Protein AF-A0A432JG42-F1 (afdb_monomer_lite)

Radius of gyration: 38.72 Å; chains: 1; bounding box: 128×67×94 Å

Sequence (882 aa):
MSSWCSWFSVNPLQRISSLVLLTAMLLICGASTAADAPFRRGDPNDDGNVDISDPIMILNYLFGAGGSISCFDSADINDDGALDVADPINLLTYIFGGGTLPPDPGPFDCGLDPTPDGLGCFDSSCDGAGDPQRTVAGHLLNRLVYGAGPEDVDRVINLGISTVVDALLQPQTGDEIGNTLLLALENVFTGSIPVNDEQFVLRPNGSFHYFLGFEEPPFDWTQPGFDDSGWQVGTGGFGRGDNDDVTQIEEFVTTDLASIYIRTHFVIGDPLGLPDMYLKMLYDDAFVAYINGVEVVRSTFDNGSPHLVGNPPPFNQYSAGNHEAGIPEYYLIPDSLLQPGINTLAIQGHDAPNNGDFTLDPTIVTQVSTGSPDRDVIFSDGNLQRFMFIRGIYSGRQLQTVLGEFWENHFTTDEQKLRDLLRNVRNRYNRRILGSNVASRMHSASLEFEEYDFFRDNALGYFGDLLLYSSTSVPMLVYLDSILNFAAEPNENYAREILELHTLGVDNGYTQTDIEEVARALTGWTVTRIPNGMIVPFPDYVTTPVTTSNHSWVTTELIAIGDDWQYFKGTEEPTPGPSGEATTAWTELGFDDSTWLTGPTGIGMGDNDDATVLTDMQNNYISFYARKTFTINDPATPDRLELEVDYDDGVVLYLNGTEVARSQTMADAPAPPPFTASSGGHEANGRPMLVDLDHFRHLMVAGTNVLAAQVHNVLITSNDTSFLPRITSNVPTSRHIDLNNRQGQWNFRFNPDQHDSGAKSIFAGTPYQLDIPSGRIGADGVLDGIELIDALAAHPGTAQFVCIKLIQKFVSDEISLATVADGSAPLELQGLLADMINAWYSTPQPGHIQTVLEVLFDPIGLGGPFWNTDNMKMKVKTPVEF

Foldseek 3Di:
DDDDDDDDDDDDDDDDDDDDPPPPPPDDDDDDPQDFWWEAQQCQVQLLARALVRLVQLVCVAVVVDHDRQFVNSQQQQLPQDSDNVRSVQSVCLFAVVHDFRDPVTRHAGGDNPRDHDGGHNDHPRNDGDDVQLVLLVLVCLQQAFPDDSVSSVVCSVCDVVNVLVCLLPPDVCLVVPLVVLVVLLVVFKDFAAPWDKAFQFDQFAKKFKDFLPAFDPPCPLAPPDDRVVGDIFTHKEKDQPPFGRHYDCCVVVHLGFKMKIKDKTAFADLPPFAWKWWWKQWWDWKWKHKNNATQDTDDPPRDDGDDPDDDDHRNDADPGGHHRAFIDIGTDDSVSDDHTMMMMMMMGGHHPPDNMIIIGITMIHTHRPVDGTDMWGQAPVSLVVSLVSCRVRPPNGNLSLLLVVLCVLLPFDLVLQLVVQQCDAAPVRHRLQNDSSSSRRQSSRLSVVLSVVCSVCSLFFLLQSLLCSLWRSRNCRRQVLQVAFQVDQRLRVLCCCCDRNFQHPPRQFDPQLSVLLSQLSWQKHKFWDDPVPDDDPPCCLLVPQADPDPPWPKDWQDAQFDKKFKFALLAAPDADPVRDHALPCQAPPHDSVVTDMGGAFCKFAPPPRRHHPPPQALRFFKMKIKDKGADQALVQFPFKKKWKQKWAWKWKDKNSHTQDIDPQCPPADVVHRRRDAGDTDHRDVHTDMGTCSSVSSSDDRTMIMMMMMGGHRDSNDGIIHITMIIMTTHGDPSDGRSNSSSTHMTIHGHQVRHDQDWGWRSPPDPLIDTDHGDQGGSSSSVSNSVVSQSSLVDLSRLLQVLQSVCVSQFNPQDDPVCVVVVVRPPLVVVLSVVLSVQQPVDPGGGSNSSSVCSVSVPVVLPHRSSDPVRSPSYSPDPVPD

Secondary structure (DSSP, 8-state):
-----------S--------SSTTS-SSS----PPPPPB-TT-SS-SS--STHHHHHHHHHHTTSS---S-HHHH-SS-SS--STHHHHHHHHHHHH-PPPPSTTTTTS-B--SS--S---S--TTSS---HHHHHHHHHHHHHSSS--HHHHHHHHHH-HHHHHHHHHSPPTTTTTT-HHHHHHHTTTEEEEP-EEEEEEE-TT-EEEEEETTSPPPTTTTSTT---TTSEEEES-EEESSS--SEE-THHHHS---EEEEEEEEEES-STTPPPEEEEEEEESEEEEEETTEEEEE--SS---S---PPPPPTTPPPSS-----SPEEEE--GGG--SEEEEEEEEEEPPTT-S-EEEEEEEEEEEE-SPPPEEEE--HHHHHHHHHHHHHH-S-HHHHHHHHHHHHHT---HHHHHHHH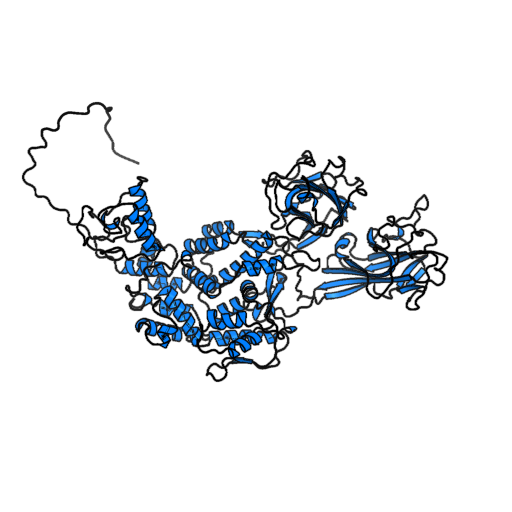HH-B-TTSSBTTSSHHHHHHHHHHHHHHHHHHHHHTTTSBHHHHHHHHHHSHHHHHHTTGGG-BTTB--HHHHHHIIIIIIS-TTSS--HHHHHHHHHHTTTEEEEEE-GGG---TTHHHHS-B---S--EEEEEEE-TT-EEEEEETTS-SS--TTS---SGGGSTT---TTSEEEES-EEBSSS--SEE-TT-TTT-SEEEEEEEEEES-TTS-SEEEEEEEEESEEEEEETTEEEEE-GGGTTS-SSPPTTPPPPP----S-PEEEEGGGGGGG--SEEEEEEEEEE-S-TT---BEEEEEEEEEEE-SS---TT-TTPEEEEEE-GGGS--S-EEESTTSTT-EEEPS---GGGGGHHHHHHHHHHHH-HHHHHHHHHHHHHHHT-SS--HHHHHTT-S-HHHHHHHHHHHHHHTSSSSS-BHHHHHHHHT--GGG-SGGG-GGG--SS---GGG-

Structure (mmCIF, N/CA/C/O backbone):
data_AF-A0A432JG42-F1
#
_entry.id   AF-A0A432JG42-F1
#
loop_
_atom_site.group_PDB
_atom_site.id
_atom_site.type_symbol
_atom_site.label_atom_id
_atom_site.label_alt_id
_atom_site.label_comp_id
_atom_site.label_asym_id
_atom_site.label_entity_id
_atom_site.label_seq_id
_atom_site.pdbx_PDB_ins_code
_atom_site.Cartn_x
_atom_site.Cartn_y
_atom_site.Cartn_z
_atom_site.occupancy
_atom_site.B_iso_or_equiv
_atom_site.auth_seq_id
_atom_site.auth_comp_id
_atom_site.auth_asym_id
_atom_site.auth_atom_id
_atom_site.pdbx_PDB_model_num
ATOM 1 N N . MET A 1 1 ? -61.488 10.079 -11.634 1.00 31.03 1 MET A N 1
ATOM 2 C CA . MET A 1 1 ? -62.694 9.411 -12.180 1.00 31.03 1 MET A CA 1
ATOM 3 C C . MET A 1 1 ? -63.757 9.425 -11.086 1.00 31.03 1 MET A C 1
ATOM 5 O O . MET A 1 1 ? -63.569 8.763 -10.084 1.00 31.03 1 MET A O 1
ATOM 9 N N . SER A 1 2 ? -64.634 10.438 -11.090 1.00 28.20 2 SER A N 1
ATOM 10 C CA . SER A 1 2 ? -66.068 10.394 -11.489 1.00 28.20 2 SER A CA 1
ATOM 11 C C . SER A 1 2 ? -66.951 10.210 -10.248 1.00 28.20 2 SER A C 1
ATOM 13 O O . SER A 1 2 ? -66.813 9.203 -9.578 1.00 28.20 2 SER A O 1
ATOM 15 N N . SER A 1 3 ? -67.874 11.082 -9.849 1.00 30.81 3 SER A N 1
ATOM 16 C CA . SER A 1 3 ? -68.659 12.147 -10.501 1.00 30.81 3 SER A CA 1
ATOM 17 C C . SER A 1 3 ? -69.493 12.780 -9.362 1.00 30.81 3 SER A C 1
ATOM 19 O O . SER A 1 3 ? -69.959 12.029 -8.513 1.00 30.81 3 SER A O 1
ATOM 21 N N . TRP A 1 4 ? -69.628 14.096 -9.195 1.00 27.80 4 TRP A N 1
ATOM 22 C CA . TRP A 1 4 ? -70.590 15.010 -9.842 1.00 27.80 4 TRP A CA 1
ATOM 23 C C . TRP A 1 4 ? -70.179 16.442 -9.415 1.00 27.80 4 TRP A C 1
ATOM 25 O O . TRP A 1 4 ? -69.970 16.675 -8.231 1.00 27.80 4 TRP A O 1
ATOM 35 N N . CYS A 1 5 ? -69.829 17.356 -10.332 1.00 26.95 5 CYS A N 1
ATOM 36 C CA . CYS A 1 5 ? -70.730 18.308 -11.017 1.00 26.95 5 CYS A CA 1
ATOM 37 C C . CYS A 1 5 ? -71.502 19.214 -10.040 1.00 26.95 5 CYS A C 1
ATOM 39 O O . CYS A 1 5 ? -72.209 18.711 -9.184 1.00 26.95 5 CYS A O 1
ATOM 41 N N . SER A 1 6 ? -71.581 20.538 -10.155 1.00 25.91 6 SER A N 1
ATOM 42 C CA . SER A 1 6 ? -71.151 21.555 -11.132 1.00 25.91 6 SER A CA 1
ATOM 43 C C . SER A 1 6 ? -71.909 22.838 -10.720 1.00 25.91 6 SER A C 1
ATOM 45 O O . SER A 1 6 ? -72.987 22.700 -10.150 1.00 25.91 6 SER A O 1
ATOM 47 N N . TRP A 1 7 ? -71.398 24.041 -11.004 1.00 24.78 7 TRP A N 1
ATOM 48 C CA . TRP A 1 7 ? -72.104 25.135 -11.712 1.00 24.78 7 TRP A CA 1
ATOM 49 C C . TRP A 1 7 ? -71.397 26.498 -11.531 1.00 24.78 7 TRP A C 1
ATOM 51 O O . TRP A 1 7 ? -71.511 27.143 -10.497 1.00 24.78 7 TRP A O 1
ATOM 61 N N . PHE A 1 8 ? -70.672 26.880 -12.594 1.00 26.36 8 PHE A N 1
ATOM 62 C CA . PHE A 1 8 ? -70.534 28.206 -13.236 1.00 26.36 8 PHE A CA 1
ATOM 63 C C . PHE A 1 8 ? -70.490 29.468 -12.346 1.00 26.36 8 PHE A C 1
ATOM 65 O O . PHE A 1 8 ? -71.478 29.869 -11.748 1.00 26.36 8 PHE A O 1
ATOM 72 N N . SER A 1 9 ? -69.331 30.121 -12.204 1.00 31.97 9 SER A N 1
ATOM 73 C CA . SER A 1 9 ? -68.728 31.121 -13.118 1.00 31.97 9 SER A CA 1
ATOM 74 C C . SER A 1 9 ? -69.519 32.430 -13.276 1.00 31.97 9 SER A C 1
ATOM 76 O O . SER A 1 9 ? -70.498 32.450 -14.017 1.00 31.97 9 SER A O 1
ATOM 78 N N . VAL A 1 10 ? -69.007 33.540 -12.725 1.00 30.22 10 VAL A N 1
ATOM 79 C CA . VAL A 1 10 ? -68.986 34.864 -13.384 1.00 30.22 10 VAL A CA 1
ATOM 80 C C . VAL A 1 10 ? -67.773 35.665 -12.871 1.00 30.22 10 VAL A C 1
ATOM 82 O O . VAL A 1 10 ? -67.407 35.574 -11.704 1.00 30.22 10 VAL A O 1
ATOM 85 N N . ASN A 1 11 ? -67.160 36.414 -13.790 1.00 29.28 11 ASN A N 1
ATOM 86 C CA . ASN A 1 11 ? -65.974 37.274 -13.689 1.00 29.28 11 ASN A CA 1
ATOM 87 C C . ASN A 1 11 ? -65.971 38.297 -12.516 1.00 29.28 11 ASN A C 1
ATOM 89 O O . ASN A 1 11 ? -67.032 38.704 -12.039 1.00 29.28 11 ASN A O 1
ATOM 93 N N . PRO A 1 12 ? -64.781 38.786 -12.108 1.00 39.56 12 PRO A N 1
ATOM 94 C CA . PRO A 1 12 ? -64.559 39.635 -10.952 1.00 39.56 12 PRO A CA 1
ATOM 95 C C . PRO A 1 12 ? -64.810 41.096 -11.323 1.00 39.56 12 PRO A C 1
ATOM 97 O O . PRO A 1 12 ? -64.154 41.616 -12.216 1.00 39.56 12 PRO A O 1
ATOM 100 N N . LEU A 1 13 ? -65.759 41.751 -10.653 1.00 32.50 13 LEU A N 1
ATOM 101 C CA . LEU A 1 13 ? -65.835 43.205 -10.416 1.00 32.50 13 LEU A CA 1
ATOM 102 C C . LEU A 1 13 ? -67.220 43.525 -9.842 1.00 32.50 13 LEU A C 1
ATOM 104 O O . LEU A 1 13 ? -68.050 44.155 -10.484 1.00 32.50 13 LEU A O 1
ATOM 108 N N . GLN A 1 14 ? -67.475 43.081 -8.614 1.00 29.53 14 GLN A N 1
ATOM 109 C CA . GLN A 1 14 ? -68.446 43.731 -7.728 1.00 29.53 14 GLN A CA 1
ATOM 110 C C . GLN A 1 14 ? -68.058 43.445 -6.275 1.00 29.53 14 GLN A C 1
ATOM 112 O O . GLN A 1 14 ? -68.705 42.740 -5.512 1.00 29.53 14 GLN A O 1
ATOM 117 N N . ARG A 1 15 ? -66.891 43.997 -5.939 1.00 42.47 15 ARG A N 1
ATOM 118 C CA . ARG A 1 15 ? -66.478 44.345 -4.584 1.00 42.47 15 ARG A CA 1
ATOM 119 C C . ARG A 1 15 ? -67.393 45.463 -4.059 1.00 42.47 15 ARG A C 1
ATOM 121 O O . ARG A 1 15 ? -67.717 46.378 -4.809 1.00 42.47 15 ARG A O 1
ATOM 128 N N . ILE A 1 16 ? -67.625 45.419 -2.745 1.00 37.00 16 ILE A N 1
ATOM 129 C CA . ILE A 1 16 ? -68.054 46.506 -1.843 1.00 37.00 16 ILE A CA 1
ATOM 130 C C . ILE A 1 16 ? -69.569 46.716 -1.729 1.00 37.00 16 ILE A C 1
ATOM 132 O O . ILE A 1 16 ? -70.197 47.178 -2.674 1.00 37.00 16 ILE A O 1
ATOM 136 N N . SER A 1 17 ? -70.057 46.490 -0.494 1.00 28.02 17 SER A N 1
ATOM 137 C CA . SER A 1 17 ? -71.342 46.846 0.159 1.00 28.02 17 SER A CA 1
ATOM 138 C C . SER A 1 17 ? -72.166 45.590 0.515 1.00 28.02 17 SER A C 1
ATOM 140 O O . SER A 1 17 ? -72.550 44.844 -0.370 1.00 28.02 17 SER A O 1
ATOM 142 N N . SER A 1 18 ? -72.458 45.195 1.761 1.00 33.84 18 SER A N 1
ATOM 143 C CA . SER A 1 18 ? -72.454 45.839 3.089 1.00 33.84 18 SER A CA 1
ATOM 144 C C . SER A 1 18 ? -72.697 44.710 4.118 1.00 33.84 18 SER A C 1
ATOM 146 O O . SER A 1 18 ? -73.701 44.019 4.005 1.00 33.84 18 SER A O 1
ATOM 148 N N . LEU A 1 19 ? -71.852 44.340 5.085 1.00 34.91 19 LEU A N 1
ATOM 149 C CA . LEU A 1 19 ? -71.116 45.070 6.131 1.00 34.91 19 LEU A CA 1
ATOM 150 C C . LEU A 1 19 ? -71.956 45.767 7.227 1.00 34.91 19 LEU A C 1
ATOM 152 O O . LEU A 1 19 ? -71.385 46.479 8.040 1.00 34.91 19 LEU A O 1
ATOM 156 N N . VAL A 1 20 ? -73.282 45.569 7.304 1.00 36.34 20 VAL A N 1
ATOM 157 C CA . VAL A 1 20 ? -74.104 46.258 8.340 1.00 36.34 20 VAL A CA 1
ATOM 158 C C . VAL A 1 20 ? -75.078 45.349 9.110 1.00 36.34 20 VAL A C 1
ATOM 160 O O . VAL A 1 20 ? -75.663 45.780 10.094 1.00 36.34 20 VAL A O 1
ATOM 163 N N . LEU A 1 21 ? -75.220 44.068 8.755 1.00 31.70 21 LEU A N 1
ATOM 164 C CA . LEU A 1 21 ? -76.162 43.162 9.443 1.00 31.70 21 LEU A CA 1
ATOM 165 C C . LEU A 1 21 ? -75.514 42.104 10.351 1.00 31.70 21 LEU A C 1
ATOM 167 O O . LEU A 1 21 ? -76.235 41.363 11.009 1.00 31.70 21 LEU A O 1
ATOM 171 N N . LEU A 1 22 ? -74.179 42.071 10.453 1.00 32.56 22 LEU A N 1
ATOM 172 C CA . LEU A 1 22 ? -73.458 41.120 11.316 1.00 32.56 22 LEU A CA 1
ATOM 173 C C . LEU A 1 22 ? -73.205 41.635 12.750 1.00 32.56 22 LEU A C 1
ATOM 175 O O . LEU A 1 22 ? -72.752 40.882 13.604 1.00 32.56 22 LEU A O 1
ATOM 179 N N . THR A 1 23 ? -73.504 42.903 13.046 1.00 35.09 23 THR A N 1
ATOM 180 C CA . THR A 1 23 ? -73.131 43.571 14.309 1.00 35.09 23 THR A CA 1
ATOM 181 C C . THR A 1 23 ? -74.168 43.481 15.437 1.00 35.09 23 THR A C 1
ATOM 183 O O . THR A 1 23 ? -73.963 44.087 16.483 1.00 35.09 23 THR A O 1
ATOM 186 N N . ALA A 1 24 ? -75.257 42.716 15.285 1.00 32.56 24 ALA A N 1
ATOM 187 C CA . ALA A 1 24 ? -76.301 42.599 16.319 1.00 32.56 24 ALA A CA 1
ATOM 188 C C . ALA A 1 24 ? -76.524 41.177 16.880 1.00 32.56 24 ALA A C 1
ATOM 190 O O . ALA A 1 24 ? -77.410 40.989 17.708 1.00 32.56 24 ALA A O 1
ATOM 191 N N . MET A 1 25 ? -75.714 40.188 16.481 1.00 30.62 25 MET A N 1
ATOM 192 C CA . MET A 1 25 ? -75.717 38.830 17.064 1.00 30.62 25 MET A CA 1
ATOM 193 C C . MET A 1 25 ? -74.458 38.528 17.899 1.00 30.62 25 MET A C 1
ATOM 195 O O . MET A 1 25 ? -74.200 37.385 18.256 1.00 30.62 25 MET A O 1
ATOM 199 N N . LEU A 1 26 ? -73.703 39.571 18.254 1.00 33.28 26 LEU A N 1
ATOM 200 C CA . LEU A 1 26 ? -72.637 39.549 19.257 1.00 33.28 26 LEU A CA 1
ATOM 201 C C . LEU A 1 26 ? -73.217 39.974 20.613 1.00 33.28 26 LEU A C 1
ATOM 203 O O . LEU A 1 26 ? -73.061 41.116 21.024 1.00 33.28 26 LEU A O 1
ATOM 207 N N . LEU A 1 27 ? -73.951 39.084 21.279 1.00 36.53 27 LEU A N 1
ATOM 208 C CA . LEU A 1 27 ? -74.196 39.131 22.728 1.00 36.53 27 LEU A CA 1
ATOM 209 C C . LEU A 1 27 ? -74.916 37.837 23.125 1.00 36.53 27 LEU A C 1
ATOM 211 O O . LEU A 1 27 ? -76.101 37.690 22.845 1.00 36.53 27 LEU A O 1
ATOM 215 N N . ILE A 1 28 ? -74.187 36.956 23.823 1.00 40.72 28 ILE A N 1
ATOM 216 C CA . ILE A 1 28 ? -74.557 35.618 24.341 1.00 40.72 28 ILE A CA 1
ATOM 217 C C . ILE A 1 28 ? -74.029 34.449 23.481 1.00 40.72 28 ILE A C 1
ATOM 219 O O . ILE A 1 28 ? -74.786 33.720 22.853 1.00 40.72 28 ILE A O 1
ATOM 223 N N . CYS A 1 29 ? -72.710 34.240 23.506 1.00 30.30 29 CYS A N 1
ATOM 224 C CA . CYS A 1 29 ? -72.085 32.922 23.687 1.00 30.30 29 CYS A CA 1
ATOM 225 C C . CYS A 1 29 ? -70.629 33.165 24.119 1.00 30.30 29 CYS A C 1
ATOM 227 O O . CYS A 1 29 ? -69.980 34.057 23.579 1.00 30.30 29 CYS A O 1
ATOM 229 N N . GLY A 1 30 ? -70.173 32.491 25.175 1.00 29.42 30 GLY A N 1
ATOM 230 C CA . GLY A 1 30 ? -68.921 32.806 25.865 1.00 29.42 30 GLY A CA 1
ATOM 231 C C . GLY A 1 30 ? -67.677 32.601 25.004 1.00 29.42 30 GLY A C 1
ATOM 232 O O . GLY A 1 30 ? -67.656 31.743 24.127 1.00 29.42 30 GLY A O 1
ATOM 233 N N . ALA A 1 31 ? -66.636 33.378 25.299 1.00 33.66 31 ALA A N 1
ATOM 234 C CA . ALA A 1 31 ? -65.276 33.017 24.943 1.00 33.66 31 ALA A CA 1
ATOM 235 C C . ALA A 1 31 ? -64.947 31.685 25.632 1.00 33.66 31 ALA A C 1
ATOM 237 O O . ALA A 1 31 ? -64.817 31.636 26.854 1.00 33.66 31 ALA A O 1
ATOM 238 N N . SER A 1 32 ? -64.865 30.605 24.861 1.00 31.16 32 SER A N 1
ATOM 239 C CA . SER A 1 32 ? -63.979 29.505 25.210 1.00 31.16 32 SER A CA 1
ATOM 240 C C . SER A 1 32 ? -62.582 29.948 24.793 1.00 31.16 32 SER A C 1
ATOM 242 O O . SER A 1 32 ? -62.308 30.070 23.601 1.00 31.16 32 SER A O 1
ATOM 244 N N . THR A 1 33 ? -61.716 30.237 25.759 1.00 39.75 33 THR A N 1
ATOM 245 C CA . THR A 1 33 ? -60.278 30.047 25.564 1.00 39.75 33 THR A CA 1
ATOM 246 C C . THR A 1 33 ? -60.112 28.597 25.108 1.00 39.75 33 THR A C 1
ATOM 248 O O . THR A 1 33 ? -60.512 27.696 25.851 1.00 39.75 33 THR A O 1
ATOM 251 N N . ALA A 1 34 ? -59.665 28.361 23.872 1.00 44.84 34 ALA A N 1
ATOM 252 C CA . ALA A 1 34 ? -59.168 27.035 23.521 1.00 44.84 34 ALA A CA 1
ATOM 253 C C . ALA A 1 34 ? -58.043 26.734 24.521 1.00 44.84 34 ALA A C 1
ATOM 255 O O . ALA A 1 34 ? -57.240 27.620 24.801 1.00 44.84 34 ALA A O 1
ATOM 256 N N . ALA A 1 35 ? -58.102 25.583 25.181 1.00 54.41 35 ALA A N 1
ATOM 257 C CA . ALA A 1 35 ? -56.999 25.155 26.029 1.00 54.41 35 ALA A CA 1
ATOM 258 C C . ALA A 1 35 ? -55.830 24.795 25.105 1.00 54.41 35 ALA A C 1
ATOM 260 O O . ALA A 1 35 ? -56.097 24.165 24.081 1.00 54.41 35 ALA A O 1
ATOM 261 N N . ASP A 1 36 ? -54.605 25.196 25.449 1.00 67.19 36 ASP A N 1
ATOM 262 C CA . ASP A 1 36 ? -53.418 24.716 24.736 1.00 67.19 36 ASP A CA 1
ATOM 263 C C . ASP A 1 36 ? -53.355 23.195 24.785 1.00 67.19 36 ASP A C 1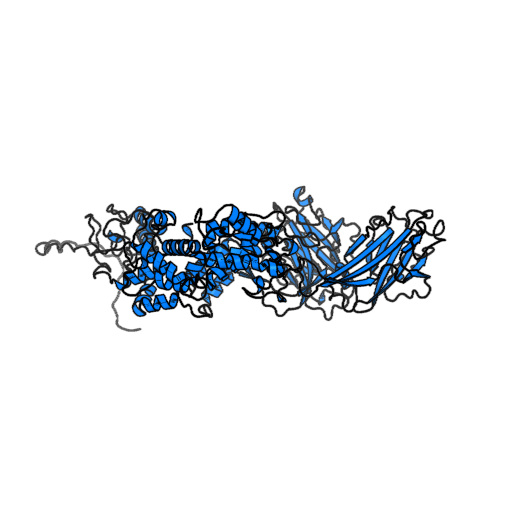
ATOM 265 O O . ASP A 1 36 ? -53.589 22.581 25.836 1.00 67.19 36 ASP A O 1
ATOM 269 N N . ALA A 1 37 ? -53.045 22.609 23.635 1.00 74.06 37 ALA A N 1
ATOM 270 C CA . ALA A 1 37 ? -52.626 21.227 23.537 1.00 74.06 37 ALA A CA 1
ATOM 271 C C . ALA A 1 37 ? -51.204 21.100 24.116 1.00 74.06 37 ALA A C 1
ATOM 273 O O . ALA A 1 37 ? -50.380 21.999 23.931 1.00 74.06 37 ALA A O 1
ATOM 274 N N . PRO A 1 38 ? -50.888 20.011 24.839 1.00 79.56 38 PRO A N 1
ATOM 275 C CA . PRO A 1 38 ? -49.504 19.723 25.202 1.00 79.56 38 PRO A CA 1
ATOM 276 C C . PRO A 1 38 ? -48.659 19.564 23.933 1.00 79.56 38 PRO A C 1
ATOM 278 O O . PRO A 1 38 ? -49.181 19.129 22.920 1.00 79.56 38 PRO A O 1
ATOM 281 N N . PHE A 1 39 ? -47.368 19.865 23.958 1.00 85.12 39 PHE A N 1
ATOM 282 C CA . PHE A 1 39 ? -46.486 19.757 22.788 1.00 85.12 39 PHE A CA 1
ATOM 283 C C . PHE A 1 39 ? -45.065 19.372 23.201 1.00 85.12 39 PHE A C 1
ATOM 285 O O . PHE A 1 39 ? -44.754 19.345 24.393 1.00 85.12 39 PHE A O 1
ATOM 292 N N . ARG A 1 40 ? -44.220 19.069 22.210 1.00 86.31 40 ARG A N 1
ATOM 293 C CA . ARG A 1 40 ? -42.766 18.911 22.363 1.00 86.31 40 ARG A CA 1
ATOM 294 C C . ARG A 1 40 ? -42.072 20.141 21.801 1.00 86.31 40 ARG A C 1
ATOM 296 O O . ARG A 1 40 ? -42.274 20.482 20.638 1.00 86.31 40 ARG A O 1
ATOM 303 N N . ARG A 1 41 ? -41.265 20.823 22.611 1.00 88.94 41 ARG A N 1
ATOM 304 C CA . ARG A 1 41 ? -40.533 22.015 22.166 1.00 88.94 41 ARG A CA 1
ATOM 305 C C . ARG A 1 41 ? -39.379 21.590 21.262 1.00 88.94 41 ARG A C 1
ATOM 307 O O . ARG A 1 41 ? -38.474 20.900 21.721 1.00 88.94 41 ARG A O 1
ATOM 314 N N . GLY A 1 42 ? -39.405 21.993 19.996 1.00 87.81 42 GLY A N 1
ATOM 315 C CA . GLY A 1 42 ? -38.496 21.473 18.972 1.00 87.81 42 GLY A CA 1
ATOM 316 C C . GLY A 1 42 ? -39.171 20.757 17.811 1.00 87.81 42 GLY A C 1
ATOM 317 O O . GLY A 1 42 ? -38.486 20.546 16.821 1.00 87.81 42 GLY A O 1
ATOM 318 N N . ASP A 1 43 ? -40.465 20.432 17.910 1.00 85.62 43 ASP A N 1
ATOM 319 C CA . ASP A 1 43 ? -41.223 19.647 16.917 1.00 85.62 43 ASP A CA 1
ATOM 320 C C . ASP A 1 43 ? -42.347 20.489 16.247 1.00 85.62 43 ASP A C 1
ATOM 322 O O . ASP A 1 43 ? -43.538 20.357 16.553 1.00 85.62 43 ASP A O 1
ATOM 326 N N . PRO A 1 44 ? -42.001 21.473 15.394 1.00 88.31 44 PRO A N 1
ATOM 327 C CA . PRO A 1 44 ? -42.933 22.314 14.637 1.00 88.31 44 PRO A CA 1
ATOM 328 C C . PRO A 1 44 ? -43.619 21.591 13.476 1.00 88.31 44 PRO A C 1
ATOM 330 O O . PRO A 1 44 ? -44.551 22.155 12.887 1.00 88.31 44 PRO A O 1
ATOM 333 N N . ASN A 1 45 ? -43.130 20.409 13.095 1.00 81.62 45 ASN A N 1
ATOM 334 C CA . ASN A 1 45 ? -43.708 19.592 12.037 1.00 81.62 45 ASN A CA 1
ATOM 335 C C . ASN A 1 45 ? -44.736 18.572 12.575 1.00 81.62 45 ASN A C 1
ATOM 337 O O . ASN A 1 45 ? -45.558 18.078 11.798 1.00 81.62 45 ASN A O 1
ATOM 341 N N . ASP A 1 46 ? -44.755 18.384 13.899 1.00 78.56 46 ASP A N 1
ATOM 342 C CA . ASP A 1 46 ? -45.624 17.504 14.676 1.00 78.56 46 ASP A CA 1
ATOM 343 C C . ASP A 1 46 ? -45.546 16.028 14.263 1.00 78.56 46 ASP A C 1
ATOM 345 O O . ASP A 1 46 ? -46.547 15.303 14.237 1.00 78.56 46 ASP A O 1
ATOM 349 N N . ASP A 1 47 ? -44.342 15.573 13.912 1.00 68.62 47 ASP A N 1
ATOM 350 C CA . ASP A 1 47 ? -44.051 14.177 13.580 1.00 68.62 47 ASP A CA 1
ATOM 351 C C . ASP A 1 47 ? -43.627 13.334 14.796 1.00 68.62 47 ASP A C 1
ATOM 353 O O . ASP A 1 47 ? -43.487 12.104 14.702 1.00 68.62 47 ASP A O 1
ATOM 357 N N . GLY A 1 48 ? -43.510 13.978 15.957 1.00 70.31 48 GLY A N 1
ATOM 358 C CA . GLY A 1 48 ? -43.148 13.384 17.231 1.00 70.31 48 GLY A CA 1
ATOM 359 C C . GLY A 1 48 ? -41.643 13.344 17.488 1.00 70.31 48 GLY A C 1
ATOM 360 O O . GLY A 1 48 ? -41.252 12.809 18.531 1.00 70.31 48 GLY A O 1
ATOM 361 N N . ASN A 1 49 ? -40.794 13.856 16.597 1.00 68.00 49 ASN A N 1
ATOM 362 C CA . ASN A 1 49 ? -39.341 13.890 16.758 1.00 68.00 49 ASN A CA 1
ATOM 363 C C . ASN A 1 49 ? -38.818 15.327 16.718 1.00 68.00 49 ASN A C 1
ATOM 365 O O . ASN A 1 49 ? -39.481 16.241 16.256 1.00 68.00 49 ASN A O 1
ATOM 369 N N . VAL A 1 50 ? -37.614 15.511 17.259 1.00 74.00 50 VAL A N 1
ATOM 370 C CA . VAL A 1 50 ? -36.881 16.775 17.183 1.00 74.00 50 VAL A CA 1
ATOM 371 C C . VAL A 1 50 ? -35.577 16.496 16.442 1.00 74.00 50 VAL A C 1
ATOM 373 O O . VAL A 1 50 ? -34.611 16.005 17.035 1.00 74.00 50 VAL A O 1
ATOM 376 N N . ASP A 1 51 ? -35.566 16.739 15.135 1.00 70.50 51 ASP A N 1
ATOM 377 C CA . ASP A 1 51 ? -34.471 16.443 14.213 1.00 70.50 51 ASP A CA 1
ATOM 378 C C . ASP A 1 51 ? -34.206 17.581 13.205 1.00 70.50 51 ASP A C 1
ATOM 380 O O . ASP A 1 51 ? -34.612 18.724 13.390 1.00 70.50 51 ASP A O 1
ATOM 384 N N . ILE A 1 52 ? -33.413 17.323 12.157 1.00 80.19 52 ILE A N 1
ATOM 385 C CA . ILE A 1 52 ? -33.017 18.357 11.185 1.00 80.19 52 ILE A CA 1
ATOM 386 C C . ILE A 1 52 ? -34.181 18.874 10.321 1.00 80.19 52 ILE A C 1
ATOM 388 O O . ILE A 1 52 ? -34.086 19.964 9.749 1.00 80.19 52 ILE A O 1
ATOM 392 N N . SER A 1 53 ? -35.274 18.125 10.204 1.00 76.56 53 SER A N 1
ATOM 393 C CA . SER A 1 53 ? -36.459 18.531 9.448 1.00 76.56 53 SER A CA 1
ATOM 394 C C . SER A 1 53 ? -37.199 19.703 10.110 1.00 76.56 53 SER A C 1
ATOM 396 O O . SER A 1 53 ? -37.755 20.555 9.410 1.00 76.56 53 SER A O 1
ATOM 398 N N . ASP A 1 54 ? -37.096 19.830 11.430 1.00 85.94 54 ASP A N 1
ATOM 399 C CA . ASP A 1 54 ? -37.738 20.861 12.243 1.00 85.94 54 ASP A CA 1
ATOM 400 C C . ASP A 1 54 ? -37.172 22.273 12.053 1.00 85.94 54 ASP A C 1
ATOM 402 O O . ASP A 1 54 ? -37.933 23.183 11.701 1.00 85.94 54 ASP A O 1
ATOM 406 N N . PRO A 1 55 ? -35.849 22.518 12.167 1.00 88.75 55 PRO A N 1
ATOM 407 C CA . PRO A 1 55 ? -35.297 23.829 11.858 1.00 88.75 55 PRO A CA 1
ATOM 408 C C . PRO A 1 55 ? -35.505 24.188 10.381 1.00 88.75 55 PRO A C 1
ATOM 410 O O . PRO A 1 55 ? -35.701 25.362 10.064 1.00 88.75 55 PRO A O 1
ATOM 413 N N . ILE A 1 56 ? -35.534 23.207 9.468 1.00 83.62 56 ILE A N 1
ATOM 414 C CA . ILE A 1 56 ? -35.892 23.440 8.059 1.00 83.62 56 ILE A CA 1
ATOM 415 C C . ILE A 1 56 ? -37.341 23.934 7.948 1.00 83.62 56 ILE A C 1
ATOM 417 O O . ILE A 1 56 ? -37.615 24.864 7.184 1.00 83.62 56 ILE A O 1
ATOM 421 N N . MET A 1 57 ? -38.266 23.360 8.716 1.00 86.56 57 MET A N 1
ATOM 422 C CA . MET A 1 57 ? -39.663 23.779 8.742 1.00 86.56 57 MET A CA 1
ATOM 423 C C . MET A 1 57 ? -39.838 25.203 9.275 1.00 86.56 57 MET A C 1
ATOM 425 O O . MET A 1 57 ? -40.540 26.003 8.646 1.00 86.56 57 MET A O 1
ATOM 429 N N . ILE A 1 58 ? -39.142 25.555 10.359 1.00 89.56 58 ILE A N 1
ATOM 430 C CA . ILE A 1 58 ? -39.147 26.920 10.905 1.00 89.56 58 ILE A CA 1
ATOM 431 C C . ILE A 1 58 ? -38.605 27.907 9.863 1.00 89.56 58 ILE A C 1
ATOM 433 O O . ILE A 1 58 ? -39.241 28.919 9.566 1.00 89.56 58 ILE A O 1
ATOM 437 N N . LEU A 1 59 ? -37.475 27.591 9.221 1.00 89.75 59 LEU A N 1
ATOM 438 C CA . LEU A 1 59 ? -36.892 28.429 8.167 1.00 89.75 59 LEU A CA 1
ATOM 439 C C . LEU A 1 59 ? -37.845 28.602 6.974 1.00 89.75 59 LEU A C 1
ATOM 441 O O . LEU A 1 59 ? -38.022 29.715 6.472 1.00 89.75 59 LEU A O 1
ATOM 445 N N . ASN A 1 60 ? -38.503 27.531 6.533 1.00 86.44 60 ASN A N 1
ATOM 446 C CA . ASN A 1 60 ? -39.465 27.589 5.434 1.00 86.44 60 ASN A CA 1
ATOM 447 C C . ASN A 1 60 ? -40.678 28.471 5.760 1.00 86.44 60 ASN A C 1
ATOM 449 O O . ASN A 1 60 ? -41.158 29.198 4.880 1.00 86.44 60 ASN A O 1
ATOM 453 N N . TYR A 1 61 ? -41.148 28.436 7.009 1.00 86.12 61 TYR A N 1
ATOM 454 C CA . TYR A 1 61 ? -42.204 29.315 7.502 1.00 86.12 61 TYR A CA 1
ATOM 455 C C . TYR A 1 61 ? -41.752 30.783 7.527 1.00 86.12 61 TYR A C 1
ATOM 457 O O . TYR A 1 61 ? -42.421 31.640 6.944 1.00 86.12 61 TYR A O 1
ATOM 465 N N . LEU A 1 62 ? -40.583 31.073 8.109 1.00 88.12 62 LEU A N 1
ATOM 466 C CA . LEU A 1 62 ? -40.043 32.434 8.237 1.00 88.12 62 LEU A CA 1
ATOM 467 C C . LEU A 1 62 ? -39.770 33.103 6.882 1.00 88.12 62 LEU A C 1
ATOM 469 O O . LEU A 1 62 ? -40.013 34.300 6.715 1.00 88.12 62 LEU A O 1
ATOM 473 N N . PHE A 1 63 ? -39.285 32.338 5.900 1.00 88.69 63 PHE A N 1
ATOM 474 C CA . PHE A 1 63 ? -38.902 32.857 4.583 1.00 88.69 63 PHE A CA 1
ATOM 475 C C . PHE A 1 63 ? -39.961 32.648 3.487 1.00 88.69 63 PHE A C 1
ATOM 477 O O . PHE A 1 63 ? -39.731 33.012 2.332 1.00 88.69 63 PHE A O 1
ATOM 484 N N . GLY A 1 64 ? -41.141 32.119 3.828 1.00 73.81 64 GLY A N 1
ATOM 485 C CA . GLY A 1 64 ? -42.280 32.002 2.911 1.00 73.81 64 GLY A CA 1
ATOM 486 C C . GLY A 1 64 ? -42.099 30.974 1.787 1.00 73.81 64 GLY A C 1
ATOM 487 O O . GLY A 1 64 ? -42.749 31.094 0.745 1.00 73.81 64 GLY A O 1
ATOM 488 N N . ALA A 1 65 ? -41.231 29.976 1.982 1.00 66.38 65 ALA A N 1
ATOM 489 C CA . ALA A 1 65 ? -40.941 28.915 1.011 1.00 66.38 65 ALA A CA 1
ATOM 490 C C . ALA A 1 65 ? -41.998 27.787 0.989 1.00 66.38 65 ALA A C 1
ATOM 492 O O . ALA A 1 65 ? -41.969 26.936 0.101 1.00 66.38 65 ALA A O 1
ATOM 493 N N . GLY A 1 66 ? -42.972 27.827 1.907 1.00 60.56 66 GLY A N 1
ATOM 494 C CA . GLY A 1 66 ? -44.056 26.850 2.034 1.00 60.56 66 GLY A CA 1
ATOM 495 C C . GLY A 1 66 ? -43.823 25.873 3.189 1.00 60.56 66 GLY A C 1
ATOM 496 O O . GLY A 1 66 ? -42.737 25.335 3.335 1.00 60.56 66 GLY A O 1
ATOM 497 N N . GLY A 1 67 ? -44.856 25.666 4.008 1.00 61.81 67 GLY A N 1
ATOM 498 C CA . GLY A 1 67 ? -44.825 24.889 5.254 1.00 61.81 67 GLY A CA 1
ATOM 499 C C . GLY A 1 67 ? -45.771 25.531 6.271 1.00 61.81 67 GLY A C 1
ATOM 500 O O . GLY A 1 67 ? -45.811 26.757 6.377 1.00 61.81 67 GLY A O 1
ATOM 501 N N . SER A 1 68 ? -46.601 24.739 6.948 1.00 75.88 68 SER A N 1
ATOM 502 C CA . SER A 1 68 ? -47.516 25.227 7.989 1.00 75.88 68 SER A CA 1
ATOM 503 C C . SER A 1 68 ? -47.090 24.656 9.326 1.00 75.88 68 SER A C 1
ATOM 505 O O . SER A 1 68 ? -47.232 23.454 9.515 1.00 75.88 68 SER A O 1
ATOM 507 N N . ILE A 1 69 ? -46.600 25.510 10.221 1.00 82.25 69 ILE A N 1
ATOM 508 C CA . ILE A 1 69 ? -46.308 25.132 11.604 1.00 82.25 69 ILE A CA 1
ATOM 509 C C . ILE A 1 69 ? -47.607 24.669 12.265 1.00 82.25 69 ILE A C 1
ATOM 511 O O . ILE A 1 69 ? -48.612 25.386 12.228 1.00 82.25 69 ILE A O 1
ATOM 515 N N . SER A 1 70 ? -47.587 23.441 12.777 1.00 76.38 70 SER A N 1
ATOM 516 C CA . SER A 1 70 ? -48.701 22.784 13.471 1.00 76.38 70 SER A CA 1
ATOM 517 C C . SER A 1 70 ? -48.950 23.428 14.835 1.00 76.38 70 SER A C 1
ATOM 519 O O . SER A 1 70 ? -50.083 23.787 15.157 1.00 76.38 70 SER A O 1
ATOM 521 N N . CYS A 1 71 ? -47.870 23.662 15.577 1.00 86.31 71 CYS A N 1
ATOM 522 C CA . CYS A 1 71 ? -47.853 24.228 16.914 1.00 86.31 71 CYS A CA 1
ATOM 523 C C . CYS A 1 71 ? -46.805 25.346 16.979 1.00 86.31 71 CYS A C 1
ATOM 525 O O . CYS A 1 71 ? -45.631 25.128 16.697 1.00 86.31 71 CYS A O 1
ATOM 527 N N . PHE A 1 72 ? -47.223 26.575 17.289 1.00 88.31 72 PHE A N 1
ATOM 528 C CA . PHE A 1 72 ? -46.284 27.703 17.295 1.00 88.31 72 PHE A CA 1
ATOM 529 C C . PHE A 1 72 ? -45.357 27.677 18.510 1.00 88.31 72 PHE A C 1
ATOM 531 O O . PHE A 1 72 ? -44.205 28.077 18.375 1.00 88.31 72 PHE A O 1
ATOM 538 N N . ASP A 1 73 ? -45.819 27.119 19.629 1.00 88.06 73 ASP A N 1
ATOM 539 C CA . ASP A 1 73 ? -45.007 26.966 20.842 1.00 88.06 73 ASP A CA 1
ATOM 540 C C . ASP A 1 73 ? -43.915 25.905 20.673 1.00 88.06 73 ASP A C 1
ATOM 542 O O . ASP A 1 73 ? -42.847 26.006 21.270 1.00 88.06 73 ASP A O 1
ATOM 546 N N . SER A 1 74 ? -44.127 24.900 19.810 1.00 90.06 74 SER A N 1
ATOM 547 C CA . SER A 1 74 ? -43.069 23.934 19.494 1.00 90.06 74 SER A CA 1
ATOM 548 C C . SER A 1 74 ? -41.985 24.516 18.589 1.00 90.06 74 SER A C 1
ATOM 550 O O . SER A 1 74 ? -40.863 24.010 18.585 1.00 90.06 74 SER A O 1
ATOM 552 N N . ALA A 1 75 ? -42.302 25.581 17.848 1.00 91.75 75 ALA A N 1
ATOM 553 C CA . ALA A 1 75 ? -41.386 26.278 16.954 1.00 91.75 75 ALA A CA 1
ATOM 554 C C . ALA A 1 75 ? -40.580 27.389 17.648 1.00 91.75 75 ALA A C 1
ATOM 556 O O . ALA A 1 75 ? -39.550 27.787 17.108 1.00 91.75 75 ALA A O 1
ATOM 557 N N . ASP A 1 76 ? -41.045 27.890 18.796 1.00 91.88 76 ASP A N 1
ATOM 558 C CA . ASP A 1 76 ? -40.325 28.837 19.655 1.00 91.88 76 ASP A CA 1
ATOM 559 C C . ASP A 1 76 ? -39.389 28.061 20.595 1.00 91.88 76 ASP A C 1
ATOM 561 O O . ASP A 1 76 ? -39.778 27.482 21.616 1.00 91.88 76 ASP A O 1
ATOM 565 N N . ILE A 1 77 ? -38.129 27.977 20.186 1.00 91.81 77 ILE A N 1
ATOM 566 C CA . ILE A 1 77 ? -37.136 27.070 20.766 1.00 91.81 77 ILE A CA 1
ATOM 567 C C . ILE A 1 77 ? -36.458 27.703 21.968 1.00 91.81 77 ILE A C 1
ATOM 569 O O . ILE A 1 77 ? -36.036 26.995 22.886 1.00 91.81 77 ILE A O 1
ATOM 573 N N . ASN A 1 78 ? -36.305 29.024 21.943 1.00 90.19 78 ASN A N 1
ATOM 574 C CA . ASN A 1 78 ? -35.656 29.773 23.007 1.00 90.19 78 ASN A CA 1
ATOM 575 C C . ASN A 1 78 ? -36.654 30.308 24.056 1.00 90.19 78 ASN A C 1
ATOM 577 O O . ASN A 1 78 ? -36.194 30.814 25.084 1.00 90.19 78 ASN A O 1
ATOM 581 N N . ASP A 1 79 ? -37.960 30.122 23.824 1.00 89.94 79 ASP A N 1
ATOM 582 C CA . ASP A 1 79 ? -39.065 30.446 24.730 1.00 89.94 79 ASP A CA 1
ATOM 583 C C . ASP A 1 79 ? -39.134 31.949 25.060 1.00 89.94 79 ASP A C 1
ATOM 585 O O . ASP A 1 79 ? -39.345 32.363 26.206 1.00 89.94 79 ASP A O 1
ATOM 589 N N . ASP A 1 80 ? -38.862 32.791 24.056 1.00 91.19 80 ASP A N 1
ATOM 590 C CA . ASP A 1 80 ? -38.874 34.252 24.186 1.00 91.19 80 ASP A CA 1
ATOM 591 C C . ASP A 1 80 ? -40.193 34.913 23.738 1.00 91.19 80 ASP A C 1
ATOM 593 O O . ASP A 1 80 ? -40.372 36.132 23.907 1.00 91.19 80 ASP A O 1
ATOM 597 N N . GLY A 1 81 ? -41.140 34.109 23.250 1.00 88.69 81 GLY A N 1
ATOM 598 C CA . GLY A 1 81 ? -42.462 34.503 22.779 1.00 88.69 81 GLY A CA 1
ATOM 599 C C . GLY A 1 81 ? -42.458 35.088 21.368 1.00 88.69 81 GLY A C 1
ATOM 600 O O . GLY A 1 81 ? -43.419 35.774 20.979 1.00 88.69 81 GLY A O 1
ATOM 601 N N . ALA A 1 82 ? -41.379 34.894 20.605 1.00 90.62 82 ALA A N 1
ATOM 602 C CA . ALA A 1 82 ? -41.235 35.367 19.240 1.00 90.62 82 ALA A CA 1
ATOM 603 C C . ALA A 1 82 ? -40.577 34.326 18.328 1.00 90.62 82 ALA A C 1
ATOM 605 O O . ALA A 1 82 ? -39.371 34.141 18.322 1.00 90.62 82 ALA A O 1
ATOM 606 N N . LEU A 1 83 ? -41.372 33.784 17.405 1.00 90.75 83 LEU A N 1
ATOM 607 C CA . LEU A 1 83 ? -40.857 32.912 16.355 1.00 90.75 83 LEU A CA 1
ATOM 608 C C . LEU A 1 83 ? -40.016 33.688 15.317 1.00 90.75 83 LEU A C 1
ATOM 610 O O . LEU A 1 83 ? -40.569 34.384 14.451 1.00 90.75 83 LEU A O 1
ATOM 614 N N . ASP A 1 84 ? -38.690 33.548 15.370 1.00 92.56 84 ASP A N 1
ATOM 615 C CA . ASP A 1 84 ? -37.729 34.195 14.480 1.00 92.56 84 ASP A CA 1
ATOM 616 C C . ASP A 1 84 ? -36.503 33.320 14.123 1.00 92.56 84 ASP A C 1
ATOM 618 O O . ASP A 1 84 ? -36.477 32.106 14.296 1.00 92.56 84 ASP A O 1
ATOM 622 N N . VAL A 1 85 ? -35.488 33.908 13.479 1.00 92.50 85 VAL A N 1
ATOM 623 C CA . VAL A 1 85 ? -34.299 33.167 13.013 1.00 92.50 85 VAL A CA 1
ATOM 624 C C . VAL A 1 85 ? -33.420 32.630 14.147 1.00 92.50 85 VAL A C 1
ATOM 626 O O . VAL A 1 85 ? -32.583 31.765 13.886 1.00 92.50 85 VAL A O 1
ATOM 629 N N . ALA A 1 86 ? -33.576 33.114 15.378 1.00 91.50 86 ALA A N 1
ATOM 630 C CA . ALA A 1 86 ? -32.899 32.567 16.541 1.00 91.50 86 ALA A CA 1
ATOM 631 C C . ALA A 1 86 ? -33.386 31.148 16.856 1.00 91.50 86 ALA A C 1
ATOM 633 O O . ALA A 1 86 ? -32.575 30.335 17.289 1.00 91.50 86 ALA A O 1
ATOM 634 N N . ASP A 1 87 ? -34.645 30.812 16.587 1.00 93.62 87 ASP A N 1
ATOM 635 C CA . ASP A 1 87 ? -35.217 29.495 16.879 1.00 93.62 87 ASP A CA 1
ATOM 636 C C . ASP A 1 87 ? -34.563 28.342 16.117 1.00 93.62 87 ASP A C 1
ATOM 638 O O . ASP A 1 87 ? -34.017 27.443 16.761 1.00 93.62 87 ASP A O 1
ATOM 642 N N . PRO A 1 88 ? -34.486 28.358 14.769 1.00 91.94 88 PRO A N 1
ATOM 643 C CA . PRO A 1 88 ? -33.806 27.296 14.043 1.00 91.94 88 PRO A CA 1
ATOM 644 C C . PRO A 1 88 ? -32.304 27.274 14.348 1.00 91.94 88 PRO A C 1
ATOM 646 O O . PRO A 1 88 ? -31.693 26.213 14.279 1.00 91.94 88 PRO A O 1
ATOM 649 N N . ILE A 1 89 ? -31.690 28.406 14.720 1.00 87.69 89 ILE A N 1
ATOM 650 C CA . ILE A 1 89 ? -30.286 28.438 15.159 1.00 87.69 89 ILE A CA 1
ATOM 651 C C . ILE A 1 89 ? -30.129 27.732 16.508 1.00 87.69 89 ILE A C 1
ATOM 653 O O . ILE A 1 89 ? -29.224 26.910 16.646 1.00 87.69 89 ILE A O 1
ATOM 657 N N . ASN A 1 90 ? -30.981 28.024 17.493 1.00 85.44 90 ASN A N 1
ATOM 658 C CA . ASN A 1 90 ? -30.956 27.366 18.800 1.00 85.44 90 ASN A CA 1
ATOM 659 C C . ASN A 1 90 ? -31.248 25.873 18.662 1.00 85.44 90 ASN A C 1
ATOM 661 O O . ASN A 1 90 ? -30.549 25.065 19.267 1.00 85.44 90 ASN A O 1
ATOM 665 N N . LEU A 1 91 ? -32.186 25.504 17.791 1.00 86.38 91 LEU A N 1
ATOM 666 C CA . LEU A 1 91 ? -32.520 24.114 17.519 1.00 86.38 91 LEU A CA 1
ATOM 667 C C . LEU A 1 91 ? -31.366 23.363 16.858 1.00 86.38 91 LEU A C 1
ATOM 669 O O . LEU A 1 91 ? -30.967 22.311 17.338 1.00 86.38 91 LEU A O 1
ATOM 673 N N . LEU A 1 92 ? -30.744 23.933 15.822 1.00 82.00 92 LEU A N 1
ATOM 674 C CA . LEU A 1 92 ? -29.546 23.353 15.204 1.00 82.00 92 LEU A CA 1
ATOM 675 C C . LEU A 1 92 ? -28.365 23.295 16.182 1.00 82.00 92 LEU A C 1
ATOM 677 O O . LEU A 1 92 ? -27.590 22.341 16.164 1.00 82.00 92 LEU A O 1
ATOM 681 N N . THR A 1 93 ? -28.227 24.294 17.057 1.00 78.50 93 THR A N 1
ATOM 682 C CA . THR A 1 93 ? -27.189 24.318 18.099 1.00 78.50 93 THR A CA 1
ATOM 683 C C . THR A 1 93 ? -27.440 23.247 19.156 1.00 78.50 93 THR A C 1
ATOM 685 O O . THR A 1 93 ? -26.491 22.650 19.657 1.00 78.50 93 THR A O 1
ATOM 688 N N . TYR A 1 94 ? -28.696 22.962 19.482 1.00 76.25 94 TYR A N 1
ATOM 689 C CA . TYR A 1 94 ? -29.072 21.835 20.325 1.00 76.25 94 TYR A CA 1
ATOM 690 C C . TYR A 1 94 ? -28.778 20.499 19.619 1.00 76.25 94 TYR A C 1
ATOM 692 O O . TYR A 1 94 ? -28.021 19.697 20.159 1.00 76.25 94 TYR A O 1
ATOM 700 N N . ILE A 1 95 ? -29.261 20.312 18.385 1.00 71.19 95 ILE A N 1
ATOM 701 C CA . ILE A 1 95 ? -29.124 19.068 17.605 1.00 71.19 95 ILE A CA 1
ATOM 702 C C . ILE A 1 95 ? -27.651 18.700 17.348 1.00 71.19 95 ILE A C 1
ATOM 704 O O . ILE A 1 95 ? -27.281 17.535 17.475 1.00 71.19 95 ILE A O 1
ATOM 708 N N . PHE A 1 96 ? -26.800 19.674 16.997 1.00 64.25 96 PHE A N 1
ATOM 709 C CA . PHE A 1 96 ? -25.410 19.424 16.574 1.00 64.25 96 PHE A CA 1
ATOM 710 C C . PHE A 1 96 ? -24.342 19.956 17.540 1.00 64.25 96 PHE A C 1
ATOM 712 O O . PHE A 1 96 ? -23.228 19.438 17.600 1.00 64.25 96 PHE A O 1
ATOM 719 N N . GLY A 1 97 ? -24.636 21.028 18.275 1.00 55.34 97 GLY A N 1
ATOM 720 C CA . GLY A 1 97 ? -23.634 21.812 19.007 1.00 55.34 97 GLY A CA 1
ATOM 721 C C . GLY A 1 97 ? -23.537 21.526 20.506 1.00 55.34 97 GLY A C 1
ATOM 722 O O . GLY A 1 97 ? -22.629 22.049 21.149 1.00 55.34 97 GLY A O 1
ATOM 723 N N . GLY A 1 98 ? -24.440 20.722 21.081 1.00 51.22 98 GLY A N 1
ATOM 724 C CA . GLY A 1 98 ? -24.539 20.563 22.538 1.00 51.22 98 GLY A CA 1
ATOM 725 C C . GLY A 1 98 ? -25.023 21.835 23.246 1.00 51.22 98 GLY A C 1
ATOM 726 O O . GLY A 1 98 ? -24.569 22.141 24.349 1.00 51.22 98 GLY A O 1
ATOM 727 N N . GLY A 1 99 ? -25.895 22.609 22.588 1.00 58.09 99 GLY A N 1
ATOM 728 C CA . GLY A 1 99 ? -26.568 23.767 23.179 1.00 58.09 99 GLY A CA 1
ATOM 729 C C . GLY A 1 99 ? -27.373 23.415 24.436 1.00 58.09 99 GLY A C 1
ATOM 730 O O . GLY A 1 99 ? -27.621 22.249 24.739 1.00 58.09 99 GLY A O 1
ATOM 731 N N . THR A 1 100 ? -27.785 24.436 25.190 1.00 62.69 100 THR A N 1
ATOM 732 C CA . THR A 1 100 ? -28.681 24.248 26.340 1.00 62.69 100 THR A CA 1
ATOM 733 C C . THR A 1 100 ? -29.979 23.584 25.892 1.00 62.69 100 THR A C 1
ATOM 735 O O . THR A 1 100 ? -30.519 23.965 24.855 1.00 62.69 100 THR A O 1
ATOM 738 N N . LEU A 1 101 ? -30.468 22.617 26.678 1.00 66.00 101 LEU A N 1
ATOM 739 C CA . LEU A 1 101 ? -31.761 21.970 26.450 1.00 66.00 101 LEU A CA 1
ATOM 740 C C . LEU A 1 101 ? -32.839 23.044 26.205 1.00 66.00 101 LEU A C 1
ATOM 742 O O . LEU A 1 101 ? -32.868 24.012 26.979 1.00 66.00 101 LEU A O 1
ATOM 746 N N . PRO A 1 102 ? -33.700 22.894 25.177 1.00 82.88 102 PRO A N 1
ATOM 747 C CA . PRO A 1 102 ? -34.865 23.752 25.030 1.00 82.88 102 PRO A CA 1
ATOM 748 C C . PRO A 1 102 ? -35.652 23.803 26.349 1.00 82.88 102 PRO A C 1
ATOM 750 O O . PRO A 1 102 ? -35.776 22.763 27.008 1.00 82.88 102 PRO A O 1
ATOM 753 N N . PRO A 1 103 ? -36.150 24.982 26.760 1.00 84.50 103 PRO A N 1
ATOM 754 C CA . PRO A 1 103 ? -36.955 25.121 27.969 1.00 84.50 103 PRO A CA 1
ATOM 755 C C . PRO A 1 103 ? -38.158 24.171 27.989 1.00 84.50 103 PRO A C 1
ATOM 757 O O . PRO A 1 103 ? -38.646 23.744 26.939 1.00 84.50 103 PRO A O 1
ATOM 760 N N . ASP A 1 104 ? -38.646 23.849 29.189 1.00 77.25 104 ASP A N 1
ATOM 761 C CA . ASP A 1 104 ? -39.825 22.996 29.390 1.00 77.25 104 ASP A CA 1
ATOM 762 C C . ASP A 1 104 ? -40.989 23.433 28.456 1.00 77.25 104 ASP A C 1
ATOM 764 O O . ASP A 1 104 ? -41.183 24.633 28.242 1.00 77.25 104 ASP A O 1
ATOM 768 N N . PRO A 1 105 ? -41.754 22.503 27.848 1.00 72.12 105 PRO A N 1
ATOM 769 C CA . PRO A 1 105 ? -41.749 21.048 28.059 1.00 72.12 105 PRO A CA 1
ATOM 770 C C . PRO A 1 105 ? -40.548 20.304 27.449 1.00 72.12 105 PRO A C 1
ATOM 772 O O . PRO A 1 105 ? -40.402 19.100 27.649 1.00 72.12 105 PRO A O 1
ATOM 775 N N . GLY A 1 106 ? -39.655 21.020 26.764 1.00 74.56 106 GLY A N 1
ATOM 776 C CA . GLY A 1 106 ? -38.445 20.460 26.187 1.00 74.56 106 GLY A CA 1
ATOM 777 C C . GLY A 1 106 ? -38.722 19.542 24.989 1.00 74.56 106 GLY A C 1
ATOM 778 O O . GLY A 1 106 ? -39.870 19.344 24.588 1.00 74.56 106 GLY A O 1
ATOM 779 N N . PRO A 1 107 ? -37.666 18.971 24.394 1.00 74.56 107 PRO A N 1
ATOM 780 C CA . PRO A 1 107 ? -37.779 18.201 23.154 1.00 74.56 107 PRO A CA 1
ATOM 781 C C . PRO A 1 107 ? -38.259 16.758 23.350 1.00 74.56 107 PRO A C 1
ATOM 783 O O . PRO A 1 107 ? -38.565 16.070 22.380 1.00 74.56 107 PRO A O 1
ATOM 786 N N . PHE A 1 108 ? -38.320 16.271 24.592 1.00 65.38 108 PHE A N 1
ATOM 787 C CA . PHE A 1 108 ? -38.580 14.858 24.887 1.00 65.38 108 PHE A CA 1
ATOM 788 C C . PHE A 1 108 ? -39.978 14.601 25.449 1.00 65.38 108 PHE A C 1
ATOM 790 O O . PHE A 1 108 ? -40.610 13.590 25.122 1.00 65.38 108 PHE A O 1
ATOM 797 N N . ASP A 1 109 ? -40.461 15.515 26.286 1.00 65.44 109 ASP A N 1
ATOM 798 C CA . ASP A 1 109 ? -41.716 15.361 26.997 1.00 65.44 109 ASP A CA 1
ATOM 799 C C . ASP A 1 109 ? -42.815 16.184 26.335 1.00 65.44 109 ASP A C 1
ATOM 801 O O . ASP A 1 109 ? -42.607 17.291 25.851 1.00 65.44 109 ASP A O 1
ATOM 805 N N . CYS A 1 110 ? -44.021 15.622 26.326 1.00 75.69 110 CYS A N 1
ATOM 806 C CA . CYS A 1 110 ? -45.210 16.392 26.000 1.00 75.69 110 CYS A CA 1
ATOM 807 C C . CYS A 1 110 ? -45.635 17.168 27.248 1.00 75.69 110 CYS A C 1
ATOM 809 O O . CYS A 1 110 ? -45.911 16.567 28.293 1.00 75.69 110 CYS A O 1
ATOM 811 N N . GLY A 1 111 ? -45.765 18.483 27.137 1.00 75.44 111 GLY A N 1
ATOM 812 C CA . GLY A 1 111 ? -46.261 19.308 28.231 1.00 75.44 111 GLY A CA 1
ATOM 813 C C . GLY A 1 111 ? -46.892 20.599 27.744 1.00 75.44 111 GLY A C 1
ATOM 814 O O . GLY A 1 111 ? -46.847 20.923 26.564 1.00 75.44 111 GLY A O 1
ATOM 815 N N . LEU A 1 112 ? -47.549 21.298 28.664 1.00 83.06 112 LEU A N 1
ATOM 816 C CA . LEU A 1 112 ? -48.081 22.630 28.388 1.00 83.06 112 LEU A CA 1
ATOM 817 C C . LEU A 1 112 ? -46.952 23.651 28.466 1.00 83.06 112 LEU A C 1
ATOM 819 O O . LEU A 1 112 ? -46.016 23.455 29.243 1.00 83.06 112 LEU A O 1
ATOM 823 N N . ASP A 1 113 ? -47.106 24.751 27.740 1.00 83.19 113 ASP A N 1
ATOM 824 C CA . ASP A 1 113 ? -46.201 25.888 27.831 1.00 83.19 113 ASP A CA 1
ATOM 825 C C . ASP A 1 113 ? -46.193 26.456 29.275 1.00 83.19 113 ASP A C 1
ATOM 827 O O . ASP A 1 113 ? -47.239 26.873 29.799 1.00 83.19 113 ASP A O 1
ATOM 831 N N . PRO A 1 114 ? -45.047 26.423 29.984 1.00 79.88 114 PRO A N 1
ATOM 832 C CA . PRO A 1 114 ? -44.928 26.956 31.338 1.00 79.88 114 PRO A CA 1
ATOM 833 C C . PRO A 1 114 ? -44.843 28.491 31.382 1.00 79.88 114 PRO A C 1
ATOM 835 O O . PRO A 1 114 ? -44.947 29.065 32.478 1.00 79.88 114 PRO A O 1
ATOM 838 N N . THR A 1 115 ? -44.671 29.156 30.239 1.00 81.69 115 THR A N 1
ATOM 839 C CA . THR A 1 115 ? -44.376 30.589 30.078 1.00 81.69 115 THR A CA 1
ATOM 840 C C . THR A 1 115 ? -45.428 31.273 29.208 1.00 81.69 115 THR A C 1
ATOM 842 O O . THR A 1 115 ? -45.149 31.659 28.085 1.00 81.69 115 THR A O 1
ATOM 845 N N . PRO A 1 116 ? -46.621 31.565 29.764 1.00 72.94 116 PRO A N 1
ATOM 846 C CA . PRO A 1 116 ? -47.752 32.028 28.970 1.00 72.94 116 PRO A CA 1
ATOM 847 C C . PRO A 1 116 ? -47.421 33.260 28.123 1.00 72.94 116 PRO A C 1
ATOM 849 O O . PRO A 1 116 ? -47.177 34.345 28.674 1.00 72.94 116 PRO A O 1
ATOM 852 N N . ASP A 1 117 ? -47.505 33.113 26.806 1.00 80.88 117 ASP A N 1
ATOM 853 C CA . ASP A 1 117 ? -47.258 34.188 25.855 1.00 80.88 117 ASP A CA 1
ATOM 854 C C . ASP A 1 117 ? -48.396 34.340 24.817 1.00 80.88 117 ASP A C 1
ATOM 856 O O . ASP A 1 117 ? -49.576 34.156 25.136 1.00 80.88 117 ASP A O 1
ATOM 860 N N . GLY A 1 118 ? -48.088 34.904 23.645 1.00 76.88 118 GLY A N 1
ATOM 861 C CA . GLY A 1 118 ? -49.055 35.153 22.571 1.00 76.88 118 GLY A CA 1
ATOM 862 C C . GLY A 1 118 ? -49.069 34.091 21.469 1.00 76.88 118 GLY A C 1
ATOM 863 O O . GLY A 1 118 ? -49.895 34.206 20.554 1.00 76.88 118 GLY A O 1
ATOM 864 N N . LEU A 1 119 ? -48.150 33.132 21.529 1.00 83.00 119 LEU A N 1
ATOM 865 C CA . LEU A 1 119 ? -48.126 31.920 20.732 1.00 83.00 119 LEU A CA 1
ATOM 866 C C . LEU A 1 119 ? -49.090 30.901 21.370 1.00 83.00 119 LEU A C 1
ATOM 868 O O . LEU A 1 119 ? -49.809 31.209 22.324 1.00 83.00 119 LEU A O 1
ATOM 872 N N . GLY A 1 120 ? -49.299 29.786 20.690 1.00 75.62 120 GLY A N 1
ATOM 873 C CA . GLY A 1 120 ? -50.292 28.817 21.125 1.00 75.62 120 GLY A CA 1
ATOM 874 C C . GLY A 1 120 ? -50.260 27.548 20.293 1.00 75.62 120 GLY A C 1
ATOM 875 O O . GLY A 1 120 ? -49.898 27.548 19.105 1.00 75.62 120 GLY A O 1
ATOM 876 N N . CYS A 1 121 ? -50.737 26.476 20.908 1.00 78.69 121 CYS A N 1
ATOM 877 C CA . CYS A 1 121 ? -50.762 25.139 20.357 1.00 78.69 121 CYS A CA 1
ATOM 878 C C . CYS A 1 121 ? -52.202 24.616 20.325 1.00 78.69 121 CYS A C 1
ATOM 880 O O . CYS A 1 121 ? -52.798 24.278 21.347 1.00 78.69 121 CYS A O 1
ATOM 882 N N . PHE A 1 122 ? -52.809 24.577 19.136 1.00 66.38 122 PHE A N 1
ATOM 883 C CA . PHE A 1 122 ? -54.228 24.212 18.996 1.00 66.38 122 PHE A CA 1
ATOM 884 C C . PHE A 1 122 ? -54.467 22.720 18.743 1.00 66.38 122 PHE A C 1
ATOM 886 O O . PHE A 1 122 ? -55.576 22.248 18.998 1.00 66.38 122 PHE A O 1
ATOM 893 N N . ASP A 1 123 ? -53.475 22.026 18.189 1.00 62.00 123 ASP A N 1
ATOM 894 C CA . ASP A 1 123 ? -53.506 20.609 17.824 1.00 62.00 123 ASP A CA 1
ATOM 895 C C . ASP A 1 123 ? -52.055 20.111 17.753 1.00 62.00 123 ASP A C 1
ATOM 897 O O . ASP A 1 123 ? -51.201 20.805 17.193 1.00 62.00 123 ASP A O 1
ATOM 901 N N . SER A 1 124 ? -51.780 18.958 18.353 1.00 69.50 124 SER A N 1
ATOM 902 C CA . SER A 1 124 ? -50.466 18.317 18.334 1.00 69.50 124 SER A CA 1
ATOM 903 C C . SER A 1 124 ? -50.604 16.799 18.508 1.00 69.50 124 SER A C 1
ATOM 905 O O . SER A 1 124 ? -51.529 16.284 19.144 1.00 69.50 124 SER A O 1
ATOM 907 N N . SER A 1 125 ? -49.622 16.057 18.018 1.00 64.19 125 SER A N 1
ATOM 908 C CA . SER A 1 125 ? -49.416 14.620 18.206 1.00 64.19 125 SER A CA 1
ATOM 909 C C . SER A 1 125 ? -49.317 14.216 19.684 1.00 64.19 125 SER A C 1
ATOM 911 O O . SER A 1 125 ? -49.504 13.045 20.026 1.00 64.19 125 SER A O 1
ATOM 913 N N . CYS A 1 126 ? -49.102 15.186 20.575 1.00 66.56 126 CYS A N 1
ATOM 914 C CA . CYS A 1 126 ? -49.064 15.035 22.024 1.00 66.56 126 CYS A CA 1
ATOM 915 C C . CYS A 1 126 ? -50.452 14.905 22.693 1.00 66.56 126 CYS A C 1
ATOM 917 O O . CYS A 1 126 ? -50.512 14.669 23.904 1.00 66.56 126 CYS A O 1
ATOM 919 N N . ASP A 1 127 ? -51.566 14.960 21.948 1.00 52.12 127 ASP A N 1
ATOM 920 C CA . ASP A 1 127 ? -52.938 14.752 22.463 1.00 52.12 127 ASP A CA 1
ATOM 921 C C . ASP A 1 127 ? -53.251 13.305 22.941 1.00 52.12 127 ASP A C 1
ATOM 923 O O . ASP A 1 127 ? -54.380 12.956 23.309 1.00 52.12 127 ASP A O 1
ATOM 927 N N . GLY A 1 128 ? -52.231 12.451 23.036 1.00 45.97 128 GLY A N 1
ATOM 928 C CA . GLY A 1 128 ? -52.219 11.210 23.803 1.00 45.97 128 GLY A CA 1
ATOM 929 C C . GLY A 1 128 ? -50.846 11.025 24.447 1.00 45.97 128 GLY A C 1
ATOM 930 O O . GLY A 1 128 ? -49.833 11.250 23.799 1.00 45.97 128 GLY A O 1
ATOM 931 N N . ALA A 1 129 ? -50.806 10.627 25.725 1.00 43.22 129 ALA A N 1
ATOM 932 C CA . ALA A 1 129 ? -49.562 10.355 26.451 1.00 43.22 129 ALA A CA 1
ATOM 933 C C . ALA A 1 129 ? -48.585 9.550 25.575 1.00 43.22 129 ALA A C 1
ATOM 935 O O . ALA A 1 129 ? -48.945 8.457 25.132 1.00 43.22 129 ALA A O 1
ATOM 936 N N . GLY A 1 130 ? -47.401 10.118 25.307 1.00 53.44 130 GLY A N 1
ATOM 937 C CA . GLY A 1 130 ? -46.428 9.585 24.353 1.00 53.44 130 GLY A CA 1
ATOM 938 C C . GLY A 1 130 ? -46.225 8.083 24.523 1.00 53.44 130 GLY A C 1
ATOM 939 O O . GLY A 1 130 ? -46.010 7.609 25.637 1.00 53.44 130 GLY A O 1
ATOM 940 N N . ASP A 1 131 ? -46.351 7.335 23.427 1.00 61.34 131 ASP A N 1
ATOM 941 C CA . ASP A 1 131 ? -46.188 5.883 23.425 1.00 61.34 131 ASP A CA 1
ATOM 942 C C . ASP A 1 131 ? -44.780 5.522 23.938 1.00 61.34 131 ASP A C 1
ATOM 944 O O . ASP A 1 131 ? -43.795 5.788 23.242 1.00 61.34 131 ASP A O 1
ATOM 948 N N . PRO A 1 132 ? -44.642 4.896 25.125 1.00 65.75 132 PRO A N 1
ATOM 949 C CA . PRO A 1 132 ? -43.334 4.544 25.671 1.00 65.75 132 PRO A CA 1
ATOM 950 C C . PRO A 1 132 ? -42.532 3.625 24.742 1.00 65.75 132 PRO A C 1
ATOM 952 O O . PRO A 1 132 ? -41.304 3.631 24.781 1.00 65.75 132 PRO A O 1
ATOM 955 N N . GLN A 1 133 ? -43.203 2.848 23.880 1.00 68.50 133 GLN A N 1
ATOM 956 C CA . GLN A 1 133 ? -42.532 1.999 22.897 1.00 68.50 133 GLN A CA 1
ATOM 957 C C . GLN A 1 133 ? -41.888 2.815 21.774 1.00 68.50 133 GLN A C 1
ATOM 959 O O . GLN A 1 133 ? -40.808 2.442 21.320 1.00 68.50 133 GLN A O 1
ATOM 964 N N . ARG A 1 134 ? -42.487 3.948 21.377 1.00 70.94 134 ARG A N 1
ATOM 965 C 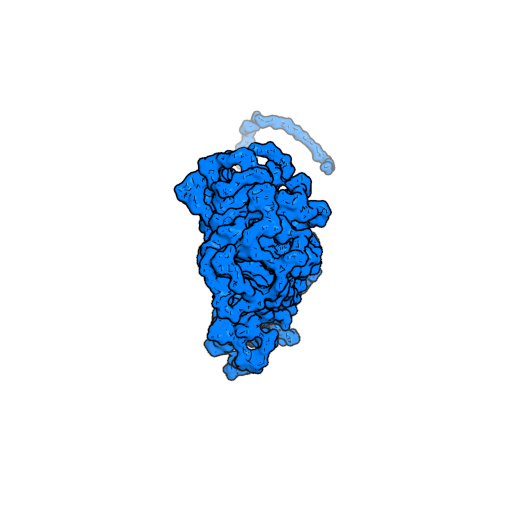CA . ARG A 1 134 ? -41.887 4.890 20.417 1.00 70.94 134 ARG A CA 1
ATOM 966 C C . ARG A 1 134 ? -40.637 5.546 20.979 1.00 70.94 134 ARG A C 1
ATOM 968 O O . ARG A 1 134 ? -39.627 5.562 20.286 1.00 70.94 134 ARG A O 1
ATOM 975 N N . THR A 1 135 ? -40.658 5.999 22.233 1.00 70.38 135 THR A N 1
ATOM 976 C CA . THR A 1 135 ? -39.473 6.597 22.875 1.00 70.38 135 THR A CA 1
ATOM 977 C C . THR A 1 135 ? -38.305 5.612 22.929 1.00 70.38 135 THR A C 1
ATOM 979 O O . THR A 1 135 ? -37.182 5.951 22.565 1.00 70.38 135 THR A O 1
ATOM 982 N N . VAL A 1 136 ? -38.567 4.363 23.324 1.00 74.81 136 VAL A N 1
ATOM 983 C CA . VAL A 1 136 ? -37.529 3.325 23.399 1.00 74.81 136 VAL A CA 1
ATOM 984 C C . VAL A 1 136 ? -37.018 2.928 22.008 1.00 74.81 136 VAL A C 1
ATOM 986 O O . VAL A 1 136 ? -35.813 2.756 21.825 1.00 74.81 136 VAL A O 1
ATOM 989 N N . ALA A 1 137 ? -37.908 2.803 21.019 1.00 75.12 137 ALA A N 1
ATOM 990 C CA . ALA A 1 137 ? -37.528 2.500 19.641 1.00 75.12 137 ALA A CA 1
ATOM 991 C C . ALA A 1 137 ? -36.706 3.633 19.001 1.00 75.12 137 ALA A C 1
ATOM 993 O O . ALA A 1 137 ? -35.696 3.357 18.357 1.00 75.12 137 ALA A O 1
ATOM 994 N N . GLY A 1 138 ? -37.085 4.894 19.226 1.00 73.81 138 GLY A N 1
ATOM 995 C CA . GLY A 1 138 ? -36.322 6.061 18.782 1.00 73.81 138 GLY A CA 1
ATOM 996 C C . GLY A 1 138 ? -34.939 6.130 19.432 1.00 73.81 138 GLY A C 1
ATOM 997 O O . GLY A 1 138 ? -33.943 6.312 18.737 1.00 73.81 138 GLY A O 1
ATOM 998 N N . HIS A 1 139 ? -34.849 5.886 20.745 1.00 75.19 139 HIS A N 1
ATOM 999 C CA . HIS A 1 139 ? -33.566 5.819 21.457 1.00 75.19 139 HIS A CA 1
ATOM 1000 C C . HIS A 1 139 ? -32.629 4.748 20.885 1.00 75.19 139 HIS A C 1
ATOM 1002 O O . HIS A 1 139 ? -31.455 5.023 20.639 1.00 75.19 139 HIS A O 1
ATOM 1008 N N . LEU A 1 140 ? -33.150 3.543 20.629 1.00 80.56 140 LEU A N 1
ATOM 1009 C CA . LEU A 1 140 ? -32.388 2.458 20.010 1.00 80.56 140 LEU A CA 1
ATOM 1010 C C . LEU A 1 140 ? -31.814 2.883 18.652 1.00 80.56 140 LEU A C 1
ATOM 1012 O O . LEU A 1 140 ? -30.617 2.732 18.404 1.00 80.56 140 LEU A O 1
ATOM 1016 N N . LEU A 1 141 ? -32.670 3.416 17.780 1.00 77.25 141 LEU A N 1
ATOM 1017 C CA . LEU A 1 141 ? -32.285 3.792 16.424 1.00 77.25 141 LEU A CA 1
ATOM 1018 C C . LEU A 1 141 ? -31.262 4.934 16.425 1.00 77.25 141 LEU A C 1
ATOM 1020 O O . LEU A 1 141 ? -30.235 4.816 15.766 1.00 77.25 141 LEU A O 1
ATOM 1024 N N . ASN A 1 142 ? -31.448 5.959 17.257 1.00 74.44 142 ASN A N 1
ATOM 1025 C CA . ASN A 1 142 ? -30.503 7.074 17.384 1.00 74.44 142 ASN A CA 1
ATOM 1026 C C . ASN A 1 142 ? -29.085 6.659 17.812 1.00 74.44 142 ASN A C 1
ATOM 1028 O O . ASN A 1 142 ? -28.141 7.430 17.640 1.00 74.44 142 ASN A O 1
ATOM 1032 N N . ARG A 1 143 ? -28.915 5.472 18.408 1.00 76.56 143 ARG A N 1
ATOM 1033 C CA . ARG A 1 143 ? -27.608 4.968 18.858 1.00 76.56 143 ARG A CA 1
ATOM 1034 C C . ARG A 1 143 ? -26.987 3.951 17.915 1.00 76.56 143 ARG A C 1
ATOM 1036 O O . ARG A 1 143 ? -25.761 3.860 17.884 1.00 76.56 143 ARG A O 1
ATOM 1043 N N . LEU A 1 144 ? -27.803 3.167 17.211 1.00 83.00 144 LEU A N 1
ATOM 1044 C CA . LEU A 1 144 ? -27.330 2.002 16.456 1.00 83.00 144 LEU A CA 1
ATOM 1045 C C . LEU A 1 144 ? -27.442 2.146 14.941 1.00 83.00 144 LEU A C 1
ATOM 1047 O O . LEU A 1 144 ? -26.908 1.295 14.231 1.00 83.00 144 LEU A O 1
ATOM 1051 N N . VAL A 1 145 ? -28.130 3.175 14.441 1.00 76.50 145 VAL A N 1
ATOM 1052 C CA . VAL A 1 145 ? -28.310 3.385 13.002 1.00 76.50 145 VAL A CA 1
ATOM 1053 C C . VAL A 1 145 ? -28.121 4.853 12.613 1.00 76.50 145 VAL A C 1
ATOM 1055 O O . VAL A 1 145 ? -28.284 5.757 13.431 1.00 76.50 145 VAL A O 1
ATOM 1058 N N . TYR A 1 146 ? -27.797 5.100 11.346 1.00 73.19 146 TYR A N 1
ATOM 1059 C CA . TYR A 1 146 ? -27.747 6.440 10.769 1.00 73.19 146 TYR A CA 1
ATOM 1060 C C . TYR A 1 146 ? -29.106 6.828 10.195 1.00 73.19 146 TYR A C 1
ATOM 1062 O O . TYR A 1 146 ? -29.694 6.084 9.414 1.00 73.19 146 TYR A O 1
ATOM 1070 N N . GLY A 1 147 ? -29.561 8.040 10.525 1.00 57.97 147 GLY A N 1
ATOM 1071 C CA . GLY A 1 147 ? -30.654 8.702 9.808 1.00 57.97 147 GLY A CA 1
ATOM 1072 C C . GLY A 1 147 ? -31.988 7.952 9.827 1.00 57.97 147 GLY A C 1
ATOM 1073 O O . GLY A 1 147 ? -32.698 7.983 8.825 1.00 57.97 147 GLY A O 1
ATOM 1074 N N . ALA A 1 148 ? -32.316 7.271 10.930 1.00 64.50 148 ALA A N 1
ATOM 1075 C CA . ALA A 1 148 ? -33.615 6.622 11.086 1.00 64.50 148 ALA A CA 1
ATOM 1076 C C . ALA A 1 148 ? -34.760 7.628 10.946 1.00 64.50 148 ALA A C 1
ATOM 1078 O O . ALA A 1 148 ? -34.758 8.665 11.606 1.00 64.50 148 ALA A O 1
ATOM 1079 N N . GLY A 1 149 ? -35.749 7.290 10.119 1.00 56.88 149 GLY A N 1
ATOM 1080 C CA . GLY A 1 149 ? -36.964 8.085 9.979 1.00 56.88 149 GLY A CA 1
ATOM 1081 C C . GLY A 1 149 ? -38.103 7.601 10.887 1.00 56.88 149 GLY A C 1
ATOM 1082 O O . GLY A 1 149 ? -38.034 6.511 11.465 1.00 56.88 149 GLY A O 1
ATOM 1083 N N . PRO A 1 150 ? -39.222 8.344 10.946 1.00 55.88 150 PRO A N 1
ATOM 1084 C CA . PRO A 1 150 ? -40.417 7.933 11.688 1.00 55.88 150 PRO A CA 1
ATOM 1085 C C . PRO A 1 150 ? -40.954 6.548 11.279 1.00 55.88 150 PRO A C 1
ATOM 1087 O O . PRO A 1 150 ? -41.424 5.778 12.118 1.00 55.88 150 PRO A O 1
ATOM 1090 N N . GLU A 1 151 ? -40.832 6.185 9.996 1.00 61.84 151 GLU A N 1
ATOM 1091 C CA . GLU A 1 151 ? -41.233 4.863 9.492 1.00 61.84 151 GLU A CA 1
ATOM 1092 C C . GLU A 1 151 ? -40.368 3.721 10.059 1.00 61.84 151 GLU A C 1
ATOM 1094 O O . GLU A 1 151 ? -40.863 2.606 10.257 1.00 61.84 151 GLU A O 1
ATOM 1099 N N . ASP A 1 152 ? -39.094 3.981 10.372 1.00 68.31 152 ASP A N 1
ATOM 1100 C CA . ASP A 1 152 ? -38.204 2.999 10.993 1.00 68.31 152 ASP A CA 1
ATOM 1101 C C . ASP A 1 152 ? -38.580 2.746 12.451 1.00 68.31 152 ASP A C 1
ATOM 1103 O O . ASP A 1 152 ? -38.560 1.596 12.892 1.00 68.31 152 ASP A O 1
ATOM 1107 N N . VAL A 1 153 ? -38.993 3.786 13.182 1.00 68.25 153 VAL A N 1
ATOM 1108 C CA . VAL A 1 153 ? -39.515 3.664 14.553 1.00 68.25 153 VAL A CA 1
ATOM 1109 C C . VAL A 1 153 ? -40.745 2.756 14.561 1.00 68.25 153 VAL A C 1
ATOM 1111 O O . VAL A 1 153 ? -40.809 1.791 15.329 1.00 68.25 153 VAL A O 1
ATOM 1114 N N . ASP A 1 154 ? -41.688 2.994 13.648 1.00 74.06 154 ASP A N 1
ATOM 1115 C CA . ASP A 1 154 ? -42.871 2.147 13.486 1.00 74.06 154 ASP A CA 1
ATOM 1116 C C . ASP A 1 154 ? -42.511 0.709 13.103 1.00 74.06 154 ASP A C 1
ATOM 1118 O O . ASP A 1 154 ? -43.109 -0.252 13.602 1.00 74.06 154 ASP A O 1
ATOM 1122 N N . ARG A 1 155 ? -41.502 0.523 12.250 1.00 78.25 155 ARG A N 1
ATOM 1123 C CA . ARG A 1 155 ? -40.987 -0.806 11.906 1.00 78.25 155 ARG A CA 1
ATOM 1124 C C . ARG A 1 155 ? -40.428 -1.526 13.134 1.00 78.25 155 ARG A C 1
ATOM 1126 O O . ARG A 1 155 ? -40.747 -2.700 13.324 1.00 78.25 155 ARG A O 1
ATOM 1133 N N . VAL A 1 156 ? -39.642 -0.849 13.974 1.00 82.81 156 VAL A N 1
ATOM 1134 C CA . VAL A 1 156 ? -39.075 -1.432 15.203 1.00 82.81 156 VAL A CA 1
ATOM 1135 C C . VAL A 1 156 ? -40.174 -1.858 16.168 1.00 82.81 156 VAL A C 1
ATOM 1137 O O . VAL A 1 156 ? -40.122 -2.968 16.695 1.00 82.81 156 VAL A O 1
ATOM 1140 N N . ILE A 1 157 ? -41.201 -1.031 16.358 1.00 82.25 157 ILE A N 1
ATOM 1141 C CA . ILE A 1 157 ? -42.341 -1.362 17.225 1.00 82.25 157 ILE A CA 1
ATOM 1142 C C . ILE A 1 157 ? -43.076 -2.599 16.707 1.00 82.25 157 ILE A C 1
ATOM 1144 O O . ILE A 1 157 ? -43.370 -3.515 17.475 1.00 82.25 157 ILE A O 1
ATOM 1148 N N . ASN A 1 158 ? -43.327 -2.660 15.397 1.00 85.38 158 ASN A N 1
ATOM 1149 C CA . ASN A 1 158 ? -44.031 -3.779 14.774 1.00 85.38 158 ASN A CA 1
ATOM 1150 C C . ASN A 1 158 ? -43.237 -5.097 14.820 1.00 85.38 158 ASN A C 1
ATOM 1152 O O . ASN A 1 158 ? -43.835 -6.163 14.970 1.00 85.38 158 ASN A O 1
ATOM 1156 N N . LEU A 1 159 ? -41.908 -5.043 14.678 1.00 89.25 159 LEU A N 1
ATOM 1157 C CA . LEU A 1 159 ? -41.025 -6.217 14.759 1.00 89.25 159 LEU A CA 1
ATOM 1158 C C . LEU A 1 159 ? -40.719 -6.638 16.206 1.00 89.25 159 LEU A C 1
ATOM 1160 O O . LEU A 1 159 ? -40.477 -7.819 16.474 1.00 89.25 159 LEU A O 1
ATOM 1164 N N . GLY A 1 160 ? -40.744 -5.679 17.129 1.00 89.19 160 GLY A N 1
ATOM 1165 C CA . GLY A 1 160 ? -40.320 -5.821 18.515 1.00 89.19 160 GLY A CA 1
ATOM 1166 C C . GLY A 1 160 ? -38.834 -5.501 18.709 1.00 89.19 160 GLY A C 1
ATOM 1167 O O . GLY A 1 160 ? -37.979 -5.962 17.954 1.00 89.19 160 GLY A O 1
ATOM 1168 N N . ILE A 1 161 ? -38.531 -4.758 19.779 1.00 88.38 161 ILE A N 1
ATOM 1169 C CA . ILE A 1 161 ? -37.180 -4.281 20.126 1.00 88.38 161 ILE A CA 1
ATOM 1170 C C . ILE A 1 161 ? -36.159 -5.422 20.174 1.00 88.38 161 ILE A C 1
ATOM 1172 O O . ILE A 1 161 ? -35.114 -5.322 19.541 1.00 88.38 161 ILE A O 1
ATOM 1176 N N . SER A 1 162 ? -36.466 -6.521 20.873 1.00 90.19 162 SER A N 1
ATOM 1177 C CA . SER A 1 162 ? -35.536 -7.651 20.998 1.00 90.19 162 SER A CA 1
ATOM 1178 C C . SER A 1 162 ? -35.183 -8.263 19.644 1.00 90.19 162 SER A C 1
ATOM 1180 O O . SER A 1 162 ? -34.014 -8.480 19.364 1.00 90.19 162 SER A O 1
ATOM 1182 N N . THR A 1 163 ? -36.177 -8.447 18.769 1.00 90.81 163 THR A N 1
ATOM 1183 C CA . THR A 1 163 ? -35.970 -8.968 17.411 1.00 90.81 163 THR A CA 1
ATOM 1184 C C . THR A 1 163 ? -35.034 -8.074 16.598 1.00 90.81 163 THR A C 1
ATOM 1186 O O . THR A 1 163 ? -34.219 -8.567 15.824 1.00 90.81 163 THR A O 1
ATOM 1189 N N . VAL A 1 164 ? -35.161 -6.753 16.751 1.00 89.19 164 VAL A N 1
ATOM 1190 C CA . VAL A 1 164 ? -34.326 -5.779 16.036 1.00 89.19 164 VAL A CA 1
ATOM 1191 C C . VAL A 1 164 ? -32.902 -5.766 16.583 1.00 89.19 164 VAL A C 1
ATOM 1193 O O . VAL A 1 164 ? -31.965 -5.776 15.791 1.00 89.19 164 VAL A O 1
ATOM 1196 N N . VAL A 1 165 ? -32.729 -5.782 17.908 1.00 91.44 165 VAL A N 1
ATOM 1197 C CA . VAL A 1 165 ? -31.404 -5.873 18.546 1.00 91.44 165 VAL A CA 1
ATOM 1198 C C . VAL A 1 165 ? -30.682 -7.147 18.098 1.00 91.44 165 VAL A C 1
ATOM 1200 O O . VAL A 1 165 ? -29.541 -7.066 17.645 1.00 91.44 165 VAL A O 1
ATOM 1203 N N . ASP A 1 166 ? -31.368 -8.294 18.120 1.00 90.69 166 ASP A N 1
ATOM 1204 C CA . ASP A 1 166 ? -30.817 -9.571 17.654 1.00 90.69 166 ASP A CA 1
ATOM 1205 C C . ASP A 1 166 ? -30.403 -9.500 16.176 1.00 90.69 166 ASP A C 1
ATOM 1207 O O . ASP A 1 166 ? -29.321 -9.957 15.811 1.00 90.69 166 ASP A O 1
ATOM 1211 N N . ALA A 1 167 ? -31.230 -8.890 15.319 1.00 88.56 167 ALA A N 1
ATOM 1212 C CA . ALA A 1 167 ? -30.927 -8.735 13.897 1.00 88.56 167 ALA A CA 1
ATOM 1213 C C . ALA A 1 167 ? -29.713 -7.825 13.637 1.00 88.56 167 ALA A C 1
ATOM 1215 O O . ALA A 1 167 ? -28.916 -8.114 12.748 1.00 88.56 167 ALA A O 1
ATOM 1216 N N . LEU A 1 168 ? -29.543 -6.747 14.412 1.00 88.81 168 LEU A N 1
ATOM 1217 C CA . LEU A 1 168 ? -28.395 -5.841 14.289 1.00 88.81 168 LEU A CA 1
ATOM 1218 C C . LEU A 1 168 ? -27.084 -6.509 14.731 1.00 88.81 168 LEU A C 1
ATOM 1220 O O . LEU A 1 168 ? -26.046 -6.306 14.098 1.00 88.81 168 LEU A O 1
ATOM 1224 N N . LEU A 1 169 ? -27.140 -7.321 15.791 1.00 92.44 169 LEU A N 1
ATOM 1225 C CA . LEU A 1 169 ? -25.998 -8.077 16.318 1.00 92.44 169 LEU A CA 1
ATOM 1226 C C . LEU A 1 169 ? -25.681 -9.341 15.504 1.00 92.44 169 LEU A C 1
ATOM 1228 O O . LEU A 1 169 ? -24.604 -9.908 15.662 1.00 92.44 169 LEU A O 1
ATOM 1232 N N . GLN A 1 170 ? -26.587 -9.781 14.629 1.00 88.38 170 GLN A N 1
ATOM 1233 C CA . GLN A 1 170 ? -26.421 -10.966 13.783 1.00 88.38 170 GLN A CA 1
ATOM 1234 C C . GLN A 1 170 ? -26.761 -10.644 12.318 1.00 88.38 170 GLN A C 1
ATOM 1236 O O . GLN A 1 170 ? -27.751 -11.162 11.780 1.00 88.38 170 GLN A O 1
ATOM 1241 N N . PRO A 1 171 ? -25.950 -9.796 11.653 1.00 79.19 171 PRO A N 1
ATOM 1242 C CA . PRO A 1 171 ? -26.179 -9.434 10.257 1.00 79.19 171 PRO A CA 1
ATOM 1243 C C . PRO A 1 171 ? -26.152 -10.693 9.385 1.00 79.19 171 PRO A C 1
ATOM 1245 O O . PRO A 1 171 ? -25.322 -11.587 9.582 1.00 79.19 171 PRO A O 1
ATOM 1248 N N . GLN A 1 172 ? -27.039 -10.789 8.396 1.00 67.81 172 GLN A N 1
ATOM 1249 C CA . GLN A 1 172 ? -26.996 -11.918 7.476 1.00 67.81 172 GLN A CA 1
ATOM 1250 C C . GLN A 1 172 ? -25.843 -11.727 6.487 1.00 67.81 172 GLN A C 1
ATOM 1252 O O . GLN A 1 172 ? -25.579 -10.644 5.948 1.00 67.81 172 GLN A O 1
ATOM 1257 N N . THR A 1 173 ? -25.134 -12.820 6.211 1.00 57.84 173 THR A N 1
ATOM 1258 C CA . THR A 1 173 ? -24.072 -12.819 5.208 1.00 57.84 173 THR A CA 1
ATOM 1259 C C . THR A 1 173 ? -24.670 -12.444 3.852 1.00 57.84 173 THR A C 1
ATOM 1261 O O . THR A 1 173 ? -25.570 -13.117 3.353 1.00 57.84 173 THR A O 1
ATOM 1264 N N . GLY A 1 174 ? -24.167 -11.365 3.250 1.00 57.25 174 GLY A N 1
ATOM 1265 C CA . GLY A 1 174 ? -24.668 -10.870 1.968 1.00 57.25 174 GLY A CA 1
ATOM 1266 C C . GLY A 1 174 ? -25.872 -9.922 2.026 1.00 57.25 174 GLY A C 1
ATOM 1267 O O . GLY A 1 174 ? -26.477 -9.710 0.984 1.00 57.25 174 GLY A O 1
ATOM 1268 N N . ASP A 1 175 ? -26.192 -9.306 3.171 1.00 62.50 175 ASP A N 1
ATOM 1269 C CA . ASP A 1 175 ? -27.256 -8.277 3.279 1.00 62.50 175 ASP A CA 1
ATOM 1270 C C . ASP A 1 175 ? -27.133 -7.094 2.294 1.00 62.50 175 ASP A C 1
ATOM 1272 O O . ASP A 1 175 ? -28.097 -6.376 2.037 1.00 62.50 175 ASP A O 1
ATOM 1276 N N . GLU A 1 176 ? -25.959 -6.900 1.698 1.00 68.12 176 GLU A N 1
ATOM 1277 C CA . GLU A 1 176 ? -25.706 -5.868 0.686 1.00 68.12 176 GLU A CA 1
ATOM 1278 C C . GLU A 1 176 ? -25.884 -6.380 -0.754 1.00 68.12 176 GLU A C 1
ATOM 1280 O O . GLU A 1 176 ? -26.012 -5.589 -1.692 1.00 68.12 176 GLU A O 1
ATOM 1285 N N . ILE A 1 177 ? -25.956 -7.704 -0.943 1.00 58.91 177 ILE A N 1
ATOM 1286 C CA . ILE A 1 177 ? -26.117 -8.356 -2.245 1.00 58.91 177 ILE A CA 1
ATOM 1287 C C . ILE A 1 177 ? -27.516 -8.033 -2.782 1.00 58.91 177 ILE A C 1
ATOM 1289 O O . ILE A 1 177 ? -28.515 -8.642 -2.405 1.00 58.91 177 ILE A O 1
ATOM 1293 N N . GLY A 1 178 ? -27.576 -7.065 -3.699 1.00 61.75 178 GLY A N 1
ATOM 1294 C CA . GLY A 1 178 ? -28.812 -6.600 -4.334 1.00 61.75 178 GLY A CA 1
ATOM 1295 C C . GLY A 1 178 ? -29.188 -5.152 -4.018 1.00 61.75 178 GLY A C 1
ATOM 1296 O O . GLY A 1 178 ? -30.149 -4.650 -4.602 1.00 61.75 178 GLY A O 1
ATOM 1297 N N . ASN A 1 179 ? -28.429 -4.450 -3.169 1.00 79.50 179 ASN A N 1
ATOM 1298 C CA . ASN A 1 179 ? -28.609 -3.016 -2.950 1.00 79.50 179 ASN A CA 1
ATOM 1299 C C . ASN A 1 179 ? -28.015 -2.208 -4.117 1.00 79.50 179 ASN A C 1
ATOM 1301 O O . ASN A 1 179 ? -26.918 -1.657 -4.046 1.00 79.50 179 ASN A O 1
ATOM 1305 N N . THR A 1 180 ? -28.749 -2.158 -5.231 1.00 81.50 180 THR A N 1
ATOM 1306 C CA . THR A 1 180 ? -28.289 -1.506 -6.466 1.00 81.50 180 THR A CA 1
ATOM 1307 C C . THR A 1 180 ? -28.074 -0.004 -6.313 1.00 81.50 180 THR A C 1
ATOM 1309 O O . THR A 1 180 ? -27.308 0.565 -7.081 1.00 81.50 180 THR A O 1
ATOM 1312 N N . LEU A 1 181 ? -28.759 0.643 -5.361 1.00 82.56 181 LEU A N 1
ATOM 1313 C CA . LEU A 1 181 ? -28.578 2.069 -5.087 1.00 82.56 181 LEU A CA 1
ATOM 1314 C C . LEU A 1 181 ? -27.249 2.319 -4.376 1.00 82.56 181 LEU A C 1
ATOM 1316 O O . LEU A 1 181 ? -26.493 3.169 -4.833 1.00 82.56 181 LEU A O 1
ATOM 1320 N N . LEU A 1 182 ? -26.954 1.561 -3.313 1.00 81.81 182 LEU A N 1
ATOM 1321 C CA . LEU A 1 182 ? -25.668 1.640 -2.621 1.00 81.81 182 LEU A CA 1
ATOM 1322 C C . LEU A 1 182 ? -24.521 1.377 -3.601 1.00 81.81 182 LEU A C 1
ATOM 1324 O O . LEU A 1 182 ? -23.656 2.228 -3.748 1.00 81.81 182 LEU A O 1
ATOM 1328 N N . LEU A 1 183 ? -24.590 0.283 -4.366 1.00 77.25 183 LEU A N 1
ATOM 1329 C CA . LEU A 1 183 ? -23.562 -0.057 -5.353 1.00 77.25 183 LEU A CA 1
ATOM 1330 C C . LEU A 1 183 ? -23.375 1.049 -6.408 1.00 77.25 183 LEU A C 1
ATOM 1332 O O . LEU A 1 183 ? -22.256 1.384 -6.778 1.00 77.25 183 LEU A O 1
ATOM 1336 N N . ALA A 1 184 ? -24.470 1.650 -6.888 1.00 79.88 184 ALA A N 1
ATOM 1337 C CA . ALA A 1 184 ? -24.394 2.753 -7.842 1.00 79.88 184 ALA A CA 1
ATOM 1338 C C . ALA A 1 184 ? -23.763 4.015 -7.238 1.00 79.88 184 ALA A C 1
ATOM 1340 O O . ALA A 1 184 ? -23.062 4.722 -7.954 1.00 79.88 184 ALA A O 1
ATOM 1341 N N . LEU A 1 185 ? -24.013 4.303 -5.956 1.00 81.50 185 LEU A N 1
ATOM 1342 C CA . LEU A 1 185 ? -23.418 5.435 -5.248 1.00 81.50 185 LEU A CA 1
ATOM 1343 C C . LEU A 1 185 ? -21.934 5.201 -4.961 1.00 81.50 185 LEU A C 1
ATOM 1345 O O . LEU A 1 185 ? -21.144 6.110 -5.181 1.00 81.50 185 LEU A O 1
ATOM 1349 N N . GLU A 1 186 ? -21.545 4.000 -4.531 1.00 77.44 186 GLU A N 1
ATOM 1350 C CA . GLU A 1 186 ? -20.142 3.629 -4.301 1.00 77.44 186 GLU A CA 1
ATOM 1351 C C . GLU A 1 186 ? -19.317 3.724 -5.597 1.00 77.44 186 GLU A C 1
ATOM 1353 O O . GLU A 1 186 ? -18.253 4.344 -5.599 1.00 77.44 186 GLU A O 1
ATOM 1358 N N . ASN A 1 187 ? -19.872 3.268 -6.726 1.00 74.31 187 ASN A N 1
ATOM 1359 C CA . ASN A 1 187 ? -19.252 3.363 -8.056 1.00 74.31 187 ASN A CA 1
ATOM 1360 C C . ASN A 1 187 ? -19.031 4.799 -8.568 1.00 74.31 187 ASN A C 1
ATOM 1362 O O . ASN A 1 187 ? -18.340 4.994 -9.563 1.00 74.31 187 ASN A O 1
ATOM 1366 N N . VAL A 1 188 ? -19.622 5.824 -7.940 1.00 72.94 188 VAL A N 1
ATOM 1367 C CA . VAL A 1 188 ? -19.299 7.230 -8.260 1.00 72.94 188 VAL A CA 1
ATOM 1368 C C . VAL A 1 188 ? -17.910 7.607 -7.733 1.00 72.94 188 VAL A C 1
ATOM 1370 O O . VAL A 1 188 ? -17.276 8.529 -8.246 1.00 72.94 188 VAL A O 1
ATOM 1373 N N . PHE A 1 189 ? -17.443 6.913 -6.696 1.00 69.12 189 PHE A N 1
ATOM 1374 C CA . PHE A 1 189 ? -16.232 7.241 -5.947 1.00 69.12 189 PHE A CA 1
ATOM 1375 C C . PHE A 1 189 ? -15.078 6.274 -6.209 1.00 69.12 189 PHE A C 1
ATOM 1377 O O . PHE A 1 189 ? -13.928 6.624 -5.919 1.00 69.12 189 PHE A O 1
ATOM 1384 N N . THR A 1 190 ? -15.383 5.110 -6.781 1.00 64.75 190 THR A N 1
ATOM 1385 C CA . THR A 1 190 ? -14.425 4.091 -7.202 1.00 64.75 190 THR A CA 1
ATOM 1386 C C . THR A 1 190 ? -14.268 4.065 -8.723 1.00 64.75 190 THR A C 1
ATOM 1388 O O . THR A 1 190 ? -15.187 4.386 -9.476 1.00 64.75 190 THR A O 1
ATOM 1391 N N . GLY A 1 191 ? -13.079 3.704 -9.194 1.00 59.06 191 GLY A N 1
ATOM 1392 C CA . GLY A 1 191 ? -12.791 3.449 -10.600 1.00 59.06 191 GLY A CA 1
ATOM 1393 C C . GLY A 1 191 ? -12.072 2.132 -10.772 1.00 59.06 191 GLY A C 1
ATOM 1394 O O . GLY A 1 191 ? -11.192 1.815 -9.986 1.00 59.06 191 GLY A O 1
ATOM 1395 N N . SER A 1 192 ? -12.407 1.383 -11.811 1.00 55.91 192 SER A N 1
ATOM 1396 C CA . SER A 1 192 ? -11.785 0.088 -12.061 1.00 55.91 192 SER A CA 1
ATOM 1397 C C . SER A 1 192 ? -10.551 0.254 -12.958 1.00 55.91 192 SER A C 1
ATOM 1399 O O . SER A 1 192 ? -10.635 0.808 -14.056 1.00 55.91 192 SER A O 1
ATOM 1401 N N . ILE A 1 193 ? -9.390 -0.211 -12.496 1.00 54.34 193 ILE A N 1
ATOM 1402 C CA . ILE A 1 193 ? -8.159 -0.295 -13.289 1.00 54.34 193 ILE A CA 1
ATOM 1403 C C . ILE A 1 193 ? -8.010 -1.737 -13.796 1.00 54.34 193 ILE A C 1
ATOM 1405 O O . ILE A 1 193 ? -7.917 -2.654 -12.972 1.00 54.34 193 ILE A O 1
ATOM 1409 N N . PRO A 1 194 ? -7.929 -1.957 -15.121 1.00 50.19 194 PRO A N 1
ATOM 1410 C CA . PRO A 1 194 ? -7.711 -3.283 -15.686 1.00 50.19 194 PRO A CA 1
ATOM 1411 C C . PRO A 1 194 ? -6.413 -3.934 -15.203 1.00 50.19 194 PRO A C 1
ATOM 1413 O O . PRO A 1 194 ? -5.345 -3.320 -15.228 1.00 50.19 194 PRO A O 1
ATOM 1416 N N . VAL A 1 195 ? -6.491 -5.210 -14.819 1.00 52.16 195 VAL A N 1
ATOM 1417 C CA . VAL A 1 195 ? -5.352 -6.015 -14.336 1.00 52.16 195 VAL A CA 1
ATOM 1418 C C . VAL A 1 195 ? -4.809 -6.896 -15.475 1.00 52.16 195 VAL A C 1
ATOM 1420 O O . VAL A 1 195 ? -4.805 -8.127 -15.406 1.00 52.16 195 VAL A O 1
ATOM 1423 N N . ASN A 1 196 ? -4.402 -6.266 -16.581 1.00 55.53 196 ASN A N 1
ATOM 1424 C CA . ASN A 1 196 ? -3.811 -6.956 -17.735 1.00 55.53 196 ASN A CA 1
ATOM 1425 C C . ASN A 1 196 ? -2.285 -7.003 -17.625 1.00 55.53 196 ASN A C 1
ATOM 1427 O O . ASN A 1 196 ? -1.669 -5.964 -17.392 1.00 55.53 196 ASN A O 1
ATOM 1431 N N . ASP A 1 197 ? -1.673 -8.166 -17.878 1.00 55.25 197 ASP A N 1
ATOM 1432 C CA . ASP A 1 197 ? -0.218 -8.303 -17.983 1.00 55.25 197 ASP A CA 1
ATOM 1433 C C . ASP A 1 197 ? 0.286 -7.474 -19.159 1.00 55.25 197 ASP A C 1
ATOM 1435 O O . ASP A 1 197 ? -0.130 -7.660 -20.305 1.00 55.25 197 ASP A O 1
ATOM 1439 N N . GLU A 1 198 ? 1.178 -6.535 -18.857 1.00 60.62 198 GLU A N 1
ATOM 1440 C CA . GLU A 1 198 ? 1.760 -5.642 -19.845 1.00 60.62 198 GLU A CA 1
ATOM 1441 C C . GLU A 1 198 ? 3.117 -6.169 -20.287 1.00 60.62 198 GLU A C 1
ATOM 1443 O O . GLU A 1 198 ? 4.030 -6.343 -19.477 1.00 60.62 198 GLU A O 1
ATOM 1448 N N . GLN A 1 199 ? 3.284 -6.345 -21.592 1.00 60.03 199 GLN A N 1
ATOM 1449 C CA . GLN A 1 199 ? 4.601 -6.523 -22.191 1.00 60.03 199 GLN A CA 1
ATOM 1450 C C . GLN A 1 199 ? 4.988 -5.240 -22.913 1.00 60.03 199 GLN A C 1
ATOM 1452 O O . GLN A 1 199 ? 4.260 -4.755 -23.774 1.00 60.03 199 GLN A O 1
ATOM 1457 N N . PHE A 1 200 ? 6.136 -4.671 -22.558 1.00 58.72 200 PHE A N 1
ATOM 1458 C CA . PHE A 1 200 ? 6.618 -3.450 -23.192 1.00 58.72 200 PHE A CA 1
ATOM 1459 C C . PHE A 1 200 ? 7.157 -3.727 -24.600 1.00 58.72 200 PHE A C 1
ATOM 1461 O O . PHE A 1 200 ? 8.083 -4.519 -24.770 1.00 58.72 200 PHE A O 1
ATOM 1468 N N . VAL A 1 201 ? 6.627 -3.003 -25.584 1.00 67.25 201 VAL A N 1
ATOM 1469 C CA . VAL A 1 201 ? 7.158 -2.887 -26.952 1.00 67.25 201 VAL A CA 1
ATOM 1470 C C . VAL A 1 201 ? 8.122 -1.702 -27.033 1.00 67.25 201 VAL A C 1
ATOM 1472 O O . VAL A 1 201 ? 9.224 -1.827 -27.560 1.00 67.25 201 VAL A O 1
ATOM 1475 N N . LEU A 1 202 ? 7.735 -0.571 -26.437 1.00 66.88 202 LEU A N 1
ATOM 1476 C CA . LEU A 1 202 ? 8.587 0.591 -26.196 1.00 66.88 202 LEU A CA 1
ATOM 1477 C C . LEU A 1 202 ? 8.566 0.872 -24.694 1.00 66.88 202 LEU A C 1
ATOM 1479 O O . LEU A 1 202 ? 7.518 1.195 -24.137 1.00 66.88 202 LEU A O 1
ATOM 1483 N N . ARG A 1 203 ? 9.711 0.704 -24.031 1.00 55.91 203 ARG A N 1
ATOM 1484 C CA . ARG A 1 203 ? 9.845 0.899 -22.581 1.00 55.91 203 ARG A CA 1
ATOM 1485 C C . ARG A 1 203 ? 10.000 2.389 -22.217 1.00 55.91 203 ARG A C 1
ATOM 1487 O O . ARG A 1 203 ? 10.509 3.148 -23.038 1.00 55.91 203 ARG A O 1
ATOM 1494 N N . PRO A 1 204 ? 9.676 2.784 -20.968 1.00 51.06 204 PRO A N 1
ATOM 1495 C CA . PRO A 1 204 ? 9.686 4.187 -20.524 1.00 51.06 204 PRO A CA 1
ATOM 1496 C C . PRO A 1 204 ? 11.039 4.910 -20.688 1.00 51.06 204 PRO A C 1
ATOM 1498 O O . PRO A 1 204 ? 11.075 6.119 -20.872 1.00 51.06 204 PRO A O 1
ATOM 1501 N N . ASN A 1 205 ? 12.162 4.179 -20.671 1.00 49.06 205 ASN A N 1
ATOM 1502 C CA . ASN A 1 205 ? 13.524 4.727 -20.788 1.00 49.06 205 ASN A CA 1
ATOM 1503 C C . ASN A 1 205 ? 14.119 4.601 -22.204 1.00 49.06 205 ASN A C 1
ATOM 1505 O O . ASN A 1 205 ? 15.334 4.476 -22.356 1.00 49.06 205 ASN A O 1
ATOM 1509 N N . GLY A 1 206 ? 13.279 4.571 -23.241 1.00 60.81 206 GLY A N 1
ATOM 1510 C CA . GLY A 1 206 ? 13.764 4.654 -24.618 1.00 60.81 206 GLY A CA 1
ATOM 1511 C C . GLY A 1 206 ? 14.571 5.936 -24.846 1.00 60.81 206 GLY A C 1
ATOM 1512 O O . GLY A 1 206 ? 14.312 6.956 -24.206 1.00 60.81 206 GLY A O 1
ATOM 1513 N N . SER A 1 207 ? 15.544 5.881 -25.755 1.00 73.94 207 SER A N 1
ATOM 1514 C CA . SER A 1 207 ? 16.184 7.090 -26.276 1.00 73.94 207 SER A CA 1
ATOM 1515 C C . SER A 1 207 ? 15.219 7.770 -27.243 1.00 73.94 207 SER A C 1
ATOM 1517 O O . SER A 1 207 ? 14.699 7.130 -28.164 1.00 73.94 207 SER A O 1
ATOM 1519 N N . PHE A 1 208 ? 14.958 9.050 -27.019 1.00 85.88 208 PHE A N 1
ATOM 1520 C CA . PHE A 1 208 ? 14.133 9.889 -27.872 1.00 85.88 208 PHE A CA 1
ATOM 1521 C C . PHE A 1 208 ? 14.983 11.020 -28.425 1.00 85.88 208 PHE A C 1
ATOM 1523 O O . PHE A 1 208 ? 15.730 11.678 -27.699 1.00 85.88 208 PHE A O 1
ATOM 1530 N N . HIS A 1 209 ? 14.799 11.297 -29.707 1.00 89.19 209 HIS A N 1
ATOM 1531 C CA . HIS A 1 209 ? 15.182 12.581 -30.253 1.00 89.19 209 HIS A CA 1
ATOM 1532 C C . HIS A 1 209 ? 14.084 13.596 -29.946 1.00 89.19 209 HIS A C 1
ATOM 1534 O O . HIS A 1 209 ? 12.901 13.298 -30.119 1.00 89.19 209 HIS A O 1
ATOM 1540 N N . TYR A 1 210 ? 14.456 14.791 -29.502 1.00 94.62 210 TYR A N 1
ATOM 1541 C CA . TYR A 1 210 ? 13.516 15.850 -29.176 1.00 94.62 210 TYR A CA 1
ATOM 1542 C C . TYR A 1 210 ? 13.913 17.212 -29.741 1.00 94.62 210 TYR A C 1
ATOM 1544 O O . TYR A 1 210 ? 15.086 17.550 -29.921 1.00 94.62 210 TYR A O 1
ATOM 1552 N N . PHE A 1 211 ? 12.889 18.009 -30.014 1.00 94.75 211 PHE A N 1
ATOM 1553 C CA . PHE A 1 211 ? 12.976 19.344 -30.573 1.00 94.75 211 PHE A CA 1
ATOM 1554 C C . PHE A 1 211 ? 12.069 20.277 -29.773 1.00 94.75 211 PHE A C 1
ATOM 1556 O O . PHE A 1 211 ? 10.882 20.006 -29.586 1.00 94.75 211 PHE A O 1
ATOM 1563 N N . LEU A 1 212 ? 12.634 21.375 -29.277 1.00 94.44 212 LEU A N 1
ATOM 1564 C CA . LEU A 1 212 ? 11.882 22.377 -28.526 1.00 94.44 212 LEU A CA 1
ATOM 1565 C C . LEU A 1 212 ? 11.096 23.251 -29.505 1.00 94.44 212 LEU A C 1
ATOM 1567 O O . LEU A 1 212 ? 11.676 23.810 -30.438 1.00 94.44 212 LEU A O 1
ATOM 1571 N N . GLY A 1 213 ? 9.787 23.389 -29.293 1.00 92.06 213 GLY A N 1
ATOM 1572 C CA . GLY A 1 213 ? 8.888 24.181 -30.128 1.00 92.06 213 GLY A CA 1
ATOM 1573 C C . GLY A 1 213 ? 9.089 25.688 -29.978 1.00 92.06 213 GLY A C 1
ATOM 1574 O O . GLY A 1 213 ? 8.200 26.388 -29.512 1.00 92.06 213 GLY A O 1
ATOM 1575 N N . PHE A 1 214 ? 10.247 26.206 -30.389 1.00 92.75 214 PHE A N 1
ATOM 1576 C CA . PHE A 1 214 ? 10.460 27.639 -30.643 1.00 92.75 214 PHE A CA 1
ATOM 1577 C C . PHE A 1 214 ? 10.156 28.025 -32.095 1.00 92.75 214 PHE A C 1
ATOM 1579 O O . PHE A 1 214 ? 9.993 29.204 -32.413 1.00 92.75 214 PHE A O 1
ATOM 1586 N N . GLU A 1 215 ? 10.080 27.025 -32.968 1.00 92.44 215 GLU A N 1
ATOM 1587 C CA . GLU A 1 215 ? 9.682 27.126 -34.364 1.00 92.44 215 GLU A CA 1
ATOM 1588 C C . GLU A 1 215 ? 9.008 25.821 -34.812 1.00 92.44 215 GLU A C 1
ATOM 1590 O O . GLU A 1 215 ? 8.966 24.839 -34.070 1.00 92.44 215 GLU A O 1
ATOM 1595 N N . GLU A 1 216 ? 8.442 25.817 -36.019 1.00 90.44 216 GLU A N 1
ATOM 1596 C CA . GLU A 1 216 ? 7.788 24.630 -36.571 1.00 90.44 216 GLU A CA 1
ATOM 1597 C C . GLU A 1 216 ? 8.846 23.626 -37.068 1.00 90.44 216 GLU A C 1
ATOM 1599 O O . GLU A 1 216 ? 9.731 24.023 -37.839 1.00 90.44 216 GLU A O 1
ATOM 1604 N N . PRO A 1 217 ? 8.767 22.333 -36.702 1.00 90.75 217 PRO A N 1
ATOM 1605 C CA . PRO A 1 217 ? 9.621 21.322 -37.310 1.00 90.75 217 PRO A CA 1
ATOM 1606 C C . PRO A 1 217 ? 9.271 21.131 -38.800 1.00 90.75 217 PRO A C 1
ATOM 1608 O O . PRO A 1 217 ? 8.193 21.528 -39.259 1.00 90.75 217 PRO A O 1
ATOM 1611 N N . PRO A 1 218 ? 10.156 20.501 -39.595 1.00 91.50 218 PRO A N 1
ATOM 1612 C CA . PRO A 1 218 ? 9.846 20.138 -40.976 1.00 91.50 218 PRO A CA 1
ATOM 1613 C C . PRO A 1 218 ? 8.538 19.344 -41.081 1.00 91.50 218 PRO A C 1
ATOM 1615 O O . PRO A 1 218 ? 8.240 18.514 -40.230 1.00 91.50 218 PRO A O 1
ATOM 1618 N N . PHE A 1 219 ? 7.748 19.581 -42.132 1.00 87.19 219 PHE A N 1
ATOM 1619 C CA . PHE A 1 219 ? 6.383 19.040 -42.255 1.00 87.19 219 PHE A CA 1
ATOM 1620 C C . PHE A 1 219 ? 6.298 17.501 -42.232 1.00 87.19 219 PHE A C 1
ATOM 1622 O O . PHE A 1 219 ? 5.220 16.945 -42.028 1.00 87.19 219 PHE A O 1
ATOM 1629 N N . ASP A 1 220 ? 7.408 16.816 -42.494 1.00 89.62 220 ASP A N 1
ATOM 1630 C CA . ASP A 1 220 ? 7.547 15.368 -42.529 1.00 89.62 220 ASP A CA 1
ATOM 1631 C C . ASP A 1 220 ? 8.118 14.773 -41.229 1.00 89.62 220 ASP A C 1
ATOM 1633 O O . ASP A 1 220 ? 8.362 13.572 -41.195 1.00 89.62 220 ASP A O 1
ATOM 1637 N N . TRP A 1 221 ? 8.269 15.549 -40.146 1.00 92.38 221 TRP A N 1
ATOM 1638 C CA . TRP A 1 221 ? 8.888 15.109 -38.880 1.00 92.38 221 TRP A CA 1
ATOM 1639 C C . TRP A 1 221 ? 8.272 13.840 -38.256 1.00 92.38 221 TRP A C 1
ATOM 1641 O O . TRP A 1 221 ? 8.958 13.064 -37.582 1.00 92.38 221 TRP A O 1
ATOM 1651 N N . THR A 1 222 ? 6.983 13.596 -38.510 1.00 91.69 222 THR A N 1
ATOM 1652 C CA . THR A 1 222 ? 6.249 12.409 -38.039 1.00 91.69 222 THR A CA 1
ATOM 1653 C C . THR A 1 222 ? 6.466 11.168 -38.909 1.00 91.69 222 THR A C 1
ATOM 1655 O O . THR A 1 222 ? 6.096 10.063 -38.511 1.00 91.69 222 THR A O 1
ATOM 1658 N N . GLN A 1 223 ? 7.040 11.322 -40.105 1.00 89.44 223 GLN A N 1
ATOM 1659 C CA . GLN A 1 223 ? 7.216 10.241 -41.070 1.00 89.44 223 GLN A CA 1
ATOM 1660 C C . GLN A 1 223 ? 8.397 9.333 -40.686 1.00 89.44 223 GLN A C 1
ATOM 1662 O O . GLN A 1 223 ? 9.405 9.820 -40.164 1.00 89.44 223 GLN A O 1
ATOM 1667 N N . PRO A 1 224 ? 8.343 8.025 -41.011 1.00 83.94 224 PRO A N 1
ATOM 1668 C CA . PRO A 1 224 ? 9.429 7.094 -40.698 1.00 83.94 224 PRO A CA 1
ATOM 1669 C C . PRO A 1 224 ? 10.791 7.471 -41.287 1.00 83.94 224 PRO A C 1
ATOM 1671 O O . PRO A 1 224 ? 11.815 7.181 -40.684 1.00 83.94 224 PRO A O 1
ATOM 1674 N N . GLY A 1 225 ? 10.804 8.115 -42.458 1.00 82.69 225 GLY A N 1
ATOM 1675 C CA . GLY A 1 225 ? 12.029 8.484 -43.174 1.00 82.69 225 GLY A CA 1
ATOM 1676 C C . GLY A 1 225 ? 12.624 9.846 -42.808 1.00 82.69 225 GLY A C 1
ATOM 1677 O O . GLY A 1 225 ? 13.569 10.262 -43.474 1.00 82.69 225 GLY A O 1
ATOM 1678 N N . PHE A 1 226 ? 12.066 10.560 -41.826 1.00 88.62 226 PHE A N 1
ATOM 1679 C CA . PHE A 1 226 ? 12.602 11.855 -41.406 1.00 88.62 226 PHE A CA 1
ATOM 1680 C C . PHE A 1 226 ? 13.920 11.693 -40.640 1.00 88.62 226 PHE A C 1
ATOM 1682 O O . PHE A 1 226 ? 14.003 10.879 -39.715 1.00 88.62 226 PHE A O 1
ATOM 1689 N N . ASP A 1 227 ? 14.917 12.487 -41.036 1.00 86.50 227 ASP A N 1
ATOM 1690 C CA . ASP A 1 227 ? 16.240 12.562 -40.415 1.00 86.50 227 ASP A CA 1
ATOM 1691 C C . ASP A 1 227 ? 16.218 13.540 -39.236 1.00 86.50 227 ASP A C 1
ATOM 1693 O O . ASP A 1 227 ? 16.111 14.755 -39.408 1.00 86.50 227 ASP A O 1
ATOM 1697 N N . ASP A 1 228 ? 16.326 12.991 -38.034 1.00 85.94 228 ASP A N 1
ATOM 1698 C CA . ASP A 1 228 ? 16.336 13.713 -36.767 1.00 85.94 228 ASP A CA 1
ATOM 1699 C C . ASP A 1 228 ? 17.704 13.734 -36.095 1.00 85.94 228 ASP A C 1
ATOM 1701 O O . ASP A 1 228 ? 17.805 14.121 -34.937 1.00 85.94 228 ASP A O 1
ATOM 1705 N N . SER A 1 229 ? 18.774 13.389 -36.811 1.00 83.19 229 SER A N 1
ATOM 1706 C CA . SER A 1 229 ? 20.138 13.415 -36.266 1.00 83.19 229 SER A CA 1
ATOM 1707 C C . SER A 1 229 ? 20.579 14.796 -35.755 1.00 83.19 229 SER A C 1
ATOM 1709 O O . SER A 1 229 ? 21.537 14.903 -34.993 1.00 83.19 229 SER A O 1
ATOM 1711 N N . GLY A 1 230 ? 19.889 15.864 -36.173 1.00 83.00 230 GLY A N 1
ATOM 1712 C CA . GLY A 1 230 ? 20.088 17.229 -35.682 1.00 83.00 230 GLY A CA 1
ATOM 1713 C C . GLY A 1 230 ? 19.248 17.610 -34.456 1.00 83.00 230 GLY A C 1
ATOM 1714 O O . GLY A 1 230 ? 19.363 18.742 -33.987 1.00 83.00 230 GLY A O 1
ATOM 1715 N N . TRP A 1 231 ? 18.374 16.727 -33.972 1.00 90.94 231 TRP A N 1
ATOM 1716 C CA . TRP A 1 231 ? 17.565 16.941 -32.772 1.00 90.94 231 TRP A CA 1
ATOM 1717 C C . TRP A 1 231 ? 18.371 16.589 -31.518 1.00 90.94 231 TRP A C 1
ATOM 1719 O O . TRP A 1 231 ? 19.388 15.899 -31.573 1.00 90.94 231 TRP A O 1
ATOM 1729 N N . GLN A 1 232 ? 17.935 17.097 -30.368 1.00 91.12 232 GLN A N 1
ATOM 1730 C CA . GLN A 1 232 ? 18.563 16.760 -29.091 1.00 91.12 232 GLN A CA 1
ATOM 1731 C C . GLN A 1 232 ? 18.210 15.317 -28.710 1.00 91.12 232 GLN A C 1
ATOM 1733 O O . GLN A 1 232 ? 17.190 14.804 -29.154 1.00 91.12 232 GLN A O 1
ATOM 1738 N N . VAL A 1 233 ? 19.031 14.654 -27.896 1.00 80.94 233 VAL A N 1
ATOM 1739 C CA . VAL A 1 233 ? 18.780 13.278 -27.434 1.00 80.94 233 VAL A CA 1
ATOM 1740 C C . VAL A 1 233 ? 18.453 13.312 -25.948 1.00 80.94 233 VAL A C 1
ATOM 1742 O O . VAL A 1 233 ? 19.218 13.872 -25.165 1.00 80.94 233 VAL A O 1
ATOM 1745 N N . GLY A 1 234 ? 17.335 12.707 -25.562 1.00 72.00 234 GLY A N 1
ATOM 1746 C CA . GLY A 1 234 ? 16.882 12.603 -24.180 1.00 72.00 234 GLY A CA 1
ATOM 1747 C C . GLY A 1 234 ? 16.283 11.231 -23.899 1.00 72.00 234 GLY A C 1
ATOM 1748 O O . GLY A 1 234 ? 15.846 10.523 -24.804 1.00 72.00 234 GLY A O 1
ATOM 1749 N N . THR A 1 235 ? 16.260 10.842 -22.633 1.00 74.44 235 THR A N 1
ATOM 1750 C CA . THR A 1 235 ? 15.566 9.624 -22.198 1.00 74.44 235 THR A CA 1
ATOM 1751 C C . THR A 1 235 ? 14.078 9.935 -22.013 1.00 74.44 235 THR A C 1
ATOM 1753 O O . THR A 1 235 ? 13.740 11.017 -21.537 1.00 74.44 235 THR A O 1
ATOM 1756 N N . GLY A 1 236 ? 13.184 9.006 -22.365 1.00 72.88 236 GLY A N 1
ATOM 1757 C CA . GLY A 1 236 ? 11.736 9.167 -22.147 1.00 72.88 236 GLY A CA 1
ATOM 1758 C C . GLY A 1 236 ? 11.376 9.540 -20.700 1.00 72.88 236 GLY A C 1
ATOM 1759 O O . GLY A 1 236 ? 12.136 9.239 -19.780 1.00 72.88 236 GLY A O 1
ATOM 1760 N N . GLY A 1 237 ? 10.222 10.178 -20.487 1.00 75.31 237 GLY A N 1
ATOM 1761 C CA . GLY A 1 237 ? 9.895 10.878 -19.237 1.00 75.31 237 GLY A CA 1
ATOM 1762 C C . GLY A 1 237 ? 10.422 12.310 -19.286 1.00 75.31 237 GLY A C 1
ATOM 1763 O O . GLY A 1 237 ? 11.432 12.620 -18.654 1.00 75.31 237 GLY A O 1
ATOM 1764 N N . PHE A 1 238 ? 9.787 13.122 -20.131 1.00 86.62 238 PHE A N 1
ATOM 1765 C CA . PHE A 1 238 ? 10.108 14.529 -20.345 1.00 86.62 238 PHE A CA 1
ATOM 1766 C C . PHE A 1 238 ? 9.218 15.394 -19.467 1.00 86.62 238 PHE A C 1
ATOM 1768 O O . PHE A 1 238 ? 8.004 15.240 -19.542 1.00 86.62 238 PHE A O 1
ATOM 1775 N N . GLY A 1 239 ? 9.779 16.344 -18.730 1.00 86.00 239 GLY A N 1
ATOM 1776 C CA . GLY A 1 239 ? 8.936 17.194 -17.901 1.00 86.00 239 GLY A CA 1
ATOM 1777 C C . GLY A 1 239 ? 9.660 18.262 -17.105 1.00 86.00 239 GLY A C 1
ATOM 1778 O O . GLY A 1 239 ? 10.821 18.580 -17.389 1.00 86.00 239 GLY A O 1
ATOM 1779 N N . ARG A 1 240 ? 8.937 18.865 -16.160 1.00 82.94 240 ARG A N 1
ATOM 1780 C CA . ARG A 1 240 ? 9.466 19.821 -15.185 1.00 82.94 240 ARG A CA 1
ATOM 1781 C C . ARG A 1 240 ? 8.613 19.840 -13.912 1.00 82.94 240 ARG A C 1
ATOM 1783 O O . ARG A 1 240 ? 7.411 19.612 -13.942 1.00 82.94 240 ARG A O 1
ATOM 1790 N N . GLY A 1 241 ? 9.203 20.379 -12.844 1.00 68.25 241 GLY A N 1
ATOM 1791 C CA . GLY A 1 241 ? 8.455 20.985 -11.730 1.00 68.25 241 GLY A CA 1
ATOM 1792 C C . GLY A 1 241 ? 8.199 20.062 -10.539 1.00 68.25 241 GLY A C 1
ATOM 1793 O O . GLY A 1 241 ? 8.118 20.546 -9.409 1.00 68.25 241 GLY A O 1
ATOM 1794 N N . ASP A 1 242 ? 8.194 18.746 -10.741 1.00 63.34 242 ASP A N 1
ATOM 1795 C CA . ASP A 1 242 ? 7.937 17.749 -9.692 1.00 63.34 242 ASP A CA 1
ATOM 1796 C C . ASP A 1 242 ? 9.159 16.872 -9.328 1.00 63.34 242 ASP A C 1
ATOM 1798 O O . ASP A 1 242 ? 9.085 16.033 -8.414 1.00 63.34 242 ASP A O 1
ATOM 1802 N N . ASN A 1 243 ? 10.300 17.129 -9.987 1.00 62.12 243 ASN A N 1
ATOM 1803 C CA . ASN A 1 243 ? 11.578 16.421 -9.858 1.00 62.12 243 ASN A CA 1
ATOM 1804 C C . ASN A 1 243 ? 11.465 14.898 -10.051 1.00 62.12 243 ASN A C 1
ATOM 1806 O O . ASN A 1 243 ? 12.170 14.141 -9.367 1.00 62.12 243 ASN A O 1
ATOM 1810 N N . ASP A 1 244 ? 10.570 14.423 -10.916 1.00 58.53 244 ASP A N 1
ATOM 1811 C CA . ASP A 1 244 ? 10.485 12.997 -11.237 1.00 58.53 244 ASP A CA 1
ATOM 1812 C C . ASP A 1 244 ? 10.707 12.627 -12.710 1.00 58.53 244 ASP A C 1
ATOM 1814 O O . ASP A 1 244 ? 10.938 11.445 -12.994 1.00 58.53 244 ASP A O 1
ATOM 1818 N N . ASP A 1 245 ? 10.816 13.621 -13.595 1.00 70.25 245 ASP A N 1
ATOM 1819 C CA . ASP A 1 245 ? 11.190 13.408 -14.993 1.00 70.25 245 ASP A CA 1
ATOM 1820 C C . ASP A 1 245 ? 12.675 13.089 -15.182 1.00 70.25 245 ASP A C 1
ATOM 1822 O O . ASP A 1 245 ? 13.566 13.639 -14.521 1.00 70.25 245 ASP A O 1
ATOM 1826 N N . VAL A 1 246 ? 12.954 12.221 -16.156 1.00 69.12 246 VAL A N 1
ATOM 1827 C CA . VAL A 1 246 ? 14.319 11.819 -16.513 1.00 69.12 246 VAL A CA 1
ATOM 1828 C C . VAL A 1 246 ? 14.983 12.883 -17.382 1.00 69.12 246 VAL A C 1
ATOM 1830 O O . VAL A 1 246 ? 16.150 13.215 -17.162 1.00 69.12 246 VAL A O 1
ATOM 1833 N N . THR A 1 247 ? 14.244 13.430 -18.349 1.00 79.56 247 THR A N 1
ATOM 1834 C CA . THR A 1 247 ? 14.698 14.545 -19.183 1.00 79.56 247 THR A CA 1
ATOM 1835 C C . THR A 1 247 ? 13.971 15.814 -18.759 1.00 79.56 247 THR A C 1
ATOM 1837 O O . THR A 1 247 ? 12.801 16.011 -19.069 1.00 79.56 247 THR A O 1
ATOM 1840 N N . GLN A 1 248 ? 14.685 16.678 -18.043 1.00 86.00 248 GLN A N 1
ATOM 1841 C CA . GLN A 1 248 ? 14.155 17.943 -17.536 1.00 86.00 248 GLN A CA 1
ATOM 1842 C C . GLN A 1 248 ? 14.159 19.015 -18.636 1.00 86.00 248 GLN A C 1
ATOM 1844 O O . GLN A 1 248 ? 15.197 19.251 -19.259 1.00 86.00 248 GLN A O 1
ATOM 1849 N N . ILE A 1 249 ? 13.016 19.673 -18.855 1.00 87.44 249 ILE A N 1
ATOM 1850 C CA . ILE A 1 249 ? 12.826 20.738 -19.854 1.00 87.44 249 ILE A CA 1
ATOM 1851 C C . ILE A 1 249 ? 12.618 22.085 -19.145 1.00 87.44 249 ILE A C 1
ATOM 1853 O O . ILE A 1 249 ? 11.506 22.593 -18.985 1.00 87.44 249 ILE A O 1
ATOM 1857 N N . GLU A 1 250 ? 13.725 22.686 -18.713 1.00 83.25 250 GLU A N 1
ATOM 1858 C CA . GLU A 1 250 ? 13.756 23.966 -17.982 1.00 83.25 250 GLU A CA 1
ATOM 1859 C C . GLU A 1 250 ? 13.316 25.167 -18.846 1.00 83.25 250 GLU A C 1
ATOM 1861 O O . GLU A 1 250 ? 12.983 26.249 -18.345 1.00 83.25 250 GLU A O 1
ATOM 1866 N N . GLU A 1 251 ? 13.301 25.007 -20.171 1.00 86.69 251 GLU A N 1
ATOM 1867 C CA . GLU A 1 251 ? 12.877 26.033 -21.120 1.00 86.69 251 GLU A CA 1
ATOM 1868 C C . GLU A 1 251 ? 11.416 26.438 -20.940 1.00 86.69 251 GLU A C 1
ATOM 1870 O O . GLU A 1 251 ? 11.101 27.610 -21.153 1.00 86.69 251 GLU A O 1
ATOM 1875 N N . PHE A 1 252 ? 10.548 25.541 -20.464 1.00 81.81 252 PHE A N 1
ATOM 1876 C CA . PHE A 1 252 ? 9.174 25.906 -20.118 1.00 81.81 252 PHE A CA 1
ATOM 1877 C C . PHE A 1 252 ? 9.128 26.992 -19.021 1.00 81.81 252 PHE A C 1
ATOM 1879 O O . PHE A 1 252 ? 8.190 27.784 -18.981 1.00 81.81 252 PHE A O 1
ATOM 1886 N N . VAL A 1 253 ? 10.114 27.049 -18.110 1.00 76.06 253 VAL A N 1
ATOM 1887 C CA . VAL A 1 253 ? 10.156 28.040 -17.009 1.00 76.06 253 VAL A CA 1
ATOM 1888 C C . VAL A 1 253 ? 10.747 29.364 -17.478 1.00 76.06 253 VAL A C 1
ATOM 1890 O O . VAL A 1 253 ? 10.354 30.447 -17.043 1.00 76.06 253 VAL A O 1
ATOM 1893 N N . THR A 1 254 ? 11.771 29.275 -18.320 1.00 76.81 254 THR A N 1
ATOM 1894 C CA . THR A 1 254 ? 12.626 30.414 -18.668 1.00 76.81 254 THR A CA 1
ATOM 1895 C C . THR A 1 254 ? 12.176 31.143 -19.932 1.00 76.81 254 THR A C 1
ATOM 1897 O O . THR A 1 254 ? 12.704 32.218 -20.233 1.00 76.81 254 THR A O 1
ATOM 1900 N N . THR A 1 255 ? 11.204 30.591 -20.664 1.00 81.25 255 THR A N 1
ATOM 1901 C CA . THR A 1 255 ? 10.734 31.095 -21.960 1.00 81.25 255 THR A CA 1
ATOM 1902 C C . THR A 1 255 ? 9.221 30.903 -22.139 1.00 81.25 255 THR A C 1
ATOM 1904 O O . THR A 1 255 ? 8.579 30.252 -21.326 1.00 81.25 255 THR A O 1
ATOM 1907 N N . ASP A 1 256 ? 8.656 31.431 -23.231 1.00 79.75 256 ASP A N 1
ATOM 1908 C CA . ASP A 1 256 ? 7.257 31.198 -23.635 1.00 79.75 256 ASP A CA 1
ATOM 1909 C C . ASP A 1 256 ? 7.108 29.891 -24.456 1.00 79.75 256 ASP A C 1
ATOM 1911 O O . ASP A 1 256 ? 6.417 29.859 -25.478 1.00 79.75 256 ASP A O 1
ATOM 1915 N N . LEU A 1 257 ? 7.818 28.821 -24.079 1.00 89.00 257 LEU A N 1
ATOM 1916 C CA . LEU A 1 257 ? 7.730 27.528 -24.766 1.00 89.00 257 LEU A CA 1
ATOM 1917 C C . LEU A 1 257 ? 6.329 26.934 -24.551 1.00 89.00 257 LEU A C 1
ATOM 1919 O O . LEU A 1 257 ? 5.881 26.818 -23.417 1.00 89.00 257 LEU A O 1
ATOM 1923 N N . ALA A 1 258 ? 5.633 26.581 -25.634 1.00 88.81 258 ALA A N 1
ATOM 1924 C CA . ALA A 1 258 ? 4.271 26.035 -25.562 1.00 88.81 258 ALA A CA 1
ATOM 1925 C C . ALA A 1 258 ? 4.208 24.532 -25.855 1.00 88.81 258 ALA A C 1
ATOM 1927 O O . ALA A 1 258 ? 3.273 23.857 -25.429 1.00 88.81 258 ALA A O 1
ATOM 1928 N N . SER A 1 259 ? 5.177 24.008 -26.612 1.00 92.06 259 SER A N 1
ATOM 1929 C CA . SER A 1 259 ? 5.210 22.596 -26.976 1.00 92.06 259 SER A CA 1
ATOM 1930 C C . SER A 1 259 ? 6.622 22.050 -27.155 1.00 92.06 259 SER A C 1
ATOM 1932 O O . SER A 1 259 ? 7.571 22.785 -27.450 1.00 92.06 259 SER A O 1
ATOM 1934 N N . ILE A 1 260 ? 6.742 20.733 -27.015 1.00 94.88 260 ILE A N 1
ATOM 1935 C CA . ILE A 1 260 ? 7.923 19.956 -27.394 1.00 94.88 260 ILE A CA 1
ATOM 1936 C C . ILE A 1 260 ? 7.533 18.871 -28.390 1.00 94.88 260 ILE A C 1
ATOM 1938 O O . ILE A 1 260 ? 6.404 18.383 -28.391 1.00 94.88 260 ILE A O 1
ATOM 1942 N N . TYR A 1 261 ? 8.489 18.463 -29.212 1.00 96.31 261 TYR A N 1
ATOM 1943 C CA . TYR A 1 261 ? 8.340 17.372 -30.162 1.00 96.31 261 TYR A CA 1
ATOM 1944 C C . TYR A 1 261 ? 9.317 16.274 -29.784 1.00 96.31 261 TYR A C 1
ATOM 1946 O O . TYR A 1 261 ? 10.506 16.545 -29.651 1.00 96.31 261 TYR A O 1
ATOM 1954 N N . ILE A 1 262 ? 8.837 15.046 -29.634 1.00 95.12 262 ILE A N 1
ATOM 1955 C CA . ILE A 1 262 ? 9.668 13.880 -29.330 1.00 95.12 262 ILE A CA 1
ATOM 1956 C C . ILE A 1 262 ? 9.427 12.787 -30.365 1.00 95.12 262 ILE A C 1
ATOM 1958 O O . ILE A 1 262 ? 8.317 12.631 -30.881 1.00 95.12 262 ILE A O 1
ATOM 1962 N N . ARG A 1 263 ? 10.464 12.014 -30.676 1.00 93.25 263 ARG A N 1
ATOM 1963 C CA . ARG A 1 263 ? 10.367 10.877 -31.588 1.00 93.25 263 ARG A CA 1
ATOM 1964 C C . ARG A 1 263 ? 11.340 9.765 -31.232 1.00 93.25 263 ARG A C 1
ATOM 1966 O O . ARG A 1 263 ? 12.428 10.007 -30.719 1.00 93.25 263 ARG A O 1
ATOM 1973 N N . THR A 1 264 ? 10.929 8.535 -31.504 1.00 88.12 264 THR A N 1
ATOM 1974 C CA . THR A 1 264 ? 11.759 7.345 -31.319 1.00 88.12 264 THR A CA 1
ATOM 1975 C C . THR A 1 264 ? 11.337 6.238 -32.277 1.00 88.12 264 THR A C 1
ATOM 1977 O O . THR A 1 264 ? 10.255 6.276 -32.877 1.00 88.12 264 THR A O 1
ATOM 1980 N N . HIS A 1 265 ? 12.197 5.235 -32.403 1.00 82.50 265 HIS A N 1
ATOM 1981 C CA . HIS A 1 265 ? 11.951 4.049 -33.201 1.00 82.50 265 HIS A CA 1
ATOM 1982 C C . HIS A 1 265 ? 11.724 2.832 -32.308 1.00 82.50 265 HIS A C 1
ATOM 1984 O O . HIS A 1 265 ? 12.378 2.657 -31.283 1.00 82.50 265 HIS A O 1
ATOM 1990 N N . PHE A 1 266 ? 10.817 1.959 -32.731 1.00 74.81 266 PHE A N 1
ATOM 1991 C CA . PHE A 1 266 ? 10.592 0.656 -32.112 1.00 74.81 266 PHE A CA 1
ATOM 1992 C C . PHE A 1 266 ? 10.416 -0.398 -33.201 1.00 74.81 266 PHE A C 1
ATOM 1994 O O . PHE A 1 266 ? 9.941 -0.098 -34.295 1.00 74.81 266 PHE A O 1
ATOM 2001 N N . VAL A 1 267 ? 10.830 -1.634 -32.937 1.00 66.50 267 VAL A N 1
ATOM 2002 C CA . VAL A 1 267 ? 10.825 -2.699 -33.947 1.00 66.50 267 VAL A CA 1
ATOM 2003 C C . VAL A 1 267 ? 9.728 -3.713 -33.639 1.00 66.50 267 VAL A C 1
ATOM 2005 O O . VAL A 1 267 ? 9.583 -4.157 -32.503 1.00 66.50 267 VAL A O 1
ATOM 2008 N N . ILE A 1 268 ? 8.975 -4.105 -34.667 1.00 66.50 268 ILE A N 1
ATOM 2009 C CA . ILE A 1 268 ? 7.961 -5.161 -34.611 1.00 66.50 268 ILE A CA 1
ATOM 2010 C C . ILE A 1 268 ? 8.410 -6.323 -35.497 1.00 66.50 268 ILE A C 1
ATOM 2012 O O . ILE A 1 268 ? 8.665 -6.130 -36.679 1.00 66.50 268 ILE A O 1
ATOM 2016 N N . GLY A 1 269 ? 8.481 -7.540 -34.955 1.00 57.94 269 GLY A N 1
ATOM 2017 C CA . GLY A 1 269 ? 8.849 -8.733 -35.730 1.00 57.94 269 GLY A CA 1
ATOM 2018 C C . GLY A 1 269 ? 7.774 -9.151 -36.743 1.00 57.94 269 GLY A C 1
ATOM 2019 O O . GLY A 1 269 ? 8.012 -9.130 -37.949 1.00 57.94 269 GLY A O 1
ATOM 2020 N N . ASP A 1 270 ? 6.583 -9.502 -36.252 1.00 63.09 270 ASP A N 1
ATOM 2021 C CA . ASP A 1 270 ? 5.402 -9.823 -37.063 1.00 63.09 270 ASP A CA 1
ATOM 2022 C C . ASP A 1 270 ? 4.168 -9.134 -36.454 1.00 63.09 270 ASP A C 1
ATOM 2024 O O . ASP A 1 270 ? 3.798 -9.460 -35.326 1.00 63.09 270 ASP A O 1
ATOM 2028 N N . PRO A 1 271 ? 3.537 -8.166 -37.144 1.00 56.31 271 PRO A N 1
ATOM 2029 C CA . PRO A 1 271 ? 2.336 -7.510 -36.637 1.00 56.31 271 PRO A CA 1
ATOM 2030 C C . PRO A 1 271 ? 1.105 -8.436 -36.649 1.00 56.31 271 PRO A C 1
ATOM 2032 O O . PRO A 1 271 ? 0.148 -8.177 -35.926 1.00 56.31 271 PRO A O 1
ATOM 2035 N N . LEU A 1 272 ? 1.099 -9.525 -37.434 1.00 51.22 272 LEU A N 1
ATOM 2036 C CA . LEU A 1 272 ? -0.030 -10.455 -37.521 1.00 51.22 272 LEU A CA 1
ATOM 2037 C C . LEU A 1 272 ? 0.074 -11.545 -36.445 1.00 51.22 272 LEU A C 1
ATOM 2039 O O . LEU A 1 272 ? 0.547 -12.650 -36.699 1.00 51.22 272 LEU A O 1
ATOM 2043 N N . GLY A 1 273 ? -0.428 -11.253 -35.244 1.00 52.44 273 GLY A N 1
ATOM 2044 C CA . GLY A 1 273 ? -0.524 -12.235 -34.154 1.00 52.44 273 GLY A CA 1
ATOM 2045 C C . GLY A 1 273 ? -0.152 -11.720 -32.766 1.00 52.44 273 GLY A C 1
ATOM 2046 O O . GLY A 1 273 ? -0.114 -12.519 -31.830 1.00 52.44 273 GLY A O 1
ATOM 2047 N N . LEU A 1 274 ? 0.120 -10.420 -32.624 1.00 57.12 274 LEU A N 1
ATOM 2048 C CA . LEU A 1 274 ? 0.317 -9.793 -31.320 1.00 57.12 274 LEU A CA 1
ATOM 2049 C C . LEU A 1 274 ? -1.032 -9.592 -30.596 1.00 57.12 274 LEU A C 1
ATOM 2051 O O . LEU A 1 274 ? -2.057 -9.418 -31.257 1.00 57.12 274 LEU A O 1
ATOM 2055 N N . PRO A 1 275 ? -1.054 -9.621 -29.250 1.00 64.31 275 PRO A N 1
ATOM 2056 C CA . PRO A 1 275 ? -2.160 -9.069 -28.468 1.00 64.31 275 PRO A CA 1
ATOM 2057 C C . PRO A 1 275 ? -2.355 -7.576 -28.780 1.00 64.31 275 PRO A C 1
ATOM 2059 O O . PRO A 1 275 ? -1.416 -6.929 -29.249 1.00 64.31 275 PRO A O 1
ATOM 2062 N N . ASP A 1 276 ? -3.537 -7.029 -28.470 1.00 74.44 276 ASP A N 1
ATOM 2063 C CA . ASP A 1 27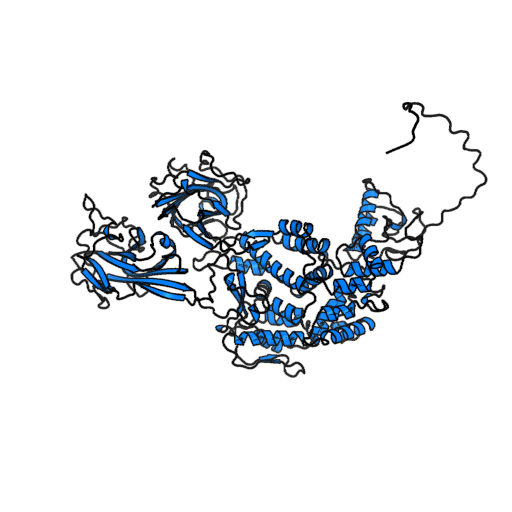6 ? -3.846 -5.608 -28.680 1.00 74.44 276 ASP A CA 1
ATOM 2064 C C . ASP A 1 276 ? -2.722 -4.706 -28.131 1.00 74.44 276 ASP A C 1
ATOM 2066 O O . ASP A 1 276 ? -2.263 -4.859 -26.988 1.00 74.44 276 ASP A O 1
ATOM 2070 N N . MET A 1 277 ? -2.259 -3.777 -28.974 1.00 79.69 277 MET A N 1
ATOM 2071 C CA . MET A 1 277 ? -1.164 -2.859 -28.672 1.00 79.69 277 MET A CA 1
ATOM 2072 C C . MET A 1 277 ? -1.706 -1.487 -28.278 1.00 79.69 277 MET A C 1
ATOM 2074 O O . MET A 1 277 ? -2.585 -0.935 -28.936 1.00 79.69 277 MET A O 1
ATOM 2078 N N . TYR A 1 278 ? -1.138 -0.901 -27.231 1.00 83.31 278 TYR A N 1
ATOM 2079 C CA . TYR A 1 278 ? -1.570 0.374 -26.680 1.00 83.31 278 TYR A CA 1
ATOM 2080 C C . TYR A 1 278 ? -0.396 1.340 -26.552 1.00 83.31 278 TYR A C 1
ATOM 2082 O O . TYR A 1 278 ? 0.667 0.983 -26.038 1.00 83.31 278 TYR A O 1
ATOM 2090 N N . LEU A 1 279 ? -0.620 2.587 -26.961 1.00 87.12 279 LEU A N 1
ATOM 2091 C CA . LEU A 1 279 ? 0.147 3.730 -26.498 1.00 87.12 279 LEU A CA 1
ATOM 2092 C C . LEU A 1 279 ? -0.329 4.046 -25.079 1.00 87.12 279 LEU A C 1
ATOM 2094 O O . LEU A 1 279 ? -1.453 4.498 -24.868 1.00 87.12 279 LEU A O 1
ATOM 2098 N N . LYS A 1 280 ? 0.535 3.770 -24.113 1.00 82.25 280 LYS A N 1
ATOM 2099 C CA . LYS A 1 280 ? 0.367 4.093 -22.704 1.00 82.25 280 LYS A CA 1
ATOM 2100 C C . LYS A 1 280 ? 0.986 5.463 -22.443 1.00 82.25 280 LYS A C 1
ATOM 2102 O O . LYS A 1 280 ? 2.179 5.643 -22.680 1.00 82.25 280 LYS A O 1
ATOM 2107 N N . MET A 1 281 ? 0.189 6.402 -21.952 1.00 82.62 281 MET A N 1
ATOM 2108 C CA . MET A 1 281 ? 0.595 7.789 -21.735 1.00 82.62 281 MET A CA 1
ATOM 2109 C C . MET A 1 281 ? 0.386 8.193 -20.285 1.00 82.62 281 MET A C 1
ATOM 2111 O O . MET A 1 281 ? -0.721 8.088 -19.765 1.00 82.62 281 MET A O 1
ATOM 2115 N N . LEU A 1 282 ? 1.439 8.706 -19.658 1.00 79.62 282 LEU A N 1
ATOM 2116 C CA . LEU A 1 282 ? 1.322 9.605 -18.516 1.00 79.62 282 LEU A CA 1
ATOM 2117 C C . LEU A 1 282 ? 1.709 10.996 -19.023 1.00 79.62 282 LEU A C 1
ATOM 2119 O O . LEU A 1 282 ? 2.784 11.152 -19.605 1.00 79.62 282 LEU A O 1
ATOM 2123 N N . TYR A 1 283 ? 0.805 11.962 -18.911 1.00 83.69 283 TYR A N 1
ATOM 2124 C CA . TYR A 1 283 ? 1.000 13.280 -19.500 1.00 83.69 283 TYR A CA 1
ATOM 2125 C C . TYR A 1 283 ? 0.326 14.373 -18.679 1.00 83.69 283 TYR A C 1
ATOM 2127 O O . TYR A 1 283 ? -0.619 14.083 -17.952 1.00 83.69 283 TYR A O 1
ATOM 2135 N N . ASP A 1 284 ? 0.848 15.582 -18.835 1.00 83.25 284 ASP A N 1
ATOM 2136 C CA . ASP A 1 284 ? 0.370 16.852 -18.302 1.00 83.25 284 ASP A CA 1
ATOM 2137 C C . ASP A 1 284 ? 0.970 17.959 -19.199 1.00 83.25 284 ASP A C 1
ATOM 2139 O O . ASP A 1 284 ? 2.189 18.033 -19.339 1.00 83.25 284 ASP A O 1
ATOM 2143 N N . ASP A 1 285 ? 0.223 18.769 -19.947 1.00 79.75 285 ASP A N 1
ATOM 2144 C CA . ASP A 1 285 ? -1.237 18.928 -19.940 1.00 79.75 285 ASP A CA 1
ATOM 2145 C C . ASP A 1 285 ? -1.936 18.291 -21.151 1.00 79.75 285 ASP A C 1
ATOM 2147 O O . ASP A 1 285 ? -3.130 17.987 -21.133 1.00 79.75 285 ASP A O 1
ATOM 2151 N N . ALA A 1 286 ? -1.243 18.171 -22.282 1.00 88.44 286 ALA A N 1
ATOM 2152 C CA . ALA A 1 286 ? -1.832 17.622 -23.497 1.00 88.44 286 ALA A CA 1
ATOM 2153 C C . ALA A 1 286 ? -0.785 17.082 -24.467 1.00 88.44 286 ALA A C 1
ATOM 2155 O O . ALA A 1 286 ? 0.381 17.466 -24.452 1.00 88.44 286 ALA A O 1
ATOM 2156 N N . PHE A 1 287 ? -1.214 16.213 -25.377 1.00 91.00 287 PHE A N 1
ATOM 2157 C CA . PHE A 1 287 ? -0.367 15.684 -26.431 1.00 91.00 287 PHE A CA 1
ATOM 2158 C C . PHE A 1 287 ? -1.149 15.318 -27.698 1.00 91.00 287 PHE A C 1
ATOM 2160 O O . PHE A 1 287 ? -2.368 15.113 -27.695 1.00 91.00 287 PHE A O 1
ATOM 2167 N N . VAL A 1 288 ? -0.409 15.187 -28.798 1.00 90.81 288 VAL A N 1
ATOM 2168 C CA . VAL A 1 288 ? -0.851 14.555 -30.045 1.00 90.81 288 VAL A CA 1
ATOM 2169 C C . VAL A 1 288 ? 0.191 13.526 -30.457 1.00 90.81 288 VAL A C 1
ATOM 2171 O O . VAL A 1 288 ? 1.367 13.865 -30.593 1.00 90.81 288 VAL A O 1
ATOM 2174 N N . ALA A 1 289 ? -0.225 12.276 -30.663 1.00 92.62 289 ALA A N 1
ATOM 2175 C CA . ALA A 1 289 ? 0.671 11.174 -30.999 1.00 92.62 289 ALA A CA 1
ATOM 2176 C C . ALA A 1 289 ? 0.415 10.607 -32.398 1.00 92.62 289 ALA A C 1
ATOM 2178 O O . ALA A 1 289 ? -0.727 10.456 -32.845 1.00 92.62 289 ALA A O 1
ATOM 2179 N N . TYR A 1 290 ? 1.505 10.226 -33.057 1.00 92.75 290 TYR A N 1
ATOM 2180 C CA . TYR A 1 290 ? 1.547 9.695 -34.409 1.00 92.75 290 TYR A CA 1
ATOM 2181 C C . TYR A 1 290 ? 2.322 8.378 -34.440 1.00 92.75 290 TYR A C 1
ATOM 2183 O O . TYR A 1 290 ? 3.394 8.260 -33.844 1.00 92.75 290 TYR A O 1
ATOM 2191 N N . ILE A 1 291 ? 1.810 7.417 -35.205 1.00 92.56 291 ILE A N 1
ATOM 2192 C CA . ILE A 1 291 ? 2.506 6.177 -35.550 1.00 92.56 291 ILE A CA 1
ATOM 2193 C C . ILE A 1 291 ? 2.733 6.178 -37.054 1.00 92.56 291 ILE A C 1
ATOM 2195 O O . ILE A 1 291 ? 1.786 6.301 -37.833 1.00 92.56 291 ILE A O 1
ATOM 2199 N N . ASN A 1 292 ? 3.997 6.076 -37.465 1.00 91.94 292 ASN A N 1
ATOM 2200 C CA . ASN A 1 292 ? 4.404 6.061 -38.872 1.00 91.94 292 ASN A CA 1
ATOM 2201 C C . ASN A 1 292 ? 3.779 7.202 -39.703 1.00 91.94 292 ASN A C 1
ATOM 2203 O O . ASN A 1 292 ? 3.353 7.007 -40.841 1.00 91.94 292 ASN A O 1
ATOM 2207 N N . GLY A 1 293 ? 3.710 8.403 -39.124 1.00 89.25 293 GLY A N 1
ATOM 2208 C CA . GLY A 1 293 ? 3.176 9.593 -39.783 1.00 89.25 293 GLY A CA 1
ATOM 2209 C C . GLY A 1 293 ? 1.653 9.747 -39.755 1.00 89.25 293 GLY A C 1
ATOM 2210 O O . GLY A 1 293 ? 1.147 10.726 -40.304 1.00 89.25 293 GLY A O 1
ATOM 2211 N N . VAL A 1 294 ? 0.917 8.822 -39.129 1.00 88.94 294 VAL A N 1
ATOM 2212 C CA . VAL A 1 294 ? -0.547 8.876 -38.988 1.00 88.94 294 VAL A CA 1
ATOM 2213 C C . VAL A 1 294 ? -0.920 9.191 -37.542 1.00 88.94 294 VAL A C 1
ATOM 2215 O O . VAL A 1 294 ? -0.455 8.515 -36.630 1.00 88.94 294 VAL A O 1
ATOM 2218 N N . GLU A 1 295 ? -1.766 10.205 -37.332 1.00 89.50 295 GLU A N 1
ATOM 2219 C CA . GLU A 1 295 ? -2.276 10.569 -36.002 1.00 89.50 295 GLU A CA 1
ATOM 2220 C C . GLU A 1 295 ? -3.115 9.419 -35.424 1.00 89.50 295 GLU A C 1
ATOM 2222 O O . GLU A 1 295 ? -4.059 8.941 -36.063 1.00 89.50 295 GLU A O 1
ATOM 2227 N N . VAL A 1 296 ? -2.760 8.981 -34.216 1.00 86.19 296 VAL A N 1
ATOM 2228 C CA . VAL A 1 296 ? -3.450 7.905 -33.488 1.00 86.19 296 VAL A CA 1
ATOM 2229 C C . VAL A 1 296 ? -4.376 8.477 -32.426 1.00 86.19 296 VAL A C 1
ATOM 2231 O O . VAL A 1 296 ? -5.493 7.991 -32.261 1.00 86.19 296 VAL A O 1
ATOM 2234 N N . VAL A 1 297 ? -3.932 9.524 -31.730 1.00 85.94 297 VAL A N 1
ATOM 2235 C CA . VAL A 1 297 ? -4.658 10.122 -30.608 1.00 85.94 297 VAL A CA 1
ATOM 2236 C C . VAL A 1 297 ? -4.266 11.588 -30.415 1.00 85.94 297 VAL A C 1
ATOM 2238 O O . VAL A 1 297 ? -3.118 11.974 -30.643 1.00 85.94 297 VAL A O 1
ATOM 2241 N N . ARG A 1 298 ? -5.232 12.376 -29.935 1.00 85.50 298 ARG A N 1
ATOM 2242 C CA . ARG A 1 298 ? -5.032 13.682 -29.300 1.00 85.50 298 ARG A CA 1
ATOM 2243 C C . ARG A 1 298 ? -5.774 13.724 -27.966 1.00 85.50 298 ARG A C 1
ATOM 2245 O O . ARG A 1 298 ? -6.913 13.263 -27.896 1.00 85.50 298 ARG A O 1
ATOM 2252 N N . SER A 1 299 ? -5.177 14.316 -26.941 1.00 79.69 299 SER A N 1
ATOM 2253 C CA . SER A 1 299 ? -5.843 14.540 -25.656 1.00 79.69 299 SER A CA 1
ATOM 2254 C C . SER A 1 299 ? -6.748 15.783 -25.742 1.00 79.69 299 SER A C 1
ATOM 2256 O O . SER A 1 299 ? -6.301 16.920 -25.589 1.00 79.69 299 SER A O 1
ATOM 2258 N N . THR A 1 300 ? -8.036 15.605 -26.041 1.00 61.47 300 THR A N 1
ATOM 2259 C CA . THR A 1 300 ? -9.067 16.642 -25.827 1.00 61.47 300 THR A CA 1
ATOM 2260 C C . THR A 1 300 ? -10.122 16.106 -24.860 1.00 61.47 300 THR A C 1
ATOM 2262 O O . THR A 1 300 ? -10.387 14.913 -24.884 1.00 61.47 300 THR A O 1
ATOM 2265 N N . PHE A 1 301 ? -10.723 16.973 -24.031 1.00 43.94 301 PHE A N 1
ATOM 2266 C CA . PHE A 1 301 ? -11.619 16.644 -22.895 1.00 43.94 301 PHE A CA 1
ATOM 2267 C C . PHE A 1 301 ? -12.760 15.643 -23.184 1.00 43.94 301 PHE A C 1
ATOM 2269 O O . PHE A 1 301 ? -13.245 14.988 -22.267 1.00 43.94 301 PHE A O 1
ATOM 2276 N N . ASP A 1 302 ? -13.167 15.500 -24.446 1.00 40.75 302 ASP A N 1
ATOM 2277 C CA . ASP A 1 302 ? -13.969 14.371 -24.903 1.00 40.75 302 ASP A CA 1
ATOM 2278 C C . ASP A 1 302 ? -13.032 13.395 -25.610 1.00 40.75 302 ASP A C 1
ATOM 2280 O O . ASP A 1 302 ? -12.423 13.771 -26.615 1.00 40.75 302 ASP A O 1
ATOM 2284 N N . ASN A 1 303 ? -12.940 12.168 -25.084 1.00 43.75 303 ASN A N 1
ATOM 2285 C CA . ASN A 1 303 ? -12.161 11.028 -25.585 1.00 43.75 303 ASN A CA 1
ATOM 2286 C C . ASN A 1 303 ? -12.583 10.679 -27.035 1.00 43.75 303 ASN A C 1
ATOM 2288 O O . ASN A 1 303 ? -13.353 9.753 -27.304 1.00 43.75 303 ASN A O 1
ATOM 2292 N N . GLY A 1 304 ? -12.188 11.544 -27.966 1.00 39.16 304 GLY A N 1
ATOM 2293 C CA . GLY A 1 304 ? -12.705 11.644 -29.319 1.00 39.16 304 GLY A CA 1
ATOM 2294 C C . GLY A 1 304 ? -12.182 10.507 -30.173 1.00 39.16 304 GLY A C 1
ATOM 2295 O O . GLY A 1 304 ? -11.012 10.147 -30.097 1.00 39.16 304 GLY A O 1
ATOM 2296 N N . SER A 1 305 ? -13.079 9.935 -30.977 1.00 42.44 305 SER A N 1
ATOM 2297 C CA . SER A 1 305 ? -12.821 8.752 -31.793 1.00 42.44 305 SER A CA 1
ATOM 2298 C C . SER A 1 305 ? -11.474 8.804 -32.534 1.00 42.44 305 SER A C 1
ATOM 2300 O O . SER A 1 305 ? -11.163 9.832 -33.144 1.00 42.44 305 SER A O 1
ATOM 2302 N N . PRO A 1 306 ? -10.716 7.688 -32.556 1.00 44.88 306 PRO A N 1
ATOM 2303 C CA . PRO A 1 306 ? -9.490 7.593 -33.333 1.00 44.88 306 PRO A CA 1
ATOM 2304 C C . PRO A 1 306 ? -9.811 7.822 -34.815 1.00 44.88 306 PRO A C 1
ATOM 2306 O O . PRO A 1 306 ? -10.855 7.389 -35.310 1.00 44.88 306 PRO A O 1
ATOM 2309 N N . HIS A 1 307 ? -8.888 8.483 -35.515 1.00 50.72 307 HIS A N 1
ATOM 2310 C CA . HIS A 1 307 ? -8.934 8.819 -36.944 1.00 50.72 307 HIS A CA 1
ATOM 2311 C C . HIS A 1 307 ? -9.754 10.058 -37.334 1.00 50.72 307 HIS A C 1
ATOM 2313 O O . HIS A 1 307 ? -10.778 9.975 -38.016 1.00 50.72 307 HIS A O 1
ATOM 2319 N N . LEU A 1 308 ? -9.207 11.240 -37.061 1.00 48.22 308 LEU A N 1
ATOM 2320 C CA . LEU A 1 308 ? -9.433 12.400 -37.921 1.00 48.22 308 LEU A CA 1
ATOM 2321 C C . LEU A 1 308 ? -8.074 12.912 -38.396 1.00 48.22 308 LEU A C 1
ATOM 2323 O O . LEU A 1 308 ? -7.183 13.140 -37.590 1.00 48.22 308 LEU A O 1
ATOM 2327 N N . VAL A 1 309 ? -7.916 13.100 -39.710 1.00 47.59 309 VAL A N 1
ATOM 2328 C CA . VAL A 1 309 ? -6.809 13.892 -40.264 1.00 47.59 309 VAL A CA 1
ATOM 2329 C C . VAL A 1 309 ? -7.057 15.338 -39.834 1.00 47.59 309 VAL A C 1
ATOM 2331 O O . VAL A 1 309 ? -7.741 16.095 -40.525 1.00 47.59 309 VAL A O 1
ATOM 2334 N N . GLY A 1 310 ? -6.599 15.689 -38.635 1.00 55.62 310 GLY A N 1
ATOM 2335 C CA . GLY A 1 310 ? -6.484 17.069 -38.194 1.00 55.62 310 GLY A CA 1
ATOM 2336 C C . GLY A 1 310 ? -5.259 17.715 -38.835 1.00 55.62 310 GLY A C 1
ATOM 2337 O O . GLY A 1 310 ? -4.308 17.035 -39.215 1.00 55.62 310 GLY A O 1
ATOM 2338 N N . ASN A 1 311 ? -5.265 19.041 -38.960 1.00 65.88 311 ASN A N 1
ATOM 2339 C CA . ASN A 1 311 ? -3.998 19.744 -39.143 1.00 65.88 311 ASN A CA 1
ATOM 2340 C C . ASN A 1 311 ? -3.210 19.625 -37.825 1.00 65.88 311 ASN A C 1
ATOM 2342 O O . ASN A 1 311 ? -3.831 19.816 -36.770 1.00 65.88 311 ASN A O 1
ATOM 2346 N N . PRO A 1 312 ? -1.898 19.327 -37.868 1.00 74.06 312 PRO A N 1
ATOM 2347 C CA . PRO A 1 312 ? -1.053 19.370 -36.681 1.00 74.06 312 PRO A CA 1
ATOM 2348 C C . PRO A 1 312 ? -1.201 20.724 -35.967 1.00 74.06 312 PRO A C 1
ATOM 2350 O O . PRO A 1 312 ? -1.296 21.753 -36.650 1.00 74.06 312 PRO A O 1
ATOM 2353 N N . PRO A 1 313 ? -1.274 20.747 -34.626 1.00 84.25 313 PRO A N 1
ATOM 2354 C CA . PRO A 1 313 ? -1.191 21.986 -33.862 1.00 84.25 313 PRO A CA 1
ATOM 2355 C C . PRO A 1 313 ? 0.102 22.752 -34.195 1.00 84.25 313 PRO A C 1
ATOM 2357 O O . PRO A 1 313 ? 1.158 22.124 -34.282 1.00 84.25 313 PRO A O 1
ATOM 2360 N N . PRO A 1 314 ? 0.065 24.088 -34.351 1.00 87.81 314 PRO A N 1
ATOM 2361 C CA . PRO A 1 314 ? 1.287 24.864 -34.520 1.00 87.81 314 PRO A CA 1
ATOM 2362 C C . PRO A 1 314 ? 2.152 24.797 -33.254 1.00 87.81 314 PRO A C 1
ATOM 2364 O O . PRO A 1 314 ? 1.636 24.651 -32.143 1.00 87.81 314 PRO A O 1
ATOM 2367 N N . PHE A 1 315 ? 3.464 24.984 -33.406 1.00 89.62 315 PHE A N 1
ATOM 2368 C CA . PHE A 1 315 ? 4.442 24.884 -32.312 1.00 89.62 315 PHE A CA 1
ATOM 2369 C C . PHE A 1 315 ? 4.146 25.766 -31.090 1.00 89.62 315 PHE A C 1
ATOM 2371 O O . PHE A 1 315 ? 4.543 25.448 -29.972 1.00 89.62 315 PHE A O 1
ATOM 2378 N N . ASN A 1 316 ? 3.463 26.891 -31.293 1.00 89.56 316 ASN A N 1
ATOM 2379 C CA . ASN A 1 316 ? 3.157 27.870 -30.254 1.00 89.56 316 ASN A CA 1
ATOM 2380 C C . ASN A 1 316 ? 1.750 27.705 -29.656 1.00 89.56 316 ASN A C 1
ATOM 2382 O O . ASN A 1 316 ? 1.253 28.617 -28.991 1.00 89.56 316 ASN A O 1
ATOM 2386 N N . GLN A 1 317 ? 1.072 26.591 -29.935 1.00 88.06 317 GLN A N 1
ATOM 2387 C CA . GLN A 1 317 ? -0.212 26.286 -29.325 1.00 88.06 317 GLN A CA 1
ATOM 2388 C C . GLN A 1 317 ? -0.004 25.710 -27.922 1.00 88.06 317 GLN A C 1
ATOM 2390 O O . GLN A 1 317 ? 0.604 24.655 -27.773 1.00 88.06 317 GLN A O 1
ATOM 2395 N N . TYR A 1 318 ? -0.570 26.378 -26.920 1.00 85.69 318 TYR A N 1
ATOM 2396 C CA . TYR A 1 318 ? -0.723 25.831 -25.573 1.00 85.69 318 TYR A CA 1
ATOM 2397 C C . TYR A 1 318 ? -1.910 24.860 -25.491 1.00 85.69 318 TYR A C 1
ATOM 2399 O O . TYR A 1 318 ? -2.842 24.927 -26.308 1.00 85.69 318 TYR A O 1
ATOM 2407 N N . SER A 1 319 ? -1.905 24.001 -24.473 1.00 83.50 319 SER A N 1
ATOM 2408 C CA . SER A 1 319 ? -3.068 23.207 -24.086 1.00 83.50 319 SER A CA 1
ATOM 2409 C C . SER A 1 319 ? -4.266 24.110 -23.757 1.00 83.50 319 SER A C 1
ATOM 2411 O O . SER A 1 319 ? -4.126 25.233 -23.268 1.00 83.50 319 SER A O 1
ATOM 2413 N N . ALA A 1 320 ? -5.469 23.618 -24.061 1.00 73.19 320 ALA A N 1
ATOM 2414 C CA . ALA A 1 320 ? -6.733 24.266 -23.703 1.00 73.19 320 ALA A CA 1
ATOM 2415 C C . ALA A 1 320 ? -7.399 23.637 -22.463 1.00 73.19 320 ALA A C 1
ATOM 2417 O O . ALA A 1 320 ? -8.458 24.110 -22.046 1.00 73.19 320 ALA A O 1
ATOM 2418 N N . GLY A 1 321 ? -6.824 22.558 -21.925 1.00 65.38 321 GLY A N 1
ATOM 2419 C CA . GLY A 1 321 ? -7.281 21.860 -20.724 1.00 65.38 321 GLY A CA 1
ATOM 2420 C C . GLY A 1 321 ? -6.172 21.779 -19.678 1.00 65.38 321 GLY A C 1
ATOM 2421 O O . GLY A 1 321 ? -5.013 21.988 -20.015 1.00 65.38 321 GLY A O 1
ATOM 2422 N N . ASN A 1 322 ? -6.563 21.467 -18.442 1.00 70.25 322 ASN A N 1
ATOM 2423 C CA . ASN A 1 322 ? -5.674 21.331 -17.286 1.00 70.25 322 ASN A CA 1
ATOM 2424 C C . ASN A 1 322 ? -5.675 19.855 -16.857 1.00 70.25 322 ASN A C 1
ATOM 2426 O O . ASN A 1 322 ? -6.326 19.496 -15.871 1.00 70.25 322 ASN A O 1
ATOM 2430 N N . HIS A 1 323 ? -5.146 18.979 -17.713 1.00 78.69 323 HIS A N 1
ATOM 2431 C CA . HIS A 1 323 ? -5.081 17.549 -17.406 1.00 78.69 323 HIS A CA 1
ATOM 2432 C C . HIS A 1 323 ? -3.841 17.306 -16.560 1.00 78.69 323 HIS A C 1
ATOM 2434 O O . HIS A 1 323 ? -2.759 17.704 -16.954 1.00 78.69 323 HIS A O 1
ATOM 2440 N N . GLU A 1 324 ? -4.026 16.646 -15.424 1.00 75.56 324 GLU A N 1
ATOM 2441 C CA . GLU A 1 324 ? -2.945 16.354 -14.491 1.00 75.56 324 GLU A CA 1
ATOM 2442 C C . GLU A 1 324 ? -2.497 14.909 -14.669 1.00 75.56 324 GLU A C 1
ATOM 2444 O O . GLU A 1 324 ? -3.332 13.992 -14.727 1.00 75.56 324 GLU A O 1
ATOM 2449 N N . ALA A 1 325 ? -1.184 14.683 -14.654 1.00 68.88 325 ALA A N 1
ATOM 2450 C CA . ALA A 1 325 ? -0.614 13.345 -14.730 1.00 68.88 325 ALA A CA 1
ATOM 2451 C C . ALA A 1 325 ? -1.129 12.467 -13.569 1.00 68.88 325 ALA A C 1
ATOM 2453 O O . ALA A 1 325 ? -0.673 12.534 -12.427 1.00 68.88 325 ALA A O 1
ATOM 2454 N N . GLY A 1 326 ? -2.117 11.620 -13.865 1.00 66.00 326 GLY A N 1
ATOM 2455 C CA . GLY A 1 326 ? -2.793 10.722 -12.933 1.00 66.00 326 GLY A CA 1
ATOM 2456 C C . GLY A 1 326 ? -2.242 9.300 -12.952 1.00 66.00 326 GLY A C 1
ATOM 2457 O O . GLY A 1 326 ? -1.059 9.044 -12.743 1.00 66.00 326 GLY A O 1
ATOM 2458 N N . ILE A 1 327 ? -3.133 8.353 -13.222 1.00 63.22 327 ILE A N 1
ATOM 2459 C CA . ILE A 1 327 ? -2.751 7.013 -13.669 1.00 63.22 327 ILE A CA 1
ATOM 2460 C C . ILE A 1 327 ? -2.484 7.036 -15.183 1.00 63.22 327 ILE A C 1
ATOM 2462 O O . ILE A 1 327 ? -3.103 7.831 -15.887 1.00 63.22 327 ILE A O 1
ATOM 2466 N N . PRO A 1 328 ? -1.601 6.169 -15.713 1.00 71.12 328 PRO A N 1
ATOM 2467 C CA . PRO A 1 328 ? -1.385 6.094 -17.151 1.00 71.12 328 PRO A CA 1
ATOM 2468 C C . PRO A 1 328 ? -2.670 5.755 -17.916 1.00 71.12 328 PRO A C 1
ATOM 2470 O O . PRO A 1 328 ? -3.386 4.818 -17.554 1.00 71.12 328 PRO A O 1
ATOM 2473 N N . GLU A 1 329 ? -2.910 6.471 -19.007 1.00 77.06 329 GLU A N 1
ATOM 2474 C CA . GLU A 1 329 ? -4.016 6.248 -19.935 1.00 77.06 329 GLU A CA 1
ATOM 2475 C C . GLU A 1 329 ? -3.578 5.370 -21.111 1.00 77.06 329 GLU A C 1
ATOM 2477 O O . GLU A 1 329 ? -2.416 5.396 -21.518 1.00 77.06 329 GLU A O 1
ATOM 2482 N N . TYR A 1 330 ? -4.508 4.592 -21.671 1.00 77.31 330 TYR A N 1
ATOM 2483 C CA . TYR A 1 330 ? -4.230 3.635 -22.744 1.00 77.31 330 TYR A CA 1
ATOM 2484 C C . TYR A 1 330 ? -4.998 3.988 -24.009 1.00 77.31 330 TYR A C 1
ATOM 2486 O O . TYR A 1 330 ? -6.226 4.070 -24.008 1.00 77.31 330 TYR A O 1
ATOM 2494 N N . TYR A 1 331 ? -4.267 4.103 -25.111 1.00 83.62 331 TYR A N 1
ATOM 2495 C CA . TYR A 1 331 ? -4.806 4.422 -26.423 1.00 83.62 331 TYR A CA 1
ATOM 2496 C C . TYR A 1 331 ? -4.451 3.309 -27.400 1.00 83.62 331 TYR A C 1
ATOM 2498 O O . TYR A 1 331 ? -3.277 3.031 -27.628 1.00 83.62 331 TYR A O 1
ATOM 2506 N N . LEU A 1 332 ? -5.463 2.647 -27.962 1.00 83.31 332 LEU A N 1
ATOM 2507 C CA . LEU A 1 332 ? -5.261 1.544 -28.903 1.00 83.31 332 LEU A CA 1
ATOM 2508 C C . LEU A 1 332 ? -4.454 2.022 -30.120 1.00 83.31 332 LEU A C 1
ATOM 2510 O O . LEU A 1 332 ? -4.832 3.000 -30.765 1.00 83.31 332 LEU A O 1
ATOM 2514 N N . ILE A 1 333 ? -3.380 1.307 -30.458 1.00 86.62 333 ILE A N 1
ATOM 2515 C CA . ILE A 1 333 ? -2.631 1.484 -31.703 1.00 86.62 333 ILE A CA 1
ATOM 2516 C C . ILE A 1 333 ? -3.182 0.474 -32.714 1.00 86.62 333 ILE A C 1
ATOM 2518 O O . ILE A 1 333 ? -2.985 -0.726 -32.535 1.00 86.62 333 ILE A O 1
ATOM 2522 N N . PRO A 1 334 ? -3.864 0.914 -33.786 1.00 85.00 334 PRO A N 1
ATOM 2523 C CA . PRO A 1 334 ? -4.412 -0.012 -34.767 1.00 85.00 334 PRO A CA 1
ATOM 2524 C C . PRO A 1 334 ? -3.308 -0.738 -35.538 1.00 85.00 334 PRO A C 1
ATOM 2526 O O . PRO A 1 334 ? -2.436 -0.088 -36.120 1.00 85.00 334 PRO A O 1
ATOM 2529 N N . ASP A 1 335 ? -3.420 -2.062 -35.662 1.00 82.00 335 ASP A N 1
ATOM 2530 C CA . ASP A 1 335 ? -2.479 -2.908 -36.416 1.00 82.00 335 ASP A CA 1
ATOM 2531 C C . ASP A 1 335 ? -2.238 -2.415 -37.850 1.00 82.00 335 ASP A C 1
ATOM 2533 O O . ASP A 1 335 ? -1.159 -2.587 -38.408 1.00 82.00 335 ASP A O 1
ATOM 2537 N N . SER A 1 336 ? -3.230 -1.750 -38.456 1.00 85.19 336 SER A N 1
ATOM 2538 C CA . SER A 1 336 ? -3.123 -1.170 -39.800 1.00 85.19 336 SER A CA 1
ATOM 2539 C C . SER A 1 336 ? -2.076 -0.060 -39.933 1.00 85.19 336 SER A C 1
ATOM 2541 O O . SER A 1 336 ? -1.733 0.304 -41.056 1.00 85.19 336 SER A O 1
ATOM 2543 N N . LEU A 1 337 ? -1.627 0.524 -38.819 1.00 87.69 337 LEU A N 1
ATOM 2544 C CA . LEU A 1 337 ? -0.584 1.552 -38.795 1.00 87.69 337 LEU A CA 1
ATOM 2545 C C . LEU A 1 337 ? 0.813 0.965 -38.576 1.00 87.69 337 LEU A C 1
ATOM 2547 O O . LEU A 1 337 ? 1.796 1.687 -38.724 1.00 87.69 337 LEU A O 1
ATOM 2551 N N . LEU A 1 338 ? 0.904 -0.320 -38.230 1.00 85.88 338 LEU A N 1
ATOM 2552 C CA . LEU A 1 338 ? 2.145 -1.004 -37.893 1.00 85.88 338 LEU A CA 1
ATOM 2553 C C . LEU A 1 338 ? 2.717 -1.733 -39.113 1.00 85.88 338 LEU A C 1
ATOM 2555 O O . LEU A 1 338 ? 1.987 -2.232 -39.972 1.00 85.88 338 LEU A O 1
ATOM 2559 N N . GLN A 1 339 ? 4.043 -1.821 -39.177 1.00 80.38 339 GLN A N 1
ATOM 2560 C CA . GLN A 1 339 ? 4.760 -2.577 -40.205 1.00 80.38 339 GLN A CA 1
ATOM 2561 C C . GLN A 1 339 ? 5.795 -3.529 -39.586 1.00 80.38 339 GLN A C 1
ATOM 2563 O O . GLN A 1 339 ? 6.333 -3.223 -38.520 1.00 80.38 339 GLN A O 1
ATOM 2568 N N . PRO A 1 340 ? 6.115 -4.665 -40.238 1.00 71.38 340 PRO A N 1
ATOM 2569 C CA . PRO A 1 340 ? 7.262 -5.479 -39.850 1.00 71.38 340 PRO A CA 1
ATOM 2570 C C . PRO A 1 340 ? 8.557 -4.659 -39.929 1.00 71.38 340 PRO A C 1
ATOM 2572 O O . PRO A 1 340 ? 8.774 -3.915 -40.888 1.00 71.38 340 PRO A O 1
ATOM 2575 N N . GLY A 1 341 ? 9.436 -4.821 -38.949 1.00 69.31 341 GLY A N 1
ATOM 2576 C CA . GLY A 1 341 ? 10.655 -4.039 -38.797 1.00 69.31 341 GLY A CA 1
ATOM 2577 C C . GLY A 1 341 ? 10.430 -2.731 -38.035 1.00 69.31 341 GLY A C 1
ATOM 2578 O O . GLY A 1 341 ? 9.688 -2.681 -37.056 1.00 69.31 341 GLY A O 1
ATOM 2579 N N . ILE A 1 342 ? 11.137 -1.679 -38.447 1.00 75.31 342 ILE A N 1
ATOM 2580 C CA . ILE A 1 342 ? 11.177 -0.391 -37.746 1.00 75.31 342 ILE A CA 1
ATOM 2581 C C . ILE A 1 342 ? 9.853 0.364 -37.917 1.00 75.31 342 ILE A C 1
ATOM 2583 O O . ILE A 1 342 ? 9.368 0.557 -39.031 1.00 75.31 342 ILE A O 1
ATOM 2587 N N . ASN A 1 343 ? 9.312 0.846 -36.806 1.00 85.56 343 ASN A N 1
ATOM 2588 C CA . ASN A 1 343 ? 8.179 1.756 -36.707 1.00 85.56 343 ASN A CA 1
ATOM 2589 C C . ASN A 1 343 ? 8.623 3.028 -35.978 1.00 85.56 343 ASN A C 1
ATOM 2591 O O . ASN A 1 343 ? 9.576 3.007 -35.196 1.00 85.56 343 ASN A O 1
ATOM 2595 N N . THR A 1 344 ? 7.926 4.132 -36.219 1.00 90.69 344 THR A N 1
ATOM 2596 C CA . THR A 1 344 ? 8.212 5.434 -35.609 1.00 90.69 344 THR A CA 1
ATOM 2597 C C . THR A 1 344 ? 7.048 5.874 -34.742 1.00 90.69 344 THR A C 1
ATOM 2599 O O . THR A 1 344 ? 5.917 5.957 -35.224 1.00 90.69 344 THR A O 1
ATOM 2602 N N . LEU A 1 345 ? 7.349 6.201 -33.486 1.00 93.75 345 LEU A N 1
ATOM 2603 C CA . LEU A 1 345 ? 6.478 6.971 -32.606 1.00 93.75 345 LEU A CA 1
ATOM 2604 C C . LEU A 1 345 ? 6.942 8.428 -32.638 1.00 93.75 345 LEU A C 1
ATOM 2606 O O . LEU A 1 345 ? 8.123 8.703 -32.433 1.00 93.75 345 LEU A O 1
ATOM 2610 N N . ALA A 1 346 ? 6.015 9.347 -32.876 1.00 94.62 346 ALA A N 1
ATOM 2611 C CA . ALA A 1 346 ? 6.257 10.784 -32.842 1.00 94.62 346 ALA A CA 1
ATOM 2612 C C . ALA A 1 346 ? 5.151 11.459 -32.023 1.00 94.62 346 ALA A C 1
ATOM 2614 O O . ALA A 1 346 ? 3.980 11.122 -32.188 1.00 94.62 346 ALA A O 1
ATOM 2615 N N . ILE A 1 347 ? 5.503 12.375 -31.124 1.00 95.12 347 ILE A N 1
ATOM 2616 C CA . ILE A 1 347 ? 4.553 13.025 -30.215 1.00 95.12 347 ILE A CA 1
ATOM 2617 C C . ILE A 1 347 ? 4.870 14.512 -30.118 1.00 95.12 347 ILE A C 1
ATOM 2619 O O . ILE A 1 347 ? 6.029 14.893 -29.979 1.00 95.12 347 ILE A O 1
ATOM 2623 N N . GLN A 1 348 ? 3.832 15.339 -30.177 1.00 94.12 348 GLN A N 1
ATOM 2624 C CA . GLN A 1 348 ? 3.887 16.744 -29.795 1.00 94.12 348 GLN A CA 1
ATOM 2625 C C . GLN A 1 348 ? 3.214 16.887 -28.427 1.00 94.12 348 GLN A C 1
ATOM 2627 O O . GLN A 1 348 ? 2.029 16.581 -28.310 1.00 94.12 348 GLN A O 1
ATOM 2632 N N . GLY A 1 349 ? 3.962 17.290 -27.402 1.00 92.62 349 GLY A N 1
ATOM 2633 C CA . GLY A 1 349 ? 3.440 17.592 -26.066 1.00 92.62 349 GLY A CA 1
ATOM 2634 C C . GLY A 1 349 ? 3.193 19.087 -25.909 1.00 92.62 349 GLY A C 1
ATOM 2635 O O . GLY A 1 349 ? 3.972 19.880 -26.430 1.00 92.62 349 GLY A O 1
ATOM 2636 N N . HIS A 1 350 ? 2.128 19.464 -25.212 1.00 90.31 350 HIS A N 1
ATOM 2637 C CA . HIS A 1 350 ? 1.664 20.836 -25.035 1.00 90.31 350 HIS A CA 1
ATOM 2638 C C . HIS A 1 350 ? 1.521 21.164 -23.549 1.00 90.31 350 HIS A C 1
ATOM 2640 O O . HIS A 1 350 ? 0.813 20.458 -22.836 1.00 90.31 350 HIS A O 1
ATOM 2646 N N . ASP A 1 351 ? 2.147 22.257 -23.129 1.00 87.81 351 ASP A N 1
ATOM 2647 C CA . ASP A 1 351 ? 2.018 22.831 -21.784 1.00 87.81 351 ASP A CA 1
ATOM 2648 C C . ASP A 1 351 ? 0.779 23.746 -21.719 1.00 87.81 351 ASP A C 1
ATOM 2650 O O . ASP A 1 351 ? 0.326 24.269 -22.752 1.00 87.81 351 ASP A O 1
ATOM 2654 N N . ALA A 1 352 ? 0.206 23.955 -20.537 1.00 83.81 352 ALA A N 1
ATOM 2655 C CA . ALA A 1 352 ? -0.822 24.956 -20.285 1.00 83.81 352 ALA A CA 1
ATOM 2656 C C . ALA A 1 352 ? -0.204 26.303 -19.858 1.00 83.81 352 ALA A C 1
ATOM 2658 O O . ALA A 1 352 ? 0.812 26.390 -19.164 1.00 83.81 352 ALA A O 1
ATOM 2659 N N . PRO A 1 353 ? -0.814 27.435 -20.250 1.00 73.25 353 PRO A N 1
ATOM 2660 C CA . PRO A 1 353 ? -0.236 28.737 -19.961 1.00 73.25 353 PRO A CA 1
ATOM 2661 C C . PRO A 1 353 ? -0.312 29.043 -18.456 1.00 73.25 353 PRO A C 1
ATOM 2663 O O . PRO A 1 353 ? -1.401 29.157 -17.892 1.00 73.25 353 PRO A O 1
ATOM 2666 N N . ASN A 1 354 ? 0.843 29.318 -17.842 1.00 66.06 354 ASN A N 1
ATOM 2667 C CA . ASN A 1 354 ? 1.029 29.528 -16.397 1.00 66.06 354 ASN A CA 1
ATOM 2668 C C . ASN A 1 354 ? 0.877 28.260 -15.530 1.00 66.06 354 ASN A C 1
ATOM 2670 O O . ASN A 1 354 ? 0.586 28.405 -14.339 1.00 66.06 354 ASN A O 1
ATOM 2674 N N . ASN A 1 355 ? 1.076 27.059 -16.089 1.00 66.25 355 ASN A N 1
ATOM 2675 C CA . ASN A 1 355 ? 1.151 25.836 -15.291 1.00 66.25 355 ASN A CA 1
ATOM 2676 C C . ASN A 1 355 ? 2.481 25.746 -14.510 1.00 66.25 355 ASN A C 1
ATOM 2678 O O . ASN A 1 355 ? 3.474 26.392 -14.868 1.00 66.25 355 ASN A O 1
ATOM 2682 N N . GLY A 1 356 ? 2.483 25.036 -13.379 1.00 71.44 356 GLY A N 1
ATOM 2683 C CA . GLY A 1 356 ? 3.648 24.824 -12.518 1.00 71.44 356 GLY A CA 1
ATOM 2684 C C . GLY A 1 356 ? 4.582 23.729 -13.038 1.00 71.44 356 GLY A C 1
ATOM 2685 O O . GLY A 1 356 ? 5.804 23.869 -12.917 1.00 71.44 356 GLY A O 1
ATOM 2686 N N . ASP A 1 357 ? 4.020 22.721 -13.686 1.00 78.50 357 ASP A N 1
ATOM 2687 C CA . ASP A 1 357 ? 4.622 21.466 -14.130 1.00 78.50 357 ASP A CA 1
ATOM 2688 C C . ASP A 1 357 ? 4.255 21.132 -15.586 1.00 78.50 357 ASP A C 1
ATOM 2690 O O . ASP A 1 357 ? 3.528 21.868 -16.243 1.00 78.50 357 ASP A O 1
ATOM 2694 N N . PHE A 1 358 ? 4.905 20.099 -16.120 1.00 86.06 358 PHE A N 1
ATOM 2695 C CA . PHE A 1 358 ? 4.665 19.514 -17.440 1.00 86.06 358 PHE A CA 1
ATOM 2696 C C . PHE A 1 358 ? 5.196 18.080 -17.389 1.00 86.06 358 PHE A C 1
ATOM 2698 O O . PHE A 1 358 ? 6.295 17.870 -16.875 1.00 86.06 358 PHE A O 1
ATOM 2705 N N . THR A 1 359 ? 4.478 17.115 -17.958 1.00 85.81 359 THR A N 1
ATOM 2706 C CA . THR A 1 359 ? 4.889 15.706 -18.013 1.00 85.81 359 THR A CA 1
ATOM 2707 C C . THR A 1 359 ? 4.541 15.103 -19.370 1.00 85.81 359 THR A C 1
ATOM 2709 O O . THR A 1 359 ? 3.444 15.262 -19.903 1.00 85.81 359 THR A O 1
ATOM 2712 N N . LEU A 1 360 ? 5.466 14.337 -19.939 1.00 88.75 360 LEU A N 1
ATOM 2713 C CA . LEU A 1 360 ? 5.262 13.560 -21.153 1.00 88.75 360 LEU A CA 1
ATOM 2714 C C . LEU A 1 360 ? 6.085 12.267 -21.092 1.00 88.75 360 LEU A C 1
ATOM 2716 O O . LEU A 1 360 ? 7.275 12.230 -21.420 1.00 88.75 360 LEU A O 1
ATOM 2720 N N . ASP A 1 361 ? 5.427 11.178 -20.698 1.00 83.56 361 ASP A N 1
ATOM 2721 C CA . ASP A 1 361 ? 6.032 9.853 -20.533 1.00 83.56 361 ASP A CA 1
ATOM 2722 C C . ASP A 1 361 ? 5.299 8.800 -21.385 1.00 83.56 361 ASP A C 1
ATOM 2724 O O . ASP A 1 361 ? 4.375 8.121 -20.915 1.00 83.56 361 ASP A O 1
ATOM 2728 N N . PRO A 1 362 ? 5.671 8.674 -22.674 1.00 87.31 362 PRO A N 1
ATOM 2729 C CA . PRO A 1 362 ? 5.082 7.691 -23.569 1.00 87.31 362 PRO A CA 1
ATOM 2730 C C . PRO A 1 362 ? 5.717 6.309 -23.418 1.00 87.31 362 PRO A C 1
ATOM 2732 O O . PRO A 1 362 ? 6.929 6.137 -23.305 1.00 87.31 362 PRO A O 1
ATOM 2735 N N . THR A 1 363 ? 4.884 5.282 -23.506 1.00 79.50 363 THR A N 1
ATOM 2736 C CA . THR A 1 363 ? 5.274 3.872 -23.488 1.00 79.50 363 THR A CA 1
ATOM 2737 C C . THR A 1 363 ? 4.386 3.109 -24.471 1.00 79.50 363 THR A C 1
ATOM 2739 O O . THR A 1 363 ? 3.216 3.438 -24.621 1.00 79.50 363 THR A O 1
ATOM 2742 N N . ILE A 1 364 ? 4.891 2.064 -25.128 1.00 81.62 364 ILE A N 1
ATOM 2743 C CA . ILE A 1 364 ? 4.044 1.150 -25.914 1.00 81.62 364 ILE A CA 1
ATOM 2744 C C . ILE A 1 364 ? 4.036 -0.211 -25.236 1.00 81.62 364 ILE A C 1
ATOM 2746 O O . ILE A 1 364 ? 5.098 -0.771 -24.956 1.00 81.62 364 ILE A O 1
ATOM 2750 N N . VAL A 1 365 ? 2.844 -0.747 -24.991 1.00 71.75 365 VAL A N 1
ATOM 2751 C CA . VAL A 1 365 ? 2.642 -2.059 -24.369 1.00 71.75 365 VAL A CA 1
ATOM 2752 C C . VAL A 1 365 ? 1.689 -2.914 -25.196 1.00 71.75 365 VAL A C 1
ATOM 2754 O O . VAL A 1 365 ? 0.790 -2.392 -25.847 1.00 71.75 365 VAL A O 1
ATOM 2757 N N . THR A 1 366 ? 1.846 -4.231 -25.138 1.00 70.75 366 THR A N 1
ATOM 2758 C CA . THR A 1 366 ? 0.771 -5.175 -25.460 1.00 70.75 366 THR A CA 1
ATOM 2759 C C . THR A 1 366 ? 0.152 -5.664 -24.162 1.00 70.75 366 THR A C 1
ATOM 2761 O O . THR A 1 366 ? 0.884 -5.955 -23.211 1.00 70.75 366 THR A O 1
ATOM 2764 N N . GLN A 1 367 ? -1.171 -5.777 -24.122 1.00 64.94 367 GLN A N 1
ATOM 2765 C CA . GLN A 1 367 ? -1.883 -6.287 -22.954 1.00 64.94 367 GLN A CA 1
ATOM 2766 C C . GLN A 1 367 ? -2.347 -7.725 -23.188 1.00 64.94 367 GLN A C 1
ATOM 2768 O O . GLN A 1 367 ? -2.996 -8.028 -24.188 1.00 64.94 367 GLN A O 1
ATOM 2773 N N . VAL A 1 368 ? -2.037 -8.615 -22.246 1.00 57.97 368 VAL A N 1
ATOM 2774 C CA . VAL A 1 368 ? -2.577 -9.977 -22.203 1.00 57.97 368 VAL A CA 1
ATOM 2775 C C . VAL A 1 368 ? -3.572 -10.052 -21.052 1.00 57.97 368 VAL A C 1
ATOM 2777 O O . VAL A 1 368 ? -3.233 -9.772 -19.902 1.00 57.97 368 VAL A O 1
ATOM 2780 N N . SER A 1 369 ? -4.819 -10.419 -21.356 1.00 54.81 369 SER A N 1
ATOM 2781 C CA . SER A 1 369 ? -5.835 -10.607 -20.320 1.00 54.81 369 SER A CA 1
ATOM 2782 C C . SER A 1 369 ? -5.413 -11.733 -19.378 1.00 54.81 369 SER A C 1
ATOM 2784 O O . SER A 1 369 ? -5.227 -12.873 -19.807 1.00 54.81 369 SER A O 1
ATOM 2786 N N . THR A 1 370 ? -5.279 -11.416 -18.091 1.00 49.44 370 THR A N 1
ATOM 2787 C CA . THR A 1 370 ? -4.893 -12.387 -17.054 1.00 49.44 370 THR A CA 1
ATOM 2788 C C . THR A 1 370 ? -6.091 -13.177 -16.519 1.00 49.44 370 THR A C 1
ATOM 2790 O O . THR A 1 370 ? -5.921 -14.113 -15.741 1.00 49.44 370 THR A O 1
ATOM 2793 N N . GLY A 1 371 ? -7.317 -12.805 -16.912 1.00 47.41 371 GLY A N 1
ATOM 2794 C CA . GLY A 1 371 ? -8.550 -13.303 -16.299 1.00 47.41 371 GLY A CA 1
ATOM 2795 C C . GLY A 1 371 ? -8.783 -12.804 -14.865 1.00 47.41 371 GLY A C 1
ATOM 2796 O O . GLY A 1 371 ? -9.734 -13.260 -14.230 1.00 47.41 371 GLY A O 1
ATOM 2797 N N . SER A 1 372 ? -7.943 -11.894 -14.356 1.00 46.16 372 SER A N 1
ATOM 2798 C CA . SER A 1 372 ? -8.118 -11.262 -13.043 1.00 46.16 372 SER A CA 1
ATOM 2799 C C . SER A 1 372 ? -9.179 -10.158 -13.118 1.00 46.16 372 SER A C 1
ATOM 2801 O O . SER A 1 372 ? -9.240 -9.464 -14.135 1.00 46.16 372 SER A O 1
ATOM 2803 N N . PRO A 1 373 ? -10.021 -9.987 -12.082 1.00 48.94 373 PRO A N 1
ATOM 2804 C CA . PRO A 1 373 ? -10.971 -8.879 -12.033 1.00 48.94 373 PRO A CA 1
ATOM 2805 C C . PRO A 1 373 ? -10.233 -7.535 -11.983 1.00 48.94 373 PRO A C 1
ATOM 2807 O O . PRO A 1 373 ? -9.120 -7.461 -11.455 1.00 48.94 373 PRO A O 1
ATOM 2810 N N . ASP A 1 374 ? -10.858 -6.489 -12.524 1.00 52.41 374 ASP A N 1
ATOM 2811 C CA . ASP A 1 374 ? -10.352 -5.120 -12.421 1.00 52.41 374 ASP A CA 1
ATOM 2812 C C . ASP A 1 374 ? -10.202 -4.714 -10.946 1.00 52.41 374 ASP A C 1
ATOM 2814 O O . ASP A 1 374 ? -10.952 -5.175 -10.081 1.00 52.41 374 ASP A O 1
ATOM 2818 N N . ARG A 1 375 ? -9.224 -3.853 -10.648 1.00 53.84 375 ARG A N 1
ATOM 2819 C CA . ARG A 1 375 ? -9.046 -3.314 -9.297 1.00 53.84 375 ARG A CA 1
ATOM 2820 C C . ARG A 1 375 ? -9.832 -2.022 -9.148 1.00 53.84 375 ARG A C 1
ATOM 2822 O O . ARG A 1 375 ? -9.513 -1.053 -9.831 1.00 53.84 375 ARG A O 1
ATOM 2829 N N . ASP A 1 376 ? -10.756 -1.978 -8.200 1.00 58.31 376 ASP A N 1
ATOM 2830 C CA . ASP A 1 376 ? -11.399 -0.728 -7.810 1.00 58.31 376 ASP A CA 1
ATOM 2831 C C . ASP A 1 376 ? -10.428 0.139 -6.992 1.00 58.31 376 ASP A C 1
ATOM 2833 O O . ASP A 1 376 ? -9.803 -0.321 -6.037 1.00 58.31 376 ASP A O 1
ATOM 2837 N N . VAL A 1 377 ? -10.260 1.394 -7.404 1.00 62.25 377 VAL A N 1
ATOM 2838 C CA . VAL A 1 377 ? -9.434 2.406 -6.737 1.00 62.25 377 VAL A CA 1
ATOM 2839 C C . VAL A 1 377 ? -10.261 3.636 -6.407 1.00 62.25 377 VAL A C 1
ATOM 2841 O O . VAL A 1 377 ? -11.150 4.023 -7.163 1.00 62.25 377 VAL A O 1
ATOM 2844 N N . ILE A 1 378 ? -9.943 4.291 -5.297 1.00 65.38 378 ILE A N 1
ATOM 2845 C CA . ILE A 1 378 ? -10.626 5.513 -4.870 1.00 65.38 378 ILE A CA 1
ATOM 2846 C C . ILE A 1 378 ? -9.918 6.735 -5.437 1.00 65.38 378 ILE A C 1
ATOM 2848 O O . ILE A 1 378 ? -8.708 6.892 -5.307 1.00 65.38 378 ILE A O 1
ATOM 2852 N N . PHE A 1 379 ? -10.684 7.628 -6.061 1.00 56.78 379 PHE A N 1
ATOM 2853 C CA . PHE A 1 379 ? -10.118 8.755 -6.804 1.00 56.78 379 PHE A CA 1
ATOM 2854 C C . PHE A 1 379 ? -9.582 9.915 -5.938 1.00 56.78 379 PHE A C 1
ATOM 2856 O O . PHE A 1 379 ? -8.769 10.690 -6.437 1.00 56.78 379 PHE A O 1
ATOM 2863 N N . SER A 1 380 ? -10.026 10.090 -4.681 1.00 56.62 380 SER A N 1
ATOM 2864 C CA . SER A 1 380 ? -9.525 11.169 -3.797 1.00 56.62 380 SER A CA 1
ATOM 2865 C C . SER A 1 380 ? -9.917 11.028 -2.315 1.00 56.62 380 SER A C 1
ATOM 2867 O O . SER A 1 380 ? -10.939 10.421 -2.001 1.00 56.62 380 SER A O 1
ATOM 2869 N N . ASP A 1 381 ? -9.177 11.694 -1.420 1.00 53.44 381 ASP A N 1
ATOM 2870 C CA . ASP A 1 381 ? -9.408 11.759 0.040 1.00 53.44 381 ASP A CA 1
ATOM 2871 C C . ASP A 1 381 ? -10.811 12.297 0.400 1.00 53.44 381 ASP A C 1
ATOM 2873 O O . ASP A 1 381 ? -11.471 11.819 1.321 1.00 53.44 381 ASP A O 1
ATOM 2877 N N . GLY A 1 382 ? -11.332 13.253 -0.382 1.00 56.50 382 GLY A N 1
ATOM 2878 C CA . GLY A 1 382 ? -12.688 13.788 -0.199 1.00 56.50 382 GLY A CA 1
ATOM 2879 C C . GLY A 1 382 ? -13.799 12.772 -0.496 1.00 56.50 382 GLY A C 1
ATOM 2880 O O . GLY A 1 382 ? -14.945 12.977 -0.093 1.00 56.50 382 GLY A O 1
ATOM 2881 N N . ASN A 1 383 ? -13.474 11.678 -1.189 1.00 64.75 383 ASN A N 1
ATOM 2882 C CA . ASN A 1 383 ? -14.405 10.597 -1.484 1.00 64.75 383 ASN A CA 1
ATOM 2883 C C . ASN A 1 383 ? -14.474 9.565 -0.348 1.00 64.75 383 ASN A C 1
ATOM 2885 O O . ASN A 1 383 ? -15.561 9.051 -0.098 1.00 64.75 383 ASN A O 1
ATOM 2889 N N . LEU A 1 384 ? -13.376 9.330 0.383 1.00 64.75 384 LEU A N 1
ATOM 2890 C CA . LEU A 1 384 ? -13.333 8.435 1.553 1.00 64.75 384 LEU A CA 1
ATOM 2891 C C . LEU A 1 384 ? -14.339 8.857 2.632 1.00 64.75 384 LEU A C 1
ATOM 2893 O O . LEU A 1 384 ? -15.179 8.065 3.050 1.00 64.75 384 LEU A O 1
ATOM 2897 N N . GLN A 1 385 ? -14.339 10.138 3.015 1.00 70.50 385 GLN A N 1
ATOM 2898 C CA . GLN A 1 385 ? -15.280 10.647 4.021 1.00 70.50 385 GLN A CA 1
ATOM 2899 C C . GLN A 1 385 ? -16.741 10.526 3.567 1.00 70.50 385 GLN A C 1
ATOM 2901 O O . GLN A 1 385 ? -17.616 10.156 4.346 1.00 70.50 385 GLN A O 1
ATOM 2906 N N . ARG A 1 386 ? -17.023 10.796 2.286 1.00 74.69 386 ARG A N 1
ATOM 2907 C CA . ARG A 1 386 ? -18.376 10.681 1.706 1.00 74.69 386 ARG A CA 1
ATOM 2908 C C . ARG A 1 386 ? -18.876 9.246 1.679 1.00 74.69 386 ARG A C 1
ATOM 2910 O O . ARG A 1 386 ? -20.077 9.014 1.803 1.00 74.69 386 ARG A O 1
ATOM 2917 N N . PHE A 1 387 ? -17.962 8.305 1.514 1.00 73.50 387 PHE A N 1
ATOM 2918 C CA . PHE A 1 387 ? -18.277 6.897 1.434 1.00 73.50 387 PHE A CA 1
ATOM 2919 C C . PHE A 1 387 ? -18.862 6.363 2.747 1.00 73.50 387 PHE A C 1
ATOM 2921 O O . PHE A 1 387 ? -19.892 5.686 2.725 1.00 73.50 387 PHE A O 1
ATOM 2928 N N . MET A 1 388 ? -18.287 6.757 3.888 1.00 75.19 388 MET A N 1
ATOM 2929 C CA . MET A 1 388 ? -18.828 6.423 5.211 1.00 75.19 388 MET A CA 1
ATOM 2930 C C . MET A 1 388 ? -20.271 6.921 5.371 1.00 75.19 388 MET A C 1
ATOM 2932 O O . MET A 1 388 ? -21.137 6.155 5.782 1.00 75.19 388 MET A O 1
ATOM 2936 N N . PHE A 1 389 ? -20.580 8.146 4.925 1.00 75.56 389 PHE A N 1
ATOM 2937 C CA . PHE A 1 389 ? -21.954 8.669 4.950 1.00 75.56 389 PHE A CA 1
ATOM 2938 C C . PHE A 1 389 ? -22.910 7.902 4.033 1.00 75.56 389 PHE A C 1
ATOM 2940 O O . PHE A 1 389 ? -24.056 7.653 4.403 1.00 75.56 389 PHE A O 1
ATOM 2947 N N . ILE A 1 390 ? -22.461 7.518 2.838 1.00 80.00 390 ILE A N 1
ATOM 2948 C CA . ILE A 1 390 ? -23.274 6.738 1.897 1.00 80.00 390 ILE A CA 1
ATOM 2949 C C . ILE A 1 390 ? -23.607 5.373 2.487 1.00 80.00 390 ILE A C 1
ATOM 2951 O O . ILE A 1 390 ? -24.772 4.974 2.478 1.00 80.00 390 ILE A O 1
ATOM 2955 N N . ARG A 1 391 ? -22.621 4.677 3.056 1.00 81.50 391 ARG A N 1
ATOM 2956 C CA . ARG A 1 391 ? -22.872 3.420 3.763 1.00 81.50 391 ARG A CA 1
ATOM 2957 C C . ARG A 1 391 ? -23.711 3.634 5.015 1.00 81.50 391 ARG A C 1
ATOM 2959 O O . ARG A 1 391 ? -24.583 2.814 5.277 1.00 81.50 391 ARG A O 1
ATOM 2966 N N . GLY A 1 392 ? -23.523 4.735 5.735 1.00 79.44 392 GLY A N 1
ATOM 2967 C CA . GLY A 1 392 ? -24.370 5.119 6.860 1.00 79.44 392 GLY A CA 1
ATOM 2968 C C . GLY A 1 392 ? -25.831 5.192 6.438 1.00 79.44 392 GLY A C 1
ATOM 2969 O O . GLY A 1 392 ? -26.668 4.512 7.003 1.00 79.44 392 GLY A O 1
ATOM 2970 N N . ILE A 1 393 ? -26.152 5.918 5.373 1.00 76.44 393 ILE A N 1
ATOM 2971 C CA . ILE A 1 393 ? -27.545 6.135 4.958 1.00 76.44 393 ILE A CA 1
ATOM 2972 C C . ILE A 1 393 ? -28.154 4.903 4.270 1.00 76.44 393 ILE A C 1
ATOM 2974 O O . ILE A 1 393 ? -29.323 4.589 4.480 1.00 76.44 393 ILE A O 1
ATOM 2978 N N . TYR A 1 394 ? -27.392 4.215 3.416 1.00 80.06 394 TYR A N 1
ATOM 2979 C CA . TYR A 1 394 ? -27.956 3.242 2.473 1.00 80.06 394 TYR A CA 1
ATOM 2980 C C . TYR A 1 394 ? -27.615 1.781 2.777 1.00 80.06 394 TYR A C 1
ATOM 2982 O O . TYR A 1 394 ? -28.175 0.899 2.125 1.00 80.06 394 TYR A O 1
ATOM 2990 N N . SER A 1 395 ? -26.723 1.484 3.727 1.00 83.25 395 SER A N 1
ATOM 2991 C CA . SER A 1 395 ? -26.385 0.098 4.073 1.00 83.25 395 SER A CA 1
ATOM 2992 C C . SER A 1 395 ? -27.494 -0.596 4.864 1.00 83.25 395 SER A C 1
ATOM 2994 O O . SER A 1 395 ? -28.135 -0.003 5.727 1.00 83.25 395 SER A O 1
ATOM 2996 N N . GLY A 1 396 ? -27.678 -1.898 4.629 1.00 80.81 396 GLY A N 1
ATOM 2997 C CA . GLY A 1 396 ? -28.487 -2.748 5.511 1.00 80.81 396 GLY A CA 1
ATOM 2998 C C . GLY A 1 396 ? -27.787 -3.084 6.836 1.00 80.81 396 GLY A C 1
ATOM 2999 O O . GLY A 1 396 ? -28.449 -3.443 7.806 1.00 80.81 396 GLY A O 1
ATOM 3000 N N . ARG A 1 397 ? -26.459 -2.932 6.898 1.00 85.75 397 ARG A N 1
ATOM 3001 C CA . ARG A 1 397 ? -25.597 -3.271 8.040 1.00 85.75 397 ARG A CA 1
ATOM 3002 C C . ARG A 1 397 ? -25.314 -2.054 8.922 1.00 85.75 397 ARG A C 1
ATOM 3004 O O . ARG A 1 397 ? -24.175 -1.627 9.084 1.00 85.75 397 ARG A O 1
ATOM 3011 N N . GLN A 1 398 ? -26.376 -1.452 9.448 1.00 84.31 398 GLN A N 1
ATOM 3012 C CA . GLN A 1 398 ? -26.308 -0.168 10.152 1.00 84.31 398 GLN A CA 1
ATOM 3013 C C . GLN A 1 398 ? -25.381 -0.188 11.377 1.00 84.31 398 GLN A C 1
ATOM 3015 O O . GLN A 1 398 ? -24.504 0.668 11.493 1.00 84.31 398 GLN A O 1
ATOM 3020 N N . LEU A 1 399 ? -25.510 -1.201 12.242 1.00 88.94 399 LEU A N 1
ATOM 3021 C CA . LEU A 1 399 ? -24.663 -1.320 13.433 1.00 88.94 399 LEU A CA 1
ATOM 3022 C C . LEU A 1 399 ? -23.188 -1.525 13.061 1.00 88.94 399 LEU A C 1
ATOM 3024 O O . LEU A 1 399 ? -22.308 -0.952 13.696 1.00 88.94 399 LEU A O 1
ATOM 3028 N N . GLN A 1 400 ? -22.911 -2.307 12.018 1.00 89.75 400 GLN A N 1
ATOM 3029 C CA . GLN A 1 400 ? -21.557 -2.538 11.517 1.00 89.75 400 GLN A CA 1
ATOM 3030 C C . GLN A 1 400 ? -20.959 -1.258 10.948 1.00 89.75 400 GLN A C 1
ATOM 3032 O O . GLN A 1 400 ? -19.777 -1.026 11.142 1.00 89.75 400 GLN A O 1
ATOM 3037 N N . THR A 1 401 ? -21.749 -0.404 10.294 1.00 87.06 401 THR A N 1
ATOM 3038 C CA . THR A 1 401 ? -21.267 0.906 9.839 1.00 87.06 401 THR A CA 1
ATOM 3039 C C . THR A 1 401 ? -20.918 1.813 11.024 1.00 87.06 401 THR A C 1
ATOM 3041 O O . THR A 1 401 ? -19.829 2.382 11.041 1.00 87.06 401 THR A O 1
ATOM 3044 N N . VAL A 1 402 ? -21.773 1.882 12.057 1.00 88.06 402 VAL A N 1
ATOM 3045 C CA . VAL A 1 402 ? -21.488 2.640 13.296 1.00 88.06 402 VAL A CA 1
ATOM 3046 C C . VAL A 1 402 ? -20.229 2.118 13.996 1.00 88.06 402 VAL A C 1
ATOM 3048 O O . VAL A 1 402 ? -19.414 2.900 14.489 1.00 88.06 402 VAL A O 1
ATOM 3051 N N . LEU A 1 403 ? -20.070 0.796 14.069 1.00 91.69 403 LEU A N 1
ATOM 3052 C CA . LEU A 1 403 ? -18.906 0.169 14.687 1.00 91.69 403 LEU A CA 1
ATOM 3053 C C . LEU A 1 403 ? -17.653 0.258 13.811 1.00 91.69 403 LEU A C 1
ATOM 3055 O O . LEU A 1 403 ? -16.568 0.391 14.356 1.00 91.69 403 LEU A O 1
ATOM 3059 N N . GLY A 1 404 ? -17.782 0.226 12.487 1.00 89.94 404 GLY A N 1
ATOM 3060 C CA . GLY A 1 404 ? -16.675 0.415 11.551 1.00 89.94 404 GLY A CA 1
ATOM 3061 C C . GLY A 1 404 ? -16.016 1.774 11.754 1.00 89.94 404 GLY A C 1
ATOM 3062 O O . GLY A 1 404 ? -14.803 1.841 11.883 1.00 89.94 404 GLY A O 1
ATOM 3063 N N . GLU A 1 405 ? -16.812 2.836 11.917 1.00 85.88 405 GLU A N 1
ATOM 3064 C CA . GLU A 1 405 ? -16.295 4.159 12.301 1.00 85.88 405 GLU A CA 1
ATOM 3065 C C . GLU A 1 405 ? -15.699 4.178 13.714 1.00 85.88 405 GLU A C 1
ATOM 3067 O O . GLU A 1 405 ? -14.685 4.825 13.960 1.00 85.88 405 GLU A O 1
ATOM 3072 N N . PHE A 1 406 ? -16.316 3.476 14.671 1.00 91.19 406 PHE A N 1
ATOM 3073 C CA . PHE A 1 406 ? -15.748 3.359 16.015 1.00 91.19 406 PHE A CA 1
ATOM 3074 C C . PHE A 1 406 ? -14.363 2.698 15.987 1.00 91.19 406 PHE A C 1
ATOM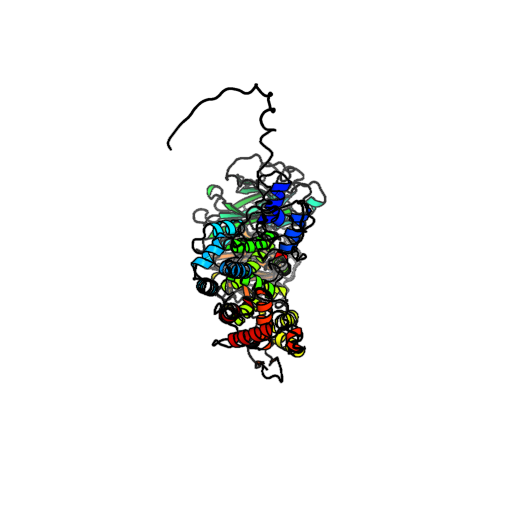 3076 O O . PHE A 1 406 ? -13.466 3.155 16.693 1.00 91.19 406 PHE A O 1
ATOM 3083 N N . TRP A 1 407 ? -14.191 1.643 15.189 1.00 94.88 407 TRP A N 1
ATOM 3084 C CA . TRP A 1 407 ? -12.933 0.916 15.055 1.00 94.88 407 TRP A CA 1
ATOM 3085 C C . TRP A 1 407 ? -11.899 1.682 14.235 1.00 94.88 407 TRP A C 1
ATOM 3087 O O . TRP A 1 407 ? -10.750 1.731 14.655 1.00 94.88 407 TRP A O 1
ATOM 3097 N N . GLU A 1 408 ? -12.295 2.346 13.152 1.00 88.00 408 GLU A N 1
ATOM 3098 C CA . GLU A 1 408 ? -11.412 3.237 12.388 1.00 88.00 408 GLU A CA 1
ATOM 3099 C C . GLU A 1 408 ? -10.867 4.367 13.277 1.00 88.00 408 GLU A C 1
ATOM 3101 O O . GLU A 1 408 ? -9.661 4.590 13.321 1.00 88.00 408 GLU A O 1
ATOM 3106 N N . ASN A 1 409 ? -11.708 4.981 14.114 1.00 88.94 409 ASN A N 1
ATOM 3107 C CA . ASN A 1 409 ? -11.252 5.975 15.091 1.00 88.94 409 ASN A CA 1
ATOM 3108 C C . ASN A 1 409 ? -10.354 5.341 16.173 1.00 88.94 409 ASN A C 1
ATOM 3110 O O . ASN A 1 409 ? -9.374 5.913 16.647 1.00 88.94 409 ASN A O 1
ATOM 3114 N N . HIS A 1 410 ? -10.673 4.116 16.593 1.00 94.88 410 HIS A N 1
ATOM 3115 C CA . HIS A 1 410 ? -9.864 3.402 17.574 1.00 94.88 410 HIS A CA 1
ATOM 3116 C C . HIS A 1 410 ? -8.459 3.057 17.050 1.00 94.88 410 HIS A C 1
ATOM 3118 O O . HIS A 1 410 ? -7.515 3.039 17.843 1.00 94.88 410 HIS A O 1
ATOM 3124 N N . PHE A 1 411 ? -8.333 2.799 15.749 1.00 95.69 411 PHE A N 1
ATOM 3125 C CA . PHE A 1 411 ? -7.115 2.396 15.049 1.00 95.69 411 PHE A CA 1
ATOM 3126 C C . PHE A 1 411 ? -6.682 3.432 14.002 1.00 95.69 411 PHE A C 1
ATOM 3128 O O . PHE A 1 411 ? -6.178 3.055 12.951 1.00 95.69 411 PHE A O 1
ATOM 3135 N N . THR A 1 412 ? -6.885 4.724 14.277 1.00 90.44 412 THR A N 1
ATOM 3136 C CA . THR A 1 412 ? -6.685 5.787 13.281 1.00 90.44 412 THR A CA 1
ATOM 3137 C C . THR A 1 412 ? -5.283 5.793 12.690 1.00 90.44 412 THR A C 1
ATOM 3139 O O . THR A 1 412 ? -4.277 5.665 13.393 1.00 90.44 412 THR A O 1
ATOM 3142 N N . THR A 1 413 ? -5.251 6.012 11.383 1.00 91.00 413 THR A N 1
ATOM 3143 C CA . THR A 1 413 ? -4.081 6.069 10.511 1.00 91.00 413 THR A CA 1
ATOM 3144 C C . THR A 1 413 ? -3.955 7.448 9.861 1.00 91.00 413 THR A C 1
ATOM 3146 O O . THR A 1 413 ? -4.822 8.315 9.993 1.00 91.00 413 THR A O 1
ATOM 3149 N N . ASP A 1 414 ? -2.826 7.690 9.191 1.00 88.38 414 ASP A N 1
ATOM 3150 C CA . ASP A 1 414 ? -2.580 8.928 8.449 1.00 88.38 414 ASP A CA 1
ATOM 3151 C C . ASP A 1 414 ? -2.246 8.616 6.989 1.00 88.38 414 ASP A C 1
ATOM 3153 O O . ASP A 1 414 ? -1.106 8.273 6.633 1.00 88.38 414 ASP A O 1
ATOM 3157 N N . GLU A 1 415 ? -3.252 8.820 6.138 1.00 87.44 415 GLU A N 1
ATOM 3158 C CA . GLU A 1 415 ? -3.155 8.673 4.689 1.00 87.44 415 GLU A CA 1
ATOM 3159 C C . GLU A 1 415 ? -1.989 9.486 4.119 1.00 87.44 415 GLU A C 1
ATOM 3161 O O . GLU A 1 415 ? -1.316 9.028 3.191 1.00 87.44 415 GLU A O 1
ATOM 3166 N N . GLN A 1 416 ? -1.688 10.668 4.674 1.00 86.44 416 GLN A N 1
ATOM 3167 C CA . GLN A 1 416 ? -0.642 11.533 4.143 1.00 86.44 416 GLN A CA 1
ATOM 3168 C C . GLN A 1 416 ? 0.733 10.888 4.301 1.00 86.44 416 GLN A C 1
ATOM 3170 O O . GLN A 1 416 ? 1.556 10.972 3.383 1.00 86.44 416 GLN A O 1
ATOM 3175 N N . LYS A 1 417 ? 0.983 10.217 5.429 1.00 88.50 417 LYS A N 1
ATOM 3176 C CA . LYS A 1 417 ? 2.244 9.511 5.672 1.00 88.50 417 LYS A CA 1
ATOM 3177 C C . LYS A 1 417 ? 2.379 8.293 4.760 1.00 88.50 417 LYS A C 1
ATOM 3179 O O . LYS A 1 417 ? 3.448 8.078 4.180 1.00 88.50 417 LYS A O 1
ATOM 3184 N N . LEU A 1 418 ? 1.288 7.550 4.558 1.00 88.38 418 LEU A N 1
ATOM 3185 C CA . LEU A 1 418 ? 1.239 6.454 3.590 1.00 88.38 418 LEU A CA 1
ATOM 3186 C C . LEU A 1 418 ? 1.516 6.952 2.166 1.00 88.38 418 LEU A C 1
ATOM 3188 O O . LEU A 1 418 ? 2.379 6.420 1.466 1.00 88.38 418 LEU A O 1
ATOM 3192 N N . ARG A 1 419 ? 0.843 8.021 1.749 1.00 84.69 419 ARG A N 1
ATOM 3193 C CA . ARG A 1 419 ? 1.039 8.667 0.452 1.00 84.69 419 ARG A CA 1
ATOM 3194 C C . ARG A 1 419 ? 2.468 9.140 0.245 1.00 84.69 419 ARG A C 1
ATOM 3196 O O . ARG A 1 419 ? 3.005 8.958 -0.844 1.00 84.69 419 ARG A O 1
ATOM 3203 N N . ASP A 1 420 ? 3.090 9.742 1.254 1.00 84.69 420 ASP A N 1
ATOM 3204 C CA . ASP A 1 420 ? 4.472 10.213 1.166 1.00 84.69 420 ASP A CA 1
ATOM 3205 C C . ASP A 1 420 ? 5.452 9.052 0.955 1.00 84.69 420 ASP A C 1
ATOM 3207 O O . ASP A 1 420 ? 6.375 9.180 0.142 1.00 84.69 420 ASP A O 1
ATOM 3211 N N . LEU A 1 421 ? 5.231 7.908 1.615 1.00 84.31 421 LEU A N 1
ATOM 3212 C CA . LEU A 1 421 ? 5.978 6.682 1.334 1.00 84.31 421 LEU A CA 1
ATOM 3213 C C . LEU A 1 421 ? 5.758 6.250 -0.117 1.00 84.31 421 LEU A C 1
ATOM 3215 O O . LEU A 1 421 ? 6.729 6.154 -0.867 1.00 84.31 421 LEU A O 1
ATOM 3219 N N . LEU A 1 422 ? 4.501 6.028 -0.518 1.00 78.75 422 LEU A N 1
ATOM 3220 C CA . LEU A 1 422 ? 4.125 5.524 -1.844 1.00 78.75 422 LEU A CA 1
ATOM 3221 C C . LEU A 1 422 ? 4.644 6.413 -2.981 1.00 78.75 422 LEU A C 1
ATOM 3223 O O . LEU A 1 422 ? 5.191 5.901 -3.961 1.00 78.75 422 LEU A O 1
ATOM 3227 N N . ARG A 1 423 ? 4.569 7.738 -2.810 1.00 74.06 423 ARG A N 1
ATOM 3228 C CA . ARG A 1 423 ? 5.129 8.737 -3.730 1.00 74.06 423 ARG A CA 1
ATOM 3229 C C . ARG A 1 423 ? 6.628 8.568 -3.898 1.00 74.06 423 ARG A C 1
ATOM 3231 O O . ARG A 1 423 ? 7.151 8.788 -4.988 1.00 74.06 423 ARG A O 1
ATOM 3238 N N . ASN A 1 424 ? 7.339 8.226 -2.829 1.00 75.19 424 ASN A N 1
ATOM 3239 C CA . ASN A 1 424 ? 8.794 8.155 -2.808 1.00 75.19 424 ASN A CA 1
ATOM 3240 C C . ASN A 1 424 ? 9.342 6.777 -3.182 1.00 75.19 424 ASN A C 1
ATOM 3242 O O . ASN A 1 424 ? 10.535 6.673 -3.472 1.00 75.19 424 ASN A O 1
ATOM 3246 N N . VAL A 1 425 ? 8.508 5.735 -3.256 1.00 71.50 425 VAL A N 1
ATOM 3247 C CA . VAL A 1 425 ? 8.992 4.417 -3.671 1.00 71.50 425 VAL A CA 1
ATOM 3248 C C . VAL A 1 425 ? 9.444 4.476 -5.124 1.00 71.50 425 VAL A C 1
ATOM 3250 O O . VAL A 1 425 ? 8.693 4.839 -6.038 1.00 71.50 425 VAL A O 1
ATOM 3253 N N . ARG A 1 426 ? 10.715 4.137 -5.328 1.00 66.00 426 ARG A N 1
ATOM 3254 C CA . ARG A 1 426 ? 11.330 4.047 -6.643 1.00 66.00 426 ARG A CA 1
ATOM 3255 C C . ARG A 1 426 ? 11.517 2.591 -7.031 1.00 66.00 426 ARG A C 1
ATOM 3257 O O . ARG A 1 426 ? 11.825 1.740 -6.200 1.00 66.00 426 ARG A O 1
ATOM 3264 N N . ASN A 1 427 ? 11.319 2.312 -8.308 1.00 56.88 427 ASN A N 1
ATOM 3265 C CA . ASN A 1 427 ? 11.650 1.023 -8.888 1.00 56.88 427 ASN A CA 1
ATOM 3266 C C . ASN A 1 427 ? 13.169 0.931 -9.160 1.00 56.88 427 ASN A C 1
ATOM 3268 O O . ASN A 1 427 ? 13.917 1.881 -8.916 1.00 56.88 427 ASN A O 1
ATOM 3272 N N . ARG A 1 428 ? 13.650 -0.199 -9.699 1.00 54.06 428 ARG A N 1
ATOM 3273 C CA . ARG A 1 428 ? 15.095 -0.395 -9.968 1.00 54.06 428 ARG A CA 1
ATOM 3274 C C . ARG A 1 428 ? 15.673 0.581 -11.000 1.00 54.06 428 ARG A C 1
ATOM 3276 O O . ARG A 1 428 ? 16.882 0.754 -11.076 1.00 54.06 428 ARG A O 1
ATOM 3283 N N . TYR A 1 429 ? 14.796 1.218 -11.769 1.00 50.50 429 TYR A N 1
ATOM 3284 C CA . TYR A 1 429 ? 15.108 2.230 -12.772 1.00 50.50 429 TYR A CA 1
ATOM 3285 C C . TYR A 1 429 ? 15.051 3.657 -12.218 1.00 50.50 429 TYR A C 1
ATOM 3287 O O . TYR A 1 429 ? 15.046 4.608 -12.992 1.00 50.50 429 TYR A O 1
ATOM 3295 N N . ASN A 1 430 ? 14.976 3.809 -10.892 1.00 55.69 430 ASN A N 1
ATOM 3296 C CA . ASN A 1 430 ? 14.875 5.088 -10.196 1.00 55.69 430 ASN A CA 1
ATOM 3297 C C . ASN A 1 430 ? 13.624 5.922 -10.561 1.00 55.69 430 ASN A C 1
ATOM 3299 O O . ASN A 1 430 ? 13.623 7.136 -10.374 1.00 55.69 430 ASN A O 1
ATOM 3303 N N . ARG A 1 431 ? 12.534 5.294 -11.033 1.00 52.78 431 ARG A N 1
ATOM 3304 C CA . ARG A 1 431 ? 11.242 5.967 -11.283 1.00 52.78 431 ARG A CA 1
ATOM 3305 C C . ARG A 1 431 ? 10.234 5.717 -10.184 1.00 52.78 431 ARG A C 1
ATOM 3307 O O . ARG A 1 431 ? 10.244 4.646 -9.577 1.00 52.78 431 ARG A O 1
ATOM 3314 N N . ARG A 1 432 ? 9.318 6.669 -9.983 1.00 61.47 432 ARG A N 1
ATOM 3315 C CA . ARG A 1 432 ? 8.146 6.471 -9.120 1.00 61.47 432 ARG A CA 1
ATOM 3316 C C . ARG A 1 432 ? 7.387 5.236 -9.596 1.00 61.47 432 ARG A C 1
ATOM 3318 O O . ARG A 1 432 ? 7.066 5.124 -10.777 1.00 61.47 432 ARG A O 1
ATOM 3325 N N . ILE A 1 433 ? 7.094 4.305 -8.691 1.00 60.72 433 ILE A N 1
ATOM 3326 C CA . ILE A 1 433 ? 6.345 3.090 -9.052 1.00 60.72 433 ILE A CA 1
ATOM 3327 C C . ILE A 1 433 ? 4.949 3.448 -9.573 1.00 60.72 433 ILE A C 1
ATOM 3329 O O . ILE A 1 433 ? 4.486 2.858 -10.549 1.00 60.72 433 ILE A O 1
ATOM 3333 N N . LEU A 1 434 ? 4.305 4.420 -8.926 1.00 62.44 434 LEU A N 1
ATOM 3334 C CA . LEU A 1 434 ? 2.950 4.863 -9.247 1.00 62.44 434 LEU A CA 1
ATOM 3335 C C . LEU A 1 434 ? 2.913 5.953 -10.329 1.00 62.44 434 LEU A C 1
ATOM 3337 O O . LEU A 1 434 ? 1.836 6.333 -10.761 1.00 62.44 434 LEU A O 1
ATOM 3341 N N . GLY A 1 435 ? 4.067 6.415 -10.817 1.00 55.88 435 GLY A N 1
ATOM 3342 C CA . GLY A 1 435 ? 4.152 7.423 -11.875 1.00 55.88 435 GLY A CA 1
ATOM 3343 C C . GLY A 1 435 ? 3.946 8.851 -11.376 1.00 55.88 435 GLY A C 1
ATOM 3344 O O . GLY A 1 435 ? 4.815 9.666 -11.626 1.00 55.88 435 GLY A O 1
ATOM 3345 N N . SER A 1 436 ? 2.882 9.135 -10.616 1.00 60.41 436 SER A N 1
ATOM 3346 C CA . SER A 1 436 ? 2.544 10.508 -10.216 1.00 60.41 436 SER A CA 1
ATOM 3347 C C . SER A 1 436 ? 2.070 10.674 -8.766 1.00 60.41 436 SER A C 1
ATOM 3349 O O . SER A 1 436 ? 1.806 9.710 -8.032 1.00 60.41 436 SER A O 1
ATOM 3351 N N . ASN A 1 437 ? 1.924 11.936 -8.351 1.00 68.38 437 ASN A N 1
ATOM 3352 C CA . ASN A 1 437 ? 1.338 12.312 -7.063 1.00 68.38 437 ASN A CA 1
ATOM 3353 C C . ASN A 1 437 ? -0.137 11.899 -6.954 1.00 68.38 437 ASN A C 1
ATOM 3355 O O . ASN A 1 437 ? -0.566 11.430 -5.899 1.00 68.38 437 ASN A O 1
ATOM 3359 N N . VAL A 1 438 ? -0.905 12.054 -8.033 1.00 67.50 438 VAL A N 1
ATOM 3360 C CA . VAL A 1 438 ? -2.326 11.687 -8.083 1.00 67.50 438 VAL A CA 1
ATOM 3361 C C . VAL A 1 438 ? -2.487 10.173 -7.959 1.00 67.50 438 VAL A C 1
ATOM 3363 O O . VAL A 1 438 ? -3.273 9.714 -7.136 1.00 67.50 438 VAL A O 1
ATOM 3366 N N . ALA A 1 439 ? -1.681 9.379 -8.669 1.00 67.69 439 ALA A N 1
ATOM 3367 C CA . ALA A 1 439 ? -1.702 7.924 -8.525 1.00 67.69 439 ALA A CA 1
ATOM 3368 C C . ALA A 1 439 ? -1.299 7.469 -7.112 1.00 67.69 439 ALA A C 1
ATOM 3370 O O . ALA A 1 439 ? -1.862 6.510 -6.584 1.00 67.69 439 ALA A O 1
ATOM 3371 N N . SER A 1 440 ? -0.361 8.180 -6.478 1.00 73.50 440 SER A N 1
ATOM 3372 C CA . SER A 1 440 ? 0.023 7.925 -5.085 1.00 73.50 440 SER A CA 1
ATOM 3373 C C . SER A 1 440 ? -1.134 8.174 -4.117 1.00 73.50 440 SER A C 1
ATOM 3375 O O . SER A 1 440 ? -1.376 7.315 -3.278 1.00 73.50 440 SER A O 1
ATOM 3377 N N . ARG A 1 441 ? -1.885 9.276 -4.295 1.00 75.56 441 ARG A N 1
ATOM 3378 C CA . ARG A 1 441 ? -3.118 9.588 -3.539 1.00 75.56 441 ARG A CA 1
ATOM 3379 C C . ARG A 1 441 ? -4.197 8.531 -3.718 1.00 75.56 441 ARG A C 1
ATOM 3381 O O . ARG A 1 441 ? -4.784 8.070 -2.752 1.00 75.56 441 ARG A O 1
ATOM 3388 N N . MET A 1 442 ? -4.458 8.130 -4.960 1.00 73.38 442 MET A N 1
ATOM 3389 C CA . MET A 1 442 ? -5.487 7.126 -5.236 1.00 73.38 442 MET A CA 1
ATOM 3390 C C . MET A 1 442 ? -5.162 5.793 -4.556 1.00 73.38 442 MET A C 1
ATOM 3392 O O . MET A 1 442 ? -6.043 5.102 -4.047 1.00 73.38 442 MET A O 1
ATOM 3396 N N . HIS A 1 443 ? -3.881 5.426 -4.530 1.00 76.19 443 HIS A N 1
ATOM 3397 C CA . HIS A 1 443 ? -3.438 4.168 -3.952 1.00 76.19 443 HIS A CA 1
ATOM 3398 C C . HIS A 1 443 ? -3.435 4.175 -2.422 1.00 76.19 443 HIS A C 1
ATOM 3400 O O . HIS A 1 443 ? -3.871 3.191 -1.829 1.00 76.19 443 HIS A O 1
ATOM 3406 N N . SER A 1 444 ? -2.970 5.257 -1.790 1.00 81.50 444 SER A N 1
ATOM 3407 C CA . SER A 1 444 ? -3.067 5.422 -0.336 1.00 81.50 444 SER A CA 1
ATOM 3408 C C . SER A 1 444 ? -4.528 5.426 0.103 1.00 81.50 444 SER A C 1
ATOM 3410 O O . SER A 1 444 ? -4.888 4.635 0.966 1.00 81.50 444 SER A O 1
ATOM 3412 N N . ALA A 1 445 ? -5.389 6.189 -0.578 1.00 79.38 445 ALA A N 1
ATOM 3413 C CA . ALA A 1 445 ? -6.822 6.221 -0.293 1.00 79.38 445 ALA A CA 1
ATOM 3414 C C . ALA A 1 445 ? -7.495 4.842 -0.419 1.00 79.38 445 ALA A C 1
ATOM 3416 O O . ALA A 1 445 ? -8.376 4.503 0.365 1.00 79.38 445 ALA A O 1
ATOM 3417 N N . SER A 1 446 ? -7.074 4.031 -1.393 1.00 78.75 446 SER A N 1
ATOM 3418 C CA . SER A 1 446 ? -7.607 2.674 -1.566 1.00 78.75 446 SER A CA 1
ATOM 3419 C C . SER A 1 446 ? -7.169 1.725 -0.444 1.00 78.75 446 SER A C 1
ATOM 3421 O O . SER A 1 446 ? -7.953 0.885 -0.028 1.00 78.75 446 SER A O 1
ATOM 3423 N N . LEU A 1 447 ? -5.944 1.861 0.075 1.00 84.50 447 LEU A N 1
ATOM 3424 C CA . LEU A 1 447 ? -5.456 1.034 1.187 1.00 84.50 447 LEU A CA 1
ATOM 3425 C C . LEU A 1 447 ? -6.133 1.391 2.519 1.00 84.50 447 LEU A C 1
ATOM 3427 O O . LEU A 1 447 ? -6.487 0.490 3.272 1.00 84.50 447 LEU A O 1
ATOM 3431 N N . GLU A 1 448 ? -6.353 2.681 2.782 1.00 85.31 448 GLU A N 1
ATOM 3432 C CA . GLU A 1 448 ? -7.136 3.154 3.941 1.00 85.31 448 GLU A CA 1
ATOM 3433 C C . GLU A 1 448 ? -8.573 2.625 3.892 1.00 85.31 448 GLU A C 1
ATOM 3435 O O . GLU A 1 448 ? -9.158 2.196 4.884 1.00 85.31 448 GLU A O 1
ATOM 3440 N N . PHE A 1 449 ? -9.147 2.598 2.693 1.00 82.81 449 PHE A N 1
ATOM 3441 C CA . PHE A 1 449 ? -10.469 2.042 2.482 1.00 82.81 449 PHE A CA 1
ATOM 3442 C C . PHE A 1 449 ? -10.543 0.536 2.718 1.00 82.81 449 PHE A C 1
ATOM 3444 O O . PHE A 1 449 ? -11.470 0.067 3.371 1.00 82.81 449 PHE A O 1
ATOM 3451 N N . GLU A 1 450 ? -9.580 -0.224 2.191 1.00 83.12 450 GLU A N 1
ATOM 3452 C CA . GLU A 1 450 ? -9.480 -1.668 2.425 1.00 83.12 450 GLU A CA 1
ATOM 3453 C C . GLU A 1 450 ? -9.376 -1.971 3.936 1.00 83.12 450 GLU A C 1
ATOM 3455 O O . GLU A 1 450 ? -9.925 -2.966 4.414 1.00 83.12 450 GLU A O 1
ATOM 3460 N N . GLU A 1 451 ? -8.732 -1.094 4.713 1.00 88.62 451 GLU A N 1
ATOM 3461 C CA . GLU A 1 451 ? -8.694 -1.179 6.173 1.00 88.62 451 GLU A CA 1
ATOM 3462 C C . GLU A 1 451 ? -10.047 -0.873 6.836 1.00 88.62 451 GLU A C 1
ATOM 3464 O O . GLU A 1 451 ? -10.523 -1.677 7.645 1.00 88.62 451 GLU A O 1
ATOM 3469 N N . TYR A 1 452 ? -10.718 0.218 6.454 1.00 88.06 452 TYR A N 1
ATOM 3470 C CA . TYR A 1 452 ? -12.074 0.522 6.927 1.00 88.06 452 TYR A CA 1
ATOM 3471 C C . TYR A 1 452 ? -13.067 -0.612 6.624 1.00 88.06 452 TYR A C 1
ATOM 3473 O O . TYR A 1 452 ? -13.858 -0.998 7.492 1.00 88.06 452 TYR A O 1
ATOM 3481 N N . ASP A 1 453 ? -13.023 -1.173 5.412 1.00 86.00 453 ASP A N 1
ATOM 3482 C CA . ASP A 1 453 ? -13.895 -2.273 4.994 1.00 86.00 453 ASP A CA 1
ATOM 3483 C C . ASP A 1 453 ? -13.692 -3.500 5.877 1.00 86.00 453 ASP A C 1
ATOM 3485 O O . ASP A 1 453 ? -14.673 -4.084 6.348 1.00 86.00 453 ASP A O 1
ATOM 3489 N N . PHE A 1 454 ? -12.438 -3.837 6.190 1.00 90.62 454 PHE A N 1
ATOM 3490 C CA . PHE A 1 454 ? -12.143 -4.914 7.126 1.00 90.62 454 PHE A CA 1
ATOM 3491 C C . PHE A 1 454 ? -12.749 -4.649 8.508 1.00 90.62 454 PHE A C 1
ATOM 3493 O O . PHE A 1 454 ? -13.408 -5.536 9.062 1.00 90.62 454 PHE A O 1
ATOM 3500 N N . PHE A 1 455 ? -12.561 -3.451 9.069 1.00 93.19 455 PHE A N 1
ATOM 3501 C CA . PHE A 1 455 ? -13.091 -3.117 10.392 1.00 93.19 455 PHE A CA 1
ATOM 3502 C C . PHE A 1 455 ? -14.614 -3.131 10.437 1.00 93.19 455 PHE A C 1
ATOM 3504 O O . PHE A 1 455 ? -15.189 -3.613 11.411 1.00 93.19 455 PHE A O 1
ATOM 3511 N N . ARG A 1 456 ? -15.283 -2.652 9.388 1.00 89.94 456 ARG A N 1
ATOM 3512 C CA . ARG A 1 456 ? -16.743 -2.705 9.271 1.00 89.94 456 ARG A CA 1
ATOM 3513 C C . ARG A 1 456 ? -17.246 -4.143 9.165 1.00 89.94 456 ARG A C 1
ATOM 3515 O O . ARG A 1 456 ? -18.166 -4.521 9.890 1.00 89.94 456 ARG A O 1
ATOM 3522 N N . ASP A 1 457 ? -16.653 -4.952 8.294 1.00 89.06 457 ASP A N 1
ATOM 3523 C CA . ASP A 1 457 ? -17.101 -6.329 8.063 1.00 89.06 457 ASP A CA 1
ATOM 3524 C C . ASP A 1 457 ? -16.834 -7.248 9.261 1.00 89.06 457 ASP A C 1
ATOM 3526 O O . ASP A 1 457 ? -17.615 -8.166 9.519 1.00 89.06 457 ASP A O 1
ATOM 3530 N N . ASN A 1 458 ? -15.783 -6.964 10.034 1.00 92.38 458 ASN A N 1
ATOM 3531 C CA . ASN A 1 458 ? -15.399 -7.728 11.223 1.00 92.38 458 ASN A CA 1
ATOM 3532 C C . ASN A 1 458 ? -15.755 -7.016 12.537 1.00 92.38 458 ASN A C 1
ATOM 3534 O O . ASN A 1 458 ? -15.337 -7.455 13.606 1.00 92.38 458 ASN A O 1
ATOM 3538 N N . ALA A 1 459 ? -16.572 -5.960 12.485 1.00 93.94 459 ALA A N 1
ATOM 3539 C CA . ALA A 1 459 ? -16.871 -5.072 13.611 1.00 93.94 459 ALA A CA 1
ATOM 3540 C C . ALA A 1 459 ? -17.388 -5.773 14.880 1.00 93.94 459 ALA A C 1
ATOM 3542 O O . ALA A 1 459 ? -17.242 -5.245 15.984 1.00 93.94 459 ALA A O 1
ATOM 3543 N N . LEU A 1 460 ? -18.029 -6.932 14.715 1.00 95.69 460 LEU A N 1
ATOM 3544 C CA . LEU A 1 460 ? -18.616 -7.748 15.781 1.00 95.69 460 LEU A CA 1
ATOM 3545 C C . LEU A 1 460 ? -17.757 -8.970 16.160 1.00 95.69 460 LEU A C 1
ATOM 3547 O O . LEU A 1 460 ? -18.151 -9.733 17.042 1.00 95.69 460 LEU A O 1
ATOM 3551 N N . GLY A 1 461 ? -16.613 -9.161 15.500 1.00 94.94 461 GLY A N 1
ATOM 3552 C CA . GLY A 1 461 ? -15.721 -10.305 15.670 1.00 94.94 461 GLY A CA 1
ATOM 3553 C C . GLY A 1 461 ? -14.872 -10.247 16.941 1.00 94.94 461 GLY A C 1
ATOM 3554 O O . GLY A 1 461 ? -15.251 -9.651 17.951 1.00 94.94 461 GLY A O 1
ATOM 3555 N N . TYR A 1 462 ? -13.714 -10.903 16.906 1.00 97.69 462 TYR A N 1
ATOM 3556 C CA . TYR A 1 462 ? -12.769 -10.892 18.017 1.00 97.69 462 TYR A CA 1
ATOM 3557 C C . TYR A 1 462 ? -11.894 -9.640 17.987 1.00 97.69 462 TYR A C 1
ATOM 3559 O O . TYR A 1 462 ? -11.283 -9.318 16.972 1.00 97.69 462 TYR A O 1
ATOM 3567 N N . PHE A 1 463 ? -11.761 -8.968 19.130 1.00 98.50 463 PHE A N 1
ATOM 3568 C CA . PHE A 1 463 ? -10.865 -7.822 19.275 1.00 98.50 463 PHE A CA 1
ATOM 3569 C C . PHE A 1 463 ? -9.410 -8.169 18.935 1.00 98.50 463 PHE A C 1
ATOM 3571 O O . PHE A 1 463 ? -8.717 -7.346 18.351 1.00 98.50 463 PHE A O 1
ATOM 3578 N N . GLY A 1 464 ? -8.956 -9.388 19.251 1.00 97.62 464 GLY A N 1
ATOM 3579 C CA . GLY A 1 464 ? -7.621 -9.858 18.867 1.00 97.62 464 GLY A CA 1
ATOM 3580 C C . GLY A 1 464 ? -7.401 -9.867 17.351 1.00 97.62 464 GLY A C 1
ATOM 3581 O O . GLY A 1 464 ? -6.333 -9.467 16.902 1.00 97.62 464 GLY A O 1
ATOM 3582 N N . ASP A 1 465 ? -8.421 -10.222 16.564 1.00 97.12 465 ASP A N 1
ATOM 3583 C CA . ASP A 1 465 ? -8.349 -10.201 15.098 1.00 97.12 465 ASP A CA 1
ATOM 3584 C C . ASP A 1 465 ? -8.338 -8.765 14.558 1.00 97.12 465 ASP A C 1
ATOM 3586 O O . ASP A 1 465 ? -7.558 -8.455 13.660 1.00 97.12 465 ASP A O 1
ATOM 3590 N N . LEU A 1 466 ? -9.157 -7.873 15.133 1.00 98.12 466 LEU A N 1
ATOM 3591 C CA . LEU A 1 466 ? -9.158 -6.444 14.789 1.00 98.12 466 LEU A CA 1
ATOM 3592 C C . LEU A 1 466 ? -7.797 -5.801 15.090 1.00 98.12 466 LEU A C 1
ATOM 3594 O O . LEU A 1 466 ? -7.251 -5.084 14.253 1.00 98.12 466 LEU A O 1
ATOM 3598 N N . LEU A 1 467 ? -7.232 -6.106 16.261 1.00 98.38 467 LEU A N 1
ATOM 3599 C CA . LEU A 1 467 ? -5.921 -5.628 16.679 1.00 98.38 467 LEU A CA 1
ATOM 3600 C C . LEU A 1 467 ? -4.817 -6.196 15.778 1.00 98.38 467 LEU A C 1
ATOM 3602 O O . LEU A 1 467 ? -3.984 -5.432 15.309 1.00 98.38 467 LEU A O 1
ATOM 3606 N N . LEU A 1 468 ? -4.833 -7.500 15.474 1.00 98.06 468 LEU A N 1
ATOM 3607 C CA . LEU A 1 468 ? -3.851 -8.132 14.588 1.00 98.06 468 LEU A CA 1
ATOM 3608 C C . LEU A 1 468 ? -3.903 -7.559 13.170 1.00 98.06 468 LEU A C 1
ATOM 3610 O O . LEU A 1 468 ? -2.856 -7.323 12.561 1.00 98.06 468 LEU A O 1
ATOM 3614 N N . TYR A 1 469 ? -5.106 -7.345 12.635 1.00 97.50 469 TYR A N 1
ATOM 3615 C CA . TYR A 1 469 ? -5.270 -6.739 11.321 1.00 97.50 469 TYR A CA 1
ATOM 3616 C C . TYR A 1 469 ? -4.731 -5.313 11.318 1.00 97.50 469 TYR A C 1
ATOM 3618 O O . TYR A 1 469 ? -3.874 -5.014 10.494 1.00 97.50 469 TYR A O 1
ATOM 3626 N N . SER A 1 470 ? -5.128 -4.482 12.290 1.00 96.94 470 SER A N 1
ATOM 3627 C CA . SER A 1 470 ? -4.572 -3.136 12.458 1.00 96.94 470 SER A CA 1
ATOM 3628 C C . SER A 1 470 ? -3.043 -3.179 12.535 1.00 96.94 470 SER A C 1
ATOM 3630 O O . SER A 1 470 ? -2.371 -2.525 11.751 1.00 96.94 470 SER A O 1
ATOM 3632 N N . SER A 1 471 ? -2.453 -4.037 13.373 1.00 96.94 471 SER A N 1
ATOM 3633 C CA . SER A 1 471 ? -0.993 -4.156 13.504 1.00 96.94 471 SER A CA 1
ATOM 3634 C C . SER A 1 471 ? -0.261 -4.599 12.234 1.00 96.94 471 SER A C 1
ATOM 3636 O O . SER A 1 471 ? 0.961 -4.469 12.163 1.00 96.94 471 SER A O 1
ATOM 3638 N N . THR A 1 472 ? -0.967 -5.159 11.251 1.00 96.44 472 THR A N 1
ATOM 3639 C CA . THR A 1 472 ? -0.380 -5.693 10.014 1.00 96.44 472 THR A CA 1
ATOM 3640 C C . THR A 1 472 ? -0.891 -5.010 8.751 1.00 96.44 472 THR A C 1
ATOM 3642 O O . THR A 1 472 ? -0.435 -5.352 7.656 1.00 96.44 472 THR A O 1
ATOM 3645 N N . SER A 1 473 ? -1.792 -4.036 8.883 1.00 95.06 473 SER A N 1
ATOM 3646 C CA . SER A 1 473 ? -2.291 -3.255 7.765 1.00 95.06 473 SER A CA 1
ATOM 3647 C C . SER A 1 473 ? -1.179 -2.357 7.228 1.00 95.06 473 SER A C 1
ATOM 3649 O O . SER A 1 473 ? -0.298 -1.878 7.952 1.00 95.06 473 SER A O 1
ATOM 3651 N N . VAL A 1 474 ? -1.183 -2.147 5.913 1.00 93.19 474 VAL A N 1
ATOM 3652 C CA . VAL A 1 474 ? -0.196 -1.275 5.270 1.00 93.19 474 VAL A CA 1
ATOM 3653 C C . VAL A 1 474 ? -0.296 0.163 5.803 1.00 93.19 474 VAL A C 1
ATOM 3655 O O . VAL A 1 474 ? 0.761 0.709 6.131 1.00 93.19 474 VAL A O 1
ATOM 3658 N N . PRO A 1 475 ? -1.493 0.774 5.944 1.00 94.38 475 PRO A N 1
ATOM 3659 C CA . PRO A 1 475 ? -1.618 2.104 6.537 1.00 94.38 475 PRO A CA 1
ATOM 3660 C C . PRO A 1 475 ? -1.005 2.212 7.940 1.00 94.38 475 PRO A C 1
ATOM 3662 O O . PRO A 1 475 ? -0.137 3.061 8.156 1.00 94.38 475 PRO A O 1
ATOM 3665 N N . MET A 1 476 ? -1.341 1.306 8.865 1.00 96.56 476 MET A N 1
ATOM 3666 C CA . MET A 1 476 ? -0.870 1.363 10.255 1.00 96.56 476 MET A CA 1
ATOM 3667 C C . MET A 1 476 ? 0.644 1.157 10.385 1.00 96.56 476 MET A C 1
ATOM 3669 O O . MET A 1 476 ? 1.333 1.900 11.094 1.00 96.56 476 MET A O 1
ATOM 3673 N N . LEU A 1 477 ? 1.199 0.182 9.657 1.00 96.12 477 LEU A N 1
ATOM 3674 C CA . LEU A 1 477 ? 2.639 -0.090 9.675 1.00 96.12 477 LEU A CA 1
ATOM 3675 C C . LEU A 1 477 ? 3.471 1.111 9.221 1.00 96.12 477 LEU A C 1
ATOM 3677 O O . LEU A 1 477 ? 4.588 1.314 9.708 1.00 96.12 477 LEU A O 1
ATOM 3681 N N . VAL A 1 478 ? 2.946 1.882 8.269 1.00 94.00 478 VAL A N 1
ATOM 3682 C CA . VAL A 1 478 ? 3.591 3.096 7.767 1.00 94.00 478 VAL A CA 1
ATOM 3683 C C . VAL A 1 478 ? 3.336 4.267 8.710 1.00 94.00 478 VAL A C 1
ATOM 3685 O O . VAL A 1 478 ? 4.268 5.016 9.009 1.00 94.00 478 VAL A O 1
ATOM 3688 N N . TYR A 1 479 ? 2.112 4.408 9.220 1.00 95.06 479 TYR A N 1
ATOM 3689 C CA . TYR A 1 479 ? 1.724 5.508 10.092 1.00 95.06 479 TYR A CA 1
ATOM 3690 C C . TYR A 1 479 ? 2.570 5.570 11.368 1.00 95.06 479 TYR A C 1
ATOM 3692 O O . TYR A 1 479 ? 3.137 6.620 11.677 1.00 95.06 479 TYR A O 1
ATOM 3700 N N . LEU A 1 480 ? 2.748 4.446 12.064 1.00 95.50 480 LEU A N 1
ATOM 3701 C CA . LEU A 1 480 ? 3.460 4.397 13.350 1.00 95.50 480 LEU A CA 1
ATOM 3702 C C . LEU A 1 480 ? 4.902 3.886 13.239 1.00 95.50 480 LEU A C 1
ATOM 3704 O O . LEU A 1 480 ? 5.483 3.408 14.211 1.00 95.50 480 LEU A O 1
ATOM 3708 N N . ASP A 1 481 ? 5.499 4.044 12.052 1.00 93.75 481 ASP A N 1
ATOM 3709 C CA . ASP A 1 481 ? 6.913 3.764 11.767 1.00 93.75 481 ASP A CA 1
ATOM 3710 C C . ASP A 1 481 ? 7.354 2.320 12.049 1.00 93.75 481 ASP A C 1
ATOM 3712 O O . ASP A 1 481 ? 8.546 2.056 12.230 1.00 93.75 481 ASP A O 1
ATOM 3716 N N . SER A 1 482 ? 6.431 1.357 12.019 1.00 94.06 482 SER A N 1
ATOM 3717 C CA . SER A 1 482 ? 6.776 -0.063 12.151 1.00 94.06 482 SER A CA 1
ATOM 3718 C C . SER A 1 482 ? 7.711 -0.514 11.027 1.00 94.06 482 SER A C 1
ATOM 3720 O O . SER A 1 482 ? 8.639 -1.279 11.270 1.00 94.06 482 SER A O 1
ATOM 3722 N N . ILE A 1 483 ? 7.581 0.057 9.819 1.00 92.06 483 ILE A N 1
ATOM 3723 C CA . ILE A 1 483 ? 8.521 -0.179 8.706 1.00 92.06 483 ILE A CA 1
ATOM 3724 C C . ILE A 1 483 ? 9.973 0.242 9.017 1.00 92.06 483 ILE A C 1
ATOM 3726 O O . ILE A 1 483 ? 10.888 -0.168 8.300 1.00 92.06 483 ILE A O 1
ATOM 3730 N N . LEU A 1 484 ? 10.184 1.057 10.058 1.00 93.56 484 LEU A N 1
ATOM 3731 C CA . LEU A 1 484 ? 11.483 1.506 10.564 1.00 93.56 484 LEU A CA 1
ATOM 3732 C C . LEU A 1 484 ? 11.873 0.805 11.880 1.00 93.56 484 LEU A C 1
ATOM 3734 O O . LEU A 1 484 ? 12.861 1.191 12.493 1.00 93.56 484 LEU A O 1
ATOM 3738 N N . ASN A 1 485 ? 11.127 -0.211 12.326 1.00 96.25 485 ASN A N 1
ATOM 3739 C CA . ASN A 1 485 ? 11.400 -0.953 13.554 1.00 96.25 485 ASN A CA 1
ATOM 3740 C C . ASN A 1 485 ? 12.256 -2.201 13.269 1.00 96.25 485 ASN A C 1
ATOM 3742 O O . ASN A 1 485 ? 11.754 -3.239 12.825 1.00 96.25 485 ASN A O 1
ATOM 3746 N N . PHE A 1 486 ? 13.562 -2.127 13.527 1.00 94.25 486 PHE A N 1
ATOM 3747 C CA . PHE A 1 486 ? 14.497 -3.232 13.288 1.00 94.25 486 PHE A CA 1
ATOM 3748 C C . PHE A 1 486 ? 15.364 -3.525 14.514 1.00 94.25 486 PHE A C 1
ATOM 3750 O O . PHE A 1 486 ? 15.621 -2.659 15.334 1.00 94.25 486 PHE A O 1
ATOM 3757 N N . ALA A 1 487 ? 15.868 -4.755 14.630 1.00 94.31 487 ALA A N 1
ATOM 3758 C CA . ALA A 1 487 ? 16.565 -5.266 15.815 1.00 94.31 487 ALA A CA 1
ATOM 3759 C C . ALA A 1 487 ? 17.718 -4.383 16.323 1.00 94.31 487 ALA A C 1
ATOM 3761 O O . ALA A 1 487 ? 17.990 -4.340 17.519 1.00 94.31 487 ALA A O 1
ATOM 3762 N N . ALA A 1 488 ? 18.427 -3.708 15.412 1.00 92.88 488 ALA A N 1
ATOM 3763 C CA . ALA A 1 488 ? 19.537 -2.824 15.763 1.00 92.88 488 ALA A CA 1
ATOM 3764 C C . ALA A 1 488 ? 19.083 -1.460 16.314 1.00 92.88 488 ALA A C 1
ATOM 3766 O O . ALA A 1 488 ? 19.856 -0.810 17.017 1.00 92.88 488 ALA A O 1
ATOM 3767 N N . GLU A 1 489 ? 17.861 -1.037 15.995 1.00 93.31 489 GLU A N 1
ATOM 3768 C CA . GLU A 1 489 ? 17.251 0.222 16.421 1.00 93.31 489 GLU A CA 1
ATOM 3769 C C . GLU A 1 489 ? 15.739 0.001 16.622 1.00 93.31 489 GLU A C 1
ATOM 3771 O O . GLU A 1 489 ? 14.938 0.342 15.748 1.00 93.31 489 GLU A O 1
ATOM 3776 N N . PRO A 1 490 ? 15.332 -0.644 17.736 1.00 95.25 490 PRO A N 1
ATOM 3777 C CA . PRO A 1 490 ? 13.919 -0.833 18.029 1.00 95.25 490 PRO A CA 1
ATOM 3778 C C . PRO A 1 490 ? 13.200 0.516 18.134 1.00 95.25 490 PRO A C 1
ATOM 3780 O O . PRO A 1 490 ? 13.671 1.425 18.819 1.00 95.25 490 PRO A O 1
ATOM 3783 N N . ASN A 1 491 ? 12.060 0.635 17.460 1.00 97.12 491 ASN A N 1
ATOM 3784 C CA . ASN A 1 491 ? 11.247 1.844 17.433 1.00 97.12 491 ASN A CA 1
ATOM 3785 C C . ASN A 1 491 ? 10.026 1.680 18.347 1.00 97.12 491 ASN A C 1
ATOM 3787 O O . ASN A 1 491 ? 9.190 0.801 18.139 1.00 97.12 491 ASN A O 1
ATOM 3791 N N . GLU A 1 492 ? 9.925 2.542 19.357 1.00 96.88 492 GLU A N 1
ATOM 3792 C CA . GLU A 1 492 ? 8.867 2.492 20.365 1.00 96.88 492 GLU A CA 1
ATOM 3793 C C . GLU A 1 492 ? 7.544 3.131 19.931 1.00 96.88 492 GLU A C 1
ATOM 3795 O O . GLU A 1 492 ? 6.574 2.998 20.671 1.00 96.88 492 GLU A O 1
ATOM 3800 N N . ASN A 1 493 ? 7.471 3.816 18.782 1.00 95.94 493 ASN A N 1
ATOM 3801 C CA . ASN A 1 493 ? 6.274 4.565 18.381 1.00 95.94 493 ASN A CA 1
ATOM 3802 C C . ASN A 1 493 ? 5.028 3.670 18.403 1.00 95.94 493 ASN A C 1
ATOM 3804 O O . ASN A 1 493 ? 4.140 3.880 19.224 1.00 95.94 493 ASN A O 1
ATOM 3808 N N . TYR A 1 494 ? 4.998 2.606 17.593 1.00 97.19 494 TYR A N 1
ATOM 3809 C CA . TYR A 1 494 ? 3.849 1.700 17.606 1.00 97.19 494 TYR A CA 1
ATOM 3810 C C . TYR A 1 494 ? 3.698 0.927 18.923 1.00 97.19 494 TYR A C 1
ATOM 3812 O O . TYR A 1 494 ? 2.585 0.693 19.381 1.00 97.19 494 TYR A O 1
ATOM 3820 N N . ALA A 1 495 ? 4.809 0.568 19.572 1.00 97.50 495 ALA A N 1
ATOM 3821 C CA . ALA A 1 495 ? 4.786 -0.130 20.857 1.00 97.50 495 ALA A CA 1
ATOM 3822 C C . ALA A 1 495 ? 4.107 0.683 21.970 1.00 97.50 495 ALA A C 1
ATOM 3824 O O . ALA A 1 495 ? 3.463 0.124 22.857 1.00 97.50 495 ALA A O 1
ATOM 3825 N N . ARG A 1 496 ? 4.246 2.007 21.918 1.00 97.12 496 ARG A N 1
ATOM 3826 C CA . ARG A 1 496 ? 3.570 2.929 22.819 1.00 97.12 496 ARG A CA 1
ATOM 3827 C C . ARG A 1 496 ? 2.091 3.009 22.487 1.00 97.12 496 ARG A C 1
ATOM 3829 O O . ARG A 1 496 ? 1.283 2.752 23.369 1.00 97.12 496 ARG A O 1
ATOM 3836 N N . GLU A 1 497 ? 1.744 3.277 21.230 1.00 96.62 497 GLU A N 1
ATOM 3837 C CA . GLU A 1 497 ? 0.343 3.443 20.824 1.00 96.62 497 GLU A CA 1
ATOM 3838 C C . GLU A 1 497 ? -0.480 2.161 20.999 1.00 96.62 497 GLU A C 1
ATOM 3840 O O . GLU A 1 497 ? -1.630 2.222 21.439 1.00 96.62 497 GLU A O 1
ATOM 3845 N N . ILE A 1 498 ? 0.105 0.984 20.742 1.00 97.56 498 ILE A N 1
ATOM 3846 C CA . ILE A 1 498 ? -0.606 -0.279 20.945 1.00 97.56 498 ILE A CA 1
ATOM 3847 C C . ILE A 1 498 ? -0.992 -0.465 22.413 1.00 97.56 498 ILE A C 1
ATOM 3849 O O . ILE A 1 498 ? -2.127 -0.840 22.688 1.00 97.56 498 ILE A O 1
ATOM 3853 N N . LEU A 1 499 ? -0.113 -0.110 23.356 1.00 98.19 499 LEU A N 1
ATOM 3854 C CA . LEU A 1 499 ? -0.413 -0.162 24.788 1.00 98.19 499 LEU A CA 1
ATOM 3855 C C . LEU A 1 499 ? -1.325 0.994 25.236 1.00 98.19 499 LEU A C 1
ATOM 3857 O O . LEU A 1 499 ? -2.252 0.773 26.014 1.00 98.19 499 LEU A O 1
ATOM 3861 N N . GLU A 1 500 ? -1.085 2.213 24.754 1.00 96.25 500 GLU A N 1
ATOM 3862 C CA . GLU A 1 500 ? -1.713 3.449 25.241 1.00 96.25 500 GLU A CA 1
ATOM 3863 C C . GLU A 1 500 ? -3.070 3.750 24.611 1.00 96.25 500 GLU A C 1
ATOM 3865 O O . GLU A 1 500 ? -4.003 4.121 25.324 1.00 96.25 500 GLU A O 1
ATOM 3870 N N . LEU A 1 501 ? -3.199 3.615 23.294 1.00 95.06 501 LEU A N 1
ATOM 3871 C CA . LEU A 1 501 ? -4.388 4.037 22.552 1.00 95.06 501 LEU A CA 1
ATOM 3872 C C . LEU A 1 501 ? -5.278 2.875 22.134 1.00 95.06 501 LEU A C 1
ATOM 3874 O O . LEU A 1 501 ? -6.504 3.045 22.101 1.00 95.06 501 LEU A O 1
ATOM 3878 N N . HIS A 1 502 ? -4.676 1.720 21.838 1.00 96.81 502 HIS A N 1
ATOM 3879 C CA . HIS A 1 502 ? -5.397 0.574 21.291 1.00 96.81 502 HIS A CA 1
ATOM 3880 C C . HIS A 1 502 ? -5.776 -0.463 22.355 1.00 96.81 502 HIS A C 1
ATOM 3882 O O . HIS A 1 502 ? -6.832 -1.077 22.250 1.00 96.81 502 HIS A O 1
ATOM 3888 N N . THR A 1 503 ? -4.972 -0.667 23.408 1.00 98.12 503 THR A N 1
ATOM 3889 C CA . THR A 1 503 ? -5.259 -1.743 24.374 1.00 98.12 503 THR A CA 1
ATOM 3890 C C . THR A 1 503 ? -5.473 -1.285 25.805 1.00 98.12 503 THR A C 1
ATOM 3892 O O . THR A 1 503 ? -6.597 -1.333 26.281 1.00 98.12 503 THR A O 1
ATOM 3895 N N . LEU A 1 504 ? -4.442 -0.899 26.550 1.00 97.00 504 LEU A N 1
ATOM 3896 C CA . LEU A 1 504 ? -4.550 -0.745 28.005 1.00 97.00 504 LEU A CA 1
ATOM 3897 C C . LEU A 1 504 ? -5.091 0.626 28.411 1.00 97.00 504 LEU A C 1
ATOM 3899 O O . LEU A 1 504 ? -5.705 0.742 29.473 1.00 97.00 504 LEU A O 1
ATOM 3903 N N . GLY A 1 505 ? -4.894 1.647 27.581 1.00 94.19 505 GLY A N 1
ATOM 3904 C CA . GLY A 1 505 ? -5.080 3.029 28.000 1.00 94.19 505 GLY A CA 1
ATOM 3905 C C . GLY A 1 505 ? -3.827 3.568 28.692 1.00 94.19 505 GLY A C 1
ATOM 3906 O O . GLY A 1 505 ? -3.066 2.819 29.307 1.00 94.19 505 GLY A O 1
ATOM 3907 N N . VAL A 1 506 ? -3.630 4.884 28.623 1.00 91.25 506 VAL A N 1
ATOM 3908 C CA . VAL A 1 506 ? -2.486 5.576 29.239 1.00 91.25 506 VAL A CA 1
ATOM 3909 C C . VAL A 1 506 ? -2.371 5.258 30.735 1.00 91.25 506 VAL A C 1
ATOM 3911 O O . VAL A 1 506 ? -3.360 5.312 31.470 1.00 91.25 506 VAL A O 1
ATOM 3914 N N . ASP A 1 507 ? -1.149 4.946 31.178 1.00 82.06 507 ASP A N 1
ATOM 3915 C CA . ASP A 1 507 ? -0.781 4.671 32.576 1.00 82.06 507 ASP A CA 1
ATOM 3916 C C . ASP A 1 507 ? -1.528 3.486 33.235 1.00 82.06 507 ASP A C 1
ATOM 3918 O O . ASP A 1 507 ? -1.604 3.390 34.465 1.00 82.06 507 ASP A O 1
ATOM 3922 N N . ASN A 1 508 ? -2.056 2.537 32.452 1.00 87.88 508 ASN A N 1
ATOM 3923 C CA . ASN A 1 508 ? -2.879 1.435 32.965 1.00 87.88 508 ASN A CA 1
ATOM 3924 C C . ASN A 1 508 ? -2.135 0.089 33.092 1.00 87.88 508 ASN A C 1
ATOM 3926 O O . ASN A 1 508 ? -2.501 -0.918 32.483 1.00 87.88 508 ASN A O 1
ATOM 3930 N N . GLY A 1 509 ? -1.095 0.049 33.931 1.00 85.75 509 GLY A N 1
ATOM 3931 C CA . GLY A 1 509 ? -0.494 -1.215 34.387 1.00 85.75 509 GLY A CA 1
ATOM 3932 C C . GLY A 1 509 ? 0.662 -1.771 33.547 1.00 85.75 509 GLY A C 1
ATOM 3933 O O . GLY A 1 509 ? 1.019 -2.933 33.730 1.00 85.75 509 GLY A O 1
ATOM 3934 N N . TYR A 1 510 ? 1.272 -0.948 32.693 1.00 95.44 510 TYR A N 1
ATOM 3935 C CA . TYR A 1 510 ? 2.515 -1.242 31.971 1.00 95.44 510 TYR A CA 1
ATOM 3936 C C . TYR A 1 510 ? 3.615 -0.233 32.346 1.00 95.44 510 TYR A C 1
ATOM 3938 O O . TYR A 1 510 ? 3.367 0.788 32.991 1.00 95.44 510 TYR A O 1
ATOM 3946 N N . THR A 1 511 ? 4.854 -0.534 31.977 1.00 96.25 511 THR A N 1
ATOM 3947 C CA . THR A 1 511 ? 6.048 0.267 32.260 1.00 96.25 511 THR A CA 1
ATOM 3948 C C . THR A 1 511 ? 6.781 0.650 30.978 1.00 96.25 511 THR A C 1
ATOM 3950 O O . THR A 1 511 ? 6.546 0.077 29.920 1.00 96.25 511 THR A O 1
ATOM 3953 N N . GLN A 1 512 ? 7.739 1.579 31.074 1.00 97.12 512 GLN A N 1
ATOM 3954 C CA . GLN A 1 512 ? 8.632 1.894 29.952 1.00 97.12 512 GLN A CA 1
ATOM 3955 C C . GLN A 1 512 ? 9.384 0.652 29.440 1.00 97.12 512 GLN A C 1
ATOM 3957 O O . GLN A 1 512 ? 9.571 0.505 28.240 1.00 97.12 512 GLN A O 1
ATOM 3962 N N . THR A 1 513 ? 9.766 -0.272 30.327 1.00 97.50 513 THR A N 1
ATOM 3963 C CA . THR A 1 513 ? 10.403 -1.532 29.918 1.00 97.50 513 THR A CA 1
ATOM 3964 C C . THR A 1 513 ? 9.454 -2.410 29.104 1.00 97.50 513 THR A C 1
ATOM 3966 O O . THR A 1 513 ? 9.894 -3.064 28.169 1.00 97.50 513 THR A O 1
ATOM 3969 N N . ASP A 1 514 ? 8.153 -2.395 29.399 1.00 98.38 514 ASP A N 1
ATOM 3970 C CA . ASP A 1 514 ? 7.181 -3.137 28.592 1.00 98.38 514 ASP A CA 1
ATOM 3971 C C . ASP A 1 514 ? 7.077 -2.554 27.179 1.00 98.38 514 ASP A C 1
ATOM 3973 O O . ASP A 1 514 ? 7.012 -3.315 26.222 1.00 98.38 514 ASP A O 1
ATOM 3977 N N . ILE A 1 515 ? 7.152 -1.225 27.029 1.00 98.19 515 ILE A N 1
ATOM 3978 C CA . ILE A 1 515 ? 7.199 -0.562 25.714 1.00 98.19 515 ILE A CA 1
ATOM 3979 C C . ILE A 1 515 ? 8.443 -1.005 24.932 1.00 98.19 515 ILE A C 1
ATOM 3981 O O . ILE A 1 515 ? 8.334 -1.374 23.765 1.00 98.19 515 ILE A O 1
ATOM 3985 N N . GLU A 1 516 ? 9.614 -1.015 25.574 1.00 98.31 516 GLU A N 1
ATOM 3986 C CA . GLU A 1 516 ? 10.868 -1.473 24.961 1.00 98.31 516 GLU A CA 1
ATOM 3987 C C . GLU A 1 516 ? 10.765 -2.941 24.503 1.00 98.31 516 GLU A C 1
ATOM 3989 O O . GLU A 1 516 ? 11.156 -3.287 23.387 1.00 98.31 516 GLU A O 1
ATOM 3994 N N . GLU A 1 517 ? 10.197 -3.820 25.330 1.00 98.44 517 GLU A N 1
ATOM 3995 C CA . GLU A 1 517 ? 10.042 -5.245 25.018 1.00 98.44 517 GLU A CA 1
ATOM 3996 C C . GLU A 1 517 ? 8.981 -5.505 23.935 1.00 98.44 517 GLU A C 1
ATOM 3998 O O . GLU A 1 517 ? 9.184 -6.360 23.067 1.00 98.44 517 GLU A O 1
ATOM 4003 N N . VAL A 1 518 ? 7.894 -4.728 23.919 1.00 98.56 518 VAL A N 1
ATOM 4004 C CA . VAL A 1 518 ? 6.893 -4.726 22.841 1.00 98.56 518 VAL A CA 1
ATOM 4005 C C . VAL A 1 518 ? 7.517 -4.255 21.526 1.00 98.56 518 VAL A C 1
ATOM 4007 O O . VAL A 1 518 ? 7.344 -4.915 20.500 1.00 98.56 518 VAL A O 1
ATOM 4010 N N . ALA A 1 519 ? 8.312 -3.180 21.544 1.00 98.56 519 ALA A N 1
ATOM 4011 C CA . ALA A 1 519 ? 9.022 -2.696 20.361 1.00 98.56 519 ALA A CA 1
ATOM 4012 C C . ALA A 1 519 ? 9.926 -3.788 19.783 1.00 98.56 519 ALA A C 1
ATOM 4014 O O . ALA A 1 519 ? 9.884 -4.055 18.580 1.00 98.56 519 ALA A O 1
ATOM 4015 N N . ARG A 1 520 ? 10.673 -4.491 20.647 1.00 98.38 520 ARG A N 1
ATOM 4016 C CA . ARG A 1 520 ? 11.507 -5.639 20.260 1.00 98.38 520 ARG A CA 1
ATOM 4017 C C . ARG A 1 520 ? 10.680 -6.774 19.649 1.00 98.38 520 ARG A C 1
ATOM 4019 O O . ARG A 1 520 ? 11.112 -7.340 18.645 1.00 98.38 520 ARG A O 1
ATOM 4026 N N . ALA A 1 521 ? 9.516 -7.112 20.210 1.00 98.25 521 ALA A N 1
ATOM 4027 C CA . ALA A 1 521 ? 8.635 -8.176 19.699 1.00 98.25 521 ALA A CA 1
ATOM 4028 C C . ALA A 1 521 ? 8.116 -7.894 18.280 1.00 98.25 521 ALA A C 1
ATOM 4030 O O . ALA A 1 521 ? 7.968 -8.819 17.483 1.00 98.25 521 ALA A O 1
ATOM 4031 N N . LEU A 1 522 ? 7.912 -6.619 17.949 1.00 98.00 522 LEU A N 1
ATOM 4032 C CA . LEU A 1 522 ? 7.392 -6.167 16.655 1.00 98.00 522 LEU A CA 1
ATOM 4033 C C . LEU A 1 522 ? 8.493 -5.852 15.622 1.00 98.00 522 LEU A C 1
ATOM 4035 O O . LEU A 1 522 ? 8.191 -5.445 14.501 1.00 98.00 522 LEU A O 1
ATOM 4039 N N . THR A 1 523 ? 9.777 -6.033 15.957 1.00 97.94 523 THR A N 1
ATOM 4040 C CA . THR A 1 523 ? 10.877 -5.779 15.006 1.00 97.94 523 THR A CA 1
ATOM 4041 C C . THR A 1 523 ? 10.767 -6.660 13.758 1.00 97.94 523 THR A C 1
ATOM 4043 O O . THR A 1 523 ? 10.399 -7.834 13.827 1.00 97.94 523 THR A O 1
ATOM 4046 N N . GLY A 1 524 ? 11.111 -6.106 12.595 1.00 94.00 524 GLY A N 1
ATOM 4047 C CA . GLY A 1 524 ? 11.048 -6.812 11.312 1.00 94.00 524 GLY A CA 1
ATOM 4048 C C . GLY A 1 524 ? 9.653 -6.861 10.679 1.00 94.00 524 GLY A C 1
ATOM 4049 O O . GLY A 1 524 ? 9.535 -7.340 9.552 1.00 94.00 524 GLY A O 1
ATOM 4050 N N . TRP A 1 525 ? 8.610 -6.356 11.340 1.00 96.44 525 TRP A N 1
ATOM 4051 C CA . TRP A 1 525 ? 7.297 -6.154 10.726 1.00 96.44 525 TRP A CA 1
ATOM 4052 C C . TRP A 1 525 ? 7.384 -4.988 9.743 1.00 96.44 525 TRP A C 1
ATOM 4054 O O . TRP A 1 525 ? 7.766 -3.879 10.097 1.00 96.44 525 TRP A O 1
ATOM 4064 N N . THR A 1 526 ? 7.099 -5.240 8.473 1.00 92.31 526 THR A N 1
ATOM 4065 C CA . THR A 1 526 ? 7.264 -4.251 7.410 1.00 92.31 526 THR A CA 1
ATOM 4066 C C . THR A 1 526 ? 6.245 -4.488 6.303 1.00 92.31 526 THR A C 1
ATOM 4068 O O . THR A 1 526 ? 5.395 -5.371 6.392 1.00 92.31 526 THR A O 1
ATOM 4071 N N . VAL A 1 527 ? 6.314 -3.691 5.246 1.00 88.81 527 VAL A N 1
ATOM 4072 C CA . VAL A 1 527 ? 5.428 -3.810 4.090 1.00 88.81 527 VAL A CA 1
ATOM 4073 C C . VAL A 1 527 ? 6.218 -4.249 2.873 1.00 88.81 527 VAL A C 1
ATOM 4075 O O . VAL A 1 527 ? 7.422 -4.008 2.732 1.00 88.81 527 VAL A O 1
ATOM 4078 N N . THR A 1 528 ? 5.538 -4.918 1.960 1.00 82.00 528 THR A N 1
ATOM 4079 C CA . THR A 1 528 ? 6.107 -5.243 0.668 1.00 82.00 528 THR A CA 1
ATOM 4080 C C . THR A 1 528 ? 5.048 -5.320 -0.398 1.00 82.00 528 THR A C 1
ATOM 4082 O O . THR A 1 528 ? 3.858 -5.331 -0.112 1.00 82.00 528 THR A O 1
ATOM 4085 N N . ARG A 1 529 ? 5.497 -5.392 -1.642 1.00 77.62 529 ARG A N 1
ATOM 4086 C CA . ARG A 1 529 ? 4.614 -5.561 -2.776 1.00 77.62 529 ARG A CA 1
ATOM 4087 C C . ARG A 1 529 ? 4.643 -7.004 -3.250 1.00 77.62 529 ARG A C 1
ATOM 4089 O O . ARG A 1 529 ? 5.720 -7.519 -3.551 1.00 77.62 529 ARG A O 1
ATOM 4096 N N . ILE A 1 530 ? 3.476 -7.633 -3.340 1.00 72.19 530 ILE A N 1
ATOM 4097 C CA . ILE A 1 530 ? 3.340 -9.025 -3.776 1.00 72.19 530 ILE A CA 1
ATOM 4098 C C . ILE A 1 530 ? 2.521 -9.127 -5.070 1.00 72.19 530 ILE A C 1
ATOM 4100 O O . ILE A 1 530 ? 1.598 -8.337 -5.273 1.00 72.19 530 ILE A O 1
ATOM 4104 N N . PRO A 1 531 ? 2.826 -10.085 -5.962 1.00 66.62 531 PRO A N 1
ATOM 4105 C CA . PRO A 1 531 ? 1.979 -10.381 -7.115 1.00 66.62 531 PRO A CA 1
ATOM 4106 C C . PRO A 1 531 ? 0.575 -10.838 -6.694 1.00 66.62 531 PRO A C 1
ATOM 4108 O O . PRO A 1 531 ? 0.428 -11.520 -5.680 1.00 66.62 531 PRO A O 1
ATOM 4111 N N . ASN A 1 532 ? -0.438 -10.569 -7.523 1.00 66.00 532 ASN A N 1
ATOM 4112 C CA . ASN A 1 532 ? -1.832 -10.912 -7.207 1.00 66.00 532 ASN A CA 1
ATOM 4113 C C . ASN A 1 532 ? -2.048 -12.410 -6.927 1.00 66.00 532 ASN A C 1
ATOM 4115 O O . ASN A 1 532 ? -2.796 -12.775 -6.026 1.00 66.00 532 ASN A O 1
ATOM 4119 N N . GLY A 1 533 ? -1.330 -13.293 -7.629 1.00 63.31 533 GLY A N 1
ATOM 4120 C CA . GLY A 1 533 ? -1.398 -14.743 -7.405 1.00 63.31 533 GLY A CA 1
ATOM 4121 C C . GLY A 1 533 ? -0.814 -15.234 -6.071 1.00 63.31 533 GLY A C 1
ATOM 4122 O O . GLY A 1 533 ? -0.922 -16.420 -5.771 1.00 63.31 533 GLY A O 1
ATOM 4123 N N . MET A 1 534 ? -0.174 -14.359 -5.287 1.00 69.62 534 MET A N 1
ATOM 4124 C CA . MET A 1 534 ? 0.357 -14.664 -3.952 1.00 69.62 534 MET A CA 1
ATOM 4125 C C . MET A 1 534 ? -0.512 -14.118 -2.814 1.00 69.62 534 MET A C 1
ATOM 4127 O O . MET A 1 534 ? -0.192 -14.360 -1.651 1.00 69.62 534 MET A O 1
ATOM 4131 N N . ILE A 1 535 ? -1.578 -13.377 -3.126 1.00 73.62 535 ILE A N 1
ATOM 4132 C CA . ILE A 1 535 ? -2.483 -12.849 -2.109 1.00 73.62 535 ILE A CA 1
ATOM 4133 C C . ILE A 1 535 ? -3.208 -14.023 -1.455 1.00 73.62 535 ILE A C 1
ATOM 4135 O O . ILE A 1 535 ? -3.831 -14.850 -2.122 1.00 73.62 535 ILE A O 1
ATOM 4139 N N . VAL A 1 536 ? -3.130 -14.072 -0.132 1.00 80.00 536 VAL A N 1
ATOM 4140 C CA . VAL A 1 536 ? -3.929 -14.962 0.706 1.00 80.00 536 VAL A CA 1
ATOM 4141 C C . VAL A 1 536 ? -4.738 -14.093 1.672 1.00 80.00 536 VAL A C 1
ATOM 4143 O O . VAL A 1 536 ? -4.264 -13.017 2.047 1.00 80.00 536 VAL A O 1
ATOM 4146 N N . PRO A 1 537 ? -5.965 -14.497 2.037 1.00 83.06 537 PRO A N 1
ATOM 4147 C CA . PRO A 1 537 ? -6.821 -13.693 2.902 1.00 83.06 537 PRO A CA 1
ATOM 4148 C C . PRO A 1 537 ? -6.248 -13.582 4.320 1.00 83.06 537 PRO A C 1
ATOM 4150 O O . PRO A 1 537 ? -5.398 -14.370 4.735 1.00 83.06 537 PRO A O 1
ATOM 4153 N N . PHE A 1 538 ? -6.739 -12.615 5.090 1.00 88.88 538 PHE A N 1
ATOM 4154 C CA . PHE A 1 538 ? -6.517 -12.587 6.534 1.00 88.88 538 PHE A CA 1
ATOM 4155 C C . PHE A 1 538 ? -7.127 -13.844 7.198 1.00 88.88 538 PHE A C 1
ATOM 4157 O O . PHE A 1 538 ? -8.210 -14.264 6.781 1.00 88.88 538 PHE A O 1
ATOM 4164 N N . PRO A 1 539 ? -6.489 -14.447 8.224 1.00 91.81 539 PRO A N 1
ATOM 4165 C CA . PRO A 1 539 ? -5.199 -14.091 8.833 1.00 91.81 539 PRO A CA 1
ATOM 4166 C C . PRO A 1 539 ? -3.992 -14.816 8.208 1.00 91.81 539 PRO A C 1
ATOM 4168 O O . PRO A 1 539 ? -2.875 -14.748 8.730 1.00 91.81 539 PRO A O 1
ATOM 4171 N N . ASP A 1 540 ? -4.180 -15.538 7.102 1.00 88.69 540 ASP A N 1
ATOM 4172 C CA . ASP A 1 540 ? -3.151 -16.407 6.519 1.00 88.69 540 ASP A CA 1
ATOM 4173 C C . ASP A 1 540 ? -1.908 -15.622 6.079 1.00 88.69 540 ASP A C 1
ATOM 4175 O O . ASP A 1 540 ? -0.786 -16.104 6.252 1.00 88.69 540 ASP A O 1
ATOM 4179 N N . TYR A 1 541 ? -2.070 -14.390 5.580 1.00 86.62 541 TYR A N 1
ATOM 4180 C CA . TYR A 1 541 ? -0.923 -13.573 5.158 1.00 86.62 541 TYR A CA 1
ATOM 4181 C C . TYR A 1 541 ? -0.050 -13.121 6.339 1.00 86.62 541 TYR A C 1
ATOM 4183 O O . TYR A 1 541 ? 1.120 -12.798 6.142 1.00 86.62 541 TYR A O 1
ATOM 4191 N N . VAL A 1 542 ? -0.596 -13.110 7.560 1.00 91.62 542 VAL A N 1
ATOM 4192 C CA . VAL A 1 542 ? 0.134 -12.768 8.789 1.00 91.62 542 VAL A CA 1
ATOM 4193 C C . VAL A 1 542 ? 0.789 -14.005 9.385 1.00 91.62 542 VAL A C 1
ATOM 4195 O O . VAL A 1 542 ? 1.963 -13.980 9.743 1.00 91.62 542 VAL A O 1
ATOM 4198 N N . THR A 1 543 ? 0.038 -15.104 9.474 1.00 88.56 543 THR A N 1
ATOM 4199 C CA . THR A 1 543 ? 0.504 -16.361 10.083 1.00 88.56 543 THR A CA 1
ATOM 4200 C C . THR A 1 543 ? 1.480 -17.127 9.190 1.00 88.56 543 THR A C 1
ATOM 4202 O O . THR A 1 543 ? 2.301 -17.904 9.681 1.00 88.56 543 THR A O 1
ATOM 4205 N N . THR A 1 544 ? 1.445 -16.884 7.877 1.00 85.88 544 THR A N 1
ATOM 4206 C CA . THR A 1 544 ? 2.395 -17.425 6.897 1.00 85.88 544 THR A CA 1
ATOM 4207 C C . THR A 1 544 ? 2.985 -16.311 6.027 1.00 85.88 544 THR A C 1
ATOM 4209 O O . THR A 1 544 ? 2.796 -16.289 4.809 1.00 85.88 544 THR A O 1
ATOM 4212 N N . PRO A 1 545 ? 3.725 -15.365 6.632 1.00 87.50 545 PRO A N 1
ATOM 4213 C CA . PRO A 1 545 ? 4.076 -14.135 5.954 1.00 87.50 545 PRO A CA 1
ATOM 4214 C C . PRO A 1 545 ? 5.133 -14.364 4.882 1.00 87.50 545 PRO A C 1
ATOM 4216 O O . PRO A 1 545 ? 5.943 -15.300 4.922 1.00 87.50 545 PRO A O 1
ATOM 4219 N N . VAL A 1 546 ? 5.179 -13.438 3.931 1.00 83.69 546 VAL A N 1
ATOM 4220 C CA . VAL A 1 546 ? 6.326 -13.326 3.035 1.00 83.69 546 VAL A CA 1
ATOM 4221 C C . VAL A 1 546 ? 7.536 -12.929 3.876 1.00 83.69 546 VAL A C 1
ATOM 4223 O O . VAL A 1 546 ? 7.504 -11.912 4.564 1.00 83.69 546 VAL A O 1
ATOM 4226 N N . THR A 1 547 ? 8.598 -13.741 3.833 1.00 81.62 547 THR A N 1
ATOM 4227 C CA . THR A 1 547 ? 9.798 -13.531 4.664 1.00 81.62 547 THR A CA 1
ATOM 4228 C C . THR A 1 547 ? 11.061 -13.156 3.915 1.00 81.62 547 THR A C 1
ATOM 4230 O O . THR A 1 547 ? 11.985 -12.557 4.464 1.00 81.62 547 THR A O 1
ATOM 4233 N N . THR A 1 548 ? 11.124 -13.484 2.635 1.00 65.62 548 THR A N 1
ATOM 4234 C CA . THR A 1 548 ? 12.318 -13.293 1.821 1.00 65.62 548 THR A CA 1
ATOM 4235 C C . THR A 1 548 ? 12.413 -11.849 1.331 1.00 65.62 548 THR A C 1
ATOM 4237 O O . THR A 1 548 ? 11.513 -11.369 0.656 1.00 65.62 548 THR A O 1
ATOM 4240 N N . SER A 1 549 ? 13.515 -11.157 1.649 1.00 56.50 549 SER A N 1
ATOM 4241 C CA . SER A 1 549 ? 13.954 -9.908 0.987 1.00 56.50 549 SER A CA 1
ATOM 4242 C C . SER A 1 549 ? 14.495 -10.164 -0.419 1.00 56.50 549 SER A C 1
ATOM 4244 O O . SER A 1 549 ? 14.515 -9.274 -1.265 1.00 56.50 549 SER A O 1
ATOM 4246 N N . ASN A 1 550 ? 14.957 -11.384 -0.680 1.00 45.16 550 ASN A N 1
ATOM 4247 C CA . ASN A 1 550 ? 15.663 -11.687 -1.908 1.00 45.16 550 ASN A CA 1
ATOM 4248 C C . ASN A 1 550 ? 14.656 -11.995 -3.015 1.00 45.16 550 ASN A C 1
ATOM 4250 O O . ASN A 1 550 ? 13.991 -13.027 -2.999 1.00 45.16 550 ASN A O 1
ATOM 4254 N N . HIS A 1 551 ? 14.589 -11.111 -4.007 1.00 49.66 551 HIS A N 1
ATOM 4255 C CA . HIS A 1 551 ? 15.124 -11.352 -5.356 1.00 49.66 551 HIS A CA 1
ATOM 4256 C C . HIS A 1 551 ? 15.862 -12.707 -5.547 1.00 49.66 551 HIS A C 1
ATOM 4258 O O . HIS A 1 551 ? 17.008 -12.743 -5.989 1.00 49.66 551 HIS A O 1
ATOM 4264 N N . SER A 1 552 ? 15.280 -13.848 -5.170 1.00 48.94 552 SER A N 1
ATOM 4265 C CA . SER A 1 552 ? 15.844 -15.145 -5.516 1.00 48.94 552 SER A CA 1
ATOM 4266 C C . SER A 1 552 ? 15.451 -15.374 -6.958 1.00 48.94 552 SER A C 1
ATOM 4268 O O . SER A 1 552 ? 14.324 -15.758 -7.267 1.00 48.94 552 SER A O 1
ATOM 4270 N N . TRP A 1 553 ? 16.383 -15.023 -7.831 1.00 59.94 553 TRP A N 1
ATOM 4271 C CA . TRP A 1 553 ? 16.324 -15.334 -9.239 1.00 59.94 553 TRP A CA 1
ATOM 4272 C C . TRP A 1 553 ? 16.925 -16.716 -9.444 1.00 59.94 553 TRP A C 1
ATOM 4274 O O . TRP A 1 553 ? 17.952 -17.065 -8.856 1.00 59.94 553 TRP A O 1
ATOM 4284 N N . VAL A 1 554 ? 16.322 -17.495 -10.326 1.00 70.19 554 VAL A N 1
ATOM 4285 C CA . VAL A 1 554 ? 17.078 -18.496 -11.062 1.00 70.19 554 VAL A CA 1
ATOM 4286 C C . VAL A 1 554 ? 17.865 -17.727 -12.121 1.00 70.19 554 VAL A C 1
ATOM 4288 O O . VAL A 1 554 ? 17.311 -17.336 -13.149 1.00 70.19 554 VAL A O 1
ATOM 4291 N N . THR A 1 555 ? 19.140 -17.457 -11.834 1.00 81.44 555 THR A N 1
ATOM 4292 C CA . THR A 1 555 ? 20.066 -16.838 -12.788 1.00 81.44 555 THR A CA 1
ATOM 4293 C C . THR A 1 555 ? 20.644 -17.908 -13.707 1.00 81.44 555 THR A C 1
ATOM 4295 O O . THR A 1 555 ? 21.230 -18.888 -13.252 1.00 81.44 555 THR A O 1
ATOM 4298 N N . THR A 1 556 ? 20.485 -17.711 -15.010 1.00 90.38 556 THR A N 1
ATOM 4299 C CA . THR A 1 556 ? 21.085 -18.525 -16.068 1.00 90.38 556 THR A CA 1
ATOM 4300 C C . THR A 1 556 ? 22.058 -17.652 -16.849 1.00 90.38 556 THR A C 1
ATOM 4302 O O . THR A 1 556 ? 21.656 -16.616 -17.376 1.00 90.38 556 THR A O 1
ATOM 4305 N N . GLU A 1 557 ? 23.325 -18.051 -16.941 1.00 93.31 557 GLU A N 1
ATOM 4306 C CA . GLU A 1 557 ? 24.272 -17.415 -17.861 1.00 93.31 557 GLU A CA 1
ATOM 4307 C C . GLU A 1 557 ? 23.944 -17.868 -19.288 1.00 93.31 557 GLU A C 1
ATOM 4309 O O . GLU A 1 557 ? 24.020 -19.053 -19.611 1.00 93.31 557 GLU A O 1
ATOM 4314 N N . LEU A 1 558 ? 23.525 -16.924 -20.132 1.00 95.38 558 LEU A N 1
ATOM 4315 C CA . LEU A 1 558 ? 23.301 -17.166 -21.559 1.00 95.38 558 LEU A CA 1
ATOM 4316 C C . LEU A 1 558 ? 24.613 -17.048 -22.346 1.00 95.38 558 LEU A C 1
ATOM 4318 O O . LEU A 1 558 ? 24.794 -17.728 -23.355 1.00 95.38 558 LEU A O 1
ATOM 4322 N N . ILE A 1 559 ? 25.521 -16.197 -21.861 1.00 96.62 559 ILE A N 1
ATOM 4323 C CA . ILE A 1 559 ? 26.923 -16.098 -22.272 1.00 96.62 559 ILE A CA 1
ATOM 4324 C C . ILE A 1 559 ? 27.750 -15.952 -20.997 1.00 96.62 559 ILE A C 1
ATOM 4326 O O . ILE A 1 559 ? 27.481 -15.036 -20.219 1.00 96.62 559 ILE A O 1
ATOM 4330 N N . ALA A 1 560 ? 28.744 -16.813 -20.798 1.00 94.62 560 ALA A N 1
ATOM 4331 C CA . ALA A 1 560 ? 29.631 -16.778 -19.638 1.00 94.62 560 ALA A CA 1
ATOM 4332 C C . ALA A 1 560 ? 30.976 -16.097 -19.954 1.00 94.62 560 ALA A C 1
ATOM 4334 O O . ALA A 1 560 ? 31.398 -16.015 -21.107 1.00 94.62 560 ALA A O 1
ATOM 4335 N N . ILE A 1 561 ? 31.695 -15.651 -18.921 1.00 91.31 561 ILE A N 1
ATOM 4336 C CA . ILE A 1 561 ? 33.109 -15.270 -19.075 1.00 91.31 561 ILE A CA 1
ATOM 4337 C C . ILE A 1 561 ? 33.941 -16.546 -19.285 1.00 91.31 561 ILE A C 1
ATOM 4339 O O . ILE A 1 561 ? 33.738 -17.547 -18.600 1.00 91.31 561 ILE A O 1
ATOM 4343 N N . GLY A 1 562 ? 34.883 -16.509 -20.228 1.00 90.94 562 GLY A N 1
ATOM 4344 C CA . GLY A 1 562 ? 35.710 -17.645 -20.642 1.00 90.94 562 GLY A CA 1
ATOM 4345 C C . GLY A 1 562 ? 35.071 -18.536 -21.711 1.00 90.94 562 GLY A C 1
ATOM 4346 O O . GLY A 1 562 ? 35.689 -19.506 -22.145 1.00 90.94 562 GLY A O 1
ATOM 4347 N N . ASP A 1 563 ? 33.858 -18.217 -22.156 1.00 94.88 563 ASP A N 1
ATOM 4348 C CA . ASP A 1 563 ? 33.225 -18.869 -23.296 1.00 94.88 563 ASP A CA 1
ATOM 4349 C C . ASP A 1 563 ? 34.014 -18.633 -24.591 1.00 94.88 563 ASP A C 1
ATOM 4351 O O . ASP A 1 563 ? 34.523 -17.536 -24.801 1.00 94.88 563 ASP A O 1
ATOM 4355 N N . ASP A 1 564 ? 34.026 -19.603 -25.511 1.00 96.44 564 ASP A N 1
ATOM 4356 C CA . ASP A 1 564 ? 34.602 -19.407 -26.850 1.00 96.44 564 ASP A CA 1
ATOM 4357 C C . ASP A 1 564 ? 33.765 -18.418 -27.679 1.00 96.44 564 ASP A C 1
ATOM 4359 O O . ASP A 1 564 ? 32.530 -18.525 -27.743 1.00 96.44 564 ASP A O 1
ATOM 4363 N N . TRP A 1 565 ? 34.453 -17.480 -28.329 1.00 97.69 565 TRP A N 1
ATOM 4364 C CA . TRP A 1 565 ? 33.923 -16.473 -29.247 1.00 97.69 565 TRP A CA 1
ATOM 4365 C C . TRP A 1 565 ? 34.622 -16.557 -30.601 1.00 97.69 565 TRP A C 1
ATOM 4367 O O . TRP A 1 565 ? 35.810 -16.879 -30.681 1.00 97.69 565 TRP A O 1
ATOM 4377 N N . GLN A 1 566 ? 33.885 -16.234 -31.664 1.00 98.25 566 GLN A N 1
ATOM 4378 C CA . GLN A 1 566 ? 34.481 -15.979 -32.972 1.00 98.25 566 GLN A CA 1
ATOM 4379 C C . GLN A 1 566 ? 34.967 -14.536 -33.003 1.00 98.25 566 GLN A C 1
ATOM 4381 O O . GLN A 1 566 ? 34.218 -13.632 -32.633 1.00 98.25 566 GLN A O 1
ATOM 4386 N N . TYR A 1 567 ? 36.199 -14.303 -33.447 1.00 98.06 567 TYR A N 1
ATOM 4387 C CA . TYR A 1 567 ? 36.780 -12.972 -33.537 1.00 98.06 567 TYR A CA 1
ATOM 4388 C C . TYR A 1 567 ? 37.542 -12.733 -34.845 1.00 98.06 567 TYR A C 1
ATOM 4390 O O . TYR A 1 567 ? 38.136 -13.634 -35.445 1.00 98.06 567 TYR A O 1
ATOM 4398 N N . PHE A 1 568 ? 37.533 -11.479 -35.280 1.00 98.00 568 PHE A N 1
ATOM 4399 C CA . PHE A 1 568 ? 38.134 -10.997 -36.514 1.00 98.00 568 PHE A CA 1
ATOM 4400 C C . PHE A 1 568 ? 39.000 -9.775 -36.220 1.00 98.00 568 PHE A C 1
ATOM 4402 O O . PHE A 1 568 ? 38.577 -8.833 -35.553 1.00 98.00 568 PHE A O 1
ATOM 4409 N N . LYS A 1 569 ? 40.239 -9.790 -36.708 1.00 97.25 569 LYS A N 1
ATOM 4410 C CA . LYS A 1 569 ? 41.192 -8.694 -36.502 1.00 97.25 569 LYS A CA 1
ATOM 4411 C C . LYS A 1 569 ? 40.806 -7.515 -37.389 1.00 97.25 569 LYS A C 1
ATOM 4413 O O . LYS A 1 569 ? 40.636 -7.704 -38.589 1.00 97.25 569 LYS A O 1
ATOM 4418 N N . GLY A 1 570 ? 40.729 -6.309 -36.834 1.00 95.69 570 GLY A N 1
ATOM 4419 C CA . GLY A 1 570 ? 40.377 -5.090 -37.566 1.00 95.69 570 GLY A CA 1
ATOM 4420 C C . GLY A 1 570 ? 41.508 -4.580 -38.457 1.00 95.69 570 GLY A C 1
ATOM 4421 O O . GLY A 1 570 ? 42.000 -3.473 -38.276 1.00 95.69 570 GLY A O 1
ATOM 4422 N N . THR A 1 571 ? 41.963 -5.393 -39.410 1.00 95.50 571 THR A N 1
ATOM 4423 C CA . THR A 1 571 ? 42.846 -4.963 -40.508 1.00 95.50 571 THR A CA 1
ATOM 4424 C C . THR A 1 571 ? 42.058 -4.517 -41.741 1.00 95.50 571 THR A C 1
ATOM 4426 O O . THR A 1 571 ? 42.614 -3.873 -42.629 1.00 95.50 571 THR A O 1
ATOM 4429 N N . GLU A 1 572 ? 40.777 -4.879 -41.792 1.00 95.19 572 GLU A N 1
ATOM 4430 C CA . GLU A 1 572 ? 39.772 -4.502 -42.785 1.00 95.19 572 GLU A CA 1
ATOM 4431 C C . GLU A 1 572 ? 38.369 -4.623 -42.157 1.00 95.19 572 GLU A C 1
ATOM 4433 O O . GLU A 1 572 ? 38.235 -5.137 -41.046 1.00 95.19 572 GLU A O 1
ATOM 4438 N N . GLU A 1 573 ? 37.329 -4.152 -42.849 1.00 96.50 573 GLU A N 1
ATOM 4439 C CA . GLU A 1 573 ? 35.940 -4.361 -42.416 1.00 96.50 573 GLU A CA 1
ATOM 4440 C C . GLU A 1 573 ? 35.533 -5.836 -42.586 1.00 96.50 573 GLU A C 1
ATOM 4442 O O . GLU A 1 573 ? 35.806 -6.404 -43.648 1.00 96.50 573 GLU A O 1
ATOM 4447 N N . PRO A 1 574 ? 34.817 -6.463 -41.629 1.00 95.56 574 PRO A N 1
ATOM 4448 C CA . PRO A 1 574 ? 34.355 -7.842 -41.802 1.00 95.56 574 PRO A CA 1
ATOM 4449 C C . PRO A 1 574 ? 33.325 -7.992 -42.929 1.00 95.56 574 PRO A C 1
ATOM 4451 O O . PRO A 1 574 ? 33.282 -9.008 -43.623 1.00 95.56 574 PRO A O 1
ATOM 4454 N N . THR A 1 575 ? 32.501 -6.961 -43.129 1.00 95.12 575 THR A N 1
ATOM 4455 C CA . THR A 1 575 ? 31.537 -6.857 -44.229 1.00 95.12 575 THR A CA 1
ATOM 4456 C C . THR A 1 575 ? 31.614 -5.456 -44.847 1.00 95.12 575 THR A C 1
ATOM 4458 O O . THR A 1 575 ? 30.817 -4.588 -44.495 1.00 95.12 575 THR A O 1
ATOM 4461 N N . PRO A 1 576 ? 32.570 -5.183 -45.753 1.00 93.81 576 PRO A N 1
ATOM 4462 C CA . PRO A 1 576 ? 32.685 -3.869 -46.377 1.00 93.81 576 PRO A CA 1
ATOM 4463 C C . PRO A 1 576 ? 31.507 -3.610 -47.323 1.00 93.81 576 PRO A C 1
ATOM 4465 O O . PRO A 1 576 ? 31.114 -4.484 -48.104 1.00 93.81 576 PRO A O 1
ATOM 4468 N N . GLY A 1 577 ? 30.968 -2.393 -47.290 1.00 89.75 577 GLY A N 1
ATOM 4469 C CA . GLY A 1 577 ? 29.983 -1.929 -48.261 1.00 89.75 577 GLY A CA 1
ATOM 4470 C C . GLY A 1 577 ? 30.589 -1.702 -49.656 1.00 89.75 577 GLY A C 1
ATOM 4471 O O . GLY A 1 577 ? 31.797 -1.873 -49.859 1.00 89.75 577 GLY A O 1
ATOM 4472 N N . PRO A 1 578 ? 29.780 -1.321 -50.663 1.00 87.75 578 PRO A N 1
ATOM 4473 C CA . PRO A 1 578 ? 30.242 -1.151 -52.043 1.00 87.75 578 PRO A CA 1
ATOM 4474 C C . PRO A 1 578 ? 31.429 -0.195 -52.240 1.00 87.75 578 PRO A C 1
ATOM 4476 O O . PRO A 1 578 ? 32.137 -0.318 -53.242 1.00 87.75 578 PRO A O 1
ATOM 4479 N N . SER A 1 579 ? 31.652 0.747 -51.319 1.00 87.75 579 SER A N 1
ATOM 4480 C CA . SER A 1 579 ? 32.769 1.702 -51.339 1.00 87.75 579 SER A CA 1
ATOM 4481 C C . SER A 1 579 ? 33.822 1.419 -50.257 1.00 87.75 579 SER A C 1
ATOM 4483 O O . SER A 1 579 ? 34.727 2.232 -50.070 1.00 87.75 579 SER A O 1
ATOM 4485 N N . GLY A 1 580 ? 33.743 0.268 -49.581 1.00 88.12 580 GLY A N 1
ATOM 4486 C CA . GLY A 1 580 ? 34.631 -0.113 -48.480 1.00 88.12 580 GLY A CA 1
ATOM 4487 C C . GLY A 1 580 ? 34.240 0.472 -47.121 1.00 88.12 580 GLY A C 1
ATOM 4488 O O . GLY A 1 580 ? 35.036 0.411 -46.191 1.00 88.12 580 GLY A O 1
ATOM 4489 N N . GLU A 1 581 ? 33.053 1.063 -47.009 1.00 90.31 581 GLU A N 1
ATOM 4490 C CA . GLU A 1 581 ? 32.505 1.588 -45.761 1.00 90.31 581 GLU A CA 1
ATOM 4491 C C . GLU A 1 581 ? 32.096 0.476 -44.783 1.00 90.31 581 GLU A C 1
ATOM 4493 O O . GLU A 1 581 ? 31.771 -0.641 -45.194 1.00 90.31 581 GLU A O 1
ATOM 4498 N N . ALA A 1 582 ? 32.091 0.799 -43.489 1.00 91.81 582 ALA A N 1
ATOM 4499 C CA . ALA A 1 582 ? 31.658 -0.107 -42.432 1.00 91.81 582 ALA A CA 1
ATOM 4500 C C . ALA A 1 582 ? 30.163 -0.433 -42.541 1.00 91.81 582 ALA A C 1
ATOM 4502 O O . ALA A 1 582 ? 29.346 0.429 -42.870 1.00 91.81 582 ALA A O 1
ATOM 4503 N N . THR A 1 583 ? 29.796 -1.677 -42.230 1.00 92.06 583 THR A N 1
ATOM 4504 C CA . THR A 1 583 ? 28.397 -2.127 -42.194 1.00 92.06 583 THR A CA 1
ATOM 4505 C C . THR A 1 583 ? 28.139 -3.005 -40.973 1.00 92.06 583 THR A C 1
ATOM 4507 O O . THR A 1 583 ? 29.072 -3.513 -40.352 1.00 92.06 583 THR A O 1
ATOM 4510 N N . THR A 1 584 ? 26.866 -3.216 -40.641 1.00 92.25 584 THR A N 1
ATOM 4511 C CA . THR A 1 584 ? 26.435 -4.096 -39.544 1.00 92.25 584 THR A CA 1
ATOM 4512 C C . THR A 1 584 ? 26.106 -5.520 -39.998 1.00 92.25 584 THR A C 1
ATOM 4514 O O . THR A 1 584 ? 25.731 -6.338 -39.171 1.00 92.25 584 THR A O 1
ATOM 4517 N N . ALA A 1 585 ? 26.273 -5.877 -41.278 1.00 92.69 585 ALA A N 1
ATOM 4518 C CA . ALA A 1 585 ? 25.850 -7.190 -41.785 1.00 92.69 585 ALA A CA 1
ATOM 4519 C C . ALA A 1 585 ? 26.524 -8.380 -41.062 1.00 92.69 585 ALA A C 1
ATOM 4521 O O . ALA A 1 585 ? 25.932 -9.450 -40.936 1.00 92.69 585 ALA A O 1
ATOM 4522 N N . TRP A 1 586 ? 27.742 -8.200 -40.540 1.00 96.25 586 TRP A N 1
ATOM 4523 C CA . TRP A 1 586 ? 28.454 -9.209 -39.745 1.00 96.25 586 TRP A CA 1
ATOM 4524 C C . TRP A 1 586 ? 27.842 -9.472 -38.353 1.00 96.25 586 TRP A C 1
ATOM 4526 O O . TRP A 1 586 ? 28.117 -10.506 -37.737 1.00 96.25 586 TRP A O 1
ATOM 4536 N N . THR A 1 587 ? 27.007 -8.557 -37.848 1.00 94.88 587 THR A N 1
ATOM 4537 C CA . THR A 1 587 ? 26.353 -8.661 -36.531 1.00 94.88 587 THR A CA 1
ATOM 4538 C C . THR A 1 587 ? 25.014 -9.395 -36.598 1.00 94.88 587 THR A C 1
ATOM 4540 O O . THR A 1 587 ? 24.437 -9.728 -35.563 1.00 94.88 587 THR A O 1
ATOM 4543 N N . GLU A 1 588 ? 24.518 -9.684 -37.802 1.00 89.69 588 GLU A N 1
ATOM 4544 C CA . GLU A 1 588 ? 23.259 -10.389 -38.012 1.00 89.69 588 GLU A CA 1
ATOM 4545 C C . GLU A 1 588 ? 23.374 -11.882 -37.669 1.00 89.69 588 GLU A C 1
ATOM 4547 O O . GLU A 1 588 ? 24.424 -12.520 -37.814 1.00 89.69 588 GLU A O 1
ATOM 4552 N N . LEU A 1 589 ? 22.252 -12.475 -37.250 1.00 85.31 589 LEU A N 1
ATOM 455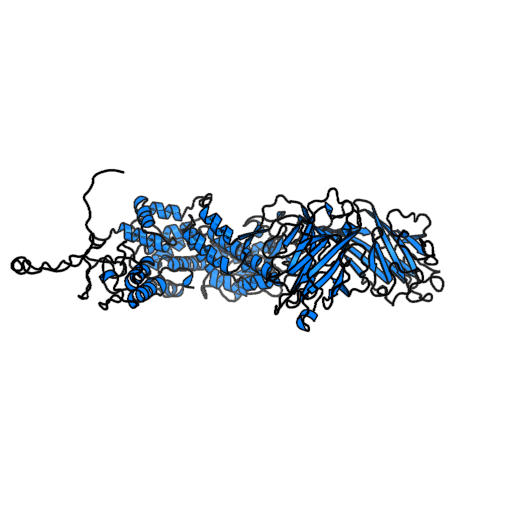3 C CA . LEU A 1 589 ? 22.173 -13.892 -36.882 1.00 85.31 589 LEU A CA 1
ATOM 4554 C C . LEU A 1 589 ? 22.575 -14.825 -38.039 1.00 85.31 589 LEU A C 1
ATOM 4556 O O . LEU A 1 589 ? 23.167 -15.876 -37.807 1.00 85.31 589 LEU A O 1
ATOM 4560 N N . GLY A 1 590 ? 22.277 -14.429 -39.282 1.00 86.19 590 GLY A N 1
ATOM 4561 C CA . GLY A 1 590 ? 22.545 -15.214 -40.490 1.00 86.19 590 GLY A CA 1
ATOM 4562 C C . GLY A 1 590 ? 23.970 -15.119 -41.047 1.00 86.19 590 GLY A C 1
ATOM 4563 O O . GLY A 1 590 ? 24.247 -15.757 -42.061 1.00 86.19 590 GLY A O 1
ATOM 4564 N N . PHE A 1 591 ? 24.860 -14.331 -40.436 1.00 93.19 591 PHE A N 1
ATOM 4565 C CA . PHE A 1 591 ? 26.234 -14.167 -40.913 1.00 93.19 591 PHE A CA 1
ATOM 4566 C C . PHE A 1 591 ? 27.083 -15.436 -40.706 1.00 93.19 591 PHE A C 1
ATOM 4568 O O . PHE A 1 591 ? 27.056 -16.042 -39.631 1.00 93.19 591 PHE A O 1
ATOM 4575 N N . ASP A 1 592 ? 27.852 -15.812 -41.735 1.00 94.00 592 ASP A N 1
ATOM 4576 C CA . ASP A 1 592 ? 28.785 -16.946 -41.717 1.00 94.00 592 ASP A CA 1
ATOM 4577 C C . ASP A 1 592 ? 30.176 -16.496 -41.252 1.00 94.00 592 ASP A C 1
ATOM 4579 O O . ASP A 1 592 ? 30.947 -15.905 -42.010 1.00 94.00 592 ASP A O 1
ATOM 4583 N N . ASP A 1 593 ? 30.498 -16.806 -40.001 1.00 95.31 593 ASP A N 1
ATOM 4584 C CA . ASP A 1 593 ? 31.778 -16.519 -39.355 1.00 95.31 593 ASP A CA 1
ATOM 4585 C C . ASP A 1 593 ? 32.702 -17.739 -39.282 1.00 95.31 593 ASP A C 1
ATOM 4587 O O . ASP A 1 593 ? 33.684 -17.730 -38.546 1.00 95.31 593 ASP A O 1
ATOM 4591 N N . SER A 1 594 ? 32.449 -18.789 -40.068 1.00 94.62 594 SER A N 1
ATOM 4592 C CA . SER A 1 594 ? 33.247 -20.026 -40.036 1.00 94.62 594 SER A CA 1
ATOM 4593 C C . SER A 1 594 ? 34.730 -19.844 -40.392 1.00 94.62 594 SER A C 1
ATOM 4595 O O . SER A 1 594 ? 35.540 -20.748 -40.169 1.00 94.62 594 SER A O 1
ATOM 4597 N N . THR A 1 595 ? 35.096 -18.694 -40.960 1.00 95.38 595 THR A N 1
ATOM 4598 C CA . THR A 1 595 ? 36.473 -18.311 -41.300 1.00 95.38 595 THR A CA 1
ATOM 4599 C C . THR A 1 595 ? 37.152 -17.449 -40.235 1.00 95.38 595 THR A C 1
ATOM 4601 O O . THR A 1 595 ? 38.348 -17.175 -40.361 1.00 95.38 595 THR A O 1
ATOM 4604 N N . TRP A 1 596 ? 36.415 -17.010 -39.212 1.00 97.81 596 TRP A N 1
ATOM 4605 C CA . TRP A 1 596 ? 36.942 -16.198 -38.123 1.00 97.81 596 TRP A CA 1
ATOM 4606 C C . TRP A 1 596 ? 37.819 -17.042 -37.194 1.00 97.81 596 TRP A C 1
ATOM 4608 O O . TRP A 1 596 ? 37.813 -18.275 -37.212 1.00 97.81 596 TRP A O 1
ATOM 4618 N N . LEU A 1 597 ? 38.647 -16.358 -36.411 1.00 97.75 597 LEU A N 1
ATOM 4619 C CA . LEU A 1 597 ? 39.452 -17.001 -35.382 1.00 97.75 597 LEU A CA 1
ATOM 4620 C C . LEU A 1 597 ? 38.553 -17.333 -34.189 1.00 97.75 597 LEU A C 1
ATOM 4622 O O . LEU A 1 597 ? 37.569 -16.646 -33.951 1.00 97.75 597 LEU A O 1
ATOM 4626 N N . THR A 1 598 ? 38.895 -18.357 -33.412 1.00 97.25 598 THR A N 1
ATOM 4627 C CA . THR A 1 598 ? 38.118 -18.747 -32.226 1.00 97.25 598 THR A CA 1
ATOM 4628 C C . THR A 1 598 ? 38.994 -18.711 -30.983 1.00 97.25 598 THR A C 1
ATOM 4630 O O . THR A 1 598 ? 40.130 -19.190 -31.024 1.00 97.25 598 THR A O 1
ATOM 4633 N N . GLY A 1 599 ? 38.469 -18.181 -29.881 1.00 94.94 599 GLY A N 1
ATOM 4634 C CA . GLY A 1 599 ? 39.127 -18.227 -28.577 1.00 94.94 599 GLY A CA 1
ATOM 4635 C C . GLY A 1 599 ? 38.208 -17.798 -27.427 1.00 94.94 599 GLY A C 1
ATOM 4636 O O . GLY A 1 599 ? 37.191 -17.148 -27.682 1.00 94.94 599 GLY A O 1
ATOM 4637 N N . PRO A 1 600 ? 38.535 -18.162 -26.175 1.00 95.81 600 PRO A N 1
ATOM 4638 C CA . PRO A 1 600 ? 37.769 -17.771 -24.991 1.00 95.81 600 PRO A CA 1
ATOM 4639 C C . PRO A 1 600 ? 37.787 -16.251 -24.736 1.00 95.81 600 PRO A C 1
ATOM 4641 O O . PRO A 1 600 ? 38.772 -15.585 -25.067 1.00 95.81 600 PRO A O 1
ATOM 4644 N N . THR A 1 601 ? 36.732 -15.701 -24.116 1.00 88.31 601 THR A N 1
ATOM 4645 C CA . THR A 1 601 ? 36.689 -14.281 -23.688 1.00 88.31 601 THR A CA 1
ATOM 4646 C C . THR A 1 601 ? 37.695 -13.937 -22.594 1.00 88.31 601 THR A C 1
ATOM 4648 O O . THR A 1 601 ? 38.221 -14.822 -21.924 1.00 88.31 601 THR A O 1
ATOM 4651 N N . GLY A 1 602 ? 37.983 -12.640 -22.441 1.00 86.00 602 GLY A N 1
ATOM 4652 C CA . GLY A 1 602 ? 39.334 -12.178 -22.118 1.00 86.00 602 GLY A CA 1
ATOM 4653 C C . GLY A 1 602 ? 40.154 -12.119 -23.406 1.00 86.00 602 GLY A C 1
ATOM 4654 O O . GLY A 1 602 ? 41.213 -12.735 -23.489 1.00 86.00 602 GLY A O 1
ATOM 4655 N N . ILE A 1 603 ? 39.569 -11.534 -24.464 1.00 93.44 603 ILE A N 1
ATOM 4656 C CA . ILE A 1 603 ? 40.268 -11.289 -25.730 1.00 93.44 603 ILE A CA 1
ATOM 4657 C C . ILE A 1 603 ? 40.929 -9.924 -25.613 1.00 93.44 603 ILE A C 1
ATOM 4659 O O . ILE A 1 603 ? 40.224 -8.923 -25.476 1.00 93.44 603 ILE A O 1
ATOM 4663 N N . GLY A 1 604 ? 42.252 -9.891 -25.709 1.00 90.56 604 GLY A N 1
ATOM 4664 C CA . GLY A 1 604 ? 42.991 -8.685 -25.377 1.00 90.56 604 GLY A CA 1
ATOM 4665 C C . GLY A 1 604 ? 44.497 -8.797 -25.575 1.00 90.56 604 GLY A C 1
ATOM 4666 O O . GLY A 1 604 ? 44.987 -9.721 -26.239 1.00 90.56 604 GLY A O 1
ATOM 4667 N N . MET A 1 605 ? 45.246 -7.831 -25.052 1.00 90.25 605 MET A N 1
ATOM 4668 C CA . MET A 1 605 ? 46.701 -7.913 -24.946 1.00 90.25 605 MET A CA 1
ATOM 4669 C C . MET A 1 605 ? 47.229 -7.146 -23.727 1.00 90.25 605 MET A C 1
ATOM 4671 O O . MET A 1 605 ? 46.593 -6.214 -23.271 1.00 90.25 605 MET A O 1
ATOM 4675 N N . GLY A 1 606 ? 48.467 -7.437 -23.299 1.00 79.75 606 GLY A N 1
ATOM 4676 C CA . GLY A 1 606 ? 49.289 -6.499 -22.512 1.00 79.75 606 GLY A CA 1
ATOM 4677 C C . GLY A 1 606 ? 49.449 -6.775 -21.016 1.00 79.75 606 GLY A C 1
ATOM 4678 O O . GLY A 1 606 ? 50.542 -6.577 -20.477 1.00 79.75 606 GLY A O 1
ATOM 4679 N N . ASP A 1 607 ? 48.417 -7.287 -20.357 1.00 71.94 607 ASP A N 1
ATOM 4680 C CA . ASP A 1 607 ? 48.313 -7.440 -18.893 1.00 71.94 607 ASP A CA 1
ATOM 4681 C C . ASP A 1 607 ? 48.622 -8.864 -18.377 1.00 71.94 607 ASP A C 1
ATOM 4683 O O . ASP A 1 607 ? 49.037 -9.040 -17.228 1.00 71.94 607 ASP A O 1
ATOM 4687 N N . ASN A 1 608 ? 48.588 -9.869 -19.257 1.00 77.00 608 ASN A N 1
ATOM 4688 C CA . ASN A 1 608 ? 48.717 -11.306 -18.962 1.00 77.00 608 ASN A CA 1
ATOM 4689 C C . ASN A 1 608 ? 47.554 -11.907 -18.155 1.00 77.00 608 ASN A C 1
ATOM 4691 O O . ASN A 1 608 ? 47.754 -12.950 -17.518 1.00 77.00 608 ASN A O 1
ATOM 4695 N N . ASP A 1 609 ? 46.373 -11.296 -18.171 1.00 76.62 609 ASP A N 1
ATOM 4696 C CA . ASP A 1 609 ? 45.158 -11.893 -17.606 1.00 76.62 609 ASP A CA 1
ATOM 4697 C C . ASP A 1 609 ? 44.108 -12.276 -18.670 1.00 76.62 609 ASP A C 1
ATOM 4699 O O . ASP A 1 609 ? 43.185 -13.039 -18.370 1.00 76.62 609 ASP A O 1
ATOM 4703 N N . ASP A 1 610 ? 44.348 -11.906 -19.930 1.00 84.44 610 ASP A N 1
ATOM 4704 C CA . ASP A 1 610 ? 43.597 -12.368 -21.097 1.00 84.44 610 ASP A CA 1
ATOM 4705 C C . ASP A 1 610 ? 43.726 -13.875 -21.381 1.00 84.44 610 ASP A C 1
ATOM 4707 O O . ASP A 1 610 ? 44.819 -14.451 -21.471 1.00 84.44 610 ASP A O 1
ATOM 4711 N N . ALA A 1 611 ? 42.586 -14.517 -21.647 1.00 88.56 611 ALA A N 1
ATOM 4712 C CA . ALA A 1 611 ? 42.525 -15.910 -22.084 1.00 88.56 611 ALA A CA 1
ATOM 4713 C C . ALA A 1 611 ? 42.878 -16.082 -23.577 1.00 88.56 611 ALA A C 1
ATOM 4715 O O . ALA A 1 611 ? 43.450 -17.108 -23.962 1.00 88.56 611 ALA A O 1
ATOM 4716 N N . THR A 1 612 ? 42.581 -15.080 -24.411 1.00 93.88 612 THR A N 1
ATOM 4717 C CA . THR A 1 612 ? 42.939 -15.019 -25.835 1.00 93.88 612 THR A CA 1
ATOM 4718 C C . THR A 1 612 ? 43.824 -13.805 -26.097 1.00 93.88 612 THR A C 1
ATOM 4720 O O . THR A 1 612 ? 43.348 -12.681 -26.219 1.00 93.88 612 THR A O 1
ATOM 4723 N N . VAL A 1 613 ? 45.129 -14.044 -26.248 1.00 93.62 613 VAL A N 1
ATOM 4724 C CA . VAL A 1 613 ? 46.125 -12.969 -26.377 1.00 93.62 613 VAL A CA 1
ATOM 4725 C C . VAL A 1 613 ? 46.380 -12.585 -27.841 1.00 93.62 613 VAL A C 1
ATOM 4727 O O . VAL A 1 613 ? 46.923 -13.367 -28.631 1.00 93.62 613 VAL A O 1
ATOM 4730 N N . LEU A 1 614 ? 46.082 -11.336 -28.194 1.00 93.19 614 LEU A N 1
ATOM 4731 C CA . LEU A 1 614 ? 46.319 -10.712 -29.497 1.00 93.19 614 LEU A CA 1
ATOM 4732 C C . LEU A 1 614 ? 47.757 -10.179 -29.620 1.00 93.19 614 LEU A C 1
ATOM 4734 O O . LEU A 1 614 ? 48.014 -8.980 -29.700 1.00 93.19 614 LEU A O 1
ATOM 4738 N N . THR A 1 615 ? 48.726 -11.095 -29.668 1.00 90.62 615 THR A N 1
ATOM 4739 C CA . THR A 1 615 ? 50.171 -10.762 -29.672 1.00 90.62 615 THR A CA 1
ATOM 4740 C C . THR A 1 615 ? 50.658 -9.858 -30.816 1.00 90.62 615 THR A C 1
ATOM 4742 O O . THR A 1 615 ? 51.758 -9.315 -30.728 1.00 90.62 615 THR A O 1
ATOM 4745 N N . ASP A 1 616 ? 49.881 -9.705 -31.888 1.00 93.25 616 ASP A N 1
ATOM 4746 C CA . ASP A 1 616 ? 50.218 -8.923 -33.080 1.00 93.25 616 ASP A CA 1
ATOM 4747 C C . ASP A 1 616 ? 49.334 -7.685 -33.289 1.00 93.25 616 ASP A C 1
ATOM 4749 O O . ASP A 1 616 ? 49.398 -7.101 -34.370 1.00 93.25 616 ASP A O 1
ATOM 4753 N N . MET A 1 617 ? 48.519 -7.292 -32.302 1.00 93.81 617 MET A N 1
ATOM 4754 C CA . MET A 1 617 ? 47.650 -6.110 -32.388 1.00 93.81 617 MET A CA 1
ATOM 4755 C C . MET A 1 617 ? 48.447 -4.803 -32.340 1.00 93.81 617 MET A C 1
ATOM 4757 O O . MET A 1 617 ? 48.305 -3.957 -33.228 1.00 93.81 617 MET A O 1
ATOM 4761 N N . GLN A 1 618 ? 49.357 -4.670 -31.370 1.00 93.69 618 GLN A N 1
ATOM 4762 C CA . GLN A 1 618 ? 50.182 -3.473 -31.218 1.00 93.69 618 GLN A CA 1
ATOM 4763 C C . GLN A 1 618 ? 50.982 -3.159 -32.495 1.00 93.69 618 GLN A C 1
ATOM 4765 O O . GLN A 1 618 ? 51.746 -3.977 -33.010 1.00 93.69 618 GLN A O 1
ATOM 4770 N N . ASN A 1 619 ? 50.868 -1.914 -32.957 1.00 93.62 619 ASN A N 1
ATOM 4771 C CA . ASN A 1 619 ? 51.431 -1.359 -34.192 1.00 93.62 619 ASN A CA 1
ATOM 4772 C C . ASN A 1 619 ? 50.854 -1.924 -35.504 1.00 93.62 619 ASN A C 1
ATOM 4774 O O . ASN A 1 619 ? 51.419 -1.641 -36.563 1.00 93.62 619 ASN A O 1
ATOM 4778 N N . ASN A 1 620 ? 49.768 -2.701 -35.468 1.00 94.88 620 ASN A N 1
ATOM 4779 C CA . ASN A 1 620 ? 49.233 -3.383 -36.650 1.00 94.88 620 ASN A CA 1
ATOM 4780 C C . ASN A 1 620 ? 47.765 -3.025 -36.929 1.00 94.88 620 ASN A C 1
ATOM 4782 O O . ASN A 1 620 ? 47.437 -2.636 -38.047 1.00 94.88 620 ASN A O 1
ATOM 4786 N N . TYR A 1 621 ? 46.898 -3.096 -35.918 1.00 96.19 621 TYR A N 1
ATOM 4787 C CA . TYR A 1 621 ? 45.483 -2.726 -36.013 1.00 96.19 621 TYR A CA 1
ATOM 4788 C C . TYR A 1 621 ? 44.977 -2.138 -34.689 1.00 96.19 621 TYR A C 1
ATOM 4790 O O . TYR A 1 621 ? 45.557 -2.391 -33.639 1.00 96.19 621 TYR A O 1
ATOM 4798 N N . ILE A 1 622 ? 43.924 -1.314 -34.749 1.00 95.25 622 ILE A N 1
ATOM 4799 C CA . ILE A 1 622 ? 43.385 -0.573 -33.589 1.00 95.25 622 ILE A CA 1
ATOM 4800 C C . ILE A 1 622 ? 42.106 -1.194 -33.016 1.00 95.25 622 ILE A C 1
ATOM 4802 O O . ILE A 1 622 ? 41.706 -0.850 -31.911 1.00 95.25 622 ILE A O 1
ATOM 4806 N N . SER A 1 623 ? 41.465 -2.098 -33.758 1.00 96.88 623 SER A N 1
ATOM 4807 C CA . SER A 1 623 ? 40.199 -2.706 -33.359 1.00 96.88 623 SER A CA 1
ATOM 4808 C C . SER A 1 623 ? 40.149 -4.199 -33.649 1.00 96.88 623 SER A C 1
ATOM 4810 O O . SER A 1 623 ? 40.913 -4.729 -34.461 1.00 96.88 623 SER A O 1
ATOM 4812 N N . PHE A 1 624 ? 39.218 -4.889 -33.007 1.00 97.75 624 PHE A N 1
ATOM 4813 C CA . PHE A 1 624 ? 38.799 -6.222 -33.411 1.00 97.75 624 PHE A CA 1
ATOM 4814 C C . PHE A 1 624 ? 37.288 -6.371 -33.249 1.00 97.75 624 PHE A C 1
ATOM 4816 O O . PHE A 1 624 ? 36.628 -5.609 -32.544 1.00 97.75 624 PHE A O 1
ATOM 4823 N N . TYR A 1 625 ? 36.752 -7.372 -33.928 1.00 98.44 625 TYR A N 1
ATOM 4824 C CA . TYR A 1 625 ? 35.340 -7.708 -33.938 1.00 98.44 625 TYR A CA 1
ATOM 4825 C C . TYR A 1 625 ? 35.174 -9.066 -33.282 1.00 98.44 625 TYR A C 1
ATOM 4827 O O . TYR A 1 625 ? 35.993 -9.956 -33.503 1.00 98.44 625 TYR A O 1
ATOM 4835 N N . ALA A 1 626 ? 34.126 -9.243 -32.494 1.00 98.12 626 ALA A N 1
ATOM 4836 C CA . ALA A 1 626 ? 33.829 -10.497 -31.826 1.00 98.12 626 ALA A CA 1
ATOM 4837 C C . ALA A 1 626 ? 32.331 -10.788 -31.914 1.00 98.12 626 ALA A C 1
ATOM 4839 O O . ALA A 1 626 ? 31.514 -9.876 -31.823 1.00 98.12 626 ALA A O 1
ATOM 4840 N N . ARG A 1 627 ? 31.944 -12.052 -32.088 1.00 97.75 627 ARG A N 1
ATOM 4841 C CA . ARG A 1 627 ? 30.541 -12.474 -32.031 1.00 97.75 627 ARG A CA 1
ATOM 4842 C C . ARG A 1 627 ? 30.373 -13.839 -31.380 1.00 97.75 627 ARG A C 1
ATOM 4844 O O . ARG A 1 627 ? 31.253 -14.701 -31.454 1.00 97.75 627 ARG A O 1
ATOM 4851 N N . LYS A 1 628 ? 29.212 -14.038 -30.761 1.00 97.25 628 LYS A N 1
ATOM 4852 C CA . LYS A 1 628 ? 28.811 -15.305 -30.156 1.00 97.25 628 LYS A CA 1
ATOM 4853 C C . LYS A 1 628 ? 27.307 -15.490 -30.196 1.00 97.25 628 LYS A C 1
ATOM 4855 O O . LYS A 1 628 ? 26.536 -14.586 -29.882 1.00 97.25 628 LYS A O 1
ATOM 4860 N N . THR A 1 629 ? 26.895 -16.709 -30.524 1.00 97.06 629 THR A N 1
ATOM 4861 C CA . THR A 1 629 ? 25.497 -17.116 -30.423 1.00 97.06 629 THR A CA 1
ATOM 4862 C C . THR A 1 629 ? 25.149 -17.595 -29.018 1.00 97.06 629 THR A C 1
ATOM 4864 O O . THR A 1 629 ? 25.928 -18.326 -28.405 1.00 97.06 629 THR A O 1
ATOM 4867 N N . PHE A 1 630 ? 23.942 -17.288 -28.558 1.00 96.12 630 PHE A N 1
ATOM 4868 C CA . PHE A 1 630 ? 23.350 -17.823 -27.333 1.00 96.12 630 PHE A CA 1
ATOM 4869 C C . PHE A 1 630 ? 21.908 -18.268 -27.590 1.00 96.12 630 PHE A C 1
ATOM 4871 O O . PHE A 1 630 ? 21.318 -17.927 -28.613 1.00 96.12 630 PHE A O 1
ATOM 4878 N N . THR A 1 631 ? 21.338 -19.074 -26.694 1.00 93.44 631 THR A N 1
ATOM 4879 C CA . THR A 1 631 ? 19.960 -19.572 -26.834 1.00 93.44 631 THR A CA 1
ATOM 4880 C C . THR A 1 631 ? 19.107 -19.130 -25.657 1.00 93.44 631 THR A C 1
ATOM 4882 O O . THR A 1 631 ? 19.519 -19.284 -24.511 1.00 93.44 631 THR A O 1
ATOM 4885 N N . ILE A 1 632 ? 17.904 -18.637 -25.939 1.00 85.25 632 ILE A N 1
ATOM 4886 C CA . ILE A 1 632 ? 16.868 -18.335 -24.948 1.00 85.25 632 ILE A CA 1
ATOM 4887 C C . ILE A 1 632 ? 15.563 -19.012 -25.379 1.00 85.25 632 ILE A C 1
ATOM 4889 O O . ILE A 1 632 ? 15.187 -18.933 -26.542 1.00 85.25 632 ILE A O 1
ATOM 4893 N N . ASN A 1 633 ? 14.885 -19.724 -24.474 1.00 77.56 633 ASN A N 1
ATOM 4894 C CA . ASN A 1 633 ? 13.671 -20.476 -24.833 1.00 77.56 633 ASN A CA 1
ATOM 4895 C C . ASN A 1 633 ? 12.530 -19.548 -25.256 1.00 77.56 633 ASN A C 1
ATOM 4897 O O . ASN A 1 633 ? 11.872 -19.795 -26.261 1.00 77.56 633 ASN A O 1
ATOM 4901 N N . ASP A 1 634 ? 12.329 -18.486 -24.484 1.00 74.56 634 ASP A N 1
ATOM 4902 C CA . ASP A 1 634 ? 11.353 -17.439 -24.740 1.00 74.56 634 ASP A CA 1
ATOM 4903 C C . ASP A 1 634 ? 11.884 -16.127 -24.132 1.00 74.56 634 ASP A C 1
ATOM 4905 O O . ASP A 1 634 ? 12.071 -16.062 -22.913 1.00 74.56 634 ASP A O 1
ATOM 4909 N N . PRO A 1 635 ? 12.161 -15.093 -24.949 1.00 68.38 635 PRO A N 1
ATOM 4910 C CA . PRO A 1 635 ? 12.619 -13.790 -24.473 1.00 68.38 635 PRO A CA 1
ATOM 4911 C C . PRO A 1 635 ? 11.650 -13.075 -23.528 1.00 68.38 635 PRO A C 1
ATOM 4913 O O . PRO A 1 635 ? 12.078 -12.158 -22.828 1.00 68.38 635 PRO A O 1
ATOM 4916 N N . ALA A 1 636 ? 10.369 -13.456 -23.483 1.00 59.88 636 ALA A N 1
ATOM 4917 C CA . ALA A 1 636 ? 9.392 -12.889 -22.555 1.00 59.88 636 ALA A CA 1
ATOM 4918 C C . ALA A 1 636 ? 9.463 -13.513 -21.151 1.00 59.88 636 ALA A C 1
ATOM 4920 O O . ALA A 1 636 ? 9.072 -12.864 -20.188 1.00 59.88 636 ALA A O 1
ATOM 4921 N N . THR A 1 637 ? 9.992 -14.734 -21.018 1.00 64.81 637 THR A N 1
ATOM 4922 C CA . THR A 1 637 ? 9.950 -15.503 -19.762 1.00 64.81 637 THR A CA 1
ATOM 4923 C C . THR A 1 637 ? 10.832 -14.949 -18.630 1.00 64.81 637 THR A C 1
ATOM 4925 O O . THR A 1 637 ? 10.389 -14.983 -17.485 1.00 64.81 637 THR A O 1
ATOM 4928 N N . PRO A 1 638 ? 12.084 -14.500 -18.856 1.00 69.00 638 PRO A N 1
ATOM 4929 C CA . PRO A 1 638 ? 12.876 -13.900 -17.783 1.00 69.00 638 PRO A CA 1
ATOM 4930 C C . PRO A 1 638 ? 12.252 -12.590 -17.323 1.00 69.00 638 PRO A C 1
ATOM 4932 O O . PRO A 1 638 ? 11.683 -11.869 -18.128 1.00 69.00 638 PRO A O 1
ATOM 4935 N N . ASP A 1 639 ? 12.463 -12.189 -16.081 1.00 62.97 639 ASP A N 1
ATOM 4936 C CA . ASP A 1 639 ? 12.059 -10.859 -15.597 1.00 62.97 639 ASP A CA 1
ATOM 4937 C C . ASP A 1 639 ? 13.194 -9.841 -15.729 1.00 62.97 639 ASP A C 1
ATOM 4939 O O . ASP A 1 639 ? 12.969 -8.629 -15.694 1.00 62.97 639 ASP A O 1
ATOM 4943 N N . ARG A 1 640 ? 14.433 -10.327 -15.876 1.00 72.12 640 ARG A N 1
ATOM 4944 C CA . ARG A 1 640 ? 15.606 -9.487 -16.126 1.00 72.12 640 ARG A CA 1
ATOM 4945 C C . ARG A 1 640 ? 16.619 -10.174 -17.032 1.00 72.12 640 ARG A C 1
ATOM 4947 O O . ARG A 1 640 ? 17.113 -11.255 -16.706 1.00 72.12 640 ARG A O 1
ATOM 4954 N N . LEU A 1 641 ? 16.977 -9.499 -18.115 1.00 84.38 641 LEU A N 1
ATOM 4955 C CA . LEU A 1 641 ? 18.098 -9.813 -18.994 1.00 84.38 641 LEU A CA 1
ATOM 4956 C C . LEU A 1 641 ? 19.138 -8.697 -18.883 1.00 84.38 641 LEU A C 1
ATOM 4958 O O . LEU A 1 641 ? 18.829 -7.534 -19.110 1.00 84.38 641 LEU A O 1
ATOM 4962 N N . GLU A 1 642 ? 20.375 -9.042 -18.547 1.00 88.12 642 GLU A N 1
ATOM 4963 C CA . GLU A 1 642 ? 21.451 -8.063 -18.364 1.00 88.12 642 GLU A CA 1
ATOM 4964 C C . GLU A 1 642 ? 22.708 -8.501 -19.106 1.00 88.12 642 GLU A C 1
ATOM 4966 O O . GLU A 1 642 ? 23.109 -9.665 -19.029 1.00 88.12 642 GLU A O 1
ATOM 4971 N N . LEU A 1 643 ? 23.315 -7.555 -19.820 1.00 93.88 643 LEU A N 1
ATOM 4972 C CA . LEU A 1 643 ? 24.628 -7.682 -20.430 1.00 93.88 643 LEU A CA 1
ATOM 4973 C C . LEU A 1 643 ? 25.632 -6.885 -19.604 1.00 93.88 643 LEU A C 1
ATOM 4975 O O . LEU A 1 643 ? 25.468 -5.692 -19.377 1.00 93.88 643 LEU A O 1
ATOM 4979 N N . GLU A 1 644 ? 26.689 -7.555 -19.185 1.00 94.00 644 GLU A N 1
ATOM 4980 C CA . GLU A 1 644 ? 27.826 -6.963 -18.500 1.00 94.00 644 GLU A CA 1
ATOM 4981 C C . GLU A 1 644 ? 29.039 -7.054 -19.416 1.00 94.00 644 GLU A C 1
ATOM 4983 O O . GLU A 1 644 ? 29.293 -8.117 -19.983 1.00 94.00 644 GLU A O 1
ATOM 4988 N N . VAL A 1 645 ? 29.792 -5.968 -19.566 1.00 94.50 645 VAL A N 1
ATOM 4989 C CA . VAL A 1 645 ? 31.033 -5.974 -20.349 1.00 94.50 645 VAL A CA 1
ATOM 4990 C C . VAL A 1 645 ? 32.113 -5.203 -19.609 1.00 94.50 645 VAL A C 1
ATOM 4992 O O . VAL A 1 645 ? 31.986 -3.995 -19.421 1.00 94.50 645 VAL A O 1
ATOM 4995 N N . ASP A 1 646 ? 33.179 -5.892 -19.208 1.00 93.69 646 ASP A N 1
ATOM 4996 C CA . ASP A 1 646 ? 34.434 -5.251 -18.799 1.00 93.69 646 ASP A CA 1
ATOM 4997 C C . ASP A 1 646 ? 35.334 -5.121 -20.036 1.00 93.69 646 ASP A C 1
ATOM 4999 O O . ASP A 1 646 ? 35.448 -6.075 -20.816 1.00 93.69 646 ASP A O 1
ATOM 5003 N N . TYR A 1 647 ? 35.882 -3.930 -20.282 1.00 94.62 647 TYR A N 1
ATOM 5004 C CA . TYR A 1 647 ? 36.564 -3.616 -21.540 1.00 94.62 647 TYR A CA 1
ATOM 5005 C C . TYR A 1 647 ? 37.653 -2.553 -21.388 1.00 94.62 647 TYR A C 1
ATOM 5007 O O . TYR A 1 647 ? 37.626 -1.754 -20.457 1.00 94.62 647 TYR A O 1
ATOM 5015 N N . ASP A 1 648 ? 38.551 -2.513 -22.366 1.00 92.50 648 ASP A N 1
ATOM 5016 C CA . ASP A 1 648 ? 39.609 -1.515 -22.534 1.00 92.50 648 ASP A CA 1
ATOM 5017 C C . ASP A 1 648 ? 39.914 -1.404 -24.041 1.00 92.50 648 ASP A C 1
ATOM 5019 O O . ASP A 1 648 ? 40.154 -2.435 -24.670 1.00 92.50 648 ASP A O 1
ATOM 5023 N N . ASP A 1 649 ? 39.825 -0.256 -24.724 1.00 92.56 649 ASP A N 1
ATOM 5024 C CA . ASP A 1 649 ? 39.500 1.115 -24.280 1.00 92.56 649 ASP A CA 1
ATOM 5025 C C . ASP A 1 649 ? 38.058 1.549 -24.655 1.00 92.56 649 ASP A C 1
ATOM 5027 O O . ASP A 1 649 ? 37.440 2.443 -24.066 1.00 92.56 649 ASP A O 1
ATOM 5031 N N . GLY A 1 650 ? 37.495 0.962 -25.709 1.00 95.62 650 GLY A N 1
ATOM 5032 C CA . GLY A 1 650 ? 36.181 1.319 -26.239 1.00 95.62 650 GLY A CA 1
ATOM 5033 C C . GLY A 1 650 ? 35.448 0.116 -26.799 1.00 95.62 650 GLY A C 1
ATOM 5034 O O . GLY A 1 650 ? 36.063 -0.764 -27.393 1.00 95.62 650 GLY A O 1
ATOM 5035 N N . VAL A 1 651 ? 34.126 0.079 -26.628 1.00 97.19 651 VAL A N 1
ATOM 5036 C CA . VAL A 1 651 ? 33.295 -1.034 -27.098 1.00 97.19 651 VAL A CA 1
ATOM 5037 C C . VAL A 1 651 ? 31.979 -0.541 -27.692 1.00 97.19 651 VAL A C 1
ATOM 5039 O O . VAL A 1 651 ? 31.349 0.377 -27.167 1.00 97.19 651 VAL A O 1
ATOM 5042 N N . VAL A 1 652 ? 31.546 -1.178 -28.778 1.00 96.75 652 VAL A N 1
ATOM 5043 C CA . VAL A 1 652 ? 30.210 -1.034 -29.372 1.00 96.75 652 VAL A CA 1
ATOM 5044 C C . VAL A 1 652 ? 29.568 -2.414 -29.466 1.00 96.75 652 VAL A C 1
ATOM 5046 O O . VAL A 1 652 ? 30.205 -3.360 -29.925 1.00 96.75 652 VAL A O 1
ATOM 5049 N N . LEU A 1 653 ? 28.331 -2.544 -28.992 1.00 97.12 653 LEU A N 1
ATOM 5050 C CA . LEU A 1 653 ? 27.635 -3.811 -28.771 1.00 97.12 653 LEU A CA 1
ATOM 5051 C C . LEU A 1 653 ? 26.388 -3.899 -29.647 1.00 97.12 653 LEU A C 1
ATOM 5053 O O . LEU A 1 653 ? 25.585 -2.968 -29.704 1.00 97.12 653 LEU A O 1
ATOM 5057 N N . TYR A 1 654 ? 26.199 -5.056 -30.271 1.00 95.38 654 TYR A N 1
ATOM 5058 C CA . TYR A 1 654 ? 25.107 -5.348 -31.189 1.00 95.38 654 TYR A CA 1
ATOM 5059 C C . TYR A 1 654 ? 24.379 -6.624 -30.776 1.00 95.38 654 TYR A C 1
ATOM 5061 O O . TYR A 1 654 ? 25.007 -7.642 -30.486 1.00 95.38 654 TYR A O 1
ATOM 5069 N N . LEU A 1 655 ? 23.052 -6.597 -30.818 1.00 94.62 655 LEU A N 1
ATOM 5070 C CA . LEU A 1 655 ? 22.191 -7.755 -30.621 1.00 94.62 655 LEU A CA 1
ATOM 5071 C C . LEU A 1 655 ? 21.396 -7.992 -31.904 1.00 94.62 655 LEU A C 1
ATOM 5073 O O . LEU A 1 655 ? 20.640 -7.123 -32.333 1.00 94.62 655 LEU A O 1
ATOM 5077 N N . ASN A 1 656 ? 21.572 -9.165 -32.516 1.00 90.56 656 ASN A N 1
ATOM 5078 C CA . ASN A 1 656 ? 20.853 -9.576 -33.729 1.00 90.56 656 ASN A CA 1
ATOM 5079 C C . ASN A 1 656 ? 20.815 -8.513 -34.850 1.00 90.56 656 ASN A C 1
ATOM 5081 O O . ASN A 1 656 ? 19.776 -8.313 -35.474 1.00 90.56 656 ASN A O 1
ATOM 5085 N N . GLY A 1 657 ? 21.933 -7.841 -35.133 1.00 83.50 657 GLY A N 1
ATOM 5086 C CA . GLY A 1 657 ? 21.995 -6.824 -36.194 1.00 83.50 657 GLY A CA 1
ATOM 5087 C C . GLY A 1 657 ? 21.882 -5.372 -35.718 1.00 83.50 657 GLY A C 1
ATOM 5088 O O . GLY A 1 657 ? 22.305 -4.463 -36.433 1.00 83.50 657 GLY A O 1
ATOM 5089 N N . THR A 1 658 ? 21.341 -5.130 -34.521 1.00 83.69 658 THR A N 1
ATOM 5090 C CA . THR A 1 658 ? 21.033 -3.779 -34.019 1.00 83.69 658 THR A CA 1
ATOM 5091 C C . THR A 1 658 ? 21.971 -3.382 -32.888 1.00 83.69 658 THR A C 1
ATOM 5093 O O . THR A 1 658 ? 22.235 -4.176 -31.991 1.00 83.69 658 THR A O 1
ATOM 5096 N N . GLU A 1 659 ? 22.482 -2.152 -32.922 1.00 86.81 659 GLU A N 1
ATOM 5097 C CA . GLU A 1 659 ? 23.314 -1.609 -31.845 1.00 86.81 659 GLU A CA 1
ATOM 5098 C C . GLU A 1 659 ? 22.477 -1.422 -30.571 1.00 86.81 659 GLU A C 1
ATOM 5100 O O . GLU A 1 659 ? 21.421 -0.793 -30.613 1.00 86.81 659 GLU A O 1
ATOM 5105 N N . VAL A 1 660 ? 22.933 -1.981 -29.448 1.00 82.62 660 VAL A N 1
ATOM 5106 C CA . VAL A 1 660 ? 22.221 -1.939 -28.155 1.00 82.62 660 VAL A CA 1
ATOM 5107 C C . VAL A 1 660 ? 22.931 -1.091 -27.106 1.00 82.62 660 VAL A C 1
ATOM 5109 O O . VAL A 1 660 ? 22.301 -0.630 -26.159 1.00 82.62 660 VAL A O 1
ATOM 5112 N N . ALA A 1 661 ? 24.238 -0.880 -27.256 1.00 86.31 661 ALA A N 1
ATOM 5113 C CA . ALA A 1 661 ? 25.019 -0.015 -26.382 1.00 86.31 661 ALA A CA 1
ATOM 5114 C C . ALA A 1 661 ? 26.371 0.325 -27.014 1.00 86.31 661 ALA A C 1
ATOM 5116 O O . ALA A 1 661 ? 26.924 -0.451 -27.791 1.00 86.31 661 ALA A O 1
ATOM 5117 N N . ARG A 1 662 ? 26.946 1.451 -26.597 1.00 92.12 662 ARG A N 1
ATOM 5118 C CA . ARG A 1 662 ? 28.349 1.799 -26.830 1.00 92.12 662 ARG A CA 1
ATOM 5119 C C . ARG A 1 662 ? 28.938 2.454 -25.590 1.00 92.12 662 ARG A C 1
ATOM 5121 O O . ARG A 1 662 ? 28.208 3.071 -24.815 1.00 92.12 662 ARG A O 1
ATOM 5128 N N . SER A 1 663 ? 30.248 2.336 -25.408 1.00 89.56 663 SER A N 1
ATOM 5129 C CA . SER A 1 663 ? 30.955 3.031 -24.337 1.00 89.56 663 SER A CA 1
ATOM 5130 C C . SER A 1 663 ? 30.939 4.546 -24.543 1.00 89.56 663 SER A C 1
ATOM 5132 O O . SER A 1 663 ? 30.928 5.040 -25.672 1.00 89.56 663 SER A O 1
ATOM 5134 N N . GLN A 1 664 ? 31.035 5.308 -23.448 1.00 85.25 664 GLN A N 1
ATOM 5135 C CA . GLN A 1 664 ? 31.194 6.767 -23.512 1.00 85.25 664 GLN A CA 1
ATOM 5136 C C . GLN A 1 664 ? 32.440 7.170 -24.319 1.00 85.25 664 GLN A C 1
ATOM 5138 O O . GLN A 1 664 ? 32.450 8.202 -24.986 1.00 85.25 664 GLN A O 1
ATOM 5143 N N . THR A 1 665 ? 33.479 6.332 -24.299 1.00 87.94 665 THR A N 1
ATOM 5144 C CA . THR A 1 665 ? 34.708 6.510 -25.081 1.00 87.94 665 THR A CA 1
ATOM 5145 C C . THR A 1 665 ? 34.508 6.367 -26.593 1.00 87.94 665 THR A C 1
ATOM 5147 O O . THR A 1 665 ? 35.407 6.725 -27.349 1.00 87.94 665 THR A O 1
ATOM 5150 N N . MET A 1 666 ? 33.336 5.900 -27.035 1.00 89.69 666 MET A N 1
ATOM 5151 C CA . MET A 1 666 ? 32.929 5.752 -28.437 1.00 89.69 666 MET A CA 1
ATOM 5152 C C . MET A 1 666 ? 31.715 6.628 -28.803 1.00 89.69 666 MET A C 1
ATOM 5154 O O . MET A 1 666 ? 31.144 6.467 -29.884 1.00 89.69 666 MET A O 1
ATOM 5158 N N . ALA A 1 667 ? 31.304 7.559 -27.932 1.00 82.69 667 ALA A N 1
ATOM 5159 C CA . ALA A 1 667 ? 30.104 8.377 -28.135 1.00 82.69 667 ALA A CA 1
ATOM 5160 C C . ALA A 1 667 ? 30.147 9.198 -29.439 1.00 82.69 667 ALA A C 1
ATOM 5162 O O . ALA A 1 667 ? 29.151 9.256 -30.154 1.00 82.69 667 ALA A O 1
ATOM 5163 N N . ASP A 1 668 ? 31.314 9.746 -29.792 1.00 82.31 668 ASP A N 1
ATOM 5164 C CA . ASP A 1 668 ? 31.496 10.595 -30.981 1.00 82.31 668 ASP A CA 1
ATOM 5165 C C . ASP A 1 668 ? 31.796 9.805 -32.272 1.00 82.31 668 ASP A C 1
ATOM 5167 O O . ASP A 1 668 ? 31.988 10.389 -33.344 1.00 82.31 668 ASP A O 1
ATOM 5171 N N . ALA A 1 669 ? 31.889 8.473 -32.195 1.00 81.44 669 ALA A N 1
ATOM 5172 C CA . ALA A 1 669 ? 32.203 7.642 -33.351 1.00 81.44 669 ALA A CA 1
ATOM 5173 C C . ALA A 1 669 ? 30.985 7.489 -34.288 1.00 81.44 669 ALA A C 1
ATOM 5175 O O . ALA A 1 669 ? 29.851 7.385 -33.810 1.00 81.44 669 ALA A O 1
ATOM 5176 N N . PRO A 1 670 ? 31.186 7.389 -35.619 1.00 80.38 670 PRO A N 1
ATOM 5177 C CA . PRO A 1 670 ? 30.115 7.041 -36.555 1.00 80.38 670 PRO A CA 1
ATOM 5178 C C . PRO A 1 670 ? 29.398 5.734 -36.176 1.00 80.38 670 PRO A C 1
ATOM 5180 O O . PRO A 1 670 ? 29.956 4.897 -35.470 1.00 80.38 670 PRO A O 1
ATOM 5183 N N . ALA A 1 671 ? 28.169 5.539 -36.658 1.00 83.56 671 ALA A N 1
ATOM 5184 C CA . ALA A 1 671 ? 27.391 4.318 -36.445 1.00 83.56 671 ALA A CA 1
ATOM 5185 C C . ALA A 1 671 ? 27.120 3.606 -37.792 1.00 83.56 671 ALA A C 1
ATOM 5187 O O . ALA A 1 671 ? 26.367 4.148 -38.604 1.00 83.56 671 ALA A O 1
ATOM 5188 N N . PRO A 1 672 ? 27.701 2.418 -38.058 1.00 88.94 672 PRO A N 1
ATOM 5189 C CA . PRO A 1 672 ? 28.730 1.745 -37.258 1.00 88.94 672 PRO A CA 1
ATOM 5190 C C . PRO A 1 672 ? 30.115 2.427 -37.373 1.00 88.94 672 PRO A C 1
ATOM 5192 O O . PRO A 1 672 ? 30.399 3.071 -38.392 1.00 88.94 672 PRO A O 1
ATOM 5195 N N . PRO A 1 673 ? 31.001 2.284 -36.368 1.00 92.62 673 PRO A N 1
ATOM 5196 C CA . PRO A 1 673 ? 32.366 2.795 -36.452 1.00 92.62 673 PRO A CA 1
ATOM 5197 C C . PRO A 1 673 ? 33.194 2.041 -37.506 1.00 92.62 673 PRO A C 1
ATOM 5199 O O . PRO A 1 673 ? 33.140 0.811 -37.559 1.00 92.62 673 PRO A O 1
ATOM 5202 N N . PRO A 1 674 ? 34.027 2.727 -38.312 1.00 95.31 674 PRO A N 1
ATOM 5203 C CA . PRO A 1 674 ? 34.997 2.042 -39.161 1.00 95.31 674 PRO A CA 1
ATOM 5204 C C . PRO A 1 674 ? 36.064 1.321 -38.333 1.00 95.31 674 PRO A C 1
ATOM 5206 O O . PRO A 1 674 ? 36.406 1.766 -37.236 1.00 95.31 674 PRO A O 1
ATOM 5209 N N . PHE A 1 675 ? 36.677 0.269 -38.883 1.00 95.38 675 PHE A N 1
ATOM 5210 C CA . PHE A 1 675 ? 37.724 -0.518 -38.213 1.00 95.38 675 PHE A CA 1
ATOM 5211 C C . PHE A 1 675 ? 38.927 0.327 -37.756 1.00 95.38 675 PHE A C 1
ATOM 5213 O O . PHE A 1 675 ? 39.668 -0.061 -36.855 1.00 95.38 675 PHE A O 1
ATOM 5220 N N . THR A 1 676 ? 39.126 1.498 -38.366 1.00 94.81 676 THR A N 1
ATOM 5221 C CA . THR A 1 676 ? 40.188 2.458 -38.035 1.00 94.81 676 THR A CA 1
ATOM 5222 C C . THR A 1 676 ? 39.790 3.509 -36.998 1.00 94.81 676 THR A C 1
ATOM 5224 O O . THR A 1 676 ? 40.591 4.403 -36.726 1.00 94.81 676 THR A O 1
ATOM 5227 N N . ALA A 1 677 ? 38.559 3.489 -36.481 1.00 93.69 677 ALA A N 1
ATOM 5228 C CA . ALA A 1 677 ? 38.123 4.445 -35.469 1.00 93.69 677 ALA A CA 1
ATOM 5229 C C . ALA A 1 677 ? 38.933 4.271 -34.175 1.00 93.69 677 ALA A C 1
ATOM 5231 O O . ALA A 1 677 ? 39.223 3.147 -33.763 1.00 93.69 677 ALA A O 1
ATOM 5232 N N . SER A 1 678 ? 39.293 5.392 -33.556 1.00 90.81 678 SER A N 1
ATOM 5233 C CA . SER A 1 678 ? 39.932 5.448 -32.240 1.00 90.81 678 SER A CA 1
ATOM 5234 C C . SER A 1 678 ? 38.894 5.727 -31.159 1.00 90.81 678 SER A C 1
ATOM 5236 O O . SER A 1 678 ? 37.985 6.529 -31.388 1.00 90.81 678 SER A O 1
ATOM 5238 N N . SER A 1 679 ? 39.084 5.149 -29.980 1.00 91.69 679 SER A N 1
ATOM 5239 C CA . SER A 1 679 ? 38.312 5.453 -28.773 1.00 91.69 679 SER A CA 1
ATOM 5240 C C . SER A 1 679 ? 38.976 6.549 -27.918 1.00 91.69 679 SER A C 1
ATOM 5242 O O . SER A 1 679 ? 40.110 6.970 -28.164 1.00 91.69 679 SER A O 1
ATOM 5244 N N . GLY A 1 680 ? 38.263 7.039 -26.900 1.00 89.50 680 GLY A N 1
ATOM 5245 C CA . GLY A 1 680 ? 38.878 7.605 -25.690 1.00 89.50 680 GLY A CA 1
ATOM 5246 C C . GLY A 1 680 ? 39.386 6.505 -24.744 1.00 89.50 680 GLY A C 1
ATOM 5247 O O . GLY A 1 680 ? 38.983 5.361 -24.888 1.00 89.50 680 GLY A O 1
ATOM 5248 N N . GLY A 1 681 ? 40.249 6.842 -23.780 1.00 89.06 681 GLY A N 1
ATOM 5249 C CA . GLY A 1 681 ? 40.869 5.836 -22.901 1.00 89.06 681 GLY A CA 1
ATOM 5250 C C . GLY A 1 681 ? 39.961 5.325 -21.778 1.00 89.06 681 GLY A C 1
ATOM 5251 O O . GLY A 1 681 ? 39.249 6.124 -21.156 1.00 89.06 681 GLY A O 1
ATOM 5252 N N . HIS A 1 682 ? 40.014 4.022 -21.495 1.00 92.19 682 HIS A N 1
ATOM 5253 C CA . HIS A 1 682 ? 39.302 3.359 -20.394 1.00 92.19 682 HIS A CA 1
ATOM 5254 C C . HIS A 1 682 ? 39.997 2.051 -20.014 1.00 92.19 682 HIS A C 1
ATOM 5256 O O . HIS A 1 682 ? 40.339 1.288 -20.893 1.00 92.19 682 HIS A O 1
ATOM 5262 N N . GLU A 1 683 ? 40.083 1.740 -18.721 1.00 90.38 683 GLU A N 1
ATOM 5263 C CA . GLU A 1 683 ? 40.766 0.533 -18.234 1.00 90.38 683 GLU A CA 1
ATOM 5264 C C . GLU A 1 683 ? 39.767 -0.507 -17.718 1.00 90.38 683 GLU A C 1
ATOM 5266 O O . GLU A 1 683 ? 38.897 -0.173 -16.895 1.00 90.38 683 GLU A O 1
ATOM 5271 N N . ALA A 1 684 ? 39.954 -1.771 -18.102 1.00 87.25 684 ALA A N 1
ATOM 5272 C CA . ALA A 1 684 ? 39.226 -2.897 -17.522 1.00 87.25 684 ALA A CA 1
ATOM 5273 C C . ALA A 1 684 ? 39.649 -3.079 -16.053 1.00 87.25 684 ALA A C 1
ATOM 5275 O O . ALA A 1 684 ? 40.801 -3.369 -15.735 1.00 87.25 684 ALA A O 1
ATOM 5276 N N . ASN A 1 685 ? 38.729 -2.845 -15.116 1.00 85.50 685 ASN A N 1
ATOM 5277 C CA . ASN A 1 685 ? 39.061 -2.751 -13.685 1.00 85.50 685 ASN A CA 1
ATOM 5278 C C . ASN A 1 685 ? 38.128 -3.559 -12.771 1.00 85.50 685 ASN A C 1
ATOM 5280 O O . ASN A 1 685 ? 38.099 -3.344 -11.552 1.00 85.50 685 ASN A O 1
ATOM 5284 N N . GLY A 1 686 ? 37.357 -4.489 -13.339 1.00 82.75 686 GLY A N 1
ATOM 5285 C CA . GLY A 1 686 ? 36.370 -5.284 -12.615 1.00 82.75 686 GLY A CA 1
ATOM 5286 C C . GLY A 1 686 ? 35.069 -4.534 -12.328 1.00 82.75 686 GLY A C 1
ATOM 5287 O O . GLY A 1 686 ? 34.274 -4.989 -11.503 1.00 82.75 686 GLY A O 1
ATOM 5288 N N . ARG A 1 687 ? 34.842 -3.379 -12.970 1.00 80.00 687 ARG A N 1
ATOM 5289 C CA . ARG A 1 687 ? 33.573 -2.635 -12.938 1.00 80.00 687 ARG A CA 1
ATOM 5290 C C . ARG A 1 687 ? 32.962 -2.630 -14.340 1.00 80.00 687 ARG A C 1
ATOM 5292 O O . ARG A 1 687 ? 33.131 -1.648 -15.062 1.00 80.00 687 ARG A O 1
ATOM 5299 N N . PRO A 1 688 ? 32.263 -3.708 -14.732 1.00 86.00 688 PRO A N 1
ATOM 5300 C CA . PRO A 1 688 ? 31.730 -3.816 -16.078 1.00 86.00 688 PRO A CA 1
ATOM 5301 C C . PRO A 1 688 ? 30.693 -2.726 -16.360 1.00 86.00 688 PRO A C 1
ATOM 5303 O O . PRO A 1 688 ? 29.938 -2.304 -15.477 1.00 86.00 688 PRO A O 1
ATOM 5306 N N . MET A 1 689 ? 30.610 -2.318 -17.623 1.00 85.44 689 MET A N 1
ATOM 5307 C CA . MET A 1 689 ? 29.461 -1.589 -18.143 1.00 85.44 689 MET A CA 1
ATOM 5308 C C . MET A 1 689 ? 28.239 -2.506 -18.113 1.00 85.44 689 MET A C 1
ATOM 5310 O O . MET A 1 689 ? 28.278 -3.612 -18.654 1.00 85.44 689 MET A O 1
ATOM 5314 N N . LEU A 1 690 ? 27.161 -2.032 -17.490 1.00 81.31 690 LEU A N 1
ATOM 5315 C CA . LEU A 1 690 ? 25.883 -2.734 -17.428 1.00 81.31 690 LEU A CA 1
ATOM 5316 C C . LEU A 1 690 ? 24.959 -2.217 -18.529 1.00 81.31 690 LEU A C 1
ATOM 5318 O O . LEU A 1 690 ? 24.727 -1.014 -18.644 1.00 81.31 690 LEU A O 1
ATOM 5322 N N . VAL A 1 691 ? 24.414 -3.136 -19.315 1.00 80.62 691 VAL A N 1
ATOM 5323 C CA . VAL A 1 691 ? 23.443 -2.880 -20.375 1.00 80.62 691 VAL A CA 1
ATOM 5324 C C . VAL A 1 691 ? 22.186 -3.680 -20.054 1.00 80.62 691 VAL A C 1
ATOM 5326 O O . VAL A 1 691 ? 22.204 -4.913 -20.038 1.00 80.62 691 VAL A O 1
ATOM 5329 N N . ASP A 1 692 ? 21.081 -2.981 -19.797 1.00 73.31 692 ASP A N 1
ATOM 5330 C CA . ASP A 1 692 ? 19.788 -3.623 -19.559 1.00 73.31 692 ASP A CA 1
ATOM 5331 C C . ASP A 1 692 ? 19.195 -4.124 -20.883 1.00 73.31 692 ASP A C 1
ATOM 5333 O O . ASP A 1 692 ? 18.663 -3.345 -21.683 1.00 73.31 692 ASP A O 1
ATOM 5337 N N . LEU A 1 693 ? 19.266 -5.441 -21.096 1.00 81.19 693 LEU A N 1
ATOM 5338 C CA . LEU A 1 693 ? 18.747 -6.097 -22.291 1.00 81.19 693 LEU A CA 1
ATOM 5339 C C . LEU A 1 693 ? 17.221 -6.230 -22.293 1.00 81.19 693 LEU A C 1
ATOM 5341 O O . LEU A 1 693 ? 16.649 -6.591 -23.324 1.00 81.19 693 LEU A O 1
ATOM 5345 N N . ASP A 1 694 ? 16.530 -5.888 -21.204 1.00 65.88 694 ASP A N 1
ATOM 5346 C CA . ASP A 1 694 ? 15.069 -5.911 -21.167 1.00 65.88 694 ASP A CA 1
ATOM 5347 C C . ASP A 1 694 ? 14.438 -4.948 -22.182 1.00 65.88 694 ASP A C 1
ATOM 5349 O O . ASP A 1 694 ? 13.349 -5.228 -22.696 1.00 65.88 694 ASP A O 1
ATOM 5353 N N . HIS A 1 695 ? 15.122 -3.845 -22.507 1.00 58.47 695 HIS A N 1
ATOM 5354 C CA . HIS A 1 695 ? 14.728 -2.872 -23.537 1.00 58.47 695 HIS A CA 1
ATOM 5355 C C . HIS A 1 695 ? 14.842 -3.423 -24.964 1.00 58.47 695 HIS A C 1
ATOM 5357 O O . HIS A 1 695 ? 14.198 -2.914 -25.879 1.00 58.47 695 HIS A O 1
ATOM 5363 N N . PHE A 1 696 ? 15.610 -4.497 -25.141 1.00 68.94 696 PHE A N 1
ATOM 5364 C CA . PHE A 1 696 ? 15.987 -5.057 -26.436 1.00 68.94 696 PHE A CA 1
ATOM 5365 C C . PHE A 1 696 ? 15.378 -6.441 -26.688 1.00 68.94 696 PHE A C 1
ATOM 5367 O O . PHE A 1 696 ? 15.739 -7.114 -27.650 1.00 68.94 696 PHE A O 1
ATOM 5374 N N . ARG A 1 697 ? 14.418 -6.879 -25.862 1.00 67.88 697 ARG A N 1
ATOM 5375 C CA . ARG A 1 697 ? 13.734 -8.178 -26.020 1.00 67.88 697 ARG A CA 1
ATOM 5376 C C . ARG A 1 697 ? 13.042 -8.335 -27.365 1.00 67.88 697 ARG A C 1
ATOM 5378 O O . ARG A 1 697 ? 13.008 -9.436 -27.893 1.00 67.88 697 ARG A O 1
ATOM 5385 N N . HIS A 1 698 ? 12.543 -7.238 -27.931 1.00 61.78 698 HIS A N 1
ATOM 5386 C CA . HIS A 1 698 ? 11.929 -7.223 -29.257 1.00 61.78 698 HIS A CA 1
ATOM 5387 C C . HIS A 1 698 ? 12.929 -7.542 -30.385 1.00 61.78 698 HIS A C 1
ATOM 5389 O O . HIS A 1 698 ? 12.517 -7.932 -31.473 1.00 61.78 698 HIS A O 1
ATOM 5395 N N . LEU A 1 699 ? 14.237 -7.391 -30.134 1.00 68.94 699 LEU A N 1
ATOM 5396 C CA . LEU A 1 699 ? 15.295 -7.822 -31.049 1.00 68.94 699 LEU A CA 1
ATOM 5397 C C . LEU A 1 699 ? 15.603 -9.313 -30.901 1.00 68.94 699 LEU A C 1
ATOM 5399 O O . LEU A 1 699 ? 16.231 -9.886 -31.786 1.00 68.94 699 LEU A O 1
ATOM 5403 N N . MET A 1 700 ? 15.200 -9.945 -29.795 1.00 79.31 700 MET A N 1
ATOM 5404 C CA . MET A 1 700 ? 15.466 -11.352 -29.520 1.00 79.31 700 MET A CA 1
ATOM 5405 C C . MET A 1 700 ? 14.375 -12.252 -30.095 1.00 79.31 700 MET A C 1
ATOM 5407 O O . MET A 1 700 ? 13.191 -11.925 -30.089 1.00 79.31 700 MET A O 1
ATOM 5411 N N . VAL A 1 701 ? 14.773 -13.443 -30.524 1.00 76.62 701 VAL A N 1
ATOM 5412 C CA . VAL A 1 701 ? 13.861 -14.504 -30.954 1.00 76.62 701 VAL A CA 1
ATOM 5413 C C . VAL A 1 701 ? 13.921 -15.680 -29.988 1.00 76.62 701 VAL A C 1
ATOM 5415 O O . VAL A 1 701 ? 14.965 -15.965 -29.398 1.00 76.62 701 VAL A O 1
ATOM 5418 N N . ALA A 1 702 ? 12.806 -16.397 -29.839 1.00 71.56 702 ALA A N 1
ATOM 5419 C CA . ALA A 1 702 ? 12.816 -17.708 -29.201 1.00 71.56 702 ALA A CA 1
ATOM 5420 C C . ALA A 1 702 ? 13.774 -18.638 -29.966 1.00 71.56 702 ALA A C 1
ATOM 5422 O O . ALA A 1 702 ? 13.644 -18.836 -31.175 1.00 71.56 702 ALA A O 1
ATOM 5423 N N . GLY A 1 703 ? 14.753 -19.198 -29.261 1.00 84.06 703 GLY A N 1
ATOM 5424 C CA . GLY A 1 703 ? 15.852 -19.964 -29.832 1.00 84.06 703 GLY A CA 1
ATOM 5425 C C . GLY A 1 703 ? 17.158 -19.171 -29.891 1.00 84.06 703 GLY A C 1
ATOM 5426 O O . GLY A 1 703 ? 17.580 -18.558 -28.908 1.00 84.06 703 GLY A O 1
ATOM 5427 N N . THR A 1 704 ? 17.858 -19.276 -31.019 1.00 90.69 704 THR A N 1
ATOM 5428 C CA . THR A 1 704 ? 19.227 -18.772 -31.176 1.00 90.69 704 THR A CA 1
ATOM 5429 C C . THR A 1 704 ? 19.254 -17.278 -31.485 1.00 90.69 704 THR A C 1
ATOM 5431 O O . THR A 1 704 ? 18.558 -16.808 -32.377 1.00 90.69 704 THR A O 1
ATOM 5434 N N . ASN A 1 705 ? 20.115 -16.560 -30.772 1.00 94.88 705 ASN A N 1
ATOM 5435 C CA . ASN A 1 705 ? 20.393 -15.134 -30.906 1.00 94.88 705 ASN A CA 1
ATOM 5436 C C . ASN A 1 705 ? 21.909 -14.925 -30.994 1.00 94.88 705 ASN A C 1
ATOM 5438 O O . ASN A 1 705 ? 22.667 -15.832 -30.649 1.00 94.88 705 ASN A O 1
ATOM 5442 N N . VAL A 1 706 ? 22.362 -13.752 -31.429 1.00 97.00 706 VAL A N 1
ATOM 5443 C CA . VAL A 1 706 ? 23.780 -13.386 -31.520 1.00 97.00 706 VAL A CA 1
ATOM 5444 C C . VAL A 1 706 ? 24.056 -12.074 -30.788 1.00 97.00 706 VAL A C 1
ATOM 5446 O O . VAL A 1 706 ? 23.376 -11.074 -31.013 1.00 97.00 706 VAL A O 1
ATOM 5449 N N . LEU A 1 707 ? 25.071 -12.090 -29.922 1.00 98.00 707 LEU A N 1
ATOM 5450 C CA . LEU A 1 707 ? 25.728 -10.892 -29.406 1.00 98.00 707 LEU A CA 1
ATOM 5451 C C . LEU A 1 707 ? 26.999 -10.664 -30.229 1.00 98.00 707 LEU A C 1
ATOM 5453 O O . LEU A 1 707 ? 27.802 -11.582 -30.407 1.00 98.00 707 LEU A O 1
ATOM 5457 N N . ALA A 1 708 ? 27.181 -9.446 -30.716 1.00 98.25 708 ALA A N 1
ATOM 5458 C CA . ALA A 1 708 ? 28.351 -9.010 -31.458 1.00 98.25 708 ALA A CA 1
ATOM 5459 C C . ALA A 1 708 ? 28.946 -7.754 -30.812 1.00 98.25 708 ALA A C 1
ATOM 5461 O O . ALA A 1 708 ? 28.233 -6.957 -30.206 1.00 98.25 708 ALA A O 1
ATOM 5462 N N . ALA A 1 709 ? 30.257 -7.589 -30.918 1.00 98.00 709 ALA A N 1
ATOM 5463 C CA . ALA A 1 709 ? 30.993 -6.491 -30.321 1.00 98.00 709 ALA A CA 1
ATOM 5464 C C . ALA A 1 709 ? 32.116 -6.019 -31.242 1.00 98.00 709 ALA A C 1
ATOM 5466 O O . ALA A 1 709 ? 32.780 -6.825 -31.896 1.00 98.00 709 ALA A O 1
ATOM 5467 N N . GLN A 1 710 ? 32.334 -4.712 -31.262 1.00 97.31 710 GLN A N 1
ATOM 5468 C CA . GLN A 1 710 ? 33.487 -4.070 -31.874 1.00 97.31 710 GLN A CA 1
ATOM 5469 C C . GLN A 1 710 ? 34.276 -3.373 -30.765 1.00 97.31 710 GLN A C 1
ATOM 5471 O O . GLN A 1 710 ? 33.715 -2.551 -30.041 1.00 97.31 710 GLN A O 1
ATOM 5476 N N . VAL A 1 711 ? 35.548 -3.728 -30.606 1.00 97.56 711 VAL A N 1
ATOM 5477 C CA . VAL A 1 711 ? 36.420 -3.240 -29.527 1.00 97.56 711 VAL A CA 1
ATOM 5478 C C . VAL A 1 711 ? 37.537 -2.402 -30.135 1.00 97.56 711 VAL A C 1
ATOM 5480 O O . VAL A 1 711 ? 38.107 -2.804 -31.149 1.00 97.56 711 VAL A O 1
ATOM 5483 N N . HIS A 1 712 ? 37.831 -1.242 -29.549 1.00 96.62 712 HIS A N 1
ATOM 5484 C CA . HIS A 1 712 ? 38.756 -0.235 -30.073 1.00 96.62 712 HIS A CA 1
ATOM 5485 C C . HIS A 1 712 ? 39.742 0.243 -29.011 1.00 96.62 712 HIS A C 1
ATOM 5487 O O . HIS A 1 712 ? 39.338 0.511 -27.882 1.00 96.62 712 HIS A O 1
ATOM 5493 N N . ASN A 1 713 ? 40.985 0.468 -29.430 1.00 95.06 713 ASN A N 1
ATOM 5494 C CA . ASN A 1 713 ? 42.001 1.170 -28.646 1.00 95.06 713 ASN A CA 1
ATOM 5495 C C . ASN A 1 713 ? 42.044 2.666 -28.962 1.00 95.06 713 ASN A C 1
ATOM 5497 O O . ASN A 1 713 ? 41.619 3.114 -30.036 1.00 95.06 713 ASN A O 1
ATOM 5501 N N . VAL A 1 714 ? 42.671 3.441 -28.073 1.00 93.69 714 VAL A N 1
ATOM 5502 C CA . VAL A 1 714 ? 42.934 4.868 -28.327 1.00 93.69 714 VAL A CA 1
ATOM 5503 C C . VAL A 1 714 ? 43.892 5.061 -29.504 1.00 93.69 714 VAL A C 1
ATOM 5505 O O . VAL A 1 714 ? 43.694 5.941 -30.345 1.00 93.69 714 VAL A O 1
ATOM 5508 N N . LEU A 1 715 ? 44.964 4.264 -29.576 1.00 92.69 715 LEU A N 1
ATOM 5509 C CA . LEU A 1 715 ? 46.015 4.392 -30.586 1.00 92.69 715 LEU A CA 1
ATOM 5510 C C . LEU A 1 715 ? 46.419 3.029 -31.145 1.00 92.69 715 LEU A C 1
ATOM 5512 O O . LEU A 1 715 ? 46.440 2.023 -30.447 1.00 92.69 715 LEU A O 1
ATOM 5516 N N . ILE A 1 716 ? 46.906 3.014 -32.390 1.00 93.06 716 ILE A N 1
ATOM 5517 C CA . ILE A 1 716 ? 47.515 1.809 -32.983 1.00 93.06 716 ILE A CA 1
ATOM 5518 C C . ILE A 1 716 ? 48.755 1.324 -32.207 1.00 93.06 716 ILE A C 1
ATOM 5520 O O . ILE A 1 716 ? 49.192 0.192 -32.377 1.00 93.06 716 ILE A O 1
ATOM 5524 N N . THR A 1 717 ? 49.355 2.181 -31.376 1.00 91.88 717 THR A N 1
ATOM 5525 C CA . THR A 1 717 ? 50.515 1.856 -30.536 1.00 91.88 717 THR A CA 1
ATOM 5526 C C . THR A 1 717 ? 50.141 1.410 -29.119 1.00 91.88 717 THR A C 1
ATOM 5528 O O . THR A 1 717 ? 51.066 1.086 -28.367 1.00 91.88 717 THR A O 1
ATOM 5531 N N . SER A 1 718 ? 48.848 1.425 -28.750 1.00 90.25 718 SER A N 1
ATOM 5532 C CA . SER A 1 718 ? 48.364 0.945 -27.445 1.00 90.25 718 SER A CA 1
ATOM 5533 C C . SER A 1 718 ? 48.864 -0.474 -27.180 1.00 90.25 718 SER A C 1
ATOM 5535 O O . SER A 1 718 ? 49.098 -1.251 -28.113 1.00 90.25 718 SER A O 1
ATOM 5537 N N . ASN A 1 719 ? 49.128 -0.769 -25.914 1.00 89.25 719 ASN A N 1
ATOM 5538 C CA . ASN A 1 719 ? 49.797 -1.998 -25.490 1.00 89.25 719 ASN A CA 1
ATOM 5539 C C . ASN A 1 719 ? 48.927 -2.873 -24.590 1.00 89.25 719 ASN A C 1
ATOM 5541 O O . ASN A 1 719 ? 49.433 -3.882 -24.108 1.00 89.25 719 ASN A O 1
ATOM 5545 N N . ASP A 1 720 ? 47.692 -2.455 -24.369 1.00 88.94 720 ASP A N 1
ATOM 5546 C CA . ASP A 1 720 ? 46.647 -3.008 -23.524 1.00 88.94 720 ASP A CA 1
ATOM 5547 C C . ASP A 1 720 ? 45.322 -2.978 -24.288 1.00 88.94 720 ASP A C 1
ATOM 5549 O O . ASP A 1 720 ? 45.110 -2.131 -25.161 1.00 88.94 720 ASP A O 1
ATOM 5553 N N . THR A 1 721 ? 44.494 -3.992 -24.054 1.00 91.88 721 THR A N 1
ATOM 5554 C CA . THR A 1 721 ? 43.126 -4.140 -24.569 1.00 91.88 721 THR A CA 1
ATOM 5555 C C . THR A 1 721 ? 42.497 -5.292 -23.809 1.00 91.88 721 THR A C 1
ATOM 5557 O O . THR A 1 721 ? 43.165 -6.310 -23.661 1.00 91.88 721 THR A O 1
ATOM 5560 N N . SER A 1 722 ? 41.220 -5.211 -23.449 1.00 93.50 722 SER A N 1
ATOM 5561 C CA . SER A 1 722 ? 40.510 -6.343 -22.840 1.00 93.50 722 SER A CA 1
ATOM 5562 C C . SER A 1 722 ? 39.043 -6.354 -23.265 1.00 93.50 722 SER A C 1
ATOM 5564 O O . SER A 1 722 ? 38.440 -5.309 -23.520 1.00 93.50 722 SER A O 1
ATOM 5566 N N . PHE A 1 723 ? 38.441 -7.543 -23.336 1.00 95.81 723 PHE A N 1
ATOM 5567 C CA . PHE A 1 723 ? 37.014 -7.715 -23.625 1.00 95.81 723 PHE A CA 1
ATOM 5568 C C . PHE A 1 723 ? 36.436 -8.954 -22.930 1.00 95.81 723 PHE A C 1
ATOM 5570 O O . PHE A 1 723 ? 36.726 -10.100 -23.304 1.00 95.81 723 PHE A O 1
ATOM 5577 N N . LEU A 1 724 ? 35.586 -8.713 -21.926 1.00 94.56 724 LEU A N 1
ATOM 5578 C CA . LEU A 1 724 ? 34.963 -9.734 -21.082 1.00 94.56 724 LEU A CA 1
ATOM 5579 C C . LEU A 1 724 ? 33.439 -9.522 -20.984 1.00 94.56 724 LEU A C 1
ATOM 5581 O O . LEU A 1 724 ? 32.958 -8.898 -20.036 1.00 94.56 724 LEU A O 1
ATOM 5585 N N . PRO A 1 725 ? 32.659 -10.031 -21.956 1.00 95.94 725 PRO A N 1
ATOM 5586 C CA . PRO A 1 725 ? 31.202 -9.966 -21.930 1.00 95.94 725 PRO A CA 1
ATOM 5587 C C . PRO A 1 725 ? 30.566 -11.125 -21.143 1.00 95.94 725 PRO A C 1
ATOM 5589 O O . PRO A 1 725 ? 31.043 -12.263 -21.175 1.00 95.94 725 PRO A O 1
ATOM 5592 N N . ARG A 1 726 ? 29.416 -10.854 -20.522 1.00 96.06 726 ARG A N 1
ATOM 5593 C CA . ARG A 1 726 ? 28.522 -11.830 -19.885 1.00 96.06 726 ARG A CA 1
ATOM 5594 C C . ARG A 1 726 ? 27.066 -11.443 -20.123 1.00 96.06 726 ARG A C 1
ATOM 5596 O O . ARG A 1 726 ? 26.713 -10.285 -19.944 1.00 96.06 726 ARG A O 1
ATOM 5603 N N . ILE A 1 727 ? 26.209 -12.407 -20.461 1.00 96.06 727 ILE A N 1
ATOM 5604 C CA . ILE A 1 727 ? 24.749 -12.215 -20.455 1.00 96.06 727 ILE A CA 1
ATOM 5605 C C . ILE A 1 727 ? 24.136 -13.098 -19.377 1.00 96.06 727 ILE A C 1
ATOM 5607 O O . ILE A 1 727 ? 24.328 -14.316 -19.391 1.00 96.06 727 ILE A O 1
ATOM 5611 N N . THR A 1 728 ? 23.325 -12.504 -18.504 1.00 93.06 728 THR A N 1
ATOM 5612 C CA . THR A 1 728 ? 22.526 -13.234 -17.516 1.00 93.06 728 THR A CA 1
ATOM 5613 C C . THR A 1 728 ? 21.028 -13.074 -17.765 1.00 93.06 728 THR A C 1
ATOM 5615 O O . THR A 1 728 ? 20.541 -12.003 -18.120 1.00 93.06 728 THR A O 1
ATOM 5618 N N . SER A 1 729 ? 20.291 -14.167 -17.571 1.00 87.62 729 SER A N 1
ATOM 5619 C CA . SER A 1 729 ? 18.831 -14.237 -17.568 1.00 87.62 729 SER A CA 1
ATOM 5620 C C . SER A 1 729 ? 18.355 -14.604 -16.175 1.00 87.62 729 SER A C 1
ATOM 5622 O O . SER A 1 729 ? 18.743 -15.640 -15.641 1.00 87.62 729 SER A O 1
ATOM 5624 N N . ASN A 1 730 ? 17.480 -13.793 -15.604 1.00 77.31 730 ASN A N 1
ATOM 5625 C CA . ASN A 1 730 ? 16.992 -13.935 -14.243 1.00 77.31 730 ASN A CA 1
ATOM 5626 C C . ASN A 1 730 ? 15.478 -14.160 -14.273 1.00 77.31 730 ASN A C 1
ATOM 5628 O O . ASN A 1 730 ? 14.729 -13.295 -14.723 1.00 77.31 730 ASN A O 1
ATOM 5632 N N . VAL A 1 731 ? 15.034 -15.324 -13.797 1.00 70.12 731 VAL A N 1
ATOM 5633 C CA . VAL A 1 731 ? 13.610 -15.670 -13.629 1.00 70.12 731 VAL A CA 1
ATOM 5634 C C . VAL A 1 731 ? 13.300 -15.667 -12.133 1.00 70.12 731 VAL A C 1
ATOM 5636 O O . VAL A 1 731 ? 14.047 -16.309 -11.389 1.00 70.12 731 VAL A O 1
ATOM 5639 N N . PRO A 1 732 ? 12.266 -14.967 -11.644 1.00 55.00 732 PRO A N 1
ATOM 5640 C CA . PRO A 1 732 ? 11.984 -14.945 -10.221 1.00 55.00 732 PRO A CA 1
ATOM 5641 C C . PRO A 1 732 ? 11.537 -16.320 -9.753 1.00 55.00 732 PRO A C 1
ATOM 5643 O O . PRO A 1 732 ? 10.807 -17.045 -10.427 1.00 55.00 732 PRO A O 1
ATOM 5646 N N . THR A 1 733 ? 11.957 -16.682 -8.551 1.00 57.72 733 THR A N 1
ATOM 5647 C CA . THR A 1 733 ? 11.327 -17.780 -7.823 1.00 57.72 733 THR A CA 1
ATOM 5648 C C . THR A 1 733 ? 9.937 -17.356 -7.342 1.00 57.72 733 THR A C 1
ATOM 5650 O O . THR A 1 733 ? 9.625 -16.172 -7.236 1.00 57.72 733 THR A O 1
ATOM 5653 N N . SER A 1 734 ? 9.090 -18.329 -7.002 1.00 45.50 734 SER A N 1
ATOM 5654 C CA . SER A 1 734 ? 7.683 -18.151 -6.607 1.00 45.50 734 SER A CA 1
ATOM 5655 C C . SER A 1 734 ? 7.444 -17.389 -5.283 1.00 45.50 734 SER A C 1
ATOM 5657 O O . SER A 1 734 ? 6.393 -17.552 -4.671 1.00 45.50 734 SER A O 1
ATOM 5659 N N . ARG A 1 735 ? 8.422 -16.621 -4.784 1.00 42.94 735 ARG A N 1
ATOM 5660 C CA . ARG A 1 735 ? 8.346 -15.785 -3.571 1.00 42.94 735 ARG A CA 1
ATOM 5661 C C . ARG A 1 735 ? 9.039 -14.430 -3.776 1.00 42.94 735 ARG A C 1
ATOM 5663 O O . ARG A 1 735 ? 9.862 -14.015 -2.961 1.00 42.94 735 ARG A O 1
ATOM 5670 N N . HIS A 1 736 ? 8.764 -13.781 -4.903 1.00 46.66 736 HIS A N 1
ATOM 5671 C CA . HIS A 1 736 ? 9.442 -12.553 -5.312 1.00 46.66 736 HIS A CA 1
ATOM 5672 C C . HIS A 1 736 ? 8.639 -11.287 -4.975 1.00 46.66 736 HIS A C 1
ATOM 5674 O O . HIS A 1 736 ? 7.438 -11.211 -5.224 1.00 46.66 736 HIS A O 1
ATOM 5680 N N . ILE A 1 737 ? 9.352 -10.295 -4.440 1.00 49.91 737 ILE A N 1
ATOM 5681 C CA . ILE A 1 737 ? 8.923 -8.904 -4.288 1.00 49.91 737 ILE A CA 1
ATOM 5682 C C . ILE A 1 737 ? 9.384 -8.164 -5.542 1.00 49.91 737 ILE A C 1
ATOM 5684 O O . ILE A 1 737 ? 10.585 -7.931 -5.680 1.00 49.91 737 ILE A O 1
ATOM 5688 N N . ASP A 1 738 ? 8.463 -7.786 -6.430 1.00 51.75 738 ASP A N 1
ATOM 5689 C CA . ASP A 1 738 ? 8.807 -6.945 -7.578 1.00 51.75 738 ASP A CA 1
ATOM 5690 C C . ASP A 1 738 ? 8.276 -5.526 -7.389 1.00 51.75 738 ASP A C 1
ATOM 5692 O O . ASP A 1 738 ? 7.091 -5.237 -7.577 1.00 51.75 738 ASP A O 1
ATOM 5696 N N . LEU A 1 739 ? 9.179 -4.604 -7.069 1.00 49.59 739 LEU A N 1
ATOM 5697 C CA . LEU A 1 739 ? 8.874 -3.175 -7.088 1.00 49.59 739 LEU A CA 1
ATOM 5698 C C . LEU A 1 739 ? 8.558 -2.668 -8.516 1.00 49.59 739 LEU A C 1
ATOM 5700 O O . LEU A 1 739 ? 8.010 -1.578 -8.664 1.00 49.59 739 LEU A O 1
ATOM 5704 N N . ASN A 1 740 ? 8.852 -3.440 -9.572 1.00 45.31 740 ASN A N 1
ATOM 5705 C CA . ASN A 1 740 ? 8.509 -3.116 -10.962 1.00 45.31 740 ASN A CA 1
ATOM 5706 C C . ASN A 1 740 ? 7.150 -3.675 -11.411 1.00 45.31 740 ASN A C 1
ATOM 5708 O O . ASN A 1 740 ? 6.588 -3.134 -12.366 1.00 45.31 740 ASN A O 1
ATOM 5712 N N . ASN A 1 741 ? 6.594 -4.688 -10.735 1.00 51.69 741 ASN A N 1
ATOM 5713 C CA . ASN A 1 741 ? 5.292 -5.255 -11.080 1.00 51.69 741 ASN A CA 1
ATOM 5714 C C . ASN A 1 741 ? 4.197 -4.270 -10.687 1.00 51.69 741 ASN A C 1
ATOM 5716 O O . ASN A 1 741 ? 3.660 -4.363 -9.588 1.00 51.69 741 ASN A O 1
ATOM 5720 N N . ARG A 1 742 ? 3.845 -3.355 -11.598 1.00 48.97 742 ARG A N 1
ATOM 5721 C CA . ARG A 1 742 ? 2.828 -2.304 -11.425 1.00 48.97 742 ARG A CA 1
ATOM 5722 C C . ARG A 1 742 ? 1.432 -2.809 -11.044 1.00 48.97 742 ARG A C 1
ATOM 5724 O O . ARG A 1 742 ? 0.635 -1.976 -10.623 1.00 48.97 742 ARG A O 1
ATOM 5731 N N . GLN A 1 743 ? 1.172 -4.113 -11.064 1.00 53.09 743 GLN A N 1
ATOM 5732 C CA . GLN A 1 743 ? -0.088 -4.713 -10.625 1.00 53.09 743 GLN A CA 1
ATOM 5733 C C . GLN A 1 743 ? -0.040 -5.353 -9.233 1.00 53.09 743 GLN A C 1
ATOM 5735 O O . GLN A 1 743 ? -1.093 -5.696 -8.707 1.00 53.09 743 GLN A O 1
ATOM 5740 N N . GLY A 1 744 ? 1.139 -5.521 -8.623 1.00 62.06 744 GLY A N 1
ATOM 5741 C CA . GLY A 1 744 ? 1.238 -6.106 -7.285 1.00 62.06 744 GLY A CA 1
ATOM 5742 C C . GLY A 1 744 ? 0.532 -5.253 -6.226 1.00 62.06 744 GLY A C 1
ATOM 5743 O O . GLY A 1 744 ? 0.495 -4.021 -6.344 1.00 62.06 744 GLY A O 1
ATOM 5744 N N . GLN A 1 745 ? 0.012 -5.886 -5.180 1.00 74.44 745 GLN A N 1
ATOM 5745 C CA . GLN A 1 745 ? -0.614 -5.211 -4.041 1.00 74.44 745 GLN A CA 1
ATOM 5746 C C . GLN A 1 745 ? 0.382 -5.048 -2.895 1.00 74.44 745 GLN A C 1
ATOM 5748 O O . GLN A 1 745 ? 1.267 -5.888 -2.707 1.00 74.44 745 GLN A O 1
ATOM 5753 N N . TRP A 1 746 ? 0.265 -3.946 -2.153 1.00 81.62 746 TRP A N 1
ATOM 5754 C CA . TRP A 1 746 ? 1.000 -3.798 -0.902 1.00 81.62 746 TRP A CA 1
ATOM 5755 C C . TRP A 1 746 ? 0.391 -4.719 0.142 1.00 81.62 746 TRP A C 1
ATOM 5757 O O . TRP A 1 746 ? -0.824 -4.805 0.260 1.00 81.62 746 TRP A O 1
ATOM 5767 N N . ASN A 1 747 ? 1.243 -5.420 0.875 1.00 86.44 747 ASN A N 1
ATOM 5768 C CA . ASN A 1 747 ? 0.836 -6.352 1.908 1.00 86.44 747 ASN A CA 1
ATOM 5769 C C . ASN A 1 747 ? 1.889 -6.403 3.025 1.00 86.44 747 ASN A C 1
ATOM 5771 O O . ASN A 1 747 ? 3.037 -5.976 2.844 1.00 86.44 747 ASN A O 1
ATOM 5775 N N . PHE A 1 748 ? 1.502 -6.961 4.167 1.00 92.44 748 PHE A N 1
ATOM 5776 C CA . PHE A 1 748 ? 2.388 -7.295 5.270 1.00 92.44 748 PHE A CA 1
ATOM 5777 C C . PHE A 1 748 ? 3.552 -8.177 4.810 1.00 92.44 748 PHE A C 1
ATOM 5779 O O . PHE A 1 748 ? 3.406 -9.131 4.038 1.00 92.44 748 PHE A O 1
ATOM 5786 N N . ARG A 1 749 ? 4.730 -7.879 5.345 1.00 90.62 749 ARG A N 1
ATOM 5787 C CA . ARG A 1 749 ? 5.938 -8.678 5.210 1.00 90.62 749 ARG A CA 1
ATOM 5788 C C . ARG A 1 749 ? 6.602 -8.782 6.570 1.00 90.62 749 ARG A C 1
ATOM 5790 O O . ARG A 1 749 ? 6.783 -7.789 7.263 1.00 90.62 749 ARG A O 1
ATOM 5797 N N . PHE A 1 750 ? 7.086 -9.970 6.894 1.00 93.62 750 PHE A N 1
ATOM 5798 C CA . PHE A 1 750 ? 7.991 -10.144 8.020 1.00 93.62 750 PHE A CA 1
ATOM 5799 C C . PHE A 1 750 ? 9.429 -10.220 7.501 1.00 93.62 750 PHE A C 1
ATOM 5801 O O . PHE A 1 750 ? 9.699 -10.940 6.551 1.00 93.62 750 PHE A O 1
ATOM 5808 N N . ASN A 1 751 ? 10.381 -9.486 8.066 1.00 92.00 751 ASN A N 1
ATOM 5809 C CA . ASN A 1 751 ? 11.789 -9.558 7.685 1.00 92.00 751 ASN A CA 1
ATOM 5810 C C . ASN A 1 751 ? 12.615 -10.203 8.809 1.00 92.00 751 ASN A C 1
ATOM 5812 O O . ASN A 1 751 ? 13.022 -9.498 9.737 1.00 92.00 751 ASN A O 1
ATOM 5816 N N . PRO A 1 752 ? 12.924 -11.513 8.719 1.00 91.56 752 PRO A N 1
ATOM 5817 C CA . PRO A 1 752 ? 13.658 -12.218 9.768 1.00 91.56 752 PRO A CA 1
ATOM 5818 C C . PRO A 1 752 ? 15.051 -11.642 10.034 1.00 91.56 752 PRO A C 1
ATOM 5820 O O . PRO A 1 752 ? 15.526 -11.702 11.163 1.00 91.56 752 PRO A O 1
ATOM 5823 N N . ASP A 1 753 ? 15.697 -11.061 9.016 1.00 90.44 753 ASP A N 1
ATOM 5824 C CA . ASP A 1 753 ? 17.041 -10.480 9.140 1.00 90.44 753 ASP A CA 1
ATOM 5825 C C . ASP A 1 753 ? 17.045 -9.178 9.961 1.00 90.44 753 ASP A C 1
ATOM 5827 O O . ASP A 1 753 ? 18.094 -8.729 10.421 1.00 90.44 753 ASP A O 1
ATOM 5831 N N . GLN A 1 754 ? 15.873 -8.562 10.139 1.00 92.81 754 GLN A N 1
ATOM 5832 C CA . GLN A 1 754 ? 15.671 -7.339 10.915 1.00 92.81 754 GLN A CA 1
ATOM 5833 C C . GLN A 1 754 ? 14.960 -7.596 12.249 1.00 92.81 754 GLN A C 1
ATOM 5835 O O . GLN A 1 754 ? 14.668 -6.635 12.955 1.00 92.81 754 GLN A O 1
ATOM 5840 N N . HIS A 1 755 ? 14.694 -8.852 12.612 1.00 96.44 755 HIS A N 1
ATOM 5841 C CA . HIS A 1 755 ? 13.986 -9.199 13.841 1.00 96.44 755 HIS A CA 1
ATOM 5842 C C . HIS A 1 755 ? 14.942 -9.499 15.007 1.00 96.44 755 HIS A C 1
ATOM 5844 O O . HIS A 1 755 ? 15.944 -10.205 14.861 1.00 96.44 755 HIS A O 1
ATOM 5850 N N . ASP A 1 756 ? 14.628 -8.976 16.190 1.00 97.12 756 ASP A N 1
ATOM 5851 C CA . ASP A 1 756 ? 15.318 -9.292 17.436 1.00 97.12 756 ASP A CA 1
ATOM 5852 C C . ASP A 1 756 ? 14.869 -10.674 17.921 1.00 97.12 756 ASP A C 1
ATOM 5854 O O . ASP A 1 756 ? 13.800 -10.826 18.495 1.00 97.12 756 ASP A O 1
ATOM 5858 N N . SER A 1 757 ? 15.709 -11.691 17.735 1.00 95.75 757 SER A N 1
ATOM 5859 C CA . SER A 1 757 ? 15.437 -13.073 18.175 1.00 95.75 757 SER A CA 1
ATOM 5860 C C . SER A 1 757 ? 15.802 -13.356 19.643 1.00 95.75 757 SER A C 1
ATOM 5862 O O . SER A 1 757 ? 15.832 -14.513 20.082 1.00 95.75 757 SER A O 1
ATOM 5864 N N . GLY A 1 758 ? 16.137 -12.322 20.416 1.00 96.81 758 GLY A N 1
ATOM 5865 C CA . GLY A 1 758 ? 16.386 -12.410 21.846 1.00 96.81 758 GLY A CA 1
ATOM 5866 C C . GLY A 1 758 ? 15.110 -12.705 22.632 1.00 96.81 758 GLY A C 1
ATOM 5867 O O . GLY A 1 758 ? 14.002 -12.422 22.182 1.00 96.81 758 GLY A O 1
ATOM 5868 N N . ALA A 1 759 ? 15.278 -13.262 23.833 1.00 97.62 759 ALA A N 1
ATOM 5869 C CA . ALA A 1 759 ? 14.159 -13.490 24.742 1.00 97.62 759 ALA A CA 1
ATOM 5870 C C . ALA A 1 759 ? 13.542 -12.149 25.162 1.00 97.62 759 ALA A C 1
ATOM 5872 O O . ALA A 1 759 ? 14.263 -11.144 25.265 1.00 97.62 759 ALA A O 1
ATOM 5873 N N . LYS A 1 760 ? 12.230 -12.159 25.400 1.00 97.62 760 LYS A N 1
ATOM 5874 C CA . LYS A 1 760 ? 11.465 -10.976 25.800 1.00 97.62 760 LYS A CA 1
ATOM 5875 C C . LYS A 1 760 ? 10.585 -11.303 26.992 1.00 97.62 760 LYS A C 1
ATOM 5877 O O . LYS A 1 760 ? 10.100 -12.428 27.101 1.00 97.62 760 LYS A O 1
ATOM 5882 N N . SER A 1 761 ? 10.423 -10.346 27.895 1.00 97.81 761 SER A N 1
ATOM 5883 C CA . SER A 1 761 ? 9.589 -10.507 29.089 1.00 97.81 761 SER A CA 1
ATOM 5884 C C . SER A 1 761 ? 8.748 -9.257 29.277 1.00 97.81 761 SER A C 1
ATOM 5886 O O . SER A 1 761 ? 9.252 -8.221 29.704 1.00 97.81 761 SER A O 1
ATOM 5888 N N . ILE A 1 762 ? 7.475 -9.360 28.911 1.00 98.12 762 ILE A N 1
ATOM 5889 C CA . ILE A 1 762 ? 6.515 -8.255 28.903 1.00 98.12 762 ILE A CA 1
ATOM 5890 C C . ILE A 1 762 ? 5.596 -8.422 30.117 1.00 98.12 762 ILE A C 1
ATOM 5892 O O . ILE A 1 762 ? 5.215 -9.539 30.467 1.00 98.12 762 ILE A O 1
ATOM 5896 N N . PHE A 1 763 ? 5.267 -7.324 30.792 1.00 97.25 763 PHE A N 1
ATOM 5897 C CA . PHE A 1 763 ? 4.547 -7.257 32.069 1.00 97.25 763 PHE A CA 1
ATOM 5898 C C . PHE A 1 763 ? 5.232 -8.039 33.196 1.00 97.25 763 PHE A C 1
ATOM 5900 O O . PHE A 1 763 ? 4.582 -8.710 34.010 1.00 97.25 763 PHE A O 1
ATOM 5907 N N . ALA A 1 764 ? 6.563 -7.968 33.243 1.00 96.50 764 ALA A N 1
ATOM 5908 C CA . ALA A 1 764 ? 7.379 -8.745 34.165 1.00 96.50 764 ALA A CA 1
ATOM 5909 C C . ALA A 1 764 ? 6.969 -8.541 35.638 1.00 96.50 764 ALA A C 1
ATOM 5911 O O . ALA A 1 764 ? 6.862 -7.423 36.144 1.00 96.50 764 ALA A O 1
ATOM 5912 N N . GLY A 1 765 ? 6.765 -9.646 36.358 1.00 94.19 765 GLY A N 1
ATOM 5913 C CA . GLY A 1 765 ? 6.359 -9.647 37.766 1.00 94.19 765 GLY A CA 1
ATOM 5914 C C . GLY A 1 765 ? 4.859 -9.454 38.010 1.00 94.19 765 GLY A C 1
ATOM 5915 O O . GLY A 1 765 ? 4.440 -9.447 39.171 1.00 94.19 765 GLY A O 1
ATOM 5916 N N . THR A 1 766 ? 4.045 -9.337 36.959 1.00 95.19 766 THR A N 1
ATOM 5917 C CA . THR A 1 766 ? 2.579 -9.312 37.057 1.00 95.19 766 THR A CA 1
ATOM 5918 C C . THR A 1 766 ? 1.978 -10.711 36.831 1.00 95.19 766 THR A C 1
ATOM 5920 O O . THR A 1 766 ? 2.648 -11.598 36.298 1.00 95.19 766 THR A O 1
ATOM 5923 N N . PRO A 1 767 ? 0.701 -10.948 37.194 1.00 95.06 767 PRO A N 1
ATOM 5924 C CA . PRO A 1 767 ? -0.008 -12.180 36.833 1.00 95.06 767 PRO A CA 1
ATOM 5925 C C . PRO A 1 767 ? -0.188 -12.403 35.323 1.00 95.06 767 PRO A C 1
ATOM 5927 O O . PRO A 1 767 ? -0.602 -13.492 34.934 1.00 95.06 767 PRO A O 1
ATOM 5930 N N . TYR A 1 768 ? 0.093 -11.389 34.502 1.00 94.12 768 TYR A N 1
ATOM 5931 C CA . TYR A 1 768 ? -0.116 -11.387 33.053 1.00 94.12 768 TYR A CA 1
ATOM 5932 C C . TYR A 1 768 ? 1.206 -11.354 32.278 1.00 94.12 768 TYR A C 1
ATOM 5934 O O . TYR A 1 768 ? 1.212 -11.029 31.096 1.00 94.12 768 TYR A O 1
ATOM 5942 N N . GLN A 1 769 ? 2.321 -11.673 32.947 1.00 97.38 769 GLN A N 1
ATOM 5943 C CA . GLN A 1 769 ? 3.638 -11.721 32.326 1.00 97.38 769 GLN A CA 1
ATOM 5944 C C . GLN A 1 769 ? 3.642 -12.655 31.106 1.00 97.38 769 GLN A C 1
ATOM 5946 O O . GLN A 1 769 ? 3.288 -13.833 31.218 1.00 97.38 769 GLN A O 1
ATOM 5951 N N . LEU A 1 770 ? 4.095 -12.130 29.969 1.00 97.81 770 LEU A N 1
ATOM 5952 C CA . LEU A 1 770 ? 4.352 -12.873 28.742 1.00 97.81 770 LEU A CA 1
ATOM 5953 C C . LEU A 1 770 ? 5.863 -13.050 28.576 1.00 97.81 770 LEU A C 1
ATOM 5955 O O . LEU A 1 770 ? 6.595 -12.076 28.408 1.00 97.81 770 LEU A O 1
ATOM 5959 N N . ASP A 1 771 ? 6.317 -14.302 28.585 1.00 97.88 771 ASP A N 1
ATOM 5960 C CA . ASP A 1 771 ? 7.707 -14.650 28.298 1.00 97.88 771 ASP A CA 1
ATOM 5961 C C . ASP A 1 771 ? 7.817 -15.249 26.895 1.00 97.88 771 ASP A C 1
ATOM 5963 O O . ASP A 1 771 ? 7.382 -16.376 26.644 1.00 97.88 771 ASP A O 1
ATOM 5967 N N . ILE A 1 772 ? 8.448 -14.504 25.991 1.00 97.62 772 ILE A N 1
ATOM 5968 C CA . ILE A 1 772 ? 8.725 -14.943 24.626 1.00 97.62 772 ILE A CA 1
ATOM 5969 C C . ILE A 1 772 ? 10.133 -15.560 24.589 1.00 97.62 772 ILE A C 1
ATOM 5971 O O . ILE A 1 772 ? 11.109 -14.912 24.997 1.00 97.62 772 ILE A O 1
ATOM 5975 N N . PRO A 1 773 ? 10.283 -16.818 24.130 1.00 96.00 773 PRO A N 1
ATOM 5976 C CA . PRO A 1 773 ? 11.569 -17.504 24.131 1.00 96.00 773 PRO A CA 1
ATOM 5977 C C . PRO A 1 773 ? 12.529 -16.919 23.090 1.00 96.00 773 PRO A C 1
ATOM 5979 O O . PRO A 1 773 ? 12.121 -16.450 22.033 1.00 96.00 773 PRO A O 1
ATOM 5982 N N . SER A 1 774 ? 13.835 -17.021 23.348 1.00 95.81 774 SER A N 1
ATOM 5983 C CA . SER A 1 774 ? 14.841 -16.697 22.334 1.00 95.81 774 SER A CA 1
ATOM 5984 C C . SER A 1 774 ? 14.947 -17.777 21.254 1.00 95.81 774 SER A C 1
ATOM 5986 O O . SER A 1 774 ? 14.628 -18.948 21.475 1.00 95.81 774 SER A O 1
ATOM 5988 N N . GLY A 1 775 ? 15.502 -17.402 20.100 1.00 87.19 775 GLY A N 1
ATOM 5989 C CA . GLY A 1 775 ? 15.942 -18.349 19.073 1.00 87.19 775 GLY A CA 1
ATOM 5990 C C . GLY A 1 775 ? 14.892 -18.730 18.032 1.00 87.19 775 GLY A C 1
ATOM 5991 O O . GLY A 1 775 ? 15.125 -19.676 17.278 1.00 87.19 775 GLY A O 1
ATOM 5992 N N . ARG A 1 776 ? 13.773 -18.001 17.948 1.00 91.12 776 ARG A N 1
ATOM 5993 C CA . ARG A 1 776 ? 12.888 -18.048 16.776 1.00 91.12 776 ARG A CA 1
ATOM 5994 C C . ARG A 1 776 ? 13.621 -17.443 15.578 1.00 91.12 776 ARG A C 1
ATOM 5996 O O . ARG A 1 776 ? 14.152 -16.338 15.656 1.00 91.12 776 ARG A O 1
ATOM 6003 N N . ILE A 1 777 ? 13.718 -18.213 14.497 1.00 84.75 777 ILE A N 1
ATOM 6004 C CA . ILE A 1 777 ? 14.489 -17.871 13.296 1.00 84.75 777 ILE A CA 1
ATOM 6005 C C . ILE A 1 777 ? 13.625 -18.012 12.048 1.00 84.75 777 ILE A C 1
ATOM 6007 O O . ILE A 1 777 ? 12.678 -18.795 12.017 1.00 84.75 777 ILE A O 1
ATOM 6011 N N . GLY A 1 778 ? 13.984 -17.297 10.982 1.00 87.06 778 GLY A N 1
ATOM 6012 C CA . GLY A 1 778 ? 13.203 -17.329 9.748 1.00 87.06 778 GLY A CA 1
ATOM 6013 C C . GLY A 1 778 ? 11.775 -16.843 9.999 1.00 87.06 778 GLY A C 1
ATOM 6014 O O . GLY A 1 778 ? 11.579 -15.879 10.727 1.00 87.06 778 GLY A O 1
ATOM 6015 N N . ALA A 1 779 ? 10.781 -17.507 9.409 1.00 87.31 779 ALA A N 1
ATOM 6016 C CA . ALA A 1 779 ? 9.382 -17.102 9.548 1.00 87.31 779 ALA A CA 1
ATOM 6017 C C . ALA A 1 779 ? 8.830 -17.218 10.971 1.00 87.31 779 ALA A C 1
ATOM 6019 O O . ALA A 1 779 ? 7.929 -16.463 11.311 1.00 87.31 779 ALA A O 1
ATOM 6020 N N . ASP A 1 780 ? 9.409 -18.076 11.812 1.00 91.25 780 ASP A N 1
ATOM 6021 C CA . ASP A 1 780 ? 8.917 -18.293 13.175 1.00 91.25 780 ASP A CA 1
ATOM 6022 C C . ASP A 1 780 ? 9.072 -17.050 14.066 1.00 91.25 780 ASP A C 1
ATOM 6024 O O . ASP A 1 780 ? 8.415 -16.963 15.097 1.00 91.25 780 ASP A O 1
ATOM 6028 N N . GLY A 1 781 ? 9.906 -16.073 13.683 1.00 93.81 781 GLY A N 1
ATOM 6029 C CA . GLY A 1 781 ? 10.034 -14.809 14.418 1.00 93.81 781 GLY A CA 1
ATOM 6030 C C . GLY A 1 781 ? 8.748 -13.973 14.436 1.00 93.81 781 GLY A C 1
ATOM 6031 O O . GLY A 1 781 ? 8.522 -13.230 15.384 1.00 93.81 781 GLY A O 1
ATOM 6032 N N . VAL A 1 782 ? 7.852 -14.133 13.449 1.00 95.88 782 VAL A N 1
ATOM 6033 C CA . VAL A 1 782 ? 6.566 -13.405 13.428 1.00 95.88 782 VAL A CA 1
ATOM 6034 C C . VAL A 1 782 ? 5.678 -13.768 14.625 1.00 95.88 782 VAL A C 1
ATOM 6036 O O . VAL A 1 782 ? 4.858 -12.961 15.060 1.00 95.88 782 VAL A O 1
ATOM 6039 N N . LEU A 1 783 ? 5.876 -14.966 15.191 1.00 97.00 783 LEU A N 1
ATOM 6040 C CA . LEU A 1 783 ? 5.115 -15.463 16.335 1.00 97.00 783 LEU A CA 1
ATOM 6041 C C . LEU A 1 783 ? 5.303 -14.597 17.584 1.00 97.00 783 LEU A C 1
ATOM 6043 O O . LEU A 1 783 ? 4.431 -14.610 18.443 1.00 97.00 783 LEU A O 1
ATOM 6047 N N . ASP A 1 784 ? 6.396 -13.838 17.694 1.00 97.94 784 ASP A N 1
ATOM 6048 C CA . ASP A 1 784 ? 6.625 -12.929 18.822 1.00 97.94 784 ASP A CA 1
ATOM 6049 C C . ASP A 1 784 ? 5.543 -11.852 18.891 1.00 97.94 784 ASP A C 1
ATOM 6051 O O . ASP A 1 784 ? 4.959 -11.622 19.948 1.00 97.94 784 ASP A O 1
ATOM 6055 N N . GLY A 1 785 ? 5.242 -11.230 17.750 1.00 97.38 785 GLY A N 1
ATOM 6056 C CA . GLY A 1 785 ? 4.180 -10.239 17.666 1.00 97.38 785 GLY A CA 1
ATOM 6057 C C . GLY A 1 785 ? 2.791 -10.873 17.757 1.00 97.38 785 GLY A C 1
ATOM 6058 O O . GLY A 1 785 ? 1.943 -10.339 18.455 1.00 97.38 785 GLY A O 1
ATOM 6059 N N . ILE A 1 786 ? 2.554 -12.042 17.148 1.00 97.69 786 ILE A N 1
ATOM 6060 C CA . ILE A 1 786 ? 1.243 -12.720 17.241 1.00 97.69 786 ILE A CA 1
ATOM 6061 C C . ILE A 1 786 ? 0.919 -13.101 18.697 1.00 97.69 786 ILE A C 1
ATOM 6063 O O . ILE A 1 786 ? -0.164 -12.797 19.187 1.00 97.69 786 ILE A O 1
ATOM 6067 N N . GLU A 1 787 ? 1.870 -13.696 19.423 1.00 97.62 787 GLU A N 1
ATOM 6068 C CA . GLU A 1 787 ? 1.683 -14.056 20.836 1.00 97.62 787 GLU A CA 1
ATOM 6069 C C . GLU A 1 787 ? 1.524 -12.826 21.737 1.00 97.62 787 GLU A C 1
ATOM 6071 O O . GLU A 1 787 ? 0.775 -12.872 22.714 1.00 97.62 787 GLU A O 1
ATOM 6076 N N . LEU A 1 788 ? 2.200 -11.720 21.409 1.00 98.44 788 LEU A N 1
ATOM 6077 C CA . LEU A 1 788 ? 1.977 -10.436 22.065 1.00 98.44 788 LEU A CA 1
ATOM 6078 C C . LEU A 1 788 ? 0.533 -9.954 21.861 1.00 98.44 788 LEU A C 1
ATOM 6080 O O . LEU A 1 788 ? -0.114 -9.582 22.836 1.00 98.44 788 LEU A O 1
ATOM 6084 N N . ILE A 1 789 ? 0.023 -9.966 20.629 1.00 98.31 789 ILE A N 1
ATOM 6085 C CA . ILE A 1 789 ? -1.340 -9.517 20.304 1.00 98.31 789 ILE A CA 1
ATOM 6086 C C . ILE A 1 789 ? -2.381 -10.371 21.038 1.00 98.31 789 ILE A C 1
ATOM 6088 O O . ILE A 1 789 ? -3.285 -9.824 21.675 1.00 98.31 789 ILE A O 1
ATOM 6092 N N . ASP A 1 790 ? -2.199 -11.693 21.051 1.00 97.19 790 ASP A N 1
ATOM 6093 C CA . ASP A 1 790 ? -3.042 -12.618 21.816 1.00 97.19 790 ASP A CA 1
ATOM 6094 C C . ASP A 1 790 ? -3.016 -12.303 23.322 1.00 97.19 790 ASP A C 1
ATOM 6096 O O . ASP A 1 790 ? -4.059 -12.264 23.985 1.00 97.19 790 ASP A O 1
ATOM 6100 N N . ALA A 1 791 ? -1.829 -12.038 23.880 1.00 98.00 791 ALA A N 1
ATOM 6101 C CA . ALA A 1 791 ? -1.677 -11.682 25.288 1.00 98.00 791 ALA A CA 1
ATOM 6102 C C . ALA A 1 791 ? -2.332 -10.333 25.620 1.00 98.00 791 ALA A C 1
ATOM 6104 O O . ALA A 1 791 ? -2.974 -10.211 26.666 1.00 98.00 791 ALA A O 1
ATOM 6105 N N . LEU A 1 792 ? -2.226 -9.339 24.732 1.00 98.38 792 LEU A N 1
ATOM 6106 C CA . LEU A 1 792 ? -2.874 -8.039 24.891 1.00 98.38 792 LEU A CA 1
ATOM 6107 C C . LEU A 1 792 ? -4.400 -8.158 24.837 1.00 98.38 792 LEU A C 1
ATOM 6109 O O . LEU A 1 792 ? -5.072 -7.595 25.699 1.00 98.38 792 LEU A O 1
ATOM 6113 N N . ALA A 1 793 ? -4.962 -8.930 23.904 1.00 97.81 793 ALA A N 1
ATOM 6114 C CA . ALA A 1 793 ? -6.407 -9.169 23.830 1.00 97.81 793 ALA A CA 1
ATOM 6115 C C . ALA A 1 793 ? -6.949 -9.907 25.072 1.00 97.81 793 ALA A C 1
ATOM 6117 O O . ALA A 1 793 ? -8.079 -9.669 25.516 1.00 97.81 793 ALA A O 1
ATOM 6118 N N . ALA A 1 794 ? -6.132 -10.778 25.672 1.00 97.12 794 ALA A N 1
ATOM 6119 C CA . ALA A 1 794 ? -6.452 -11.476 26.912 1.00 97.12 794 ALA A CA 1
ATOM 6120 C C . ALA A 1 794 ? -6.231 -10.628 28.180 1.00 97.12 794 ALA A C 1
ATOM 6122 O O . ALA A 1 794 ? -6.748 -10.984 29.244 1.00 97.12 794 ALA A O 1
ATOM 6123 N N . HIS A 1 795 ? -5.494 -9.517 28.106 1.00 97.62 795 HIS A N 1
ATOM 6124 C CA . HIS A 1 795 ? -5.147 -8.711 29.273 1.00 97.62 795 HIS A CA 1
ATOM 6125 C C . HIS A 1 795 ? -6.382 -7.979 29.848 1.00 97.62 795 HIS A C 1
ATOM 6127 O O . HIS A 1 795 ? -7.121 -7.332 29.105 1.00 97.62 795 HIS A O 1
ATOM 6133 N N . PRO A 1 796 ? -6.625 -8.005 31.173 1.00 95.69 796 PRO A N 1
ATOM 6134 C CA . PRO A 1 796 ? -7.830 -7.403 31.762 1.00 95.69 796 PRO A CA 1
ATOM 6135 C C . PRO A 1 796 ? -7.885 -5.884 31.659 1.00 95.69 796 PRO A C 1
ATOM 6137 O O . PRO A 1 796 ? -8.976 -5.322 31.596 1.00 95.69 796 PRO A O 1
ATOM 6140 N N . GLY A 1 797 ? -6.727 -5.220 31.597 1.00 96.88 797 GLY A N 1
ATOM 6141 C CA . GLY A 1 797 ? -6.666 -3.792 31.278 1.00 96.88 797 GLY A CA 1
ATOM 6142 C C . GLY A 1 797 ? -7.263 -3.480 29.901 1.00 96.88 797 GLY A C 1
ATOM 6143 O O . GLY A 1 797 ? -7.971 -2.488 29.769 1.00 96.88 797 GLY A O 1
ATOM 6144 N N . THR A 1 798 ? -7.081 -4.371 28.918 1.00 98.31 798 THR A N 1
ATOM 6145 C CA . THR A 1 798 ? -7.653 -4.232 27.571 1.00 98.31 798 THR A CA 1
ATOM 6146 C C . THR A 1 798 ? -9.163 -4.383 27.592 1.00 98.31 798 THR A C 1
ATOM 6148 O O . THR A 1 798 ? -9.878 -3.509 27.106 1.00 98.31 798 THR A O 1
ATOM 6151 N N . ALA A 1 799 ? -9.664 -5.445 28.232 1.00 98.12 799 ALA A N 1
ATOM 6152 C CA . ALA A 1 799 ? -11.101 -5.651 28.394 1.00 98.12 799 ALA A CA 1
ATOM 6153 C C . ALA A 1 799 ? -11.763 -4.438 29.071 1.00 98.12 799 ALA A C 1
ATOM 6155 O O . ALA A 1 799 ? -12.795 -3.955 28.611 1.00 98.12 799 ALA A O 1
ATOM 6156 N N . GLN A 1 800 ? -11.142 -3.902 30.127 1.00 97.75 800 GLN A N 1
ATOM 6157 C CA . GLN A 1 800 ? -11.627 -2.713 30.822 1.00 97.75 800 GLN A CA 1
ATOM 6158 C C . GLN A 1 800 ? -11.646 -1.477 29.917 1.00 97.75 800 GLN A C 1
ATOM 6160 O O . GLN A 1 800 ? -12.669 -0.799 29.835 1.00 97.75 800 GLN A O 1
ATOM 6165 N N . PHE A 1 801 ? -10.537 -1.177 29.245 1.00 98.12 801 PHE A N 1
ATOM 6166 C CA . PHE A 1 801 ? -10.403 0.010 28.406 1.00 98.12 801 PHE A CA 1
ATOM 6167 C C . PHE A 1 801 ? -11.370 -0.002 27.218 1.00 98.12 801 PHE A C 1
ATOM 6169 O O . PHE A 1 801 ? -12.111 0.963 27.013 1.00 98.12 801 PHE A O 1
ATOM 6176 N N . VAL A 1 802 ? -11.430 -1.112 26.477 1.00 98.25 802 VAL A N 1
ATOM 6177 C CA . VAL A 1 802 ? -12.309 -1.245 25.308 1.00 98.25 802 VAL A CA 1
ATOM 6178 C C . VAL A 1 802 ? -13.781 -1.213 25.729 1.00 98.25 802 VAL A C 1
ATOM 6180 O O . VAL A 1 802 ? -14.571 -0.491 25.119 1.00 98.25 802 VAL A O 1
ATOM 6183 N N . CYS A 1 803 ? -14.163 -1.902 26.813 1.00 98.50 803 CYS A N 1
ATOM 6184 C CA . CYS A 1 803 ? -15.541 -1.848 27.315 1.00 98.50 803 CYS A CA 1
ATOM 6185 C C . CYS A 1 803 ? -15.933 -0.435 27.773 1.00 98.50 803 CYS A C 1
ATOM 6187 O O . CYS A 1 803 ? -17.045 0.001 27.485 1.00 98.50 803 CYS A O 1
ATOM 6189 N N . ILE A 1 804 ? -15.032 0.319 28.418 1.00 97.50 804 ILE A N 1
ATOM 6190 C CA . ILE A 1 804 ? -15.275 1.731 28.761 1.00 97.50 804 ILE A CA 1
ATOM 6191 C C . ILE A 1 804 ? -15.529 2.560 27.498 1.00 97.50 804 ILE A C 1
ATOM 6193 O O . ILE A 1 804 ? -16.514 3.296 27.466 1.00 97.50 804 ILE A O 1
ATOM 6197 N N . LYS A 1 805 ? -14.710 2.418 26.445 1.00 95.62 805 LYS A N 1
ATOM 6198 C CA . LYS A 1 805 ? -14.921 3.133 25.172 1.00 95.62 805 LYS A CA 1
ATOM 6199 C C . LYS A 1 805 ? -16.272 2.785 24.531 1.00 95.62 805 LYS A C 1
ATOM 6201 O O . LYS A 1 805 ? -16.959 3.679 24.038 1.00 95.62 805 LYS A O 1
ATOM 6206 N N . LEU A 1 806 ? -16.700 1.523 24.587 1.00 96.06 806 LEU A N 1
ATOM 6207 C CA . LEU A 1 806 ? -18.022 1.106 24.099 1.00 96.06 806 LEU A CA 1
ATOM 6208 C C . LEU A 1 806 ? -19.163 1.716 24.933 1.00 96.06 806 LEU A C 1
ATOM 6210 O O . LEU A 1 806 ? -20.124 2.238 24.364 1.00 96.06 806 LEU A O 1
ATOM 6214 N N . ILE A 1 807 ? -19.045 1.750 26.265 1.00 94.50 807 ILE A N 1
ATOM 6215 C CA . ILE A 1 807 ? -20.015 2.437 27.140 1.00 94.50 807 ILE A CA 1
ATOM 6216 C C . ILE A 1 807 ? -20.044 3.943 26.828 1.00 94.50 807 ILE A C 1
ATOM 6218 O O . ILE A 1 807 ? -21.120 4.534 26.749 1.00 94.50 807 ILE A O 1
ATOM 6222 N N . GLN A 1 808 ? -18.896 4.571 26.571 1.00 90.94 808 GLN A N 1
ATOM 6223 C CA . GLN A 1 808 ? -18.813 5.979 26.167 1.00 90.94 808 GLN A CA 1
ATOM 6224 C C . GLN A 1 808 ? -19.438 6.249 24.792 1.00 90.94 808 GLN A C 1
ATOM 6226 O O . GLN A 1 808 ? -20.060 7.301 24.591 1.00 90.94 808 GLN A O 1
ATOM 6231 N N . LYS A 1 809 ? -19.314 5.320 23.839 1.00 87.88 809 LYS A N 1
ATOM 6232 C CA . LYS A 1 809 ? -19.960 5.437 22.524 1.00 87.88 809 LYS A CA 1
ATOM 6233 C C . LYS A 1 809 ? -21.476 5.302 22.643 1.00 87.88 809 LYS A C 1
ATOM 6235 O O . LYS A 1 809 ? -22.189 6.153 22.117 1.00 87.88 809 LYS A O 1
ATOM 6240 N N . PHE A 1 810 ? -21.964 4.291 23.363 1.00 87.62 810 PHE A N 1
ATOM 6241 C CA . PHE A 1 810 ? -23.373 3.892 23.302 1.00 87.62 810 PHE A CA 1
ATOM 6242 C C . PHE A 1 810 ? -24.232 4.282 24.504 1.00 87.62 810 PHE A C 1
ATOM 6244 O O . PHE A 1 810 ? -25.451 4.270 24.363 1.00 87.62 810 PHE A O 1
ATOM 6251 N N . VAL A 1 811 ? -23.660 4.635 25.658 1.00 87.50 811 VAL A N 1
ATOM 6252 C CA . VAL A 1 811 ? -24.403 4.830 26.920 1.00 87.50 811 VAL A CA 1
ATOM 6253 C C . VAL A 1 811 ? -24.121 6.192 27.555 1.00 87.50 811 VAL A C 1
ATOM 6255 O O . VAL A 1 811 ? -24.969 7.073 27.465 1.00 87.50 811 VAL A O 1
ATOM 6258 N N . SER A 1 812 ? -22.950 6.401 28.173 1.00 86.19 812 SER A N 1
ATOM 6259 C CA . SER A 1 812 ? -22.641 7.581 29.007 1.00 86.19 812 SER A CA 1
ATOM 6260 C C . SER A 1 812 ? -21.147 7.938 28.986 1.00 86.19 812 SER A C 1
ATOM 6262 O O . SER A 1 812 ? -20.306 7.051 28.935 1.00 86.19 812 SER A O 1
ATOM 6264 N N . ASP A 1 813 ? -20.813 9.237 29.001 1.00 85.94 813 ASP A N 1
ATOM 6265 C CA . ASP A 1 813 ? -19.420 9.731 29.103 1.00 85.94 813 ASP A CA 1
ATOM 6266 C C . ASP A 1 813 ? -18.931 9.833 30.556 1.00 85.94 813 ASP A C 1
ATOM 6268 O O . ASP A 1 813 ? -17.765 10.131 30.800 1.00 85.94 813 ASP A O 1
ATOM 6272 N N . GLU A 1 814 ? -19.792 9.545 31.535 1.00 89.38 814 GLU A N 1
ATOM 6273 C CA . GLU A 1 814 ? -19.472 9.631 32.969 1.00 89.38 814 GLU A CA 1
ATOM 6274 C C . GLU A 1 814 ? -18.607 8.465 33.487 1.00 89.38 814 GLU A C 1
ATOM 6276 O O . GLU A 1 814 ? -18.385 8.311 34.691 1.00 89.38 814 GLU A O 1
ATOM 6281 N N . ILE A 1 815 ? -18.088 7.632 32.584 1.00 91.62 815 ILE A N 1
ATOM 6282 C CA . ILE A 1 815 ? -17.174 6.540 32.901 1.00 91.62 815 ILE A CA 1
ATOM 6283 C C . ILE A 1 815 ? -15.864 6.694 32.131 1.00 91.62 815 ILE A C 1
ATOM 6285 O O . ILE A 1 815 ? -15.852 7.014 30.948 1.00 91.62 815 ILE A O 1
ATOM 6289 N N . SER A 1 816 ? -14.746 6.475 32.816 1.00 95.00 816 SER A N 1
ATOM 6290 C CA . SER A 1 816 ? -13.383 6.515 32.285 1.00 95.00 816 SER A CA 1
ATOM 6291 C C . SER A 1 816 ? -12.476 5.640 33.156 1.00 95.00 816 SER A C 1
ATOM 6293 O O . SER A 1 816 ? -12.865 5.262 34.264 1.00 95.00 816 SER A O 1
ATOM 6295 N N . LEU A 1 817 ? -11.248 5.353 32.712 1.00 94.88 817 LEU A N 1
ATOM 6296 C CA . LEU A 1 817 ? -10.273 4.642 33.553 1.00 94.88 817 LEU A CA 1
ATOM 6297 C C . LEU A 1 817 ? -10.043 5.361 34.894 1.00 94.88 817 LEU A C 1
ATOM 6299 O O . LEU A 1 817 ? -10.007 4.717 35.940 1.00 94.88 817 LEU A O 1
ATOM 6303 N N . ALA A 1 818 ? -9.971 6.697 34.877 1.00 94.38 818 ALA A N 1
ATOM 6304 C CA . ALA A 1 818 ? -9.774 7.508 36.076 1.00 94.38 818 ALA A CA 1
ATOM 6305 C C . ALA A 1 818 ? -10.953 7.398 37.058 1.00 94.38 818 ALA A C 1
ATOM 6307 O O . ALA A 1 818 ? -10.738 7.143 38.243 1.00 94.38 818 ALA A O 1
ATOM 6308 N N . THR A 1 819 ? -12.190 7.525 36.562 1.00 95.12 819 THR A N 1
ATOM 6309 C CA . THR A 1 819 ? -13.393 7.482 37.416 1.00 95.12 819 THR A CA 1
ATOM 6310 C C . THR A 1 819 ? -13.689 6.083 37.953 1.00 95.12 819 THR A C 1
ATOM 6312 O O . THR A 1 819 ? -14.314 5.930 39.003 1.00 95.12 819 THR A O 1
ATOM 6315 N N . VAL A 1 820 ? -13.240 5.035 37.255 1.00 94.00 820 VAL A N 1
ATOM 6316 C CA . VAL A 1 820 ? -13.295 3.661 37.768 1.00 94.00 820 VAL A CA 1
ATOM 6317 C C . VAL A 1 820 ? -12.224 3.444 38.839 1.00 94.00 820 VAL A C 1
ATOM 6319 O O . VAL A 1 820 ? -12.517 2.854 39.878 1.00 94.00 820 VAL A O 1
ATOM 6322 N N . ALA A 1 821 ? -11.004 3.947 38.629 1.00 92.12 821 ALA A N 1
ATOM 6323 C CA . ALA A 1 821 ? -9.900 3.791 39.575 1.00 92.12 821 ALA A CA 1
ATOM 6324 C C . ALA A 1 821 ? -10.139 4.513 40.913 1.00 92.12 821 ALA A C 1
ATOM 6326 O O . ALA A 1 821 ? -9.781 3.983 41.967 1.00 92.12 821 ALA A O 1
ATOM 6327 N N . ASP A 1 822 ? -10.747 5.703 40.895 1.00 93.81 822 ASP A N 1
ATOM 6328 C CA . ASP A 1 822 ? -11.070 6.463 42.111 1.00 93.81 822 ASP A CA 1
ATOM 6329 C C . ASP A 1 822 ? -12.462 6.149 42.699 1.00 93.81 822 ASP A C 1
ATOM 6331 O O . ASP A 1 822 ? -12.782 6.588 43.809 1.00 93.81 822 ASP A O 1
ATOM 6335 N N . GLY A 1 823 ? -13.266 5.347 41.991 1.00 92.38 823 GLY A N 1
ATOM 6336 C CA . GLY A 1 823 ? -14.602 4.914 42.400 1.00 92.38 823 GLY A CA 1
ATOM 6337 C C . GLY A 1 823 ? -15.701 5.969 42.245 1.00 92.38 823 GLY A C 1
ATOM 6338 O O . GLY A 1 823 ? -16.787 5.777 42.794 1.00 92.38 823 GLY A O 1
ATOM 6339 N N . SER A 1 824 ? -15.445 7.073 41.535 1.00 95.31 824 SER A N 1
ATOM 6340 C CA . SER A 1 824 ? -16.416 8.148 41.291 1.00 95.31 824 SER A CA 1
ATOM 6341 C C . SER A 1 824 ? -17.408 7.867 40.159 1.00 95.31 824 SER A C 1
ATOM 6343 O O . SER A 1 824 ? -18.436 8.540 40.089 1.00 95.31 824 SER A O 1
ATOM 6345 N N . ALA A 1 825 ? -17.147 6.874 39.300 1.00 93.31 825 ALA A N 1
ATOM 6346 C CA . ALA A 1 825 ? -18.070 6.485 38.233 1.00 93.31 825 ALA A CA 1
ATOM 6347 C C . ALA A 1 825 ? -19.449 6.071 38.802 1.00 93.31 825 ALA A C 1
ATOM 6349 O O . ALA A 1 825 ? -19.498 5.418 39.850 1.00 93.31 825 ALA A O 1
ATOM 6350 N N . PRO A 1 826 ? -20.575 6.362 38.125 1.00 93.19 826 PRO A N 1
ATOM 6351 C CA . PRO A 1 826 ? -21.895 5.894 38.549 1.00 93.19 826 PRO A CA 1
ATOM 6352 C C . PRO A 1 826 ? -21.941 4.374 38.774 1.00 93.19 826 PRO A C 1
ATOM 6354 O O . PRO A 1 826 ? -21.452 3.597 37.952 1.00 93.19 826 PRO A O 1
ATOM 6357 N N . LEU A 1 827 ? -22.549 3.932 39.883 1.00 92.75 827 LEU A N 1
ATOM 6358 C CA . LEU A 1 827 ? -22.574 2.514 40.286 1.00 92.75 827 LEU A CA 1
ATOM 6359 C C . LEU A 1 827 ? -23.197 1.599 39.223 1.00 92.75 827 LEU A C 1
ATOM 6361 O O . LEU A 1 827 ? -22.749 0.471 39.040 1.00 92.75 827 LEU A O 1
ATOM 6365 N N . GLU A 1 828 ? -24.215 2.085 38.520 1.00 91.50 828 GLU A N 1
ATOM 6366 C CA . GLU A 1 828 ? -24.864 1.362 37.424 1.00 91.50 828 GLU A CA 1
ATOM 6367 C C . GLU A 1 828 ? -23.930 1.141 36.226 1.00 91.50 828 GLU A C 1
ATOM 6369 O O . GLU A 1 828 ? -23.913 0.049 35.660 1.00 91.50 828 GLU A O 1
ATOM 6374 N N . LEU A 1 829 ? -23.082 2.123 35.898 1.00 93.56 829 LEU A N 1
ATOM 6375 C CA . LEU A 1 829 ? -22.085 2.002 34.834 1.00 93.56 829 LEU A CA 1
ATOM 6376 C C . LEU A 1 829 ? -20.920 1.098 35.255 1.00 93.56 829 LEU A C 1
ATOM 6378 O O . LEU A 1 829 ? -20.399 0.356 34.428 1.00 93.56 829 LEU A O 1
ATOM 6382 N N . GLN A 1 830 ? -20.543 1.099 36.539 1.00 95.31 830 GLN A N 1
ATOM 6383 C CA . GLN A 1 830 ? -19.573 0.135 37.075 1.00 95.31 830 GLN A CA 1
ATOM 6384 C C . GLN A 1 830 ? -20.103 -1.305 37.005 1.00 95.31 830 GLN A C 1
ATOM 6386 O O . GLN A 1 830 ? -19.351 -2.217 36.663 1.00 95.31 830 GLN A O 1
ATOM 6391 N N . GLY A 1 831 ? -21.390 -1.508 37.315 1.00 95.69 831 GLY A N 1
ATOM 6392 C CA . GLY A 1 831 ? -22.058 -2.804 37.180 1.00 95.69 831 GLY A CA 1
ATOM 6393 C C . GLY A 1 831 ? -22.061 -3.293 35.733 1.00 95.69 831 GLY A C 1
ATOM 6394 O O . GLY A 1 831 ? -21.583 -4.391 35.463 1.00 95.69 831 GLY A O 1
ATOM 6395 N N . LEU A 1 832 ? -22.488 -2.434 34.801 1.00 96.06 832 LEU A N 1
ATOM 6396 C CA . LEU A 1 832 ? -22.461 -2.734 33.369 1.00 96.06 832 LEU A CA 1
ATOM 6397 C C . LEU A 1 832 ? -21.047 -3.062 32.871 1.00 96.06 832 LEU A C 1
ATOM 6399 O O . LEU A 1 832 ? -20.863 -4.050 32.165 1.00 96.06 832 LEU A O 1
ATOM 6403 N N . LEU A 1 833 ? -20.039 -2.280 33.268 1.00 98.00 833 LEU A N 1
ATOM 6404 C CA . LEU A 1 833 ? -18.645 -2.549 32.914 1.00 98.00 833 LEU A CA 1
ATOM 6405 C C . LEU A 1 833 ? -18.195 -3.935 33.396 1.00 98.00 833 LEU A C 1
ATOM 6407 O O . LEU A 1 833 ? -17.550 -4.663 32.645 1.00 98.00 833 LEU A O 1
ATOM 6411 N N . ALA A 1 834 ? -18.537 -4.318 34.628 1.00 98.00 834 ALA A N 1
ATOM 6412 C CA . ALA A 1 834 ? -18.188 -5.632 35.160 1.00 98.00 834 ALA A CA 1
ATOM 6413 C C . ALA A 1 834 ? -18.847 -6.771 34.361 1.00 98.00 834 ALA A C 1
ATOM 6415 O O . ALA A 1 834 ? -18.186 -7.765 34.056 1.00 98.00 834 ALA A O 1
ATOM 6416 N N . ASP A 1 835 ? -20.116 -6.617 33.982 1.00 98.19 835 ASP A N 1
ATOM 6417 C CA . ASP A 1 835 ? -20.838 -7.608 33.180 1.00 98.19 835 ASP A CA 1
ATOM 6418 C C . ASP A 1 835 ? -20.268 -7.719 31.758 1.00 98.19 835 ASP A C 1
ATOM 6420 O O . ASP A 1 835 ? -20.065 -8.828 31.260 1.00 98.19 835 ASP A O 1
ATOM 6424 N N . MET A 1 836 ? -19.905 -6.594 31.137 1.00 98.56 836 MET A N 1
ATOM 6425 C CA . MET A 1 836 ? -19.233 -6.569 29.834 1.00 98.56 836 MET A CA 1
ATOM 6426 C C . MET A 1 836 ? -17.843 -7.218 29.879 1.00 98.56 836 MET A C 1
ATOM 6428 O O . MET A 1 836 ? -17.497 -7.985 28.982 1.00 98.56 836 MET A O 1
ATOM 6432 N N . ILE A 1 837 ? -17.057 -6.988 30.936 1.00 98.56 837 ILE A N 1
ATOM 6433 C CA . ILE A 1 837 ? -15.763 -7.666 31.125 1.00 98.56 837 ILE A CA 1
ATOM 6434 C C . ILE A 1 837 ? -15.970 -9.176 31.318 1.00 98.56 837 ILE A C 1
ATOM 6436 O O . ILE A 1 837 ? -15.215 -9.975 30.772 1.00 98.56 837 ILE A O 1
ATOM 6440 N N . ASN A 1 838 ? -17.006 -9.607 32.041 1.00 98.44 838 ASN A N 1
ATOM 6441 C CA . ASN A 1 838 ? -17.324 -11.035 32.139 1.00 98.44 838 ASN A CA 1
ATOM 6442 C C . ASN A 1 838 ? -17.686 -11.629 30.767 1.00 98.44 838 ASN A C 1
ATOM 6444 O O . ASN A 1 838 ? -17.243 -12.731 30.440 1.00 98.44 838 ASN A O 1
ATOM 6448 N N . ALA A 1 839 ? -18.447 -10.892 29.952 1.00 98.44 839 ALA A N 1
ATOM 6449 C CA . ALA A 1 839 ? -18.792 -11.278 28.587 1.00 98.44 839 ALA A CA 1
ATOM 6450 C C . ALA A 1 839 ? -17.552 -11.383 27.684 1.00 98.44 839 ALA A C 1
ATOM 6452 O O . ALA A 1 839 ? -17.433 -12.355 26.934 1.00 98.44 839 ALA A O 1
ATOM 6453 N N . TRP A 1 840 ? -16.591 -10.464 27.830 1.00 98.56 840 TRP A N 1
ATOM 6454 C CA . TRP A 1 840 ? -15.306 -10.476 27.120 1.00 98.56 840 TRP A CA 1
ATOM 6455 C C . TRP A 1 840 ? -14.584 -11.820 27.254 1.00 98.56 840 TRP A C 1
ATOM 6457 O O . TRP A 1 840 ? -14.041 -12.329 26.278 1.00 98.56 840 TRP A O 1
ATOM 6467 N N . TYR A 1 841 ? -14.618 -12.430 28.441 1.00 98.38 841 TYR A N 1
ATOM 6468 C CA . TYR A 1 841 ? -13.956 -13.706 28.742 1.00 98.38 841 TYR A CA 1
ATOM 6469 C C . TYR A 1 841 ? -14.875 -14.933 28.659 1.00 98.38 841 TYR A C 1
ATOM 6471 O O . TYR A 1 841 ? -14.488 -16.027 29.070 1.00 98.38 841 TYR A O 1
ATOM 6479 N N . SER A 1 842 ? -16.104 -14.772 28.163 1.00 97.94 842 SER A N 1
ATOM 6480 C CA . SER A 1 842 ? -17.109 -15.843 28.177 1.00 97.94 842 SER A CA 1
ATOM 6481 C C . SER A 1 842 ? -16.987 -16.840 27.020 1.00 97.94 842 SER A C 1
ATOM 6483 O O . SER A 1 842 ? -17.548 -17.936 27.096 1.00 97.94 842 SER A O 1
ATOM 6485 N N . THR A 1 843 ? -16.246 -16.494 25.964 1.00 95.69 843 THR A N 1
ATOM 6486 C CA . THR A 1 843 ? -16.029 -17.362 24.796 1.00 95.69 843 THR A CA 1
ATOM 6487 C C . THR A 1 843 ? -14.627 -17.997 24.817 1.00 95.69 843 THR A C 1
ATOM 6489 O O . THR A 1 843 ? -13.788 -17.586 25.620 1.00 95.69 843 THR A O 1
ATOM 6492 N N . PRO A 1 844 ? -14.337 -19.019 23.981 1.00 92.12 844 PRO A N 1
ATOM 6493 C CA . PRO A 1 844 ? -13.031 -19.687 23.970 1.00 92.12 844 PRO A CA 1
ATOM 6494 C C . PRO A 1 844 ? -11.836 -18.755 23.732 1.00 92.12 844 PRO A C 1
ATOM 6496 O O . PRO A 1 844 ? -10.751 -19.026 24.243 1.00 92.12 844 PRO A O 1
ATOM 6499 N N . GLN A 1 845 ? -12.040 -17.681 22.968 1.00 93.62 845 GLN A N 1
ATOM 6500 C CA . GLN A 1 845 ? -11.082 -16.596 22.781 1.00 93.62 845 GLN A CA 1
ATOM 6501 C C . GLN A 1 845 ? -11.636 -15.323 23.452 1.00 93.62 845 GLN A C 1
ATOM 6503 O O . GLN A 1 845 ? -12.834 -15.046 23.336 1.00 93.62 845 GLN A O 1
ATOM 6508 N N . PRO A 1 846 ? -10.824 -14.553 24.193 1.00 96.56 846 PRO A N 1
ATOM 6509 C CA . PRO A 1 846 ? -11.280 -13.295 24.774 1.00 96.56 846 PRO A CA 1
ATOM 6510 C C . PRO A 1 846 ? -11.655 -12.252 23.710 1.00 96.56 846 PRO A C 1
ATOM 6512 O O . PRO A 1 846 ? -11.085 -12.225 22.624 1.00 96.56 846 PRO A O 1
ATOM 6515 N N . GLY A 1 847 ? -12.583 -11.356 24.044 1.00 97.75 847 GLY A N 1
ATOM 6516 C CA . GLY A 1 847 ? -12.866 -10.160 23.248 1.00 97.75 847 GLY A CA 1
ATOM 6517 C C . GLY A 1 847 ? -13.811 -10.350 22.071 1.00 97.75 847 GLY A C 1
ATOM 6518 O O . GLY A 1 847 ? -13.688 -9.628 21.090 1.00 97.75 847 GLY A O 1
ATOM 6519 N N . HIS A 1 848 ? -14.760 -11.284 22.150 1.00 98.12 848 HIS A N 1
ATOM 6520 C CA . HIS A 1 848 ? -15.831 -11.382 21.154 1.00 98.12 848 HIS A CA 1
ATOM 6521 C C . HIS A 1 848 ? -16.805 -10.198 21.292 1.00 98.12 848 HIS A C 1
ATOM 6523 O O . HIS A 1 848 ? -17.618 -10.157 22.222 1.00 98.12 848 HIS A O 1
ATOM 6529 N N . ILE A 1 849 ? -16.714 -9.223 20.384 1.00 98.19 849 ILE A N 1
ATOM 6530 C CA . ILE A 1 849 ? -17.412 -7.935 20.486 1.00 98.19 849 ILE A CA 1
ATOM 6531 C C . ILE A 1 849 ? -18.928 -8.112 20.445 1.00 98.19 849 ILE A C 1
ATOM 6533 O O . ILE A 1 849 ? -19.622 -7.477 21.239 1.00 98.19 849 ILE A O 1
ATOM 6537 N N . GLN A 1 850 ? -19.453 -9.015 19.611 1.00 97.12 850 GLN A N 1
ATOM 6538 C CA . GLN A 1 850 ? -20.886 -9.318 19.594 1.00 97.12 850 GLN A CA 1
ATOM 6539 C C . GLN A 1 850 ? -21.399 -9.691 20.993 1.00 97.12 850 GLN A C 1
ATOM 6541 O O . GLN A 1 850 ? -22.378 -9.123 21.461 1.00 97.12 850 GLN A O 1
ATOM 6546 N N . THR A 1 851 ? -20.707 -10.593 21.692 1.00 97.62 851 THR A N 1
ATOM 6547 C CA . THR A 1 851 ? -21.119 -11.068 23.024 1.00 97.62 851 THR A CA 1
ATOM 6548 C C . THR A 1 851 ? -21.025 -9.974 24.087 1.00 97.62 851 THR A C 1
ATOM 6550 O O . THR A 1 851 ? -21.836 -9.923 25.008 1.00 97.62 851 THR A O 1
ATOM 6553 N N . VAL A 1 852 ? -20.063 -9.060 23.957 1.00 98.31 852 VAL A N 1
ATOM 6554 C CA . VAL A 1 852 ? -19.959 -7.877 24.824 1.00 98.31 852 VAL A CA 1
ATOM 6555 C C . VAL A 1 852 ? -21.129 -6.916 24.583 1.00 98.31 852 VAL A C 1
ATOM 6557 O O . VAL A 1 852 ? -21.715 -6.400 25.537 1.00 98.31 852 VAL A O 1
ATOM 6560 N N . LEU A 1 853 ? -21.504 -6.696 23.321 1.00 97.25 853 LEU A N 1
ATOM 6561 C CA . LEU A 1 853 ? -22.617 -5.823 22.950 1.00 97.25 853 LEU A CA 1
ATOM 6562 C C . LEU A 1 853 ? -23.991 -6.431 23.263 1.00 97.25 853 LEU A C 1
ATOM 6564 O O . LEU A 1 853 ? -24.906 -5.682 23.587 1.00 97.25 853 LEU A O 1
ATOM 6568 N N . GLU A 1 854 ? -24.132 -7.759 23.257 1.00 96.25 854 GLU A N 1
ATOM 6569 C CA . GLU A 1 854 ? -25.336 -8.456 23.741 1.00 96.25 854 GLU A CA 1
ATOM 6570 C C . GLU A 1 854 ? -25.652 -8.094 25.203 1.00 96.25 854 GLU A C 1
ATOM 6572 O O . GLU A 1 854 ? -26.816 -7.919 25.554 1.00 96.25 854 GLU A O 1
ATOM 6577 N N . VAL A 1 855 ? -24.626 -7.912 26.045 1.00 96.56 855 VAL A N 1
ATOM 6578 C CA . VAL A 1 855 ? -24.799 -7.437 27.430 1.00 96.56 855 VAL A CA 1
ATOM 6579 C C . VAL A 1 855 ? -25.151 -5.952 27.479 1.00 96.56 855 VAL A C 1
ATOM 6581 O O . VAL A 1 855 ? -26.023 -5.551 28.247 1.00 96.56 855 VAL A O 1
ATOM 6584 N N . LEU A 1 856 ? -24.494 -5.124 26.662 1.00 94.81 856 LEU A N 1
ATOM 6585 C CA . LEU A 1 856 ? -24.737 -3.678 26.646 1.00 94.81 856 LEU A CA 1
ATOM 6586 C C . LEU A 1 856 ? -26.156 -3.341 26.164 1.00 94.81 856 LEU A C 1
ATOM 6588 O O . LEU A 1 856 ? -26.797 -2.450 26.725 1.00 94.81 856 LEU A O 1
ATOM 6592 N N . PHE A 1 857 ? -26.653 -4.064 25.159 1.00 93.38 857 PHE A N 1
ATOM 6593 C CA . PHE A 1 857 ? -27.956 -3.840 24.535 1.00 93.38 857 PHE A CA 1
ATOM 6594 C C . PHE A 1 857 ? -29.067 -4.759 25.052 1.00 93.38 857 PHE A C 1
ATOM 6596 O O . PHE A 1 857 ? -30.134 -4.775 24.438 1.00 93.38 857 PHE A O 1
ATOM 6603 N N . ASP A 1 858 ? -28.863 -5.493 26.157 1.00 92.19 858 ASP A N 1
ATOM 6604 C CA . ASP A 1 858 ? -29.837 -6.470 26.670 1.00 92.19 858 ASP A CA 1
ATOM 6605 C C . ASP A 1 858 ? -31.244 -5.843 26.778 1.00 92.19 858 ASP A C 1
ATOM 6607 O O . ASP A 1 858 ? -31.473 -4.963 27.617 1.00 92.19 858 ASP A O 1
ATOM 6611 N N . PRO A 1 859 ? -32.206 -6.258 25.929 1.00 86.88 859 PRO A N 1
ATOM 6612 C CA . PRO A 1 859 ? -33.529 -5.654 25.885 1.00 86.88 859 PRO A CA 1
ATOM 6613 C C . PRO A 1 859 ? -34.458 -6.200 26.982 1.00 86.88 859 PRO A C 1
ATOM 6615 O O . PRO A 1 859 ? -35.608 -5.759 27.091 1.00 86.88 859 PRO A O 1
ATOM 6618 N N . ILE A 1 860 ? -34.023 -7.176 27.792 1.00 83.56 860 ILE A N 1
ATOM 6619 C CA . ILE A 1 860 ? -34.865 -7.820 28.803 1.00 83.56 860 ILE A CA 1
ATOM 6620 C C . ILE A 1 860 ? -35.264 -6.807 29.878 1.00 83.56 860 ILE A C 1
ATOM 6622 O O . ILE A 1 860 ? -34.468 -6.331 30.682 1.00 83.56 860 ILE A O 1
ATOM 6626 N N . GLY A 1 861 ? -36.559 -6.489 29.912 1.00 74.31 861 GLY A N 1
ATOM 6627 C CA . GLY A 1 861 ? -37.134 -5.580 30.902 1.00 74.31 861 GLY A CA 1
ATOM 6628 C C . GLY A 1 861 ? -36.735 -4.110 30.739 1.00 74.31 861 GLY A C 1
ATOM 6629 O O . GLY A 1 861 ? -37.217 -3.304 31.529 1.00 74.31 861 GLY A O 1
ATOM 6630 N N . LEU A 1 862 ? -35.911 -3.768 29.736 1.00 79.75 862 LEU A N 1
ATOM 6631 C CA . LEU A 1 862 ? -35.491 -2.402 29.384 1.00 79.75 862 LEU A CA 1
ATOM 6632 C C . LEU A 1 862 ? -34.960 -1.587 30.582 1.00 79.75 862 LEU A C 1
ATOM 6634 O O . LEU A 1 862 ? -35.138 -0.377 30.650 1.00 79.75 862 LEU A O 1
ATOM 6638 N N . GLY A 1 863 ? -34.353 -2.263 31.562 1.00 78.69 863 GLY A N 1
ATOM 6639 C CA . GLY A 1 863 ? -33.906 -1.651 32.820 1.00 78.69 863 GLY A CA 1
ATOM 6640 C C . GLY A 1 863 ? -32.399 -1.408 32.910 1.00 78.69 863 GLY A C 1
ATOM 6641 O O . GLY A 1 863 ? -31.933 -0.889 33.921 1.00 78.69 863 GLY A O 1
ATOM 6642 N N . GLY A 1 864 ? -31.633 -1.831 31.900 1.00 84.75 864 GLY A N 1
ATOM 6643 C CA . GLY A 1 864 ? -30.181 -1.654 31.864 1.00 84.75 864 GLY A CA 1
ATOM 6644 C C . GLY A 1 864 ? -29.770 -0.196 31.609 1.00 84.75 864 GLY A C 1
ATOM 6645 O O . GLY A 1 864 ? -30.576 0.579 31.091 1.00 84.75 864 GLY A O 1
ATOM 6646 N N . PRO A 1 865 ? -28.512 0.193 31.900 1.00 87.62 865 PRO A N 1
ATOM 6647 C CA . PRO A 1 865 ? -28.073 1.585 31.767 1.00 87.62 865 PRO A CA 1
ATOM 6648 C C . PRO A 1 865 ? -28.204 2.163 30.355 1.00 87.62 865 PRO A C 1
ATOM 6650 O O . PRO A 1 865 ? -28.449 3.361 30.231 1.00 87.62 865 PRO A O 1
ATOM 6653 N N . PHE A 1 866 ? -28.092 1.332 29.307 1.00 86.62 866 PHE A N 1
ATOM 6654 C CA . PHE A 1 866 ? -28.356 1.745 27.924 1.00 86.62 866 PHE A CA 1
ATOM 6655 C C . PHE A 1 866 ? -29.796 2.232 27.732 1.00 86.62 866 PHE A C 1
ATOM 6657 O O . PHE A 1 866 ? -30.002 3.209 27.028 1.00 86.62 866 PHE A O 1
ATOM 6664 N N . TRP A 1 867 ? -30.777 1.587 28.366 1.00 83.50 867 TRP A N 1
ATOM 6665 C CA . TRP A 1 867 ? -32.205 1.893 28.220 1.00 83.50 867 TRP A CA 1
ATOM 6666 C C . TRP A 1 867 ? -32.705 2.976 29.182 1.00 83.50 867 TRP A C 1
ATOM 6668 O O . TRP A 1 867 ? -33.864 3.381 29.097 1.00 83.50 867 TRP A O 1
ATOM 6678 N N . ASN A 1 868 ? -31.853 3.446 30.098 1.00 76.25 868 ASN A N 1
ATOM 6679 C CA . ASN A 1 868 ? -32.205 4.521 31.013 1.00 76.25 868 ASN A CA 1
ATOM 6680 C C . ASN A 1 868 ? -32.366 5.837 30.236 1.00 76.25 868 ASN A C 1
ATOM 6682 O O . ASN A 1 868 ? -31.437 6.304 29.576 1.00 76.25 868 ASN A O 1
ATOM 6686 N N . THR A 1 869 ? -33.541 6.448 30.362 1.00 60.62 869 THR A N 1
ATOM 6687 C CA . THR A 1 869 ? -33.893 7.709 29.711 1.00 60.62 869 THR A CA 1
ATOM 6688 C C . THR A 1 869 ? -33.023 8.877 30.174 1.00 60.62 869 THR A C 1
ATOM 6690 O O . THR A 1 869 ? -32.768 9.778 29.388 1.00 60.62 869 THR A O 1
ATOM 6693 N N . ASP A 1 870 ? -32.479 8.827 31.393 1.00 62.66 870 ASP A N 1
ATOM 6694 C CA . ASP A 1 870 ? -31.535 9.836 31.900 1.00 62.66 870 ASP A CA 1
ATOM 6695 C C . ASP A 1 870 ? -30.157 9.736 31.210 1.00 62.66 870 ASP A C 1
ATOM 6697 O O . ASP A 1 870 ? -29.425 10.718 31.114 1.00 62.66 870 ASP A O 1
ATOM 6701 N N . ASN A 1 871 ? -29.826 8.556 30.662 1.00 56.25 871 ASN A N 1
ATOM 6702 C CA . ASN A 1 871 ? -28.648 8.305 29.823 1.00 56.25 871 ASN A CA 1
ATOM 6703 C C . ASN A 1 871 ? -28.948 8.519 28.320 1.00 56.25 871 ASN A C 1
ATOM 6705 O O . ASN A 1 871 ? -28.118 8.193 27.451 1.00 56.25 871 ASN A O 1
ATOM 6709 N N . MET A 1 872 ? -30.107 9.101 27.969 1.00 54.50 872 MET A N 1
ATOM 6710 C CA . MET A 1 872 ? -30.314 9.716 26.655 1.00 54.50 872 MET A CA 1
ATOM 6711 C C . MET A 1 872 ? -29.363 10.909 26.519 1.00 54.50 872 MET A C 1
ATOM 6713 O O . MET A 1 872 ? -29.715 12.060 26.745 1.00 54.50 872 MET A O 1
ATOM 6717 N N . LYS A 1 873 ? -28.106 10.632 26.163 1.00 48.69 873 LYS A N 1
ATOM 6718 C CA . LYS A 1 873 ? -27.148 11.626 25.705 1.00 48.69 873 LYS A CA 1
ATOM 6719 C C . LYS A 1 873 ? -27.813 12.584 24.732 1.00 48.69 873 LYS A C 1
ATOM 6721 O O . LYS A 1 873 ? -28.290 12.181 23.674 1.00 48.69 873 LYS A O 1
ATOM 6726 N N . MET A 1 874 ? -27.716 13.849 25.115 1.00 44.47 874 MET A N 1
ATOM 6727 C CA . MET A 1 874 ? -28.154 15.070 24.448 1.00 44.47 874 MET A CA 1
ATOM 6728 C C . MET A 1 874 ? -27.470 15.338 23.090 1.00 44.47 874 MET A C 1
ATOM 6730 O O . MET A 1 874 ? -27.520 16.462 22.608 1.00 44.47 874 MET A O 1
ATOM 6734 N N . LYS A 1 875 ? -26.763 14.362 22.499 1.00 43.41 875 LYS A N 1
ATOM 6735 C CA . LYS A 1 875 ? -25.915 14.573 21.320 1.00 43.41 875 LYS A CA 1
ATOM 6736 C C . LYS A 1 875 ? -25.757 13.292 20.501 1.00 43.41 875 LYS A C 1
ATOM 6738 O O . LYS A 1 875 ? -25.319 12.265 21.032 1.00 43.41 875 LYS A O 1
ATOM 6743 N N . VAL A 1 876 ? -26.085 13.352 19.211 1.00 46.47 876 VAL A N 1
ATOM 6744 C CA . VAL A 1 876 ? -25.757 12.286 18.257 1.00 46.47 876 VAL A CA 1
ATOM 6745 C C . VAL A 1 876 ? -24.266 12.400 17.948 1.00 46.47 876 VAL A C 1
ATOM 6747 O O . VAL A 1 876 ? -23.853 13.300 17.224 1.00 46.47 876 VAL A O 1
ATOM 6750 N N . LYS A 1 877 ? -23.448 11.485 18.483 1.00 50.09 877 LYS A N 1
ATOM 6751 C CA . LYS A 1 877 ? -22.006 11.416 18.189 1.00 50.09 877 LYS A CA 1
ATOM 6752 C C . LYS A 1 877 ? -21.775 10.927 16.752 1.00 50.09 877 LYS A C 1
ATOM 6754 O O . LYS A 1 877 ? -21.443 9.756 16.540 1.00 50.09 877 LYS A O 1
ATOM 6759 N N . THR A 1 878 ? -22.025 11.818 15.792 1.00 47.00 878 THR A N 1
ATOM 6760 C CA . THR A 1 878 ? -21.729 11.659 14.360 1.00 47.00 878 THR A CA 1
ATOM 6761 C C . THR A 1 878 ? -20.277 12.062 14.060 1.00 47.00 878 THR A C 1
ATOM 6763 O O . THR A 1 878 ? -19.671 12.769 14.872 1.00 47.00 878 THR A O 1
ATOM 6766 N N . PRO A 1 879 ? -19.718 11.678 12.896 1.00 39.75 879 PRO A N 1
ATOM 6767 C CA . PRO A 1 879 ? -18.350 12.023 12.488 1.00 39.75 879 PRO A CA 1
ATOM 6768 C C . PRO A 1 879 ? -17.989 13.514 12.531 1.00 39.75 879 PRO A C 1
ATOM 6770 O O . PRO A 1 879 ? -16.817 13.850 12.556 1.00 39.75 879 PRO A O 1
ATOM 6773 N N . VAL A 1 880 ? -18.967 14.427 12.543 1.00 38.38 880 VAL A N 1
ATOM 6774 C CA . VAL A 1 880 ? -18.716 15.882 12.552 1.00 38.38 880 VAL A CA 1
ATOM 6775 C C . VAL A 1 880 ? -18.186 16.374 13.911 1.00 38.38 880 VAL A C 1
ATOM 6777 O O . VAL A 1 880 ? -17.715 17.504 14.024 1.00 38.38 880 VAL A O 1
ATOM 6780 N N . GLU A 1 881 ? -18.263 15.550 14.958 1.00 35.38 881 GLU A N 1
ATOM 6781 C CA . GLU A 1 881 ? -17.877 15.941 16.317 1.00 35.38 881 GLU A CA 1
ATOM 6782 C C . GLU A 1 881 ? -16.411 15.702 16.684 1.00 35.38 881 GLU A C 1
ATOM 6784 O O . GLU A 1 881 ? -16.009 16.151 17.762 1.00 35.38 881 GLU A O 1
ATOM 6789 N N . PHE A 1 882 ? -15.632 15.032 15.831 1.00 33.69 882 PHE A N 1
ATOM 6790 C CA . PHE A 1 882 ? -14.224 14.730 16.090 1.00 33.69 882 PHE A CA 1
ATOM 6791 C C . PHE A 1 882 ? -13.319 15.201 14.957 1.00 33.69 882 PHE A C 1
ATOM 6793 O O . PHE A 1 882 ? -13.532 14.760 13.808 1.00 33.69 882 PHE A O 1
#

pLDDT: mean 80.37, std 17.22, range [24.78, 98.56]